Protein AF-G5IB12-F1 (afdb_monomer_lite)

InterPro domains:
  IPR050833 Polysaccharide Biosynthesis and Transport [PTHR30250] (7-486)

Sequence (894 aa):
METGRREKSAKNLLYAWLNQGVMLLMNIVVRMVFVRVLSKEYLGLSGLFGNIISLLSLAELGVGTAIIYSLYEPLAHDDQIKINSLMKFYQKVYRIVGLVILTAGMIITPYLSLFIKEMPAIPEIRQIYVLFVINSSVSYFFSYKGSLITADQKDYIVKKIKLAITLLMYILQVLTLMVSKNYLLFLGIQIAATLAQNIFYTCAANRLYPFLNVKTARKLDPDSYHLIFKNTKALVFHKVGEVVKFSTDNLIISKFVGLIDVGVYSNYTLIQQALTNILSQIFASITASVGNLGVTEKREKKYEVFRKVFFLDGWIYGFCSIAFLCLAQDFIRIFFGDSFVLNNSILFLIVFNFYLVGMRKATLTFRDAFGLFWQNRYMPIAEAVINLFISLTLVKHYGIAGVLWGTALSTLLLPWWMEPYILFKHGLKKDMKSYWVMYWKYVAVTAGAVFLTWQVCERISAENGLLLLGIKLGLCVAIPNLIFYFIFRKTNEFFYYQNFFKSAEVKRMVGDKIRKGIDWMVAIIIIISLGYSYISRERYDKIIVYAPMIGFLVLVVLFFDHVKWMEKLKQRDVDLFLVILGVGIAVVNLVLVKSGWGAIFTVTNFLLILYLAGEVKLDKKIYYAIGIACLVILSTWIGKGDKTYNTNLASMIIFAVASCGVTSMLYFFECRQKAVWGKGISLLVMLVLVLPMVMRLRARCVLVGIGVFVILNYVIPAAVWGWKKLYNTCVVLLIAGSIGFPLWYVWLWKKGVNVSVVTLGKSFFSGRNIVWEQFLTAFSKKPLTGIGSDFLTFIPDALFTEVHNGLLNIMVVHGVFVVAIVAFLLGKRLIQLGEKASKNSLSRQCASVIISLAVISVFENYFIITFYNILMFLVFCMGFGYQKDVSGDKTQYN

Foldseek 3Di:
DVVVLVVLVVLVLLLLVLLLVVLLVLVLVLLLLCLVQDPLLVLLLVLQLVLVLLLLCLLCLCLLVLLLVLLLVCLVVVVLQLVLQSLVVLLVSLLVSLVSLLVVLVVCLVVVCQQAQDDDPDPCSSVLSNLSSLLSSLLRNQCSLLSNCVSNSNNSQLSVLLSVLVVVLSVVLSVCCVPPVDVSVNSVSSSVSSNSSSVSSVVVSCVVSVSSPDPSHDHDDPVSVVVSVVVSVLSSLVSNLVSLLVSCLSSLLRNQPHSSLSSLVVLLVSLLVSLVSVVLSVLVVCLQVLLVCLPPHDLVVNVVVLLLLLLVLLLSLLLSLLLSLLQVQLVCCVRNRNSSHDDSLLSNLSSLLSSLVSSCSSLVSNCVSNVVSVQCRNLSVQLSVQLVVQLNVQCNPPNSSSSSVSSNVSSVVTVSQSSNVSCCVPRSVHDCVVVVVSSVVSVVLSVVLSVVLNVVLVVDDDPDSVVSSVVSSVSSVPRSVVSSCVVPVPPPSNVVVVVVCVDPVCVVVVLVSVLQSLLVVLLVLLLVLLLQLLLDPVSVVVCLLCQLVSLQVSLVSQCVSQPPVVVCVVVVPVLSVLLVVLLVLLVVLCVVLVFDPSVSSLLNSLSSLLVCLQRDAHDLVSLQVLLVSLVVSLVSVVPDPPVPDQLQVNLLSNLLSLLSNLLSQLLVCVVVVNNVVSVVVSLCCLPVPNQVSNVVSLHPLSNVLSVLLCCQQPVDDLVVLVVLVVQLVVLLCLLCCLQVVLVVLLVCVVVVPADQDDRSHAGPCRVLSVQSVQLVVLCVVPQASANAQPVCVSRVPHPDSFNQAALSVCRRHGHDSSSVSSSVSSSVLLSVLSNLSSVDSSSSSLSSNLSSLSSSRSRGNVCSRGSSVVSNSSSSNSSNNDDDPPDPPPDDDD

Secondary structure (DSSP, 8-state):
-HHHHHHHHHHHHHHHHHHHHHHHHHHHHHHHHHHHHS-HHHHHHHHHHHHHHHHHGGGGTTHHHHHHHHHHHHHHTT-HHHHHHHHHHHHHHHHHHHHHHHHHHHHHGGGGGGT-SS--S-TTHHHHHHHHHHHHHHHHHTTHHHHHHHHTT-HHHHHHHHHHHHHHHHHHHHHHHHHH--HHHHHHHHHHHHHHHHHHHHHHHHHH-GGGGSS-PPPPPHHHHHHHHHHHHHHHHHHHHHHHHHHHHHHHIIIII-HHHHHHHHHHHHHHHHHHHHHHHHHHHHHHHHHHHHHHS-HHHHHHHHHHHHHHHHHHHHHHHHHHHHHHHHHHHHHT-GGGPPPHHHHHHHHHHHHHHHTTHHHHHHHHHTTTTGGGSSHHHHHHHHHHHHHHHHHHHHTHHHHHHHHHHHHHHTHHHHHHHHIIIIIS---HHHHHHHHHHHHHHHHHHHHHHHHHHHT---SSHHHHHHHHHHHHHHHHHHHHHHHHTTSHHHHHHHHHHHSHHHHHHHHHHHHHHHHHHHHHHHHHHHHHHTT-HHHHHHHHTTHHHHHHHHHHHHHHHH--HHHHHHTT-HHHHHHHHHHHHHHHHHHHTT--TTHHHHHHHHHHHHHHTTT----HHHHHHHHHHHHHHHHHHSS---TTS-HHHHHHHHHHHHHHHHHHHHHHHHTTT-HHHHHHHHHHIIIIIIHHHHHHTT-HHHHHHHHHHHIIIIIS-TTGGG-HHHHHHHHHHHHHHHHHHHHHHHHHH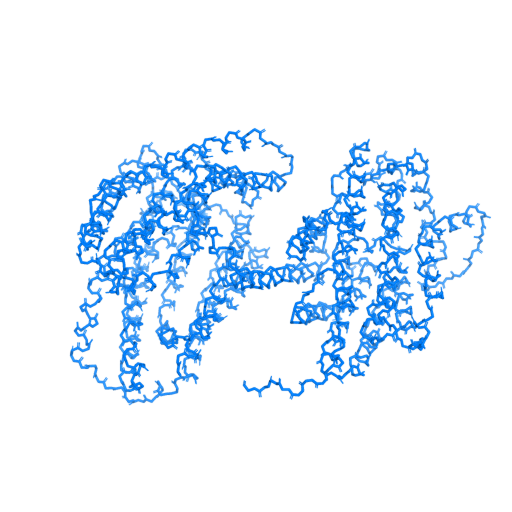HTT------SSS--SS-SHHHHHHHHHHHHHTSTTT---S-HHHH-TT-S-S--S-HHHHHHHHH-HHHHHHHHHHHHHHHHHHHHHHTT-HHHHHHHHHHHHHHHHHTT-GGGTSTTHHHHHHHHHHHHHH-----S-------

Structure (mmCIF, N/CA/C/O backbone):
data_AF-G5IB12-F1
#
_entry.id   AF-G5IB12-F1
#
loop_
_atom_site.group_PDB
_atom_site.id
_atom_site.type_symbol
_atom_site.label_atom_id
_atom_site.label_alt_id
_atom_site.label_comp_id
_atom_site.label_asym_id
_atom_site.label_entity_id
_atom_site.label_seq_id
_atom_site.pdbx_PDB_ins_code
_atom_site.Cartn_x
_atom_site.Cartn_y
_atom_site.Cartn_z
_atom_site.occupancy
_atom_site.B_iso_or_equiv
_atom_site.auth_seq_id
_atom_site.auth_comp_id
_atom_site.auth_asym_id
_atom_site.auth_atom_id
_atom_site.pdbx_PDB_model_num
ATOM 1 N N . MET A 1 1 ? -12.617 -1.549 33.613 1.00 42.03 1 MET A N 1
ATOM 2 C CA . MET A 1 1 ? -12.118 -2.694 32.806 1.00 42.03 1 MET A CA 1
ATOM 3 C C . MET A 1 1 ? -12.481 -2.576 31.316 1.00 42.03 1 MET A C 1
ATOM 5 O O . MET A 1 1 ? -11.608 -2.787 30.481 1.00 42.03 1 MET A O 1
ATOM 9 N N . GLU A 1 2 ? -13.715 -2.195 30.950 1.00 32.91 2 GLU A N 1
ATOM 10 C CA . GLU A 1 2 ? -14.146 -2.050 29.540 1.00 32.91 2 GLU A CA 1
ATOM 11 C C . GLU A 1 2 ? -13.430 -0.943 28.744 1.00 32.91 2 GLU A C 1
ATOM 13 O O . GLU A 1 2 ? -13.078 -1.150 27.580 1.00 32.91 2 GLU A O 1
ATOM 18 N N . THR A 1 3 ? -13.152 0.208 29.364 1.00 31.69 3 THR A N 1
ATOM 19 C CA . THR A 1 3 ? -12.434 1.340 28.744 1.00 31.69 3 THR A CA 1
ATOM 20 C C . THR A 1 3 ? -11.039 0.940 28.247 1.00 31.69 3 THR A C 1
ATOM 22 O O . THR A 1 3 ? -10.688 1.220 27.100 1.00 31.69 3 THR A O 1
ATOM 25 N N . GLY A 1 4 ? -10.291 0.158 29.036 1.00 49.12 4 GLY A N 1
ATOM 26 C CA . GLY A 1 4 ? -8.987 -0.386 28.635 1.00 49.12 4 GLY A CA 1
ATOM 27 C C . GLY A 1 4 ? -9.053 -1.430 27.507 1.00 49.12 4 GLY A C 1
ATOM 28 O O . GLY A 1 4 ? -8.124 -1.527 26.704 1.00 49.12 4 GLY A O 1
ATOM 29 N N . ARG A 1 5 ? -10.151 -2.198 27.387 1.00 47.97 5 ARG A N 1
ATOM 30 C CA . ARG A 1 5 ? -10.346 -3.175 26.290 1.00 47.97 5 ARG A CA 1
ATOM 31 C C . ARG A 1 5 ? -10.657 -2.483 24.963 1.00 47.97 5 ARG A C 1
ATOM 33 O O . ARG A 1 5 ? -10.134 -2.895 23.924 1.00 47.97 5 ARG A O 1
ATOM 40 N N . ARG A 1 6 ? -11.445 -1.401 24.990 1.00 42.72 6 ARG A N 1
ATOM 41 C CA . ARG A 1 6 ? -11.734 -0.576 23.801 1.00 42.72 6 ARG A CA 1
ATOM 42 C C . ARG A 1 6 ? -10.467 0.089 23.256 1.00 42.72 6 ARG A C 1
ATOM 44 O O . ARG A 1 6 ? -10.214 0.019 22.054 1.00 42.72 6 ARG A O 1
ATOM 51 N N . GLU A 1 7 ? -9.623 0.644 24.127 1.00 43.94 7 GLU A N 1
ATOM 52 C CA . GLU A 1 7 ? -8.354 1.265 23.723 1.00 43.94 7 GLU A CA 1
ATOM 53 C C . GLU A 1 7 ? -7.371 0.249 23.107 1.00 43.94 7 GLU A C 1
ATOM 55 O O . GLU A 1 7 ? -6.790 0.498 22.046 1.00 43.94 7 GLU A O 1
ATOM 60 N N . LYS A 1 8 ? -7.224 -0.935 23.722 1.00 50.75 8 LYS A N 1
ATOM 61 C CA . LYS A 1 8 ? -6.400 -2.034 23.183 1.00 50.75 8 LYS A CA 1
ATOM 62 C C . LYS A 1 8 ? -6.910 -2.521 21.825 1.00 50.75 8 LYS A C 1
ATOM 64 O O . LYS A 1 8 ? -6.116 -2.708 20.905 1.00 50.75 8 LYS A O 1
ATOM 69 N N . SER A 1 9 ? -8.226 -2.652 21.665 1.00 49.53 9 SER A N 1
ATOM 70 C CA . SER A 1 9 ? -8.851 -3.069 20.402 1.00 49.53 9 SER A CA 1
ATOM 71 C C . SER A 1 9 ? -8.632 -2.043 19.282 1.00 49.53 9 SER A C 1
ATOM 73 O O . SER A 1 9 ? -8.277 -2.416 18.165 1.00 49.53 9 SER A O 1
ATOM 75 N N . ALA A 1 10 ? -8.743 -0.744 19.582 1.00 48.91 10 ALA A N 1
ATOM 76 C CA . ALA A 1 10 ? -8.463 0.325 18.621 1.00 48.91 10 ALA A CA 1
ATOM 77 C C . ALA A 1 10 ? -6.987 0.355 18.186 1.00 48.91 10 ALA A C 1
ATOM 79 O O . ALA A 1 10 ? -6.699 0.519 16.997 1.00 48.91 10 ALA A O 1
ATOM 80 N N . LYS A 1 11 ? -6.049 0.142 19.122 1.00 49.12 11 LYS A N 1
ATOM 81 C CA . LYS A 1 11 ? -4.620 -0.025 18.804 1.00 49.12 11 LYS A CA 1
ATOM 82 C C . LYS A 1 11 ? -4.398 -1.261 17.927 1.00 49.12 11 LYS A C 1
ATOM 84 O O . LYS A 1 11 ? -3.719 -1.152 16.910 1.00 49.12 11 LYS A O 1
ATOM 89 N N . ASN A 1 12 ? -5.007 -2.403 18.256 1.00 58.19 12 ASN A N 1
ATOM 90 C CA . ASN A 1 12 ? -4.894 -3.641 17.473 1.00 58.19 12 ASN A CA 1
ATOM 91 C C . ASN A 1 12 ? -5.360 -3.464 16.022 1.00 58.19 12 ASN A C 1
ATOM 93 O O . ASN A 1 12 ? -4.703 -3.977 15.115 1.00 58.19 12 ASN A O 1
ATOM 97 N N . LEU A 1 13 ? -6.456 -2.730 15.806 1.00 57.22 13 LEU A N 1
ATOM 98 C CA . LEU A 1 13 ? -6.946 -2.396 14.470 1.00 57.22 13 LEU A CA 1
ATOM 99 C C . LEU A 1 13 ? -5.957 -1.484 13.736 1.00 57.22 13 LEU A C 1
ATOM 101 O O . LEU A 1 13 ? -5.509 -1.841 12.654 1.00 57.22 13 LEU A O 1
ATOM 105 N N . LEU A 1 14 ? -5.543 -0.360 14.330 1.00 51.53 14 LEU A N 1
ATOM 106 C CA . LEU A 1 14 ? -4.602 0.571 13.688 1.00 51.53 14 LEU A CA 1
ATOM 107 C C . LEU A 1 14 ? -3.294 -0.120 13.269 1.00 51.53 14 LEU A C 1
ATOM 109 O O . LEU A 1 14 ? -2.849 0.037 12.133 1.00 51.53 14 LEU A O 1
ATOM 113 N N . TYR A 1 15 ? -2.698 -0.913 14.164 1.00 55.28 15 TYR A N 1
ATOM 114 C CA . TYR A 1 15 ? -1.489 -1.671 13.846 1.00 55.28 15 TYR A CA 1
ATOM 115 C C . TYR A 1 15 ? -1.743 -2.763 12.805 1.00 55.28 15 TYR A C 1
ATOM 117 O O . TYR A 1 15 ? -0.843 -3.033 12.021 1.00 55.28 15 TYR A O 1
ATOM 125 N N . ALA A 1 16 ? -2.933 -3.371 12.750 1.00 59.72 16 ALA A N 1
ATOM 126 C CA . ALA A 1 16 ? -3.270 -4.330 11.697 1.00 59.72 16 ALA A CA 1
ATOM 127 C C . ALA A 1 16 ? -3.307 -3.667 10.313 1.00 59.72 16 ALA A C 1
ATOM 129 O O . ALA A 1 16 ? -2.708 -4.198 9.382 1.00 59.72 16 ALA A O 1
ATOM 130 N N . TRP A 1 17 ? -3.935 -2.493 10.199 1.00 61.12 17 TRP A N 1
ATOM 131 C CA . TRP A 1 17 ? -4.009 -1.731 8.949 1.00 61.12 17 TRP A CA 1
ATOM 132 C C . TRP A 1 17 ? -2.632 -1.236 8.493 1.00 61.12 17 TRP A C 1
ATOM 134 O O . TRP A 1 17 ? -2.248 -1.467 7.347 1.00 61.12 17 TRP A O 1
ATOM 144 N N . LEU A 1 18 ? -1.853 -0.626 9.396 1.00 53.56 18 LEU A N 1
ATOM 145 C CA . LEU A 1 18 ? -0.485 -0.182 9.096 1.00 53.56 18 LEU A CA 1
ATOM 146 C C . LEU A 1 18 ? 0.408 -1.355 8.688 1.00 53.56 18 LEU A C 1
ATOM 148 O O . LEU A 1 18 ? 1.118 -1.277 7.688 1.00 53.56 18 LEU A O 1
ATOM 152 N N . ASN A 1 19 ? 0.349 -2.455 9.440 1.00 62.00 19 ASN A N 1
ATOM 153 C CA . ASN A 1 19 ? 1.121 -3.651 9.141 1.00 62.00 19 ASN A CA 1
ATOM 154 C C . ASN A 1 19 ? 0.749 -4.224 7.770 1.00 62.00 19 ASN A C 1
ATOM 156 O O . ASN A 1 19 ? 1.638 -4.534 6.987 1.00 62.00 19 ASN A O 1
ATOM 160 N N . GLN A 1 20 ? -0.547 -4.316 7.458 1.00 69.12 20 GLN A N 1
ATOM 161 C CA . GLN A 1 20 ? -1.014 -4.821 6.171 1.00 69.12 20 GLN A CA 1
ATOM 162 C C . GLN A 1 20 ? -0.540 -3.931 5.015 1.00 69.12 20 GLN A C 1
ATOM 164 O O . GLN A 1 20 ? 0.038 -4.446 4.064 1.00 69.12 20 GLN A O 1
ATOM 169 N N . GLY A 1 21 ? -0.726 -2.610 5.105 1.00 63.78 21 GLY A N 1
ATOM 170 C CA . GLY A 1 21 ? -0.318 -1.680 4.047 1.00 63.78 21 GLY A CA 1
ATOM 171 C C . GLY A 1 21 ? 1.188 -1.720 3.777 1.00 63.78 21 GLY A C 1
ATOM 172 O O . GLY A 1 21 ? 1.612 -1.879 2.634 1.00 63.78 21 GLY A O 1
ATOM 173 N N . VAL A 1 22 ? 2.000 -1.659 4.837 1.00 62.97 22 VAL A N 1
ATOM 174 C CA . VAL A 1 22 ? 3.465 -1.712 4.723 1.00 62.97 22 VAL A CA 1
ATOM 175 C C . VAL A 1 22 ? 3.937 -3.064 4.181 1.00 62.97 22 VAL A C 1
ATOM 177 O O . VAL A 1 22 ? 4.796 -3.100 3.300 1.00 62.97 22 VAL A O 1
ATOM 180 N N . MET A 1 23 ? 3.369 -4.176 4.662 1.00 73.62 23 MET A N 1
ATOM 181 C CA . MET A 1 23 ? 3.729 -5.511 4.176 1.00 73.62 23 MET A CA 1
ATOM 182 C C . MET A 1 23 ? 3.365 -5.705 2.706 1.00 73.62 23 MET A C 1
ATOM 184 O O . MET A 1 23 ? 4.166 -6.276 1.977 1.00 73.62 23 MET A O 1
ATOM 188 N N . LEU A 1 24 ? 2.204 -5.218 2.256 1.00 74.19 24 LEU A N 1
ATOM 189 C CA . LEU A 1 24 ? 1.796 -5.323 0.853 1.00 74.19 24 LEU A CA 1
ATOM 190 C C . LEU A 1 24 ? 2.753 -4.572 -0.077 1.00 74.19 24 LEU A C 1
ATOM 192 O O . LEU A 1 24 ? 3.209 -5.144 -1.066 1.00 74.19 24 LEU A O 1
ATOM 196 N N . LEU A 1 25 ? 3.109 -3.330 0.267 1.00 71.44 25 LEU A N 1
ATOM 197 C CA . LEU A 1 25 ? 4.060 -2.540 -0.519 1.00 71.44 25 LEU A CA 1
ATOM 198 C C . LEU A 1 25 ? 5.431 -3.214 -0.583 1.00 71.44 25 LEU A C 1
ATOM 200 O O . LEU A 1 25 ? 5.993 -3.375 -1.664 1.00 71.44 25 LEU A O 1
ATOM 204 N N . MET A 1 26 ? 5.952 -3.659 0.562 1.00 72.31 26 MET A N 1
ATOM 205 C CA . MET A 1 26 ? 7.254 -4.322 0.596 1.00 72.31 26 MET A CA 1
ATOM 206 C C . MET A 1 26 ? 7.245 -5.667 -0.128 1.00 72.31 26 MET A C 1
ATOM 208 O O . MET A 1 26 ? 8.226 -6.000 -0.784 1.00 72.31 26 MET A O 1
ATOM 212 N N . ASN A 1 27 ? 6.141 -6.415 -0.077 1.00 78.94 27 ASN A N 1
ATOM 213 C CA . ASN A 1 27 ? 6.006 -7.663 -0.821 1.00 78.94 27 ASN A CA 1
ATOM 214 C C . ASN A 1 27 ? 6.101 -7.417 -2.336 1.00 78.94 27 ASN A C 1
ATOM 216 O O . ASN A 1 27 ? 6.851 -8.114 -3.013 1.00 78.94 27 ASN A O 1
ATOM 220 N N . ILE A 1 28 ? 5.443 -6.370 -2.850 1.00 75.19 28 ILE A N 1
ATOM 221 C CA . ILE A 1 28 ? 5.552 -5.965 -4.262 1.00 75.19 28 ILE A CA 1
ATOM 222 C C . ILE A 1 28 ? 6.990 -5.557 -4.610 1.00 75.19 28 ILE A C 1
ATOM 224 O O . ILE A 1 28 ? 7.496 -5.966 -5.652 1.00 75.19 28 ILE A O 1
ATOM 228 N N . VAL A 1 29 ? 7.673 -4.792 -3.751 1.00 73.31 29 VAL A N 1
ATOM 229 C CA . VAL A 1 29 ? 9.073 -4.380 -3.979 1.00 73.31 29 VAL A CA 1
ATOM 230 C C . VAL A 1 29 ? 10.007 -5.590 -4.027 1.00 73.31 29 VAL A C 1
ATOM 232 O O . VAL A 1 29 ? 10.792 -5.725 -4.963 1.00 73.31 29 VAL A O 1
ATOM 235 N N . VAL A 1 30 ? 9.901 -6.499 -3.056 1.00 77.75 30 VAL A N 1
ATOM 236 C CA . VAL A 1 30 ? 10.692 -7.737 -3.030 1.00 77.75 30 VAL A CA 1
ATOM 237 C C . VAL A 1 30 ? 10.396 -8.573 -4.269 1.00 77.75 30 VAL A C 1
ATOM 239 O O . VAL A 1 30 ? 11.329 -9.033 -4.920 1.00 77.75 30 VAL A O 1
ATOM 242 N N . ARG A 1 31 ? 9.118 -8.715 -4.646 1.00 84.12 31 ARG A N 1
ATOM 243 C CA . ARG A 1 31 ? 8.698 -9.423 -5.861 1.00 84.12 31 ARG A CA 1
ATOM 244 C C . ARG A 1 31 ? 9.302 -8.796 -7.116 1.00 84.12 31 ARG A C 1
ATOM 246 O O . ARG A 1 31 ? 9.807 -9.522 -7.960 1.00 84.12 31 ARG A O 1
ATOM 253 N N . MET A 1 32 ? 9.302 -7.469 -7.220 1.00 77.69 32 MET A N 1
ATOM 254 C CA . MET A 1 32 ? 9.875 -6.727 -8.346 1.00 77.69 32 MET A CA 1
ATOM 255 C C . MET A 1 32 ? 11.379 -6.971 -8.489 1.00 77.69 32 MET A C 1
ATOM 257 O O . MET A 1 32 ? 11.861 -7.224 -9.589 1.00 77.69 32 MET A O 1
ATOM 261 N N . VAL A 1 33 ? 12.125 -6.918 -7.384 1.00 74.00 33 VAL A N 1
ATOM 262 C CA . VAL A 1 33 ? 13.565 -7.215 -7.394 1.00 74.00 33 VAL A CA 1
ATOM 263 C C . VAL A 1 33 ? 13.798 -8.684 -7.737 1.00 74.00 33 VAL A C 1
ATOM 265 O O . VAL A 1 33 ? 14.645 -8.987 -8.571 1.00 74.00 33 VAL A O 1
ATOM 268 N N . PHE A 1 34 ? 13.008 -9.588 -7.156 1.00 83.50 34 PHE A N 1
ATOM 269 C CA . PHE A 1 34 ? 13.098 -11.022 -7.404 1.00 83.50 34 PHE A CA 1
ATOM 270 C C . PHE A 1 34 ? 12.976 -11.349 -8.895 1.00 83.50 34 PHE A C 1
ATOM 272 O O . PHE A 1 34 ? 13.857 -12.006 -9.435 1.00 83.50 34 PHE A O 1
ATOM 279 N N . VAL A 1 35 ? 11.933 -10.857 -9.575 1.00 84.25 35 VAL A N 1
ATOM 280 C CA . VAL A 1 35 ? 11.688 -11.186 -10.993 1.00 84.25 35 VAL A CA 1
ATOM 281 C C . VAL A 1 35 ? 12.672 -10.536 -11.967 1.00 84.25 35 VAL A C 1
ATOM 283 O O . VAL A 1 35 ? 12.779 -10.983 -13.103 1.00 84.25 35 VAL A O 1
ATOM 286 N N . ARG A 1 36 ? 13.377 -9.478 -11.548 1.00 79.31 36 ARG A N 1
ATOM 287 C CA . ARG A 1 36 ? 14.409 -8.808 -12.361 1.00 79.31 36 ARG A CA 1
ATOM 288 C C . ARG A 1 36 ? 15.795 -9.422 -12.189 1.00 79.31 36 ARG A C 1
ATOM 290 O O . ARG A 1 36 ? 16.649 -9.231 -13.047 1.00 79.31 36 ARG A O 1
ATOM 297 N N . VAL A 1 37 ? 16.036 -10.092 -11.063 1.00 78.56 37 VAL A N 1
ATOM 298 C CA . VAL A 1 37 ? 17.344 -10.663 -10.716 1.00 78.56 37 VAL A CA 1
ATOM 299 C C . VAL A 1 37 ? 17.394 -12.165 -10.978 1.00 78.56 37 VAL A C 1
ATOM 301 O O . VAL A 1 37 ? 18.416 -12.659 -11.449 1.00 78.56 37 VAL A O 1
ATOM 304 N N . LEU A 1 38 ? 16.319 -12.885 -10.655 1.00 85.38 38 LEU A N 1
ATOM 305 C CA . LEU A 1 38 ? 16.222 -14.335 -10.784 1.00 85.38 38 LEU A CA 1
ATOM 306 C C . LEU A 1 38 ? 15.341 -14.715 -11.975 1.00 85.38 38 LEU A C 1
ATOM 308 O O . LEU A 1 38 ? 14.433 -13.977 -12.359 1.00 85.38 38 LEU A O 1
ATOM 312 N N . SER A 1 39 ? 15.597 -15.893 -12.542 1.00 84.88 39 SER A N 1
ATOM 313 C CA . SER A 1 39 ? 14.805 -16.422 -13.650 1.00 84.88 39 SER A CA 1
ATOM 314 C C . SER A 1 39 ? 13.374 -16.781 -13.215 1.00 84.88 39 SER A C 1
ATOM 316 O O . SER A 1 39 ? 13.062 -16.914 -12.025 1.00 84.88 39 SER A O 1
ATOM 318 N N . LYS A 1 40 ? 12.468 -16.942 -14.185 1.00 84.81 40 LYS A N 1
ATOM 319 C CA . LYS A 1 40 ? 11.044 -17.212 -13.914 1.00 84.81 40 LYS A CA 1
ATOM 320 C C . LYS A 1 40 ? 10.811 -18.557 -13.238 1.00 84.81 40 LYS A C 1
ATOM 322 O O . LYS A 1 40 ? 9.847 -18.704 -12.491 1.00 84.81 40 LYS A O 1
ATOM 327 N N . GLU A 1 41 ? 11.695 -19.519 -13.465 1.00 88.94 41 GLU A N 1
ATOM 328 C CA . GLU A 1 41 ? 11.660 -20.842 -12.853 1.00 88.94 41 GLU A CA 1
ATOM 329 C C . GLU A 1 41 ? 11.754 -20.723 -11.330 1.00 88.94 41 GLU A C 1
ATOM 331 O O . GLU A 1 41 ? 10.941 -21.321 -10.633 1.00 88.94 41 GLU A O 1
ATOM 336 N N . TYR A 1 42 ? 12.642 -19.873 -10.795 1.00 90.75 42 TYR A N 1
ATOM 337 C CA . TYR A 1 42 ? 12.725 -19.614 -9.349 1.00 90.75 42 TYR A CA 1
ATOM 338 C C . TYR A 1 42 ? 11.425 -19.042 -8.776 1.00 90.75 42 TYR A C 1
ATOM 340 O O . TYR A 1 42 ? 11.040 -19.356 -7.647 1.00 90.75 42 TYR A O 1
ATOM 348 N N . LEU A 1 43 ? 10.722 -18.217 -9.556 1.00 88.12 43 LEU A N 1
ATOM 349 C CA . LEU A 1 43 ? 9.427 -17.667 -9.165 1.00 88.12 43 LEU A CA 1
ATOM 350 C C . LEU A 1 43 ? 8.366 -18.763 -9.072 1.00 88.12 43 LEU A C 1
ATOM 352 O O . LEU A 1 43 ? 7.605 -18.814 -8.103 1.00 88.12 43 LEU A O 1
ATOM 356 N N . GLY A 1 44 ? 8.349 -19.646 -10.070 1.00 89.88 44 GLY A N 1
ATOM 357 C CA . GLY A 1 44 ? 7.504 -20.829 -10.089 1.00 89.88 44 GLY A CA 1
ATOM 358 C C . GLY A 1 44 ? 7.819 -21.785 -8.942 1.00 89.88 44 GLY A C 1
ATOM 359 O O . GLY A 1 44 ? 6.886 -22.240 -8.287 1.00 89.88 44 GLY A O 1
ATOM 360 N N . LEU A 1 45 ? 9.102 -22.021 -8.624 1.00 92.38 45 LEU A N 1
ATOM 361 C CA . LEU A 1 45 ? 9.518 -22.839 -7.473 1.00 92.38 45 LEU A CA 1
ATOM 362 C C . LEU A 1 45 ? 8.976 -22.262 -6.168 1.00 92.38 45 LEU A C 1
ATOM 364 O O . LEU A 1 45 ? 8.416 -22.995 -5.362 1.00 92.38 45 LEU A O 1
ATOM 368 N N . SER A 1 46 ? 9.090 -20.946 -5.977 1.00 89.94 46 SER A N 1
ATOM 369 C CA . SER A 1 46 ? 8.562 -20.267 -4.790 1.00 89.94 46 SER A CA 1
ATOM 370 C C . SER A 1 46 ? 7.047 -20.469 -4.639 1.00 89.94 46 SER A C 1
ATOM 372 O O . SER A 1 46 ? 6.567 -20.795 -3.551 1.00 89.94 46 SER A O 1
ATOM 374 N N . GLY A 1 47 ? 6.290 -20.352 -5.739 1.00 87.06 47 GLY A N 1
ATOM 375 C CA . GLY A 1 47 ? 4.844 -20.603 -5.754 1.00 87.06 47 GLY A CA 1
ATOM 376 C C . GLY A 1 47 ? 4.472 -22.072 -5.522 1.00 87.06 47 GLY A C 1
ATOM 377 O O . GLY A 1 47 ? 3.577 -22.368 -4.730 1.00 87.06 47 GLY A O 1
ATOM 378 N N . LEU A 1 48 ? 5.180 -22.997 -6.174 1.00 91.50 48 LEU A N 1
ATOM 379 C CA . LEU A 1 48 ? 4.986 -24.440 -6.037 1.00 91.50 48 LEU A CA 1
ATOM 380 C C . LEU A 1 48 ? 5.291 -24.910 -4.612 1.00 91.50 48 LEU A C 1
ATOM 382 O O . LEU A 1 48 ? 4.454 -25.543 -3.969 1.00 91.50 48 LEU A O 1
ATOM 386 N N . PHE A 1 49 ? 6.480 -24.587 -4.103 1.00 94.06 49 PHE A N 1
ATOM 387 C CA . PHE A 1 49 ? 6.925 -25.009 -2.779 1.00 94.06 49 PHE A CA 1
ATOM 388 C C . PHE A 1 49 ? 6.077 -24.368 -1.689 1.00 94.06 49 PHE A C 1
ATOM 390 O O . PHE A 1 49 ? 5.681 -25.067 -0.761 1.00 94.06 49 PHE A O 1
ATOM 397 N N . GLY A 1 50 ? 5.694 -23.094 -1.833 1.00 90.19 50 GLY A N 1
ATOM 398 C CA . GLY A 1 50 ? 4.716 -22.460 -0.948 1.00 90.19 50 GLY A CA 1
ATOM 399 C C . GLY A 1 50 ? 3.405 -23.250 -0.847 1.00 90.19 50 GLY A C 1
ATOM 400 O O . GLY A 1 50 ? 2.899 -23.459 0.255 1.00 90.19 50 GLY A O 1
ATOM 401 N N . ASN A 1 51 ? 2.893 -23.767 -1.968 1.00 88.81 51 ASN A N 1
ATOM 402 C CA . ASN A 1 51 ? 1.679 -24.584 -1.983 1.00 88.81 51 ASN A CA 1
ATOM 403 C C . ASN A 1 51 ? 1.873 -25.984 -1.381 1.00 88.81 51 ASN A C 1
ATOM 405 O O . ASN A 1 51 ? 0.998 -26.441 -0.646 1.00 88.81 51 ASN A O 1
ATOM 409 N N . ILE A 1 52 ? 3.013 -26.645 -1.619 1.00 92.44 52 ILE A N 1
ATOM 410 C CA . ILE A 1 52 ? 3.341 -27.922 -0.953 1.00 92.44 52 ILE A CA 1
ATOM 411 C C . ILE A 1 52 ? 3.398 -27.723 0.566 1.00 92.44 52 ILE A C 1
ATOM 413 O O . ILE A 1 52 ? 2.802 -28.493 1.316 1.00 92.44 52 ILE A O 1
ATOM 417 N N . ILE A 1 53 ? 4.064 -26.663 1.029 1.00 91.62 53 ILE A N 1
ATOM 418 C CA . ILE A 1 53 ? 4.124 -26.317 2.453 1.00 91.62 53 ILE A CA 1
ATOM 419 C C . ILE A 1 53 ? 2.726 -26.021 3.010 1.00 91.62 53 ILE A C 1
ATOM 421 O O . ILE A 1 53 ? 2.395 -26.465 4.108 1.00 91.62 53 ILE A O 1
ATOM 425 N N . SER A 1 54 ? 1.881 -25.321 2.251 1.00 89.12 54 SER A N 1
ATOM 426 C CA . SER A 1 54 ? 0.493 -25.073 2.648 1.00 89.12 54 SER A CA 1
ATOM 427 C C . SER A 1 54 ? -0.302 -26.375 2.801 1.00 89.12 54 SER A C 1
ATOM 429 O O . SER A 1 54 ? -1.023 -26.515 3.786 1.00 89.12 54 SER A O 1
ATOM 431 N N . LEU A 1 55 ? -0.114 -27.377 1.932 1.00 88.62 55 LEU A N 1
ATOM 432 C CA . LEU A 1 55 ? -0.693 -28.711 2.142 1.00 88.62 55 LEU A CA 1
ATOM 433 C C . LEU A 1 55 ? -0.152 -29.388 3.408 1.00 88.62 55 LEU A C 1
ATOM 435 O O . LEU A 1 55 ? -0.932 -29.943 4.178 1.00 88.62 55 LEU A O 1
ATOM 439 N N . LEU A 1 56 ? 1.157 -29.309 3.672 1.00 89.62 56 LEU A N 1
ATOM 440 C CA . LEU A 1 56 ? 1.751 -29.864 4.896 1.00 89.62 56 LEU A CA 1
ATOM 441 C C . LEU A 1 56 ? 1.223 -29.184 6.171 1.00 89.62 56 LEU A C 1
ATOM 443 O O . LEU A 1 56 ? 1.175 -29.820 7.223 1.00 89.62 56 LEU A O 1
ATOM 447 N N . SER A 1 57 ? 0.750 -27.934 6.084 1.00 83.25 57 SER A N 1
ATOM 448 C CA . SER A 1 57 ? 0.107 -27.238 7.210 1.00 83.25 57 SER A CA 1
ATOM 449 C C . SER A 1 57 ? -1.193 -27.901 7.685 1.00 83.25 57 SER A C 1
ATOM 451 O O . SER A 1 57 ? -1.632 -27.647 8.808 1.00 83.25 57 SER A O 1
ATOM 453 N N . LEU A 1 58 ? -1.775 -28.824 6.902 1.00 82.56 58 LEU A N 1
ATOM 454 C CA . LEU A 1 58 ? -2.870 -29.689 7.358 1.00 82.56 58 LEU A CA 1
ATOM 455 C C . LEU A 1 58 ? -2.511 -30.475 8.619 1.00 82.56 58 LEU A C 1
ATOM 457 O O . LEU A 1 58 ? -3.404 -30.758 9.413 1.00 82.56 58 LEU A O 1
ATOM 461 N N . ALA A 1 59 ? -1.225 -30.767 8.843 1.00 81.75 59 ALA A N 1
ATOM 462 C CA . ALA A 1 59 ? -0.746 -31.401 10.068 1.00 81.75 59 ALA A CA 1
ATOM 463 C C . ALA A 1 59 ? -1.103 -30.603 11.337 1.00 81.75 59 ALA A C 1
ATOM 465 O O . ALA A 1 59 ? -1.224 -31.186 12.411 1.00 81.75 59 ALA A O 1
ATOM 466 N N . GLU A 1 60 ? -1.308 -29.285 11.231 1.00 80.12 60 GLU A N 1
ATOM 467 C CA . GLU A 1 60 ? -1.758 -28.452 12.349 1.00 80.12 60 GLU A CA 1
ATOM 468 C C . GLU A 1 60 ? -3.240 -28.681 12.695 1.00 80.12 60 GLU A C 1
ATOM 470 O O . GLU A 1 60 ? -3.645 -28.389 13.813 1.00 80.12 60 GLU A O 1
ATOM 475 N N . LEU A 1 61 ? -4.072 -29.184 11.771 1.00 73.56 61 LEU A N 1
ATOM 476 C CA . LEU A 1 61 ? -5.503 -29.479 11.983 1.00 73.56 61 LEU A CA 1
ATOM 477 C C . LEU A 1 61 ? -6.325 -28.322 12.605 1.00 73.56 61 LEU A C 1
ATOM 479 O O . LEU A 1 61 ? -7.361 -28.543 13.227 1.00 73.56 61 LEU A O 1
ATOM 483 N N . GLY A 1 62 ? -5.877 -27.069 12.451 1.00 71.56 62 GLY A N 1
ATOM 484 C CA . GLY A 1 62 ? -6.533 -25.889 13.033 1.00 71.56 62 GLY A CA 1
ATOM 485 C C . GLY A 1 62 ? -6.262 -25.658 14.527 1.00 71.56 62 GLY A C 1
ATOM 486 O O . GLY A 1 62 ? -6.889 -24.779 15.128 1.00 71.56 62 GLY A O 1
ATOM 487 N N . VAL A 1 63 ? -5.310 -26.387 15.120 1.00 73.94 63 VAL A N 1
ATOM 488 C CA . VAL A 1 63 ? -4.938 -26.317 16.544 1.00 73.94 63 VAL A CA 1
ATOM 489 C C . VAL A 1 63 ? -4.705 -24.881 17.026 1.00 73.94 63 VAL A C 1
ATOM 491 O O . VAL A 1 63 ? -5.178 -24.533 18.106 1.00 73.94 63 VAL A O 1
ATOM 494 N N . GLY A 1 64 ? -4.070 -24.007 16.237 1.00 76.12 64 GLY A N 1
ATOM 495 C CA . GLY A 1 64 ? -3.826 -22.616 16.639 1.00 76.12 64 GLY A CA 1
ATOM 496 C C . GLY A 1 64 ? -5.080 -21.826 17.034 1.00 76.12 64 GLY A C 1
ATOM 497 O O . GLY A 1 64 ? -5.050 -21.053 17.991 1.00 76.12 64 GLY A O 1
ATOM 498 N N . THR A 1 65 ? -6.210 -22.053 16.360 1.00 71.56 65 THR A N 1
ATOM 499 C CA . THR A 1 65 ? -7.482 -21.391 16.710 1.00 71.56 65 THR A CA 1
ATOM 500 C C . THR A 1 65 ? -8.107 -21.973 17.977 1.00 71.56 65 THR A C 1
ATOM 502 O O . THR A 1 65 ? -8.577 -21.220 18.833 1.00 71.56 65 THR A O 1
ATOM 505 N N . ALA A 1 66 ? -8.033 -23.296 18.149 1.00 72.06 66 ALA A N 1
ATOM 506 C CA . ALA A 1 66 ? -8.494 -23.978 19.355 1.00 72.06 66 ALA A CA 1
ATOM 507 C C . ALA A 1 66 ? -7.700 -23.541 20.599 1.00 72.06 66 ALA A C 1
ATOM 509 O O . ALA A 1 66 ? -8.277 -23.389 21.677 1.00 72.06 66 ALA A O 1
ATOM 510 N N . ILE A 1 67 ? -6.399 -23.265 20.439 1.00 78.38 67 ILE A N 1
ATOM 511 C CA . ILE A 1 67 ? -5.520 -22.738 21.493 1.00 78.38 67 ILE A CA 1
ATOM 512 C C . ILE A 1 67 ? -6.031 -21.410 22.025 1.00 78.38 67 ILE A C 1
ATOM 514 O O . ILE A 1 67 ? -6.250 -21.266 23.226 1.00 78.38 67 ILE A O 1
ATOM 518 N N . ILE A 1 68 ? -6.213 -20.442 21.125 1.00 80.31 68 ILE A N 1
ATOM 519 C CA . ILE A 1 68 ? -6.620 -19.084 21.489 1.00 80.31 68 ILE A CA 1
ATOM 520 C C . ILE A 1 68 ? -7.975 -19.123 22.199 1.00 80.31 68 ILE A C 1
ATOM 522 O O . ILE A 1 68 ? -8.132 -18.496 23.244 1.00 80.31 68 ILE A O 1
ATOM 526 N N . TYR A 1 69 ? -8.919 -19.910 21.675 1.00 76.31 69 TYR A N 1
ATOM 527 C CA . TYR A 1 69 ? -10.242 -20.064 22.273 1.00 76.31 69 TYR A CA 1
ATOM 528 C C . TYR A 1 69 ? -10.182 -20.653 23.687 1.00 76.31 69 TYR A C 1
ATOM 530 O O . TYR A 1 69 ? -10.754 -20.096 24.621 1.00 76.31 69 TYR A O 1
ATOM 538 N N . SER A 1 70 ? -9.432 -21.742 23.864 1.00 79.12 70 SER A N 1
ATOM 539 C CA . SER A 1 70 ? -9.324 -22.434 25.155 1.00 79.12 70 SER A CA 1
ATOM 540 C C . SER A 1 70 ? -8.552 -21.630 26.207 1.00 79.12 70 SER A C 1
ATOM 542 O O . SER A 1 70 ? -8.625 -21.944 27.390 1.00 79.12 70 SER A O 1
ATOM 544 N N . LEU A 1 71 ? -7.797 -20.604 25.797 1.00 85.00 71 LEU A N 1
ATOM 545 C CA . LEU A 1 71 ? -7.115 -19.681 26.706 1.00 85.00 71 LEU A CA 1
ATOM 546 C C . LEU A 1 71 ? -8.020 -18.540 27.193 1.00 85.00 71 LEU A C 1
ATOM 548 O O . LEU A 1 71 ? -7.696 -17.937 28.212 1.00 85.00 71 LEU A O 1
ATOM 552 N N . TYR A 1 72 ? -9.143 -18.243 26.527 1.00 82.50 72 TYR A N 1
ATOM 553 C CA . TYR A 1 72 ? -9.997 -17.112 26.907 1.00 82.50 72 TYR A CA 1
ATOM 554 C C . TYR A 1 72 ? -10.600 -17.246 28.306 1.00 82.50 72 TYR A C 1
ATOM 556 O O . TYR A 1 72 ? -10.567 -16.284 29.070 1.00 82.50 72 TYR A O 1
ATOM 564 N N . GLU A 1 73 ? -11.130 -18.419 28.651 1.00 83.19 73 GLU A N 1
ATOM 565 C CA . GLU A 1 73 ? -11.739 -18.658 29.964 1.00 83.19 73 GLU A CA 1
ATOM 566 C C . GLU A 1 73 ? -10.696 -18.625 31.103 1.00 83.19 73 GLU A C 1
ATOM 568 O O . GLU A 1 73 ? -10.907 -17.867 32.052 1.00 83.19 73 GLU A O 1
ATOM 573 N N . PRO A 1 74 ? -9.553 -19.340 31.028 1.00 84.81 74 PRO A N 1
ATOM 574 C CA . PRO A 1 74 ? -8.505 -19.251 32.048 1.00 84.81 74 PRO A CA 1
ATOM 575 C C . PRO A 1 74 ? -7.923 -17.843 32.219 1.00 84.81 74 PRO A C 1
ATOM 577 O O . PRO A 1 74 ? -7.645 -17.434 33.340 1.00 84.81 74 PRO A O 1
ATOM 580 N N . LEU A 1 75 ? -7.765 -17.078 31.129 1.00 86.81 75 LEU A N 1
ATOM 581 C CA . LEU A 1 75 ? -7.296 -15.687 31.189 1.00 86.81 75 LEU A CA 1
ATOM 582 C C . LEU A 1 75 ? -8.313 -14.751 31.849 1.00 86.81 75 LEU A C 1
ATOM 584 O O . LEU A 1 75 ? -7.918 -13.806 32.524 1.00 86.81 75 LEU A O 1
ATOM 588 N N . ALA A 1 76 ? -9.613 -14.992 31.658 1.00 84.06 76 ALA A N 1
ATOM 589 C CA . ALA A 1 76 ? -10.660 -14.181 32.272 1.00 84.06 76 ALA A CA 1
ATOM 590 C C . ALA A 1 76 ? -10.727 -14.359 33.798 1.00 84.06 76 ALA A C 1
ATOM 592 O O . ALA A 1 76 ? -11.069 -13.407 34.496 1.00 84.06 76 ALA A O 1
ATOM 593 N N . HIS A 1 77 ? -10.373 -15.548 34.295 1.00 86.88 77 HIS A N 1
ATOM 594 C CA . HIS A 1 77 ? -10.374 -15.891 35.722 1.00 86.88 77 HIS A CA 1
ATOM 595 C C . HIS A 1 77 ? -8.983 -15.816 36.378 1.00 86.88 77 HIS A C 1
ATOM 597 O O . HIS A 1 77 ? -8.847 -16.184 37.539 1.00 86.88 77 HIS A O 1
ATOM 603 N N . ASP A 1 78 ? -7.958 -15.366 35.643 1.00 83.94 78 ASP A N 1
ATOM 604 C CA . ASP A 1 78 ? -6.550 -15.330 36.079 1.00 83.94 78 ASP A CA 1
ATOM 605 C C . ASP A 1 78 ? -6.034 -16.679 36.636 1.00 83.94 78 ASP A C 1
ATOM 607 O O . ASP A 1 78 ? -5.202 -16.739 37.542 1.00 83.94 78 ASP A O 1
ATOM 611 N N . ASP A 1 79 ? -6.514 -17.798 36.075 1.00 87.00 79 ASP A N 1
ATOM 612 C CA . ASP A 1 79 ? -6.111 -19.150 36.481 1.00 87.00 79 ASP A CA 1
ATOM 613 C C . ASP A 1 79 ? -4.743 -19.504 35.878 1.00 87.00 79 ASP A C 1
ATOM 615 O O . ASP A 1 79 ? -4.611 -20.189 34.855 1.00 87.00 79 ASP A O 1
ATOM 619 N N . GLN A 1 80 ? -3.688 -19.012 36.525 1.00 87.69 80 GLN A N 1
ATOM 620 C CA . GLN A 1 80 ? -2.303 -19.184 36.085 1.00 87.69 80 GLN A CA 1
ATOM 621 C C . GLN A 1 80 ? -1.880 -20.658 35.991 1.00 87.69 80 GLN A C 1
ATOM 623 O O . GLN A 1 80 ? -1.059 -21.007 35.137 1.00 87.69 80 GLN A O 1
ATOM 628 N N . ILE A 1 81 ? -2.447 -21.542 36.820 1.00 84.88 81 ILE A N 1
ATOM 629 C CA . ILE A 1 81 ? -2.136 -22.979 36.813 1.00 84.88 81 ILE A CA 1
ATOM 630 C C . ILE A 1 81 ? -2.717 -23.628 35.555 1.00 84.88 81 ILE A C 1
ATOM 632 O O . ILE A 1 81 ? -2.004 -24.359 34.852 1.00 84.88 81 ILE A O 1
ATOM 636 N N . LYS A 1 82 ? -3.983 -23.340 35.230 1.00 83.75 82 LYS A N 1
ATOM 637 C CA . LYS A 1 82 ? -4.637 -23.842 34.014 1.00 83.75 82 LYS A CA 1
ATOM 638 C C . LYS A 1 82 ? -3.996 -23.251 32.761 1.00 83.75 82 LYS A C 1
ATOM 640 O O . LYS A 1 82 ? -3.713 -24.006 31.830 1.00 83.75 82 LYS A O 1
ATOM 645 N N . ILE A 1 83 ? -3.640 -21.961 32.763 1.00 88.12 83 ILE A N 1
ATOM 646 C CA . ILE A 1 83 ? -2.873 -21.333 31.673 1.00 88.12 83 ILE A CA 1
ATOM 647 C C . ILE A 1 83 ? -1.536 -22.059 31.472 1.00 88.12 83 ILE A C 1
ATOM 649 O O . ILE A 1 83 ? -1.232 -22.474 30.356 1.00 88.12 83 ILE A O 1
ATOM 653 N N . ASN A 1 84 ? -0.742 -22.274 32.526 1.00 87.69 84 ASN A N 1
ATOM 654 C CA . ASN A 1 84 ? 0.557 -22.952 32.416 1.00 87.69 84 ASN A CA 1
ATOM 655 C C . ASN A 1 84 ? 0.409 -24.397 31.893 1.00 87.69 84 ASN A C 1
ATOM 657 O O . ASN A 1 84 ? 1.176 -24.846 31.038 1.00 87.69 84 ASN A O 1
ATOM 661 N N . SER A 1 85 ? -0.623 -25.112 32.349 1.00 84.81 85 SER A N 1
ATOM 662 C CA . SER A 1 85 ? -0.919 -26.489 31.924 1.00 84.81 85 SER A CA 1
ATOM 663 C C . SER A 1 85 ? -1.312 -26.563 30.442 1.00 84.81 85 SER A C 1
ATOM 665 O O . SER A 1 85 ? -0.757 -27.375 29.695 1.00 84.81 85 SER A O 1
ATOM 667 N N . LEU A 1 86 ? -2.180 -25.654 29.981 1.00 85.12 86 LEU A N 1
ATOM 668 C CA . LEU A 1 86 ? -2.537 -25.506 28.567 1.00 85.12 86 LEU A CA 1
ATOM 669 C C . LEU A 1 86 ? -1.317 -25.142 27.714 1.00 85.12 86 LEU A C 1
ATOM 671 O O . LEU A 1 86 ? -1.072 -25.758 26.679 1.00 85.12 86 LEU A O 1
ATOM 675 N N . MET A 1 87 ? -0.490 -24.202 28.172 1.00 88.81 87 MET A N 1
ATOM 676 C CA . MET A 1 87 ? 0.704 -23.767 27.446 1.00 88.81 87 MET A CA 1
ATOM 677 C C . MET A 1 87 ? 1.740 -24.884 27.269 1.00 88.81 87 MET A C 1
ATOM 679 O O . MET A 1 87 ? 2.348 -24.978 26.200 1.00 88.81 87 MET A O 1
ATOM 683 N N . LYS A 1 88 ? 1.919 -25.772 28.258 1.00 87.25 88 LYS A N 1
ATOM 684 C CA . LYS A 1 88 ? 2.778 -26.963 28.112 1.00 87.25 88 LYS A CA 1
ATOM 685 C C . LYS A 1 88 ? 2.203 -27.987 27.142 1.00 87.25 88 LYS A C 1
ATOM 687 O O . LYS A 1 88 ? 2.947 -28.560 26.345 1.00 87.25 88 LYS A O 1
ATOM 692 N N . PHE A 1 89 ? 0.892 -28.210 27.184 1.00 85.38 89 PHE A N 1
ATOM 693 C CA . PHE A 1 89 ? 0.228 -29.077 26.217 1.00 85.38 89 PHE A CA 1
ATOM 694 C C . PHE A 1 89 ? 0.418 -28.550 24.789 1.00 85.38 89 PHE A C 1
ATOM 696 O O . PHE A 1 89 ? 0.879 -29.284 23.917 1.00 85.38 89 PHE A O 1
ATOM 703 N N . TYR A 1 90 ? 0.198 -27.256 24.567 1.00 85.56 90 TYR A N 1
ATOM 704 C CA . TYR A 1 90 ? 0.370 -26.631 23.256 1.00 85.56 90 TYR A CA 1
ATOM 705 C C . TYR A 1 90 ? 1.815 -26.589 22.776 1.00 85.56 90 TYR A C 1
ATOM 707 O O . TYR A 1 90 ? 2.061 -26.786 21.588 1.00 85.56 90 TYR A O 1
ATOM 715 N N . GLN A 1 91 ? 2.781 -26.423 23.681 1.00 89.88 91 GLN A N 1
ATOM 716 C CA . GLN A 1 91 ? 4.194 -26.601 23.353 1.00 89.88 91 GLN A CA 1
ATOM 717 C C . GLN A 1 91 ? 4.463 -28.003 22.786 1.00 89.88 91 GLN A C 1
ATOM 719 O O . GLN A 1 91 ? 5.185 -28.137 21.798 1.00 89.88 91 GLN A O 1
ATOM 724 N N . LYS A 1 92 ? 3.886 -29.052 23.393 1.00 88.56 92 LYS A N 1
ATOM 725 C CA . LYS A 1 92 ? 4.032 -30.432 22.911 1.00 88.56 92 LYS A CA 1
ATOM 726 C C . LYS A 1 92 ? 3.376 -30.614 21.542 1.00 88.56 92 LYS A C 1
ATOM 728 O O . LYS A 1 92 ? 4.017 -31.156 20.647 1.00 88.56 92 LYS A O 1
ATOM 733 N N . VAL A 1 93 ? 2.148 -30.125 21.361 1.00 87.38 93 VAL A N 1
ATOM 734 C CA . VAL A 1 93 ? 1.423 -30.243 20.085 1.00 87.38 93 VAL A CA 1
ATOM 735 C C . VAL A 1 93 ? 2.173 -29.536 18.956 1.00 87.38 93 VAL A C 1
ATOM 737 O O . VAL A 1 93 ? 2.455 -30.159 17.939 1.00 87.38 93 VAL A O 1
ATOM 740 N N . TYR A 1 94 ? 2.593 -28.282 19.141 1.00 88.19 94 TYR A N 1
ATOM 741 C CA . TYR A 1 94 ? 3.314 -27.548 18.097 1.00 88.19 94 TYR A CA 1
ATOM 742 C C . TYR A 1 94 ? 4.685 -28.141 17.754 1.00 88.19 94 TYR A C 1
ATOM 744 O O . TYR A 1 94 ? 5.105 -28.076 16.600 1.00 88.19 94 TYR A O 1
ATOM 752 N N . ARG A 1 95 ? 5.373 -28.763 18.722 1.00 91.06 95 ARG A N 1
ATOM 753 C CA . ARG A 1 95 ? 6.598 -29.529 18.444 1.00 91.06 95 ARG A CA 1
ATOM 754 C C . ARG A 1 95 ? 6.333 -30.752 17.579 1.00 91.06 95 ARG A C 1
ATOM 756 O O . ARG A 1 95 ? 7.096 -30.993 16.650 1.00 91.06 95 ARG A O 1
ATOM 763 N N . ILE A 1 96 ? 5.257 -31.486 17.860 1.00 91.06 96 ILE A N 1
ATOM 764 C CA . ILE A 1 96 ? 4.842 -32.627 17.037 1.00 91.06 96 ILE A CA 1
ATOM 765 C C . ILE A 1 96 ? 4.500 -32.145 15.624 1.00 91.06 96 ILE A C 1
ATOM 767 O O . ILE A 1 96 ? 5.039 -32.689 14.671 1.00 91.06 96 ILE A O 1
ATOM 771 N N . VAL A 1 97 ? 3.697 -31.086 15.480 1.00 90.56 97 VAL A N 1
ATOM 772 C CA . VAL A 1 97 ? 3.335 -30.516 14.168 1.00 90.56 97 VAL A CA 1
ATOM 773 C C . VAL A 1 97 ? 4.578 -30.099 13.377 1.00 90.56 97 VAL A C 1
ATOM 775 O O . VAL A 1 97 ? 4.730 -30.500 12.227 1.00 90.56 97 VAL A O 1
ATOM 778 N N . GLY A 1 98 ? 5.504 -29.355 13.992 1.00 92.81 98 GLY A N 1
ATOM 779 C CA . GLY A 1 98 ? 6.752 -28.952 13.337 1.00 92.81 98 GLY A CA 1
ATOM 780 C C . GLY A 1 98 ? 7.614 -30.144 12.905 1.00 92.81 98 GLY A C 1
ATOM 781 O O . GLY A 1 98 ? 8.182 -30.124 11.817 1.00 92.81 98 GLY A O 1
ATOM 782 N N . LEU A 1 99 ? 7.671 -31.208 13.714 1.00 94.88 99 LEU A N 1
ATOM 783 C CA . LEU A 1 99 ? 8.412 -32.428 13.384 1.00 94.88 99 LEU A CA 1
ATOM 784 C C . LEU A 1 99 ? 7.727 -33.248 12.280 1.00 94.88 99 LEU A C 1
ATOM 786 O O . LEU A 1 99 ? 8.411 -33.793 11.418 1.00 94.88 99 LEU A O 1
ATOM 790 N N . VAL A 1 100 ? 6.393 -33.297 12.256 1.00 93.69 100 VAL A N 1
ATOM 791 C CA . VAL A 1 100 ? 5.618 -33.922 11.172 1.00 93.69 100 VAL A CA 1
ATOM 792 C C . VAL A 1 100 ? 5.849 -33.186 9.852 1.00 93.69 100 VAL A C 1
ATOM 794 O O . VAL A 1 100 ? 6.114 -33.828 8.844 1.00 93.69 100 VAL A O 1
ATOM 797 N N . ILE A 1 101 ? 5.828 -31.850 9.850 1.00 94.12 101 ILE A N 1
ATOM 798 C CA . ILE A 1 101 ? 6.106 -31.056 8.641 1.00 94.12 101 ILE A CA 1
ATOM 799 C C . ILE A 1 101 ? 7.540 -31.286 8.158 1.00 94.12 101 ILE A C 1
ATOM 801 O O . ILE A 1 101 ? 7.751 -31.482 6.962 1.00 94.12 101 ILE A O 1
ATOM 805 N N . LEU A 1 102 ? 8.513 -31.307 9.075 1.00 95.62 102 LEU A N 1
ATOM 806 C CA . LEU A 1 102 ? 9.910 -31.559 8.735 1.00 95.62 102 LEU A CA 1
ATOM 807 C C . LEU A 1 102 ? 10.087 -32.953 8.126 1.00 95.62 102 LEU A C 1
ATOM 809 O O . LEU A 1 102 ? 10.653 -33.083 7.049 1.00 95.62 102 LEU A O 1
ATOM 813 N N . THR A 1 103 ? 9.575 -33.992 8.785 1.00 95.38 103 THR A N 1
ATOM 814 C CA . THR A 1 103 ? 9.708 -35.383 8.324 1.00 95.38 103 THR A CA 1
ATOM 815 C C . THR A 1 103 ? 8.970 -35.625 7.008 1.00 95.38 103 THR A C 1
ATOM 817 O O . THR A 1 103 ? 9.578 -36.121 6.062 1.00 95.38 103 THR A O 1
ATOM 820 N N . ALA A 1 104 ? 7.707 -35.206 6.893 1.00 95.00 104 ALA A N 1
ATOM 821 C CA . ALA A 1 104 ? 6.933 -35.338 5.660 1.00 95.00 104 ALA A CA 1
ATOM 822 C C . ALA A 1 104 ? 7.548 -34.536 4.501 1.00 95.00 104 ALA A C 1
ATOM 824 O O . ALA A 1 104 ? 7.651 -35.045 3.387 1.00 95.00 104 ALA A O 1
ATOM 825 N N . GLY A 1 105 ? 8.021 -33.312 4.757 1.00 95.12 105 GLY A N 1
ATOM 826 C CA . GLY A 1 105 ? 8.726 -32.514 3.755 1.00 95.12 105 GLY A CA 1
ATOM 827 C C . GLY A 1 105 ? 10.032 -33.172 3.301 1.00 95.12 105 GLY A C 1
ATOM 828 O O . GLY A 1 105 ? 10.295 -33.270 2.105 1.00 95.12 105 GLY A O 1
ATOM 829 N N . MET A 1 106 ? 10.828 -33.723 4.219 1.00 95.56 106 MET A N 1
ATOM 830 C CA . MET A 1 106 ? 12.044 -34.456 3.845 1.00 95.56 106 MET A CA 1
ATOM 831 C C . MET A 1 106 ? 11.725 -35.698 2.995 1.00 95.56 106 MET A C 1
ATOM 833 O O . MET A 1 106 ? 12.407 -35.929 1.999 1.00 95.56 106 MET A O 1
ATOM 837 N N . ILE A 1 107 ? 10.643 -36.428 3.302 1.00 95.88 107 ILE A N 1
ATOM 838 C CA . ILE A 1 107 ? 10.169 -37.573 2.502 1.00 95.88 107 ILE A CA 1
ATOM 839 C C . ILE A 1 107 ? 9.766 -37.154 1.081 1.00 95.88 107 ILE A C 1
ATOM 841 O O . ILE A 1 107 ? 10.032 -37.895 0.141 1.00 95.88 107 ILE A O 1
ATOM 845 N N . ILE A 1 108 ? 9.167 -35.972 0.892 1.00 94.69 108 ILE A N 1
ATOM 846 C CA . ILE A 1 108 ? 8.757 -35.471 -0.435 1.00 94.69 108 ILE A CA 1
ATOM 847 C C . ILE A 1 108 ? 9.960 -35.070 -1.306 1.00 94.69 108 ILE A C 1
ATOM 849 O O . ILE A 1 108 ? 9.877 -35.133 -2.531 1.00 94.69 108 ILE A O 1
ATOM 853 N N . THR A 1 109 ? 11.091 -34.695 -0.703 1.00 93.62 109 THR A N 1
ATOM 854 C CA . THR A 1 109 ? 12.281 -34.179 -1.410 1.00 93.62 109 THR A CA 1
ATOM 855 C C . THR A 1 109 ? 12.763 -35.055 -2.586 1.00 93.62 109 THR A C 1
ATOM 857 O O . THR A 1 109 ? 12.980 -34.504 -3.670 1.00 93.62 109 THR A O 1
ATOM 860 N N . PRO A 1 110 ? 12.924 -36.390 -2.457 1.00 91.56 110 PRO A N 1
ATOM 861 C CA . PRO A 1 110 ? 13.287 -37.245 -3.594 1.00 91.56 110 PRO A CA 1
ATOM 862 C C . PRO A 1 110 ? 12.202 -37.334 -4.680 1.00 91.56 110 PRO A C 1
ATOM 864 O O . PRO A 1 110 ? 12.530 -37.573 -5.839 1.00 91.56 110 PRO A O 1
ATOM 867 N N . TYR A 1 111 ? 10.934 -37.091 -4.340 1.00 93.06 111 TYR A N 1
ATOM 868 C CA . TYR A 1 111 ? 9.779 -37.220 -5.236 1.00 93.06 111 TYR A CA 1
ATOM 869 C C . TYR A 1 111 ? 9.320 -35.890 -5.854 1.00 93.06 111 TYR A C 1
ATOM 871 O O . TYR A 1 111 ? 8.226 -35.810 -6.413 1.00 93.06 111 TYR A O 1
ATOM 879 N N . LEU A 1 112 ? 10.139 -34.832 -5.797 1.00 90.94 112 LEU A N 1
ATOM 880 C CA . LEU A 1 112 ? 9.788 -33.520 -6.362 1.00 90.94 112 LEU A CA 1
ATOM 881 C C . LEU A 1 112 ? 9.455 -33.565 -7.864 1.00 90.94 112 LEU A C 1
ATOM 883 O O . LEU A 1 112 ? 8.621 -32.788 -8.327 1.00 90.94 112 LEU A O 1
ATOM 887 N N . SER A 1 113 ? 10.032 -34.509 -8.613 1.00 88.06 113 SER A N 1
ATOM 888 C CA . SER A 1 113 ? 9.726 -34.734 -10.034 1.00 88.06 113 SER A CA 1
ATOM 889 C C . SER A 1 113 ? 8.265 -35.140 -10.295 1.00 88.06 113 SER A C 1
ATOM 891 O O . SER A 1 113 ? 7.755 -34.964 -11.404 1.00 88.06 113 SER A O 1
ATOM 893 N N . LEU A 1 114 ? 7.536 -35.629 -9.284 1.00 89.31 114 LEU A N 1
ATOM 894 C CA . LEU A 1 114 ? 6.103 -35.911 -9.411 1.00 89.31 114 LEU A CA 1
ATOM 895 C C . LEU A 1 114 ? 5.265 -34.631 -9.526 1.00 89.31 114 LEU A C 1
ATOM 897 O O . LEU A 1 114 ? 4.207 -34.663 -10.149 1.00 89.31 114 LEU A O 1
ATOM 901 N N . PHE A 1 115 ? 5.746 -33.506 -8.989 1.00 90.31 115 PHE A N 1
ATOM 902 C CA . PHE A 1 115 ? 5.019 -32.230 -8.939 1.00 90.31 115 PHE A CA 1
ATOM 903 C C . PHE A 1 115 ? 5.441 -31.234 -10.023 1.00 90.31 115 PHE A C 1
ATOM 905 O O . PHE A 1 115 ? 4.798 -30.199 -10.203 1.00 90.31 115 PHE A O 1
ATOM 912 N N . ILE A 1 116 ? 6.522 -31.523 -10.743 1.00 91.81 116 ILE A N 1
ATOM 913 C CA . ILE A 1 116 ? 7.080 -30.659 -11.782 1.00 91.81 116 ILE A CA 1
ATOM 914 C C . ILE A 1 116 ? 6.944 -31.385 -13.121 1.00 91.81 116 ILE A C 1
ATOM 916 O O . ILE A 1 116 ? 7.242 -32.577 -13.214 1.00 91.81 116 ILE A O 1
ATOM 920 N N . LYS A 1 117 ? 6.438 -30.691 -14.149 1.00 87.88 117 LYS A N 1
ATOM 921 C CA . LYS A 1 117 ? 6.323 -31.251 -15.504 1.00 87.88 117 LYS A CA 1
ATOM 922 C C . LYS A 1 117 ? 7.694 -31.647 -16.054 1.00 87.88 117 LYS A C 1
ATOM 924 O O . LYS A 1 117 ? 7.920 -32.813 -16.353 1.00 87.88 117 LYS A O 1
ATOM 929 N N . GLU A 1 118 ? 8.598 -30.673 -16.099 1.00 87.75 118 GLU A N 1
ATOM 930 C CA . GLU A 1 118 ? 9.979 -30.801 -16.559 1.00 87.75 118 GLU A CA 1
ATOM 931 C C . GLU A 1 118 ? 10.900 -30.157 -15.524 1.00 87.75 118 GLU A C 1
ATOM 933 O O . GLU A 1 118 ? 10.704 -29.001 -15.139 1.00 87.75 118 GLU A O 1
ATOM 938 N N . MET A 1 119 ? 11.872 -30.923 -15.023 1.00 87.62 119 MET A N 1
ATOM 939 C CA . MET A 1 119 ? 12.795 -30.430 -14.002 1.00 87.62 119 MET A CA 1
ATOM 940 C C . MET A 1 119 ? 13.666 -29.319 -14.602 1.00 87.62 119 MET A C 1
ATOM 942 O O . MET A 1 119 ? 14.369 -29.578 -15.580 1.00 87.62 119 MET A O 1
ATOM 946 N N . PRO A 1 120 ? 13.652 -28.097 -14.037 1.00 86.50 120 PRO A N 1
ATOM 947 C CA . PRO A 1 120 ? 14.492 -27.022 -14.542 1.00 86.50 120 PRO A CA 1
ATOM 948 C C . PRO A 1 120 ? 15.968 -27.345 -14.290 1.00 86.50 120 PRO A C 1
ATOM 950 O O . PRO A 1 120 ? 16.303 -28.054 -13.336 1.00 86.50 120 PRO A O 1
ATOM 953 N N . ALA A 1 121 ? 16.856 -26.761 -15.096 1.00 85.44 121 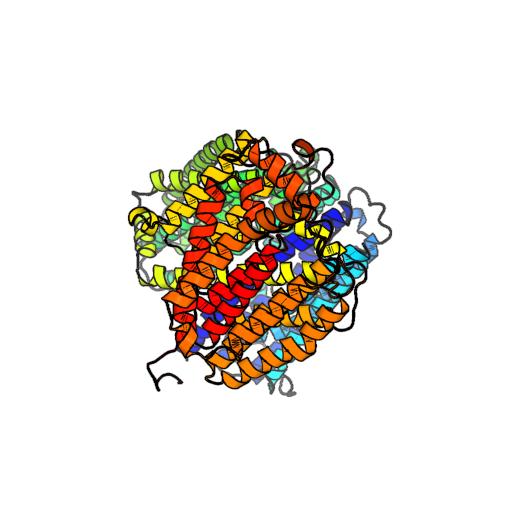ALA A N 1
ATOM 954 C CA . ALA A 1 121 ? 18.309 -26.852 -14.936 1.00 85.44 121 ALA A CA 1
ATOM 955 C C . ALA A 1 121 ? 18.813 -26.008 -13.741 1.00 85.44 121 ALA A C 1
ATOM 957 O O . ALA A 1 121 ? 19.653 -25.125 -13.890 1.00 85.44 121 ALA A O 1
ATOM 958 N N . ILE A 1 122 ? 18.256 -26.252 -12.551 1.00 87.50 122 ILE A N 1
ATOM 959 C CA . ILE A 1 122 ? 18.620 -25.619 -11.279 1.00 87.50 122 ILE A CA 1
ATOM 960 C C . ILE A 1 122 ? 19.188 -26.719 -10.370 1.00 87.50 122 ILE A C 1
ATOM 962 O O . ILE A 1 122 ? 18.407 -27.479 -9.782 1.00 87.50 122 ILE A O 1
ATOM 966 N N . PRO A 1 123 ? 20.524 -26.831 -10.245 1.00 84.75 123 PRO A N 1
ATOM 967 C CA . PRO A 1 123 ? 21.173 -27.869 -9.439 1.00 84.75 123 PRO A CA 1
ATOM 968 C C . PRO A 1 123 ? 20.688 -27.898 -7.981 1.00 84.75 123 PRO A C 1
ATOM 970 O O . PRO A 1 123 ? 20.537 -28.959 -7.374 1.00 84.75 123 PRO A O 1
ATOM 973 N N . GLU A 1 124 ? 20.380 -26.730 -7.422 1.00 91.31 124 GLU A N 1
ATOM 974 C CA . GLU A 1 124 ? 20.047 -26.530 -6.014 1.00 91.31 124 GLU A CA 1
ATOM 975 C C . GLU A 1 124 ? 18.553 -26.722 -5.703 1.00 91.31 124 GLU A C 1
ATOM 977 O O . GLU A 1 124 ? 18.128 -26.490 -4.572 1.00 91.31 124 GLU A O 1
ATOM 982 N N . ILE A 1 125 ? 17.725 -27.170 -6.656 1.00 92.88 125 ILE A N 1
ATOM 983 C CA . ILE A 1 125 ? 16.260 -27.266 -6.494 1.00 92.88 125 ILE A CA 1
ATOM 984 C C . ILE A 1 125 ? 15.827 -28.025 -5.228 1.00 92.88 125 ILE A C 1
ATOM 986 O O . ILE A 1 125 ? 14.916 -27.596 -4.516 1.00 92.88 125 ILE A O 1
ATOM 990 N N . ARG A 1 126 ? 16.516 -29.127 -4.905 1.00 93.50 126 ARG A N 1
ATOM 991 C CA . ARG A 1 126 ? 16.248 -29.922 -3.696 1.00 93.50 126 ARG A CA 1
ATOM 992 C C . ARG A 1 126 ? 16.628 -29.158 -2.428 1.00 93.50 126 ARG A C 1
ATOM 994 O O . ARG A 1 126 ? 15.883 -29.192 -1.455 1.00 93.50 126 ARG A O 1
ATOM 1001 N N . GLN A 1 127 ? 17.751 -28.441 -2.448 1.00 94.94 127 GLN A N 1
ATOM 1002 C CA . GLN A 1 127 ? 18.209 -27.620 -1.322 1.00 94.94 127 GLN A CA 1
ATOM 1003 C C . GLN A 1 127 ? 17.228 -26.474 -1.056 1.00 94.94 127 GLN A C 1
ATOM 1005 O O . GLN A 1 127 ? 16.842 -26.247 0.087 1.00 94.94 127 GLN A O 1
ATOM 1010 N N . ILE A 1 128 ? 16.758 -25.809 -2.115 1.00 95.31 128 ILE A N 1
ATOM 1011 C CA . ILE A 1 128 ? 15.726 -24.768 -2.049 1.00 95.31 128 ILE A CA 1
ATOM 1012 C C . ILE A 1 128 ? 14.470 -25.317 -1.368 1.00 95.31 128 ILE A C 1
ATOM 1014 O O . ILE A 1 128 ? 13.972 -24.708 -0.423 1.00 95.31 128 ILE A O 1
ATOM 1018 N N . TYR A 1 129 ? 13.979 -26.482 -1.798 1.00 95.56 129 TYR A N 1
ATOM 1019 C CA . TYR A 1 129 ? 12.804 -27.103 -1.188 1.00 95.56 129 TYR A CA 1
ATOM 1020 C C . TYR A 1 129 ? 13.013 -27.424 0.299 1.00 95.56 129 TYR A C 1
ATOM 1022 O O . TYR A 1 129 ? 12.172 -27.074 1.129 1.00 95.56 129 TYR A O 1
ATOM 1030 N N . VAL A 1 130 ? 14.158 -28.009 0.666 1.00 96.56 130 VAL A N 1
ATOM 1031 C CA . VAL A 1 130 ? 14.489 -28.294 2.071 1.00 96.56 130 VAL A CA 1
ATOM 1032 C C . VAL A 1 130 ? 14.514 -27.011 2.909 1.00 96.56 130 VAL A C 1
ATOM 1034 O O . VAL A 1 130 ? 13.991 -27.006 4.022 1.00 96.56 130 VAL A O 1
ATOM 1037 N N . LEU A 1 131 ? 15.027 -25.892 2.385 1.00 96.94 131 LEU A N 1
ATOM 1038 C CA . LEU A 1 131 ? 14.990 -24.603 3.089 1.00 96.94 131 LEU A CA 1
ATOM 1039 C C . LEU A 1 131 ? 13.553 -24.104 3.327 1.00 96.94 131 LEU A C 1
ATOM 1041 O O . LEU A 1 131 ? 13.264 -23.579 4.404 1.00 96.94 131 LEU A O 1
ATOM 1045 N N . PHE A 1 132 ? 12.627 -24.314 2.383 1.00 95.62 132 PHE A N 1
ATOM 1046 C CA . PHE A 1 132 ? 11.198 -24.036 2.596 1.00 95.62 132 PHE A CA 1
ATOM 1047 C C . PHE A 1 132 ? 10.606 -24.903 3.717 1.00 95.62 132 PHE A C 1
ATOM 1049 O O . PHE A 1 132 ? 9.903 -24.385 4.591 1.00 95.62 132 PHE A O 1
ATOM 1056 N N . VAL A 1 133 ? 10.920 -26.204 3.727 1.00 96.50 133 VAL A N 1
ATOM 1057 C CA . VAL A 1 133 ? 10.467 -27.153 4.759 1.00 96.50 133 VAL A CA 1
ATOM 1058 C C . VAL A 1 133 ? 11.012 -26.765 6.136 1.00 96.50 133 VAL A C 1
ATOM 1060 O O . VAL A 1 133 ? 10.249 -26.713 7.106 1.00 96.50 133 VAL A O 1
ATOM 1063 N N . ILE A 1 134 ? 12.302 -26.428 6.230 1.00 96.56 134 ILE A N 1
ATOM 1064 C CA . ILE A 1 134 ? 12.937 -25.958 7.468 1.00 96.56 134 ILE A CA 1
ATOM 1065 C C . ILE A 1 134 ? 12.254 -24.680 7.954 1.00 96.56 134 ILE A C 1
ATOM 1067 O O . ILE A 1 134 ? 11.848 -24.617 9.114 1.00 96.56 134 ILE A O 1
ATOM 1071 N N . ASN A 1 135 ? 12.070 -23.684 7.080 1.00 95.88 135 ASN A N 1
ATOM 1072 C CA . ASN A 1 135 ? 11.425 -22.425 7.451 1.00 95.88 135 ASN A CA 1
ATOM 1073 C C . ASN A 1 135 ? 10.014 -22.653 8.017 1.00 95.88 135 ASN A C 1
ATOM 1075 O O . ASN A 1 135 ? 9.663 -22.108 9.066 1.00 95.88 135 ASN A O 1
ATOM 1079 N N . SER A 1 136 ? 9.221 -23.502 7.355 1.00 93.56 136 SER A N 1
ATOM 1080 C CA . SER A 1 136 ? 7.879 -23.857 7.821 1.00 93.56 136 SER A CA 1
ATOM 1081 C C . SER A 1 136 ? 7.913 -24.560 9.176 1.00 93.56 136 SER A C 1
ATOM 1083 O O . SER A 1 136 ? 7.178 -24.185 10.086 1.00 93.56 136 SER A O 1
ATOM 1085 N N . SER A 1 137 ? 8.798 -25.539 9.350 1.00 94.00 137 SER A N 1
ATOM 1086 C CA . SER A 1 137 ? 8.917 -26.310 10.595 1.00 94.00 137 SER A CA 1
ATOM 1087 C C . SER A 1 137 ? 9.341 -25.424 11.774 1.00 94.00 137 SER A C 1
ATOM 1089 O O . SER A 1 137 ? 8.739 -25.474 12.849 1.00 94.00 137 SER A O 1
ATOM 1091 N N . VAL A 1 138 ? 10.320 -24.535 11.554 1.00 93.25 138 VAL A N 1
ATOM 1092 C CA . VAL A 1 138 ? 10.797 -23.557 12.548 1.00 93.25 138 VAL A CA 1
ATOM 1093 C C . VAL A 1 138 ? 9.687 -22.603 12.977 1.00 93.25 138 VAL A C 1
ATOM 1095 O O . VAL A 1 138 ? 9.636 -22.230 14.152 1.00 93.25 138 VAL A O 1
ATOM 1098 N N . SER A 1 139 ? 8.778 -22.235 12.067 1.00 90.81 139 SER A N 1
ATOM 1099 C CA . SER A 1 139 ? 7.659 -21.345 12.386 1.00 90.81 139 SER A CA 1
ATOM 1100 C C . SER A 1 139 ? 6.755 -21.905 13.493 1.00 90.81 139 SER A C 1
ATOM 1102 O O . SER A 1 139 ? 6.243 -21.128 14.295 1.00 90.81 139 SER A O 1
ATOM 1104 N N . TYR A 1 140 ? 6.657 -23.234 13.624 1.00 88.50 140 TYR A N 1
ATOM 1105 C CA . TYR A 1 140 ? 5.799 -23.902 14.601 1.00 88.50 140 TYR A CA 1
ATOM 1106 C C . TYR A 1 140 ? 6.430 -24.081 15.987 1.00 88.50 140 TYR A C 1
ATOM 1108 O O . TYR A 1 140 ? 5.744 -23.876 16.989 1.00 88.50 140 TYR A O 1
ATOM 1116 N N . PHE A 1 141 ? 7.727 -24.400 16.085 1.00 85.69 141 PHE A N 1
ATOM 1117 C CA . PHE A 1 141 ? 8.354 -24.846 17.345 1.00 85.69 141 PHE A CA 1
ATOM 1118 C C . PHE A 1 141 ? 8.204 -23.892 18.546 1.00 85.69 141 PHE A C 1
ATOM 1120 O O . PHE A 1 141 ? 8.200 -24.349 19.693 1.00 85.69 141 PHE A O 1
ATOM 1127 N N . PHE A 1 142 ? 8.046 -22.587 18.308 1.00 79.81 142 PHE A N 1
ATOM 1128 C CA . PHE A 1 142 ? 7.944 -21.559 19.356 1.00 79.81 142 PHE A CA 1
ATOM 1129 C C . PHE A 1 142 ? 6.696 -20.668 19.243 1.00 79.81 142 PHE A C 1
ATOM 1131 O O . PHE A 1 142 ? 6.526 -19.745 20.040 1.00 79.81 142 PHE A O 1
ATOM 1138 N N . SER A 1 143 ? 5.796 -20.960 18.298 1.00 81.94 143 SER A N 1
ATOM 1139 C CA . SER A 1 143 ? 4.629 -20.114 18.000 1.00 81.94 143 SER A CA 1
ATOM 1140 C C . SER A 1 143 ? 3.658 -19.986 19.185 1.00 81.94 143 SER A C 1
ATOM 1142 O O . SER A 1 143 ? 3.086 -18.922 19.425 1.00 81.94 143 SER A O 1
ATOM 1144 N N . TYR A 1 144 ? 3.538 -21.043 20.000 1.00 85.38 144 TYR A N 1
ATOM 1145 C CA . TYR A 1 144 ? 2.555 -21.154 21.086 1.00 85.38 144 TYR A CA 1
ATOM 1146 C C . TYR A 1 144 ? 2.548 -19.970 22.071 1.00 85.38 144 TYR A C 1
ATOM 1148 O O . TYR A 1 144 ? 1.482 -19.539 22.505 1.00 85.38 144 TYR A O 1
ATOM 1156 N N . LYS A 1 145 ? 3.717 -19.399 22.400 1.00 88.25 145 LYS A N 1
ATOM 1157 C CA . LYS A 1 145 ? 3.827 -18.239 23.307 1.00 88.25 145 LYS A CA 1
ATOM 1158 C C . LYS A 1 145 ? 3.275 -16.950 22.704 1.00 88.25 145 LYS A C 1
ATOM 1160 O O . LYS A 1 145 ? 2.738 -16.124 23.439 1.00 88.25 145 LYS A O 1
ATOM 1165 N N . GLY A 1 146 ? 3.372 -16.792 21.384 1.00 88.31 146 GLY A N 1
ATOM 1166 C CA . GLY A 1 146 ? 2.713 -15.702 20.668 1.00 88.31 146 GLY A CA 1
ATOM 1167 C C . GLY A 1 146 ? 1.193 -15.793 20.806 1.00 88.31 146 GLY A C 1
ATOM 1168 O O . GLY A 1 146 ? 0.552 -14.793 21.128 1.00 88.31 146 GLY A O 1
ATOM 1169 N N . SER A 1 147 ? 0.633 -17.002 20.682 1.00 88.12 147 SER A N 1
ATOM 1170 C CA . SER A 1 147 ? -0.811 -17.244 20.808 1.00 88.12 147 SER A CA 1
ATOM 1171 C C . SER A 1 147 ? -1.381 -16.821 22.165 1.00 88.12 147 SER A C 1
ATOM 1173 O O . SER A 1 147 ? -2.496 -16.309 22.211 1.00 88.12 147 SER A O 1
ATOM 1175 N N . LEU A 1 148 ? -0.617 -16.953 23.258 1.00 91.00 148 LEU A N 1
ATOM 1176 C CA . LEU A 1 148 ? -1.024 -16.459 24.582 1.00 91.00 148 LEU A CA 1
ATOM 1177 C C . LEU A 1 148 ? -1.146 -14.929 24.624 1.00 91.00 148 LEU A C 1
ATOM 1179 O O . LEU A 1 148 ? -2.140 -14.407 25.124 1.00 91.00 148 LEU A O 1
ATOM 1183 N N . ILE A 1 149 ? -0.168 -14.208 24.062 1.00 88.88 149 ILE A N 1
ATOM 1184 C CA . ILE A 1 149 ? -0.206 -12.738 23.977 1.00 88.88 149 ILE A CA 1
ATOM 1185 C C . ILE A 1 149 ? -1.422 -12.288 23.151 1.00 88.88 149 ILE A C 1
ATOM 1187 O O . ILE A 1 149 ? -2.100 -11.318 23.502 1.00 88.88 149 ILE A O 1
ATOM 1191 N N . THR A 1 150 ? -1.708 -12.994 22.054 1.00 85.94 150 THR A N 1
ATOM 1192 C CA . THR A 1 150 ? -2.880 -12.734 21.211 1.00 85.94 150 THR A CA 1
ATOM 1193 C C . THR A 1 150 ? -4.187 -13.015 21.962 1.00 85.94 150 THR A C 1
ATOM 1195 O O . THR A 1 150 ? -5.098 -12.185 21.905 1.00 85.94 150 THR A O 1
ATOM 1198 N N . ALA A 1 151 ? -4.275 -14.122 22.709 1.00 86.06 151 ALA A N 1
ATOM 1199 C CA . ALA A 1 151 ? -5.446 -14.467 23.519 1.00 86.06 151 ALA A CA 1
ATOM 1200 C C . ALA A 1 151 ? -5.732 -13.424 24.620 1.00 86.06 151 ALA A C 1
ATOM 1202 O O . ALA A 1 151 ? -6.887 -13.059 24.831 1.00 86.06 151 ALA A O 1
ATOM 1203 N N . ASP A 1 152 ? -4.692 -12.841 25.224 1.00 87.69 152 ASP A N 1
ATOM 1204 C CA . ASP A 1 152 ? -4.782 -11.751 26.216 1.00 87.69 152 ASP A CA 1
ATOM 1205 C C . ASP A 1 152 ? -5.010 -10.351 25.584 1.00 87.69 152 ASP A C 1
ATOM 1207 O O . ASP A 1 152 ? -4.726 -9.301 26.166 1.00 87.69 152 ASP A O 1
ATOM 1211 N N . GLN A 1 153 ? -5.496 -10.297 24.338 1.00 78.50 153 GLN A N 1
ATOM 1212 C CA . GLN A 1 153 ? -5.809 -9.062 23.599 1.00 78.50 153 GLN A CA 1
ATOM 1213 C C . GLN A 1 153 ? -4.621 -8.090 23.421 1.00 78.50 153 GLN A C 1
ATOM 1215 O O . GLN A 1 153 ? -4.813 -6.928 23.043 1.00 78.50 153 GLN A O 1
ATOM 1220 N N . LYS A 1 154 ? -3.382 -8.552 23.631 1.00 81.38 154 LYS A N 1
ATOM 1221 C CA . LYS A 1 154 ? -2.129 -7.787 23.469 1.00 81.38 154 LYS A CA 1
ATOM 1222 C C . LYS A 1 154 ? -1.463 -8.037 22.109 1.00 81.38 154 LYS A C 1
ATOM 1224 O O . LYS A 1 154 ? -0.266 -7.810 21.937 1.00 81.38 154 LYS A O 1
ATOM 1229 N N . ASP A 1 155 ? -2.249 -8.457 21.119 1.00 81.50 155 ASP A N 1
ATOM 1230 C CA . ASP A 1 155 ? -1.809 -8.810 19.764 1.00 81.50 155 ASP A CA 1
ATOM 1231 C C . ASP A 1 155 ? -1.020 -7.692 19.043 1.00 81.50 155 ASP A C 1
ATOM 1233 O O . ASP A 1 155 ? -0.155 -7.973 18.213 1.00 81.50 155 ASP A O 1
ATOM 1237 N N . TYR A 1 156 ? -1.215 -6.415 19.404 1.00 69.44 156 TYR A N 1
ATOM 1238 C CA . TYR A 1 156 ? -0.379 -5.308 18.917 1.00 69.44 156 TYR A CA 1
ATOM 1239 C C . TYR A 1 156 ? 1.125 -5.515 19.181 1.00 69.44 156 TYR A C 1
ATOM 1241 O O . TYR A 1 156 ? 1.943 -5.034 18.397 1.00 69.44 156 TYR A O 1
ATOM 1249 N N . ILE A 1 157 ? 1.511 -6.229 20.247 1.00 77.81 157 ILE A N 1
ATOM 1250 C CA . ILE A 1 157 ? 2.915 -6.550 20.558 1.00 77.81 157 ILE A CA 1
ATOM 1251 C C . ILE A 1 157 ? 3.462 -7.546 19.529 1.00 77.81 157 ILE A C 1
ATOM 1253 O O . ILE A 1 157 ? 4.519 -7.312 18.939 1.00 77.81 157 ILE A O 1
ATOM 1257 N N . VAL A 1 158 ? 2.706 -8.616 19.268 1.00 84.19 158 VAL A N 1
ATOM 1258 C CA . VAL A 1 158 ? 3.028 -9.656 18.277 1.00 84.19 158 VAL A CA 1
ATOM 1259 C C . VAL A 1 158 ? 3.134 -9.041 16.879 1.00 84.19 158 VAL A C 1
ATOM 1261 O O . VAL A 1 158 ? 4.114 -9.274 16.165 1.00 84.19 158 VAL A O 1
ATOM 1264 N N . LYS A 1 159 ? 2.177 -8.181 16.510 1.00 75.75 159 LYS A N 1
ATOM 1265 C CA . LYS A 1 159 ? 2.172 -7.442 15.239 1.00 75.75 159 LYS A CA 1
ATOM 1266 C C . LYS A 1 159 ? 3.351 -6.481 15.106 1.00 75.75 159 LYS A C 1
ATOM 1268 O O . LYS A 1 159 ? 3.969 -6.444 14.048 1.00 75.75 159 LYS A O 1
ATOM 1273 N N . LYS A 1 160 ? 3.707 -5.739 16.161 1.00 69.62 160 LYS A N 1
ATOM 1274 C CA . LYS A 1 160 ? 4.854 -4.814 16.145 1.00 69.62 160 LYS A CA 1
ATOM 1275 C C . LYS A 1 160 ? 6.176 -5.550 15.913 1.00 69.62 160 LYS A C 1
ATOM 1277 O O . LYS A 1 160 ? 6.974 -5.110 15.090 1.00 69.62 160 LYS A O 1
ATOM 1282 N N . ILE A 1 161 ? 6.394 -6.662 16.618 1.00 78.69 161 ILE A N 1
ATOM 1283 C CA . ILE A 1 161 ? 7.582 -7.511 16.439 1.00 78.69 161 ILE A CA 1
ATOM 1284 C C . ILE A 1 161 ? 7.605 -8.087 15.015 1.00 78.69 161 ILE A C 1
ATOM 1286 O O . ILE A 1 161 ? 8.626 -7.982 14.339 1.00 78.69 161 ILE A O 1
ATOM 1290 N N . LYS A 1 162 ? 6.468 -8.616 14.531 1.00 82.12 162 LYS A N 1
ATOM 1291 C CA . LYS A 1 162 ? 6.341 -9.142 13.162 1.00 82.12 162 LYS A CA 1
ATOM 1292 C C . LYS A 1 162 ? 6.711 -8.090 12.123 1.00 82.12 162 LYS A C 1
ATOM 1294 O O . LYS A 1 162 ? 7.515 -8.376 11.244 1.00 82.12 162 LYS A O 1
ATOM 1299 N N . LEU A 1 163 ? 6.152 -6.884 12.239 1.00 73.56 163 LEU A N 1
ATOM 1300 C CA . LEU A 1 163 ? 6.414 -5.779 11.322 1.00 73.56 163 LEU A CA 1
ATOM 1301 C C . LEU A 1 163 ? 7.906 -5.444 11.275 1.00 73.56 163 LEU A C 1
ATOM 1303 O O . LEU A 1 163 ? 8.482 -5.411 10.194 1.00 73.56 163 LEU A O 1
ATOM 1307 N N . ALA A 1 164 ? 8.535 -5.240 12.436 1.00 70.19 164 ALA A N 1
ATOM 1308 C CA . ALA A 1 164 ? 9.945 -4.863 12.517 1.00 70.19 164 ALA A CA 1
ATOM 1309 C C . ALA A 1 164 ? 10.868 -5.919 11.886 1.00 70.19 164 ALA A C 1
ATOM 1311 O O . ALA A 1 164 ? 11.739 -5.581 11.087 1.00 70.19 164 ALA A O 1
ATOM 1312 N N . ILE A 1 165 ? 10.646 -7.196 12.204 1.00 80.44 165 ILE A N 1
ATOM 1313 C CA . ILE A 1 165 ? 11.484 -8.297 11.714 1.00 80.44 165 ILE A CA 1
ATOM 1314 C C . ILE A 1 165 ? 11.234 -8.565 10.231 1.00 80.44 165 ILE A C 1
ATOM 1316 O O . ILE A 1 165 ? 12.187 -8.741 9.481 1.00 80.44 165 ILE A O 1
ATOM 1320 N N . THR A 1 166 ? 9.976 -8.534 9.785 1.00 77.62 166 THR A N 1
ATOM 1321 C CA . THR A 1 166 ? 9.630 -8.732 8.367 1.00 77.62 166 THR A CA 1
ATOM 1322 C C . THR A 1 166 ? 10.187 -7.598 7.505 1.00 77.62 166 THR A C 1
ATOM 1324 O O . THR A 1 166 ? 10.702 -7.851 6.422 1.00 77.62 166 THR A O 1
ATOM 1327 N N . LEU A 1 167 ? 10.140 -6.351 7.987 1.00 70.56 167 LEU A N 1
ATOM 1328 C CA . LEU A 1 167 ? 10.756 -5.213 7.301 1.00 70.56 167 LEU A CA 1
ATOM 1329 C C . LEU A 1 167 ? 12.266 -5.382 7.164 1.00 70.56 167 LEU A C 1
ATOM 1331 O O . LEU A 1 167 ? 12.801 -5.218 6.070 1.00 70.56 167 LEU A O 1
ATOM 1335 N N . LEU A 1 168 ? 12.942 -5.742 8.257 1.00 72.12 168 LEU A N 1
ATOM 1336 C CA . LEU A 1 168 ? 14.375 -6.014 8.233 1.00 72.12 168 LEU A CA 1
ATOM 1337 C C . LEU A 1 168 ? 14.702 -7.157 7.262 1.00 72.12 168 LEU A C 1
ATOM 1339 O O . LEU A 1 168 ? 15.601 -7.016 6.439 1.00 72.12 168 LEU A O 1
ATOM 1343 N N . MET A 1 169 ? 13.936 -8.249 7.308 1.00 86.56 169 MET A N 1
ATOM 1344 C CA . MET A 1 169 ? 14.067 -9.388 6.400 1.00 86.56 169 MET A CA 1
ATOM 1345 C C . MET A 1 169 ? 13.936 -8.962 4.937 1.00 86.56 169 MET A C 1
ATOM 1347 O O . MET A 1 169 ? 14.804 -9.300 4.144 1.00 86.56 169 MET A O 1
ATOM 1351 N N . TYR A 1 170 ? 12.902 -8.195 4.576 1.00 76.50 170 TYR A N 1
ATOM 1352 C CA . TYR A 1 170 ? 12.704 -7.719 3.205 1.00 76.50 170 TYR A CA 1
ATOM 1353 C C . TYR A 1 170 ? 13.840 -6.816 2.726 1.00 76.50 170 TYR A C 1
ATOM 1355 O O . TYR A 1 170 ? 14.307 -6.975 1.600 1.00 76.50 170 TYR A O 1
ATOM 1363 N N . ILE A 1 171 ? 14.330 -5.913 3.580 1.00 70.25 171 ILE A N 1
ATOM 1364 C CA . ILE A 1 171 ? 15.485 -5.065 3.261 1.00 70.25 171 ILE A CA 1
ATOM 1365 C C . ILE A 1 171 ? 16.719 -5.934 2.998 1.00 70.25 171 ILE A C 1
ATOM 1367 O O . ILE A 1 171 ? 17.369 -5.775 1.967 1.00 70.25 171 ILE A O 1
ATOM 1371 N N . LEU A 1 172 ? 17.021 -6.877 3.894 1.00 71.06 172 LEU A N 1
ATOM 1372 C CA . LEU A 1 172 ? 18.158 -7.784 3.745 1.00 71.06 172 LEU A CA 1
ATOM 1373 C C . LEU A 1 172 ? 18.025 -8.652 2.489 1.00 71.06 172 LEU A C 1
ATOM 1375 O O . LEU A 1 172 ? 18.977 -8.767 1.731 1.00 71.06 172 LEU A O 1
ATOM 1379 N N . GLN A 1 173 ? 16.839 -9.191 2.216 1.00 80.88 173 GLN A N 1
ATOM 1380 C CA . GLN A 1 173 ? 16.555 -9.983 1.021 1.00 80.88 173 GLN A CA 1
ATOM 1381 C C . GLN A 1 173 ? 16.779 -9.198 -0.275 1.00 80.88 173 GLN A C 1
ATOM 1383 O O . GLN A 1 173 ? 17.427 -9.706 -1.191 1.00 80.88 173 GLN A O 1
ATOM 1388 N N . VAL A 1 174 ? 16.288 -7.956 -0.351 1.00 73.69 174 VAL A N 1
ATOM 1389 C CA . VAL A 1 174 ? 16.515 -7.078 -1.508 1.00 73.69 174 VAL A CA 1
ATOM 1390 C C . VAL A 1 174 ? 18.006 -6.805 -1.686 1.00 73.69 174 VAL A C 1
ATOM 1392 O O . VAL A 1 174 ? 18.528 -6.981 -2.785 1.00 73.69 174 VAL A O 1
ATOM 1395 N N . LEU A 1 175 ? 18.709 -6.432 -0.612 1.00 64.25 175 LEU A N 1
ATOM 1396 C CA . LEU A 1 175 ? 20.148 -6.164 -0.658 1.00 64.25 175 LEU A CA 1
ATOM 1397 C C . LEU A 1 175 ? 20.941 -7.398 -1.110 1.00 64.25 175 LEU A C 1
ATOM 1399 O O . LEU A 1 175 ? 21.796 -7.293 -1.988 1.00 64.25 175 LEU A O 1
ATOM 1403 N N . THR A 1 176 ? 20.630 -8.571 -0.561 1.00 74.31 176 THR A N 1
ATOM 1404 C CA . THR A 1 176 ? 21.291 -9.830 -0.912 1.00 74.31 176 THR A CA 1
ATOM 1405 C C . THR A 1 176 ? 21.069 -10.196 -2.371 1.00 74.31 176 THR A C 1
ATOM 1407 O O . THR A 1 176 ? 22.039 -10.550 -3.042 1.00 74.31 176 THR A O 1
ATOM 1410 N N . LEU A 1 177 ? 19.847 -10.075 -2.898 1.00 75.44 177 LEU A N 1
ATOM 1411 C CA . LEU A 1 177 ? 19.590 -10.348 -4.315 1.00 75.44 177 LEU A CA 1
ATOM 1412 C C . LEU A 1 177 ? 20.321 -9.360 -5.226 1.00 75.44 177 LEU A C 1
ATOM 1414 O O . LEU A 1 177 ? 20.932 -9.783 -6.202 1.00 75.44 177 LEU A O 1
ATOM 1418 N N . MET A 1 178 ? 20.323 -8.067 -4.891 1.00 66.19 178 MET A N 1
ATOM 1419 C CA . MET A 1 178 ? 20.997 -7.050 -5.703 1.00 66.19 178 MET A CA 1
ATOM 1420 C C . MET A 1 178 ? 22.518 -7.245 -5.775 1.00 66.19 178 MET A C 1
ATOM 1422 O O . MET A 1 178 ? 23.107 -6.947 -6.809 1.00 66.19 178 MET A O 1
ATOM 1426 N N . VAL A 1 179 ? 23.147 -7.731 -4.699 1.00 65.81 179 VAL A N 1
ATOM 1427 C CA . VAL A 1 179 ? 24.609 -7.902 -4.628 1.00 65.81 179 VAL A CA 1
ATOM 1428 C C . VAL A 1 179 ? 25.051 -9.285 -5.104 1.00 65.81 179 VAL A C 1
ATOM 1430 O O . VAL A 1 179 ? 25.956 -9.395 -5.922 1.00 65.81 179 VAL A O 1
ATOM 1433 N N . SER A 1 180 ? 24.433 -10.345 -4.579 1.00 73.00 180 SER A N 1
ATOM 1434 C CA . SER A 1 180 ? 24.915 -11.724 -4.753 1.00 73.00 180 SER A CA 1
ATOM 1435 C C . SER A 1 180 ? 24.150 -12.524 -5.803 1.00 73.00 180 SER A C 1
ATOM 1437 O O . SER A 1 180 ? 24.637 -13.562 -6.238 1.00 73.00 180 SER A O 1
ATOM 1439 N N . LYS A 1 181 ? 22.929 -12.090 -6.159 1.00 83.00 181 LYS A N 1
ATOM 1440 C CA . LYS A 1 181 ? 21.967 -12.852 -6.977 1.00 83.00 181 LYS A CA 1
ATOM 1441 C C . LYS A 1 181 ? 21.699 -14.280 -6.463 1.00 83.00 181 LYS A C 1
ATOM 1443 O O . LYS A 1 181 ? 21.221 -15.128 -7.208 1.00 83.00 181 LYS A O 1
ATOM 1448 N N . ASN A 1 182 ? 21.989 -14.555 -5.188 1.00 85.25 182 ASN A N 1
ATOM 1449 C CA . ASN A 1 182 ? 21.942 -15.895 -4.613 1.00 85.25 182 ASN A CA 1
ATOM 1450 C C . ASN A 1 182 ? 20.606 -16.152 -3.896 1.00 85.25 182 ASN A C 1
ATOM 1452 O O . ASN A 1 182 ? 20.287 -15.516 -2.885 1.00 85.25 182 ASN A O 1
ATOM 1456 N N . TYR A 1 183 ? 19.837 -17.118 -4.401 1.00 91.56 183 TYR A N 1
ATOM 1457 C CA . TYR A 1 183 ? 18.527 -17.454 -3.844 1.00 91.56 183 TYR A CA 1
ATOM 1458 C C . TYR A 1 183 ? 18.592 -18.266 -2.535 1.00 91.56 183 TYR A C 1
ATOM 1460 O O . TYR A 1 183 ? 17.728 -18.110 -1.673 1.00 91.56 183 TYR A O 1
ATOM 1468 N N . LEU A 1 184 ? 19.635 -19.073 -2.315 1.00 93.50 184 LEU A N 1
ATOM 1469 C CA . LEU A 1 184 ? 19.803 -19.810 -1.055 1.00 93.50 184 LEU A CA 1
ATOM 1470 C C . LEU A 1 184 ? 20.023 -18.853 0.122 1.00 93.50 184 LEU A C 1
ATOM 1472 O O . LEU A 1 184 ? 19.409 -19.023 1.174 1.00 93.50 184 LEU A O 1
ATOM 1476 N N . LEU A 1 185 ? 20.828 -17.800 -0.065 1.00 89.19 185 LEU A N 1
ATOM 1477 C CA . LEU A 1 185 ? 21.013 -16.756 0.952 1.00 89.19 185 LEU A CA 1
ATOM 1478 C C . LEU A 1 185 ? 19.711 -15.995 1.233 1.00 89.19 185 LEU A C 1
ATOM 1480 O O . LEU A 1 185 ? 19.404 -15.710 2.391 1.00 89.19 185 LEU A O 1
ATOM 1484 N N . PHE A 1 186 ? 18.912 -15.713 0.198 1.00 90.31 186 PHE A N 1
ATOM 1485 C CA . PHE A 1 186 ? 17.588 -15.102 0.350 1.00 90.31 186 PHE A CA 1
ATOM 1486 C C . PHE A 1 186 ? 16.668 -15.936 1.262 1.00 90.31 186 PHE A C 1
ATOM 1488 O O . PHE A 1 186 ? 15.977 -15.377 2.122 1.00 90.31 186 PHE A O 1
ATOM 1495 N N . LEU A 1 187 ? 16.683 -17.265 1.112 1.00 94.88 187 LEU A N 1
ATOM 1496 C CA . LEU A 1 187 ? 15.926 -18.191 1.962 1.00 94.88 187 LEU A CA 1
ATOM 1497 C C . LEU A 1 187 ? 16.550 -18.356 3.354 1.00 94.88 187 LEU A C 1
ATOM 1499 O O . LEU A 1 187 ? 15.825 -18.438 4.343 1.00 94.88 187 LEU A O 1
ATOM 1503 N N . GLY A 1 188 ? 17.879 -18.329 3.464 1.00 96.44 188 GLY A N 1
ATOM 1504 C CA . GLY A 1 188 ? 18.578 -18.322 4.751 1.00 96.44 188 GLY A CA 1
ATOM 1505 C C . GLY A 1 188 ? 18.184 -17.122 5.619 1.00 96.44 188 GLY A C 1
ATOM 1506 O O . GLY A 1 188 ? 17.874 -17.285 6.799 1.00 96.44 188 GLY A O 1
ATOM 1507 N N . ILE A 1 189 ? 18.092 -15.929 5.019 1.00 91.81 189 ILE A N 1
ATOM 1508 C CA . ILE A 1 189 ? 17.592 -14.715 5.687 1.00 91.81 189 ILE A CA 1
ATOM 1509 C C . ILE A 1 189 ? 16.141 -14.898 6.146 1.00 91.81 189 ILE A C 1
ATOM 1511 O O . ILE A 1 189 ? 15.790 -14.475 7.248 1.00 91.81 189 ILE A O 1
ATOM 1515 N N . GLN A 1 190 ? 15.306 -15.555 5.337 1.00 94.25 190 GLN A N 1
ATOM 1516 C CA . GLN A 1 190 ? 13.918 -15.845 5.697 1.00 94.25 190 GLN A CA 1
ATOM 1517 C C . GLN A 1 190 ? 13.827 -16.759 6.927 1.00 94.25 190 GLN A C 1
ATOM 1519 O O . GLN A 1 190 ? 13.078 -16.459 7.855 1.00 94.25 190 GLN A O 1
ATOM 1524 N N . ILE A 1 191 ? 14.628 -17.827 6.977 1.00 96.38 191 ILE A N 1
ATOM 1525 C CA . ILE A 1 191 ? 14.689 -18.740 8.130 1.00 96.38 191 ILE A CA 1
ATOM 1526 C C . ILE A 1 191 ? 15.175 -18.001 9.380 1.00 96.38 191 ILE A C 1
ATOM 1528 O O . ILE A 1 191 ? 14.565 -18.119 10.445 1.00 96.38 191 ILE A O 1
ATOM 1532 N N . ALA A 1 192 ? 16.240 -17.204 9.253 1.00 95.31 192 ALA A N 1
ATOM 1533 C CA . ALA A 1 192 ? 16.777 -16.412 10.355 1.00 95.31 192 ALA A CA 1
ATOM 1534 C C . ALA A 1 192 ? 15.739 -15.420 10.904 1.00 95.31 192 ALA A C 1
ATOM 1536 O O . ALA A 1 192 ? 15.594 -15.285 12.119 1.00 95.31 192 ALA A O 1
ATOM 1537 N N . ALA A 1 193 ? 14.968 -14.773 10.026 1.00 91.31 193 ALA A N 1
ATOM 1538 C CA . ALA A 1 193 ? 13.886 -13.877 10.413 1.00 91.31 193 ALA A CA 1
ATOM 1539 C C . ALA A 1 193 ? 12.746 -14.616 11.131 1.00 91.31 193 ALA A C 1
ATOM 1541 O O . ALA A 1 193 ? 12.292 -14.153 12.178 1.00 91.31 193 ALA A O 1
ATOM 1542 N N . THR A 1 194 ? 12.322 -15.782 10.631 1.00 94.50 194 THR A N 1
ATOM 1543 C CA . THR A 1 194 ? 11.308 -16.625 11.288 1.00 94.50 194 THR A CA 1
ATOM 1544 C C . THR A 1 194 ? 11.760 -17.043 12.688 1.00 94.50 194 THR A C 1
ATOM 1546 O O . THR A 1 194 ? 10.999 -16.926 13.653 1.00 94.50 194 THR A O 1
ATOM 1549 N N . LEU A 1 195 ? 13.016 -17.478 12.829 1.00 94.19 195 LEU A N 1
ATOM 1550 C CA . LEU A 1 195 ? 13.595 -17.847 14.119 1.00 94.19 195 LEU A CA 1
ATOM 1551 C C . LEU A 1 195 ? 13.657 -16.643 15.067 1.00 94.19 195 LEU A C 1
ATOM 1553 O O . LEU A 1 195 ? 13.200 -16.738 16.207 1.00 94.19 195 LEU A O 1
ATOM 1557 N N . ALA A 1 196 ? 14.156 -15.499 14.590 1.00 89.94 196 ALA A N 1
ATOM 1558 C CA . ALA A 1 196 ? 14.205 -14.265 15.363 1.00 89.94 196 ALA A CA 1
ATOM 1559 C C . ALA A 1 196 ? 12.806 -13.874 15.856 1.00 89.94 196 ALA A C 1
ATOM 1561 O O . ALA A 1 196 ? 12.624 -13.619 17.045 1.00 89.94 196 ALA A O 1
ATOM 1562 N N . GLN A 1 197 ? 11.795 -13.896 14.983 1.00 88.75 197 GLN A N 1
ATOM 1563 C CA . GLN A 1 197 ? 10.411 -13.570 15.334 1.00 88.75 197 GLN A CA 1
ATOM 1564 C C . GLN A 1 197 ? 9.893 -14.442 16.478 1.00 88.75 197 GLN A C 1
ATOM 1566 O O . GLN A 1 197 ? 9.369 -13.926 17.466 1.00 88.75 197 GLN A O 1
ATOM 1571 N N . ASN A 1 198 ? 10.125 -15.745 16.384 1.00 91.00 198 ASN A N 1
ATOM 1572 C CA . ASN A 1 198 ? 9.754 -16.719 17.399 1.00 91.00 198 ASN A CA 1
ATOM 1573 C C . ASN A 1 198 ? 10.487 -16.522 18.741 1.00 91.00 198 ASN A C 1
ATOM 1575 O O . ASN A 1 198 ? 9.878 -16.635 19.813 1.00 91.00 198 ASN A O 1
ATOM 1579 N N . ILE A 1 199 ? 11.772 -16.161 18.700 1.00 91.19 199 ILE A N 1
ATOM 1580 C CA . ILE A 1 199 ? 12.554 -15.810 19.893 1.00 91.19 199 ILE A CA 1
ATOM 1581 C C . ILE A 1 199 ? 11.994 -14.539 20.539 1.00 91.19 199 ILE A C 1
ATOM 1583 O O . ILE A 1 199 ? 11.707 -14.537 21.735 1.00 91.19 199 ILE A O 1
ATOM 1587 N N . PHE A 1 200 ? 11.764 -13.473 19.769 1.00 88.19 200 PHE A N 1
ATOM 1588 C CA . PHE A 1 200 ? 11.236 -12.214 20.299 1.00 88.19 200 PHE A CA 1
ATOM 1589 C C . PHE A 1 200 ? 9.822 -12.367 20.876 1.00 88.19 200 PHE A C 1
ATOM 1591 O O . PHE A 1 200 ? 9.529 -11.770 21.914 1.00 88.19 200 PHE A O 1
ATOM 1598 N N . TYR A 1 201 ? 8.966 -13.203 20.279 1.00 89.50 201 TYR A N 1
ATOM 1599 C CA . TYR A 1 201 ? 7.677 -13.579 20.873 1.00 89.50 201 TYR A CA 1
ATOM 1600 C C . TYR A 1 201 ? 7.846 -14.282 22.212 1.00 89.50 201 TYR A C 1
ATOM 1602 O O . TYR A 1 201 ? 7.179 -13.930 23.184 1.00 89.50 201 TYR A O 1
ATOM 1610 N N . THR A 1 202 ? 8.772 -15.235 22.284 1.00 90.25 202 THR A N 1
ATOM 1611 C CA . THR A 1 202 ? 9.076 -15.959 23.518 1.00 90.25 202 THR A CA 1
ATOM 1612 C C . THR A 1 202 ? 9.593 -15.024 24.610 1.00 90.25 202 THR A C 1
ATOM 1614 O O . THR A 1 202 ? 9.110 -15.087 25.740 1.00 90.25 202 THR A O 1
ATOM 1617 N N . CYS A 1 203 ? 10.515 -14.117 24.283 1.00 89.19 203 CYS A N 1
ATOM 1618 C CA . CYS A 1 203 ? 11.036 -13.116 25.213 1.00 89.19 203 CYS A CA 1
ATOM 1619 C C . CYS A 1 203 ? 9.933 -12.172 25.711 1.00 89.19 203 CYS A C 1
ATOM 1621 O O . CYS A 1 203 ? 9.841 -11.905 26.910 1.00 89.19 203 CYS A O 1
ATOM 1623 N N . ALA A 1 204 ? 9.064 -11.699 24.812 1.00 87.25 204 ALA A N 1
ATOM 1624 C CA . ALA A 1 204 ? 7.936 -10.845 25.174 1.00 87.25 204 ALA A CA 1
ATOM 1625 C C . ALA A 1 204 ? 6.940 -11.571 26.093 1.00 87.25 204 ALA A C 1
ATOM 1627 O O . ALA A 1 204 ? 6.533 -11.011 27.109 1.00 87.25 204 ALA A O 1
ATOM 1628 N N . ALA A 1 205 ? 6.594 -12.823 25.780 1.00 90.62 205 ALA A N 1
ATOM 1629 C CA . ALA A 1 205 ? 5.691 -13.630 26.595 1.00 90.62 205 ALA A CA 1
ATOM 1630 C C . ALA A 1 205 ? 6.279 -13.919 27.982 1.00 90.62 205 ALA A C 1
ATOM 1632 O O . ALA A 1 205 ? 5.592 -13.733 28.977 1.00 90.62 205 ALA A O 1
ATOM 1633 N N . ASN A 1 206 ? 7.557 -14.300 28.068 1.00 89.31 206 ASN A N 1
ATOM 1634 C CA . ASN A 1 206 ? 8.225 -14.563 29.348 1.00 89.31 206 ASN A CA 1
ATOM 1635 C C . ASN A 1 206 ? 8.270 -13.325 30.251 1.00 89.31 206 ASN A C 1
ATOM 1637 O O . ASN A 1 206 ? 8.162 -13.447 31.467 1.00 89.31 206 ASN A O 1
ATOM 1641 N N . ARG A 1 207 ? 8.426 -12.135 29.660 1.00 88.50 207 ARG A N 1
ATOM 1642 C CA . ARG A 1 207 ? 8.412 -10.870 30.402 1.00 88.50 207 ARG A CA 1
ATOM 1643 C C . ARG A 1 207 ? 7.007 -10.486 30.870 1.00 88.50 207 ARG A C 1
ATOM 1645 O O . ARG A 1 207 ? 6.870 -9.923 31.949 1.00 88.50 207 ARG A O 1
ATOM 1652 N N . LEU A 1 208 ? 5.984 -10.744 30.055 1.00 87.88 208 LEU A N 1
ATOM 1653 C CA . LEU A 1 208 ? 4.587 -10.420 30.371 1.00 87.88 208 LEU A CA 1
ATOM 1654 C C . LEU A 1 208 ? 3.944 -11.415 31.340 1.00 87.88 208 LEU A C 1
ATOM 1656 O O . LEU A 1 208 ? 3.089 -11.017 32.124 1.00 87.88 208 LEU A O 1
ATOM 1660 N N . TYR A 1 209 ? 4.357 -12.681 31.284 1.00 89.88 209 TYR A N 1
ATOM 1661 C CA . TYR A 1 209 ? 3.797 -13.780 32.068 1.00 89.88 209 TYR A CA 1
ATOM 1662 C C . TYR A 1 209 ? 4.918 -14.562 32.778 1.00 89.88 209 TYR A C 1
ATOM 1664 O O . TYR A 1 209 ? 5.222 -15.696 32.391 1.00 89.88 209 TYR A O 1
ATOM 1672 N N . PRO A 1 210 ? 5.554 -13.989 33.823 1.00 85.12 210 PRO A N 1
ATOM 1673 C CA . PRO A 1 210 ? 6.648 -14.653 34.541 1.00 85.12 210 PRO A CA 1
ATOM 1674 C C . PRO A 1 210 ? 6.264 -16.022 35.125 1.00 85.12 210 PRO A C 1
ATOM 1676 O O . PRO A 1 210 ? 7.106 -16.917 35.210 1.00 85.12 210 PRO A O 1
ATOM 1679 N N . PHE A 1 211 ? 4.981 -16.220 35.456 1.00 82.75 211 PHE A N 1
ATOM 1680 C CA . PHE A 1 211 ? 4.439 -17.476 35.986 1.00 82.75 211 PHE A CA 1
ATOM 1681 C C . PHE A 1 211 ? 4.591 -18.675 35.031 1.00 82.75 211 PHE A C 1
ATOM 1683 O O . PHE A 1 211 ? 4.570 -19.819 35.481 1.00 82.75 211 PHE A O 1
ATOM 1690 N N . LEU A 1 212 ? 4.826 -18.451 33.730 1.00 79.25 212 LEU A N 1
ATOM 1691 C CA . LEU A 1 212 ? 5.121 -19.525 32.770 1.00 79.25 212 LEU A CA 1
ATOM 1692 C C . LEU A 1 212 ? 6.448 -20.249 33.053 1.00 79.25 212 LEU A C 1
ATOM 1694 O O . LEU A 1 212 ? 6.641 -21.371 32.587 1.00 79.25 212 LEU A O 1
ATOM 1698 N N . ASN A 1 213 ? 7.369 -19.621 33.792 1.00 67.81 213 ASN A N 1
ATOM 1699 C CA . ASN A 1 213 ? 8.664 -20.212 34.146 1.00 67.81 213 ASN A CA 1
ATOM 1700 C C . ASN A 1 213 ? 8.611 -21.041 35.439 1.00 67.81 213 ASN A C 1
ATOM 1702 O O . ASN A 1 213 ? 9.566 -21.750 35.756 1.00 67.81 213 ASN A O 1
ATOM 1706 N N . VAL A 1 214 ? 7.500 -20.989 36.178 1.00 65.75 214 VAL A N 1
ATOM 1707 C CA . VAL A 1 214 ? 7.321 -21.753 37.413 1.00 65.75 214 VAL A CA 1
ATOM 1708 C C . VAL A 1 214 ? 6.882 -23.180 37.059 1.00 65.75 214 VAL A C 1
ATOM 1710 O O . VAL A 1 214 ? 5.972 -23.396 36.251 1.00 65.75 214 VAL A O 1
ATOM 1713 N N . LYS A 1 215 ? 7.532 -24.198 37.642 1.00 59.44 215 LYS A N 1
ATOM 1714 C CA . LYS A 1 215 ? 7.206 -25.624 37.431 1.00 59.44 215 LYS A CA 1
ATOM 1715 C C . LYS A 1 215 ? 5.933 -26.045 38.199 1.00 59.44 215 LYS A C 1
ATOM 1717 O O . LYS A 1 215 ? 5.956 -27.005 38.950 1.00 59.44 215 LYS A O 1
ATOM 1722 N N . THR A 1 216 ? 4.811 -25.363 37.981 1.00 58.28 216 THR A N 1
ATOM 1723 C CA . THR A 1 216 ? 3.509 -25.611 38.647 1.00 58.28 216 THR A CA 1
ATOM 1724 C C . THR A 1 216 ? 2.428 -26.145 37.701 1.00 58.28 216 THR A C 1
ATOM 1726 O O . THR A 1 216 ? 1.240 -26.045 37.987 1.00 58.28 216 THR A O 1
ATOM 1729 N N . ALA A 1 217 ? 2.801 -26.718 36.552 1.00 60.09 217 ALA A N 1
ATOM 1730 C CA . ALA A 1 217 ? 1.802 -27.296 35.650 1.00 60.09 217 ALA A CA 1
ATOM 1731 C C . ALA A 1 217 ? 1.304 -28.646 36.176 1.00 60.09 217 ALA A C 1
ATOM 1733 O O . ALA A 1 217 ? 2.109 -29.558 36.388 1.00 60.09 217 ALA A O 1
ATOM 1734 N N . ARG A 1 218 ? -0.014 -28.775 36.330 1.00 62.94 218 ARG A N 1
ATOM 1735 C CA . ARG A 1 218 ? -0.692 -30.042 36.624 1.00 62.94 218 ARG A CA 1
ATOM 1736 C C . ARG A 1 218 ? -1.040 -30.752 35.307 1.00 62.94 218 ARG A C 1
ATOM 1738 O O . ARG A 1 218 ? -1.026 -30.135 34.240 1.00 62.94 218 ARG A O 1
ATOM 1745 N N . LYS A 1 219 ? -1.313 -32.062 35.352 1.00 60.81 219 LYS A N 1
ATOM 1746 C CA . LYS A 1 219 ? -1.902 -32.758 34.193 1.00 60.81 219 LYS A CA 1
ATOM 1747 C C . LYS A 1 219 ? -3.255 -32.106 33.891 1.00 60.81 219 LYS A C 1
ATOM 1749 O O . LYS A 1 219 ? -3.995 -31.795 34.820 1.00 60.81 219 LYS A O 1
ATOM 1754 N N . LEU A 1 220 ? -3.535 -31.860 32.611 1.00 61.62 220 LEU A N 1
ATOM 1755 C CA . LEU A 1 220 ? -4.838 -31.356 32.183 1.00 61.62 220 LEU A CA 1
ATOM 1756 C C . LEU A 1 220 ? -5.920 -32.348 32.603 1.00 61.62 220 LEU A C 1
ATOM 1758 O O . LEU A 1 220 ? -5.765 -33.552 32.400 1.00 61.62 220 LEU A O 1
ATOM 1762 N N . ASP A 1 221 ? -6.988 -31.813 33.174 1.00 68.44 221 ASP A N 1
ATOM 1763 C CA . ASP A 1 221 ? -8.194 -32.554 33.500 1.00 68.44 221 ASP A CA 1
ATOM 1764 C C . ASP A 1 221 ? -8.808 -33.179 32.220 1.00 68.44 221 ASP A C 1
ATOM 1766 O O . ASP A 1 221 ? -8.823 -32.506 31.174 1.00 68.44 221 ASP A O 1
ATOM 1770 N N . PRO A 1 222 ? -9.264 -34.451 32.254 1.00 58.75 222 PRO A N 1
ATOM 1771 C CA . PRO A 1 222 ? -9.856 -35.144 31.109 1.00 58.75 222 PRO A CA 1
ATOM 1772 C C . PRO A 1 222 ? -10.929 -34.341 30.367 1.00 58.75 222 PRO A C 1
ATOM 1774 O O . PRO A 1 222 ? -10.947 -34.366 29.134 1.00 58.75 222 PRO A O 1
ATOM 1777 N N . ASP A 1 223 ? -11.756 -33.564 31.073 1.00 60.59 223 ASP A N 1
ATOM 1778 C CA . ASP A 1 223 ? -12.846 -32.796 30.462 1.00 60.59 223 ASP A CA 1
ATOM 1779 C C . ASP A 1 223 ? -12.324 -31.635 29.605 1.00 60.59 223 ASP A C 1
ATOM 1781 O O . ASP A 1 223 ? -12.806 -31.393 28.493 1.00 60.59 223 ASP A O 1
ATOM 1785 N N . SER A 1 224 ? -11.255 -30.967 30.053 1.00 60.66 224 SER A N 1
ATOM 1786 C CA . SER A 1 224 ? -10.578 -29.923 29.269 1.00 60.66 224 SER A CA 1
ATOM 1787 C C . SER A 1 224 ? -9.926 -30.498 28.005 1.00 60.66 224 SER A C 1
ATOM 1789 O O . SER A 1 224 ? -9.986 -29.886 26.936 1.00 60.66 224 SER A O 1
ATOM 1791 N N . TYR A 1 225 ? -9.337 -31.696 28.095 1.00 65.12 225 TYR A N 1
ATOM 1792 C CA . TYR A 1 225 ? -8.775 -32.400 26.938 1.00 65.12 225 TYR A CA 1
ATOM 1793 C C . TYR A 1 225 ? -9.867 -32.796 25.934 1.00 65.12 225 TYR A C 1
ATOM 1795 O O . TYR A 1 225 ? -9.727 -32.567 24.729 1.00 65.12 225 TYR A O 1
ATOM 1803 N N . HIS A 1 226 ? -10.985 -33.332 26.429 1.00 63.66 226 HIS A N 1
ATOM 1804 C CA . HIS A 1 226 ? -12.093 -33.786 25.596 1.00 63.66 226 HIS A CA 1
ATOM 1805 C C . HIS A 1 226 ? -12.810 -32.622 24.891 1.00 63.66 226 HIS A C 1
ATOM 1807 O O . HIS A 1 226 ? -13.221 -32.762 23.732 1.00 63.66 226 HIS A O 1
ATOM 1813 N N . LEU A 1 227 ? -12.901 -31.456 25.543 1.00 63.97 227 LEU A N 1
ATOM 1814 C CA . LEU A 1 227 ? -13.429 -30.216 24.967 1.00 63.97 227 LEU A CA 1
ATOM 1815 C C . LEU A 1 227 ? -12.529 -29.670 23.846 1.00 63.97 227 LEU A C 1
ATOM 1817 O O . LEU A 1 227 ? -13.026 -29.341 22.765 1.00 63.97 227 LEU A O 1
ATOM 1821 N N . ILE A 1 228 ? -11.207 -29.630 24.061 1.00 64.19 228 ILE A N 1
ATOM 1822 C CA . ILE A 1 228 ? -10.235 -29.233 23.028 1.00 64.19 228 ILE A CA 1
ATOM 1823 C C . ILE A 1 228 ? -10.325 -30.179 21.824 1.00 64.19 228 ILE A C 1
ATOM 1825 O O . ILE A 1 228 ? -10.386 -29.723 20.679 1.00 64.19 228 ILE A O 1
ATOM 1829 N N . PHE A 1 229 ? -10.391 -31.491 22.062 1.00 65.69 229 PHE A N 1
ATOM 1830 C CA . PHE A 1 229 ? -10.477 -32.495 21.000 1.00 65.69 229 PHE A CA 1
ATOM 1831 C C . PHE A 1 229 ? -11.780 -32.381 20.193 1.00 65.69 229 PHE A C 1
ATOM 1833 O O . PHE A 1 229 ? -11.756 -32.399 18.960 1.00 65.69 229 PHE A O 1
ATOM 1840 N N . LYS A 1 230 ? -12.919 -32.182 20.870 1.00 64.88 230 LYS A N 1
ATOM 1841 C CA . LYS A 1 230 ? -14.229 -31.979 20.233 1.00 64.88 230 LYS A CA 1
ATOM 1842 C C . LYS A 1 230 ? -14.245 -30.732 19.343 1.00 64.88 230 LYS A C 1
ATOM 1844 O O . LYS A 1 230 ? -14.687 -30.815 18.196 1.00 64.88 230 LYS A O 1
ATOM 1849 N N . ASN A 1 231 ? -13.722 -29.608 19.836 1.00 61.09 231 ASN A N 1
ATOM 1850 C CA . ASN A 1 231 ? -13.664 -28.353 19.079 1.00 61.09 231 ASN A CA 1
ATOM 1851 C C . ASN A 1 231 ? -12.682 -28.435 17.900 1.00 61.09 231 ASN A C 1
ATOM 1853 O O . ASN A 1 231 ? -12.971 -27.926 16.818 1.00 61.09 231 ASN A O 1
ATOM 1857 N N . THR A 1 232 ? -11.566 -29.150 18.068 1.00 64.94 232 THR A N 1
ATOM 1858 C CA . THR A 1 232 ? -10.595 -29.387 16.989 1.00 64.94 232 THR A CA 1
ATOM 1859 C C . THR A 1 232 ? -11.207 -30.242 15.871 1.00 64.94 232 THR A C 1
ATOM 1861 O O . THR A 1 232 ? -11.087 -29.885 14.703 1.00 64.94 232 THR A O 1
ATOM 1864 N N . LYS A 1 233 ? -11.960 -31.308 16.199 1.00 63.53 233 LYS A N 1
ATOM 1865 C CA . LYS A 1 233 ? -12.568 -32.229 15.213 1.00 63.53 233 LYS A CA 1
ATOM 1866 C C . LYS A 1 233 ? -13.507 -31.533 14.216 1.00 63.53 233 LYS A C 1
ATOM 1868 O O . LYS A 1 233 ? -13.524 -31.893 13.043 1.00 63.53 233 LYS A O 1
ATOM 1873 N N . ALA A 1 234 ? -14.273 -30.533 14.658 1.00 57.88 234 ALA A N 1
ATOM 1874 C CA . ALA A 1 234 ? -15.176 -29.778 13.784 1.00 57.88 234 ALA A CA 1
ATOM 1875 C C . ALA A 1 234 ? -14.431 -28.790 12.863 1.00 57.88 234 ALA A C 1
ATOM 1877 O O . ALA A 1 234 ? -14.820 -28.605 11.710 1.00 57.88 234 ALA A O 1
ATOM 1878 N N . LEU A 1 235 ? -13.341 -28.189 13.350 1.00 64.19 235 LEU A N 1
ATOM 1879 C CA . LEU A 1 235 ? -12.520 -27.244 12.586 1.00 64.19 235 LEU A CA 1
ATOM 1880 C C . LEU A 1 235 ? -11.664 -27.941 11.518 1.00 64.19 235 LEU A C 1
ATOM 1882 O O . LEU A 1 235 ? -11.400 -27.344 10.474 1.00 64.19 235 LEU A O 1
ATOM 1886 N N . VAL A 1 236 ? -11.303 -29.214 11.731 1.00 68.44 236 VAL A N 1
ATOM 1887 C CA . VAL A 1 236 ? -10.530 -30.014 10.766 1.00 68.44 236 VAL A CA 1
ATOM 1888 C C . VAL A 1 236 ? -11.214 -30.074 9.403 1.00 68.44 236 VAL A C 1
ATOM 1890 O O . VAL A 1 236 ? -10.568 -29.806 8.399 1.00 68.44 236 VAL A O 1
ATOM 1893 N N . PHE A 1 237 ? -12.514 -30.377 9.336 1.00 68.19 237 PHE A N 1
ATOM 1894 C CA . PHE A 1 237 ? -13.202 -30.556 8.051 1.00 68.19 237 PHE A CA 1
ATOM 1895 C C . PHE A 1 237 ? -13.230 -29.278 7.205 1.00 68.19 237 PHE A C 1
ATOM 1897 O O . PHE A 1 237 ? -12.968 -29.319 6.001 1.00 68.19 237 PHE A O 1
ATOM 1904 N N . HIS A 1 238 ? -13.474 -28.132 7.844 1.00 70.56 238 HIS A N 1
ATOM 1905 C CA . HIS A 1 238 ? -13.400 -26.834 7.177 1.00 70.56 238 HIS A CA 1
ATOM 1906 C C . HIS A 1 238 ? -11.972 -26.508 6.742 1.00 70.56 238 HIS A C 1
ATOM 1908 O O . HIS A 1 238 ? -11.775 -26.028 5.626 1.00 70.56 238 HIS A O 1
ATOM 1914 N N . LYS A 1 239 ? -10.978 -26.805 7.590 1.00 75.44 239 LYS A N 1
ATOM 1915 C CA . LYS A 1 239 ? -9.581 -26.514 7.276 1.00 75.44 239 LYS A CA 1
ATOM 1916 C C . LYS A 1 239 ? -9.043 -27.385 6.145 1.00 75.44 239 LYS A C 1
ATOM 1918 O O . LYS A 1 239 ? -8.343 -26.872 5.279 1.00 75.44 239 LYS A O 1
ATOM 1923 N N . VAL A 1 240 ? -9.408 -28.666 6.123 1.00 80.31 240 VAL A N 1
ATOM 1924 C CA . VAL A 1 240 ? -9.049 -29.604 5.055 1.00 80.31 240 VAL A CA 1
ATOM 1925 C C . VAL A 1 240 ? -9.613 -29.130 3.722 1.00 80.31 240 VAL A C 1
ATOM 1927 O O . VAL A 1 240 ? -8.849 -28.975 2.774 1.00 80.31 240 VAL A O 1
ATOM 1930 N N . GLY A 1 241 ? -10.913 -28.824 3.657 1.00 78.62 241 GLY A N 1
ATOM 1931 C CA . GLY A 1 241 ? -11.527 -28.320 2.425 1.00 78.62 241 GLY A CA 1
ATOM 1932 C C . GLY A 1 241 ? -10.887 -27.019 1.927 1.00 78.62 241 GLY A C 1
ATOM 1933 O O . GLY A 1 241 ? -10.578 -26.900 0.744 1.00 78.62 241 GLY A O 1
ATOM 1934 N N . GLU A 1 242 ? -10.625 -26.068 2.831 1.00 77.62 242 GLU A N 1
ATOM 1935 C CA . GLU A 1 242 ? -9.978 -24.790 2.502 1.00 77.62 242 GLU A CA 1
ATOM 1936 C C . GLU A 1 242 ? -8.560 -24.985 1.944 1.00 77.62 242 GLU A C 1
ATOM 1938 O O . GLU A 1 242 ? -8.232 -24.462 0.879 1.00 77.62 242 GLU A O 1
ATOM 1943 N N . VAL A 1 243 ? -7.716 -25.739 2.653 1.00 81.31 243 VAL A N 1
ATOM 1944 C CA . VAL A 1 243 ? -6.312 -25.923 2.269 1.00 81.31 243 VAL A CA 1
ATOM 1945 C C . VAL A 1 243 ? -6.201 -26.714 0.974 1.00 81.31 243 VAL A C 1
ATOM 1947 O O . VAL A 1 243 ? -5.434 -26.310 0.106 1.00 81.31 243 VAL A O 1
ATOM 1950 N N . VAL A 1 244 ? -6.986 -27.783 0.794 1.00 83.06 244 VAL A N 1
ATOM 1951 C CA . VAL A 1 244 ? -6.976 -28.535 -0.468 1.00 83.06 244 VAL A CA 1
ATOM 1952 C C . VAL A 1 244 ? -7.351 -27.603 -1.616 1.00 83.06 244 VAL A C 1
ATOM 1954 O O . VAL A 1 244 ? -6.538 -27.431 -2.515 1.00 83.06 244 VAL A O 1
ATOM 1957 N N . LYS A 1 245 ? -8.489 -26.900 -1.531 1.00 78.44 245 LYS A N 1
ATOM 1958 C CA . LYS A 1 245 ? -8.957 -25.997 -2.594 1.00 78.44 245 LYS A CA 1
ATOM 1959 C C . LYS A 1 245 ? -7.920 -24.938 -2.989 1.00 78.44 245 LYS A C 1
ATOM 1961 O O . LYS A 1 245 ? -7.693 -24.715 -4.170 1.00 78.44 245 LYS A O 1
ATOM 1966 N N . PHE A 1 246 ? -7.308 -24.249 -2.025 1.00 74.19 246 PHE A N 1
ATOM 1967 C CA . PHE A 1 246 ? -6.410 -23.129 -2.340 1.00 74.19 246 PHE A CA 1
ATOM 1968 C C . PHE A 1 246 ? -4.961 -23.548 -2.617 1.00 74.19 246 PHE A C 1
ATOM 1970 O O . PHE A 1 246 ? -4.201 -22.769 -3.195 1.00 74.19 246 PHE A O 1
ATOM 1977 N N . SER A 1 247 ? -4.544 -24.747 -2.202 1.00 80.94 247 SER A N 1
ATOM 1978 C CA . SER A 1 247 ? -3.166 -25.219 -2.386 1.00 80.94 247 SER A CA 1
ATOM 1979 C C . SER A 1 247 ? -2.980 -26.132 -3.601 1.00 80.94 247 SER A C 1
ATOM 1981 O O . SER A 1 247 ? -1.851 -26.249 -4.079 1.00 80.94 247 SER A O 1
ATOM 1983 N N . THR A 1 248 ? -4.038 -26.731 -4.159 1.00 85.25 248 THR A N 1
ATOM 1984 C CA . THR A 1 248 ? -3.912 -27.635 -5.318 1.00 85.25 248 THR A CA 1
ATOM 1985 C C . THR A 1 248 ? -3.670 -26.930 -6.647 1.00 85.25 248 THR A C 1
ATOM 1987 O O . THR A 1 248 ? -2.968 -27.491 -7.485 1.00 85.25 248 THR A O 1
ATOM 1990 N N . ASP A 1 249 ? -4.156 -25.701 -6.840 1.00 84.25 249 ASP A N 1
ATOM 1991 C CA . ASP A 1 249 ? -4.099 -25.025 -8.147 1.00 84.25 249 ASP A CA 1
ATOM 1992 C C . ASP A 1 249 ? -2.669 -24.929 -8.711 1.00 84.25 249 ASP A C 1
ATOM 1994 O O . ASP A 1 249 ? -2.416 -25.392 -9.823 1.00 84.25 249 ASP A O 1
ATOM 1998 N N . ASN A 1 250 ? -1.690 -24.431 -7.938 1.00 85.88 250 ASN A N 1
ATOM 1999 C CA . ASN A 1 250 ? -0.302 -24.343 -8.426 1.00 85.88 250 ASN A CA 1
ATOM 2000 C C . ASN A 1 250 ? 0.351 -25.716 -8.629 1.00 85.88 250 ASN A C 1
AT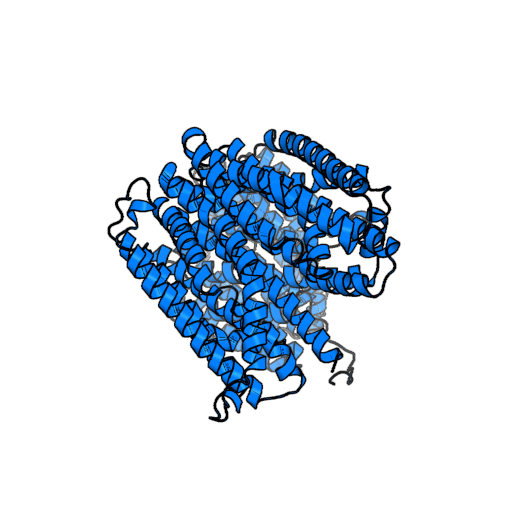OM 2002 O O . ASN A 1 250 ? 1.252 -25.827 -9.454 1.00 85.88 250 ASN A O 1
ATOM 2006 N N . LEU A 1 251 ? -0.076 -26.756 -7.901 1.00 90.12 251 LEU A N 1
ATOM 2007 C CA . LEU A 1 251 ? 0.458 -28.112 -8.082 1.00 90.12 251 LEU A CA 1
ATOM 2008 C C . LEU A 1 251 ? 0.002 -28.688 -9.421 1.00 90.12 251 LEU A C 1
ATOM 2010 O O . LEU A 1 251 ? 0.809 -29.232 -10.173 1.00 90.12 251 LEU A O 1
ATOM 2014 N N . ILE A 1 252 ? -1.282 -28.510 -9.736 1.00 93.19 252 ILE A N 1
ATOM 2015 C CA . ILE A 1 252 ? -1.873 -28.943 -11.001 1.00 93.19 252 ILE A CA 1
ATOM 2016 C C . ILE A 1 252 ? -1.249 -28.147 -12.158 1.00 93.19 252 ILE A C 1
ATOM 2018 O O . ILE A 1 252 ? -0.789 -28.742 -13.132 1.00 93.19 252 ILE A O 1
ATOM 2022 N N . ILE A 1 253 ? -1.140 -26.819 -12.036 1.00 92.62 253 ILE A N 1
ATOM 2023 C CA . ILE A 1 253 ? -0.507 -25.981 -13.068 1.00 92.62 253 ILE A CA 1
ATOM 2024 C C . ILE A 1 253 ? 0.964 -26.381 -13.267 1.00 92.62 253 ILE A C 1
ATOM 2026 O O . ILE A 1 253 ? 1.383 -26.585 -14.403 1.00 92.62 253 ILE A O 1
ATOM 2030 N N . SER A 1 254 ? 1.732 -26.575 -12.190 1.00 92.62 254 SER A N 1
ATOM 2031 C CA . SER A 1 254 ? 3.146 -26.979 -12.257 1.00 92.62 254 SER A CA 1
ATOM 2032 C C . SER A 1 254 ? 3.356 -28.305 -12.989 1.00 92.62 254 SER A C 1
ATOM 2034 O O . SER A 1 254 ? 4.283 -28.431 -13.794 1.00 92.62 254 SER A O 1
ATOM 2036 N N . LYS A 1 255 ? 2.510 -29.307 -12.712 1.00 93.00 255 LYS A N 1
ATOM 2037 C CA . LYS A 1 255 ? 2.669 -30.652 -13.274 1.00 93.00 255 LYS A CA 1
ATOM 2038 C C . LYS A 1 255 ? 2.164 -30.772 -14.710 1.00 93.00 255 LYS A C 1
ATOM 2040 O O . LYS A 1 255 ? 2.775 -31.484 -15.501 1.00 93.00 255 LYS A O 1
ATOM 2045 N N . PHE A 1 256 ? 1.057 -30.115 -15.052 1.00 92.31 256 PHE A N 1
ATOM 2046 C CA . PHE A 1 256 ? 0.419 -30.287 -16.363 1.00 92.31 256 PHE A CA 1
ATOM 2047 C C . PHE A 1 256 ? 0.770 -29.174 -17.360 1.00 92.31 256 PHE A C 1
ATOM 2049 O O . PHE A 1 256 ? 0.911 -29.446 -18.554 1.00 92.31 256 PHE A O 1
ATOM 2056 N N . VAL A 1 257 ? 0.963 -27.941 -16.886 1.00 92.25 257 VAL A N 1
ATOM 2057 C CA . VAL A 1 257 ? 1.270 -26.781 -17.738 1.00 92.25 257 VAL A CA 1
ATOM 2058 C C . VAL A 1 257 ? 2.774 -26.514 -17.726 1.00 92.25 257 VAL A C 1
ATOM 2060 O O . VAL A 1 257 ? 3.429 -26.719 -18.747 1.00 92.25 257 VAL A O 1
ATOM 2063 N N . GLY A 1 258 ? 3.328 -26.189 -16.556 1.00 92.12 258 GLY A N 1
ATOM 2064 C CA . GLY A 1 258 ? 4.750 -25.918 -16.370 1.00 92.12 258 GLY A CA 1
ATOM 2065 C C . GLY A 1 258 ? 5.037 -24.971 -15.203 1.00 92.12 258 GLY A C 1
ATOM 2066 O O . GLY A 1 258 ? 4.148 -24.331 -14.641 1.00 92.12 258 GLY A O 1
ATOM 2067 N N . LEU A 1 259 ? 6.313 -24.875 -14.826 1.00 89.19 259 LEU A N 1
ATOM 2068 C CA . LEU A 1 259 ? 6.760 -24.083 -13.677 1.00 89.19 259 LEU A CA 1
ATOM 2069 C C . LEU A 1 259 ? 6.730 -22.569 -13.943 1.00 89.19 259 LEU A C 1
ATOM 2071 O O . LEU A 1 259 ? 6.398 -21.784 -13.054 1.00 89.19 259 LEU A O 1
ATOM 2075 N N . ILE A 1 260 ? 7.049 -22.152 -15.172 1.00 90.75 260 ILE A N 1
ATOM 2076 C CA . ILE A 1 260 ? 7.016 -20.741 -15.581 1.00 90.75 260 ILE A CA 1
ATOM 2077 C C . ILE A 1 260 ? 5.594 -20.190 -15.433 1.00 90.75 260 ILE A C 1
ATOM 2079 O O . ILE A 1 260 ? 5.414 -19.121 -14.852 1.00 90.75 260 ILE A O 1
ATOM 2083 N N . ASP A 1 261 ? 4.587 -20.952 -15.862 1.00 91.25 261 ASP A N 1
ATOM 2084 C CA . ASP A 1 261 ? 3.171 -20.593 -15.754 1.00 91.25 261 ASP A CA 1
ATOM 2085 C C . ASP A 1 261 ? 2.718 -20.388 -14.306 1.00 91.25 261 ASP A C 1
ATOM 2087 O O . ASP A 1 261 ? 1.969 -19.454 -14.023 1.00 91.25 261 ASP A O 1
ATOM 2091 N N . VAL A 1 262 ? 3.233 -21.181 -13.359 1.00 89.94 262 VAL A N 1
ATOM 2092 C CA . VAL A 1 262 ? 3.019 -20.953 -11.917 1.00 89.94 262 VAL A CA 1
ATOM 2093 C C . VAL A 1 262 ? 3.626 -19.621 -11.473 1.00 89.94 262 VAL A C 1
ATOM 2095 O O . VAL A 1 262 ? 3.012 -18.866 -10.713 1.00 89.94 262 VAL A O 1
ATOM 2098 N N . GLY A 1 263 ? 4.829 -19.300 -11.950 1.00 89.50 263 GLY A N 1
ATOM 2099 C CA . GLY A 1 263 ? 5.484 -18.020 -11.681 1.00 89.50 263 GLY A CA 1
ATOM 2100 C C . GLY A 1 263 ? 4.661 -16.835 -12.194 1.00 89.50 263 GLY A C 1
ATOM 2101 O O . GLY A 1 263 ? 4.419 -15.876 -11.460 1.00 89.50 263 GLY A O 1
ATOM 2102 N N . VAL A 1 264 ? 4.171 -16.933 -13.430 1.00 92.56 264 VAL A N 1
ATOM 2103 C CA . VAL A 1 264 ? 3.322 -15.917 -14.061 1.00 92.56 264 VAL A CA 1
ATOM 2104 C C . VAL A 1 264 ? 1.988 -15.776 -13.318 1.00 92.56 264 VAL A C 1
ATOM 2106 O O . VAL A 1 264 ? 1.633 -14.675 -12.892 1.00 92.56 264 VAL A O 1
ATOM 2109 N N . TYR A 1 265 ? 1.281 -16.883 -13.075 1.00 92.62 265 TYR A N 1
ATOM 2110 C CA . TYR A 1 265 ? 0.008 -16.906 -12.352 1.00 92.62 265 TYR A CA 1
ATOM 2111 C C . TYR A 1 265 ? 0.125 -16.336 -10.933 1.00 92.62 265 TYR A C 1
ATOM 2113 O O . TYR A 1 265 ? -0.720 -15.546 -10.506 1.00 92.62 265 TYR A O 1
ATOM 2121 N N . SER A 1 266 ? 1.217 -16.638 -10.225 1.00 90.56 266 SER A N 1
ATOM 2122 C CA . SER A 1 266 ? 1.408 -16.163 -8.851 1.00 90.56 266 SER A CA 1
ATOM 2123 C C . SER A 1 266 ? 1.575 -14.640 -8.721 1.00 90.56 266 SER A C 1
ATOM 2125 O O . SER A 1 266 ? 1.357 -14.094 -7.639 1.00 90.56 266 SER A O 1
ATOM 2127 N N . ASN A 1 267 ? 1.889 -13.914 -9.804 1.00 91.38 267 ASN A N 1
ATOM 2128 C CA . ASN A 1 267 ? 1.832 -12.444 -9.800 1.00 91.38 267 ASN A CA 1
ATOM 2129 C C . ASN A 1 267 ? 0.389 -11.924 -9.723 1.00 91.38 267 ASN A C 1
ATOM 2131 O O . ASN A 1 267 ? 0.124 -10.938 -9.036 1.00 91.38 267 ASN A O 1
ATOM 2135 N N . TYR A 1 268 ? -0.554 -12.597 -10.385 1.00 93.69 268 TYR A N 1
ATOM 2136 C CA . TYR A 1 268 ? -1.969 -12.234 -10.331 1.00 93.69 268 TYR A CA 1
ATOM 2137 C C . TYR A 1 268 ? -2.588 -12.625 -8.988 1.00 93.69 268 TYR A C 1
ATOM 2139 O O . TYR A 1 268 ? -3.324 -11.830 -8.398 1.00 93.69 268 TYR A O 1
ATOM 2147 N N . THR A 1 269 ? -2.242 -13.799 -8.447 1.00 90.19 269 THR A N 1
ATOM 2148 C CA . THR A 1 269 ? -2.725 -14.198 -7.117 1.00 90.19 269 THR A CA 1
ATOM 2149 C C . THR A 1 269 ? -2.175 -13.299 -6.011 1.00 90.19 269 THR A C 1
ATOM 2151 O O . THR A 1 269 ? -2.882 -13.067 -5.035 1.00 90.19 269 THR A O 1
ATOM 2154 N N . LEU A 1 270 ? -0.973 -12.725 -6.161 1.00 89.62 270 LEU A N 1
ATOM 2155 C CA . LEU A 1 270 ? -0.442 -11.709 -5.242 1.00 89.62 270 LEU A CA 1
ATOM 2156 C C . LEU A 1 270 ? -1.374 -10.491 -5.166 1.00 89.62 270 LEU A C 1
ATOM 2158 O O . LEU A 1 270 ? -1.733 -10.059 -4.068 1.00 89.62 270 LEU A O 1
ATOM 2162 N N . ILE A 1 271 ? -1.812 -9.965 -6.316 1.00 92.81 271 ILE A N 1
ATOM 2163 C CA . ILE A 1 271 ? -2.748 -8.829 -6.379 1.00 92.81 271 ILE A CA 1
ATOM 2164 C C . ILE A 1 271 ? -4.103 -9.227 -5.778 1.00 92.81 271 ILE A C 1
ATOM 2166 O O . ILE A 1 271 ? -4.649 -8.516 -4.931 1.00 92.81 271 ILE A O 1
ATOM 2170 N N . GLN A 1 272 ? -4.623 -10.398 -6.151 1.00 92.62 272 GLN A N 1
ATOM 2171 C CA . GLN A 1 272 ? -5.887 -10.920 -5.629 1.00 92.62 272 GLN A CA 1
ATOM 2172 C C . GLN A 1 272 ? -5.862 -11.091 -4.101 1.00 92.62 272 GLN A C 1
ATOM 2174 O O . GLN A 1 272 ? -6.823 -10.732 -3.414 1.00 92.62 272 GLN A O 1
ATOM 2179 N N . GLN A 1 273 ? -4.770 -11.620 -3.544 1.00 88.75 273 GLN A N 1
ATOM 2180 C CA . GLN A 1 273 ? -4.586 -11.788 -2.102 1.00 88.75 273 GLN A CA 1
ATOM 2181 C C . GLN A 1 273 ? -4.468 -10.439 -1.395 1.00 88.75 273 GLN A C 1
ATOM 2183 O O . GLN A 1 273 ? -5.045 -10.266 -0.322 1.00 88.75 273 GLN A O 1
ATOM 2188 N N . ALA A 1 274 ? -3.778 -9.464 -1.994 1.00 86.62 274 ALA A N 1
ATOM 2189 C CA . ALA A 1 274 ? -3.704 -8.109 -1.459 1.00 86.62 274 ALA A CA 1
ATOM 2190 C C . ALA A 1 274 ? -5.100 -7.493 -1.294 1.00 86.62 274 ALA A C 1
ATOM 2192 O O . ALA A 1 274 ? -5.442 -7.031 -0.202 1.00 86.62 274 ALA A O 1
ATOM 2193 N N . LEU A 1 275 ? -5.929 -7.578 -2.340 1.00 91.00 275 LEU A N 1
ATOM 2194 C CA . LEU A 1 275 ? -7.323 -7.134 -2.305 1.00 91.00 275 LEU A CA 1
ATOM 2195 C C . LEU A 1 275 ? -8.122 -7.909 -1.251 1.00 91.00 275 LEU A C 1
ATOM 2197 O O . LEU A 1 275 ? -8.729 -7.310 -0.368 1.00 91.00 275 LEU A O 1
ATOM 2201 N N . THR A 1 276 ? -8.066 -9.241 -1.276 1.00 89.12 276 THR A N 1
ATOM 2202 C CA . THR A 1 276 ? -8.817 -10.100 -0.344 1.00 89.12 276 THR A CA 1
ATOM 2203 C C . THR A 1 276 ? -8.480 -9.803 1.121 1.00 89.12 276 THR A C 1
ATOM 2205 O O . THR A 1 276 ? -9.374 -9.739 1.967 1.00 89.12 276 THR A O 1
ATOM 2208 N N . ASN A 1 277 ? -7.207 -9.559 1.437 1.00 83.44 277 ASN A N 1
ATOM 2209 C CA . ASN A 1 277 ? -6.763 -9.240 2.793 1.00 83.44 277 ASN A CA 1
ATOM 2210 C C . ASN A 1 277 ? -7.297 -7.888 3.282 1.00 83.44 277 ASN A C 1
ATOM 2212 O O . ASN A 1 277 ? -7.702 -7.774 4.437 1.00 83.44 277 ASN A O 1
ATOM 2216 N N . ILE A 1 278 ? -7.334 -6.875 2.411 1.00 81.12 278 ILE A N 1
ATOM 2217 C CA . ILE A 1 278 ? -7.896 -5.560 2.748 1.00 81.12 278 ILE A CA 1
ATOM 2218 C C . ILE A 1 278 ? -9.411 -5.675 2.943 1.00 81.12 278 ILE A C 1
ATOM 2220 O O . ILE A 1 278 ? -9.949 -5.230 3.957 1.00 81.12 278 ILE A O 1
ATOM 2224 N N . LEU A 1 279 ? -10.103 -6.318 2.000 1.00 87.25 279 LEU A N 1
ATOM 2225 C CA . LEU A 1 279 ? -11.560 -6.422 2.022 1.00 87.25 279 LEU A CA 1
ATOM 2226 C C . LEU A 1 279 ? -12.064 -7.270 3.193 1.00 87.25 279 LEU A C 1
ATOM 2228 O O . LEU A 1 279 ? -13.020 -6.894 3.869 1.00 87.25 279 LEU A O 1
ATOM 2232 N N . SER A 1 280 ? -11.389 -8.376 3.504 1.00 83.69 280 SER A N 1
ATOM 2233 C CA . SER A 1 280 ? -11.781 -9.248 4.616 1.00 83.69 280 SER A CA 1
ATOM 2234 C C . SER A 1 280 ? -11.731 -8.554 5.982 1.00 83.69 280 SER A C 1
ATOM 2236 O O . SER A 1 280 ? -12.559 -8.876 6.834 1.00 83.69 280 SER A O 1
ATOM 2238 N N . GLN A 1 281 ? -10.846 -7.568 6.189 1.00 76.56 281 GLN A N 1
ATOM 2239 C CA . GLN A 1 281 ? -10.801 -6.786 7.434 1.00 76.56 281 GLN A CA 1
ATOM 2240 C C . GLN A 1 281 ? -12.066 -5.952 7.651 1.00 76.56 281 GLN A C 1
ATOM 2242 O O . GLN A 1 281 ? -12.517 -5.822 8.792 1.00 76.56 281 GLN A O 1
ATOM 2247 N N . ILE A 1 282 ? -12.667 -5.431 6.576 1.00 80.81 282 ILE A N 1
ATOM 2248 C CA . ILE A 1 282 ? -13.925 -4.676 6.647 1.00 80.81 282 ILE A CA 1
ATOM 2249 C C . ILE A 1 282 ? -15.019 -5.585 7.209 1.00 80.81 282 ILE A C 1
ATOM 2251 O O . ILE A 1 282 ? -15.630 -5.265 8.226 1.00 80.81 282 ILE A O 1
ATOM 2255 N N . PHE A 1 283 ? -15.208 -6.766 6.620 1.00 83.75 283 PHE A N 1
ATOM 2256 C CA . PHE A 1 283 ? -16.247 -7.704 7.051 1.00 83.75 283 PHE A CA 1
ATOM 2257 C C . PHE A 1 283 ? -15.980 -8.305 8.431 1.00 83.75 283 PHE A C 1
ATOM 2259 O O . PHE A 1 283 ? -16.911 -8.436 9.223 1.00 83.75 283 PHE A O 1
ATOM 2266 N N . ALA A 1 284 ? -14.718 -8.596 8.759 1.00 79.12 284 ALA A N 1
ATOM 2267 C CA . ALA A 1 284 ? -14.336 -9.081 10.083 1.00 79.12 284 ALA A CA 1
ATOM 2268 C C . ALA A 1 284 ? -14.697 -8.083 11.198 1.00 79.12 284 ALA A C 1
ATOM 2270 O O . ALA A 1 284 ? -15.078 -8.498 12.291 1.00 79.12 284 ALA A O 1
ATOM 2271 N N . SER A 1 285 ? -14.626 -6.774 10.921 1.00 74.19 285 SER A N 1
ATOM 2272 C CA . SER A 1 285 ? -14.987 -5.735 11.896 1.00 74.19 285 SER A CA 1
ATOM 2273 C C . SER A 1 285 ? -16.487 -5.680 12.217 1.00 74.19 285 SER A C 1
ATOM 2275 O O . SER A 1 285 ? -16.861 -5.205 13.287 1.00 74.19 285 SER A O 1
ATOM 2277 N N . ILE A 1 286 ? -17.339 -6.201 11.327 1.00 82.06 286 ILE A N 1
ATOM 2278 C CA . ILE A 1 286 ? -18.803 -6.155 11.455 1.00 82.06 286 ILE A CA 1
ATOM 2279 C C . ILE A 1 286 ? -19.358 -7.476 12.028 1.00 82.06 286 ILE A C 1
ATOM 2281 O O . ILE A 1 286 ? -20.442 -7.477 12.610 1.00 82.06 286 ILE A O 1
ATOM 2285 N N . THR A 1 287 ? -18.615 -8.593 11.946 1.00 80.12 287 THR A N 1
ATOM 2286 C CA . THR A 1 287 ? -19.054 -9.926 12.416 1.00 80.12 287 THR A CA 1
ATOM 2287 C C . THR A 1 287 ? -19.574 -9.918 13.856 1.00 80.12 287 THR A C 1
ATOM 2289 O O . THR A 1 287 ? -20.633 -10.478 14.122 1.00 80.12 287 THR A O 1
ATOM 2292 N N . ALA A 1 288 ? -18.883 -9.249 14.787 1.00 74.25 288 ALA A N 1
ATOM 2293 C CA . ALA A 1 288 ? -19.309 -9.185 16.190 1.00 74.25 288 ALA A CA 1
ATOM 2294 C C . ALA A 1 288 ? -20.642 -8.432 16.364 1.00 74.25 288 ALA A C 1
ATOM 2296 O O . ALA A 1 288 ? -21.525 -8.881 17.094 1.00 74.25 288 ALA A O 1
ATOM 2297 N N . SER A 1 289 ? -20.817 -7.315 15.650 1.00 75.06 289 SER A N 1
ATOM 2298 C CA . SER A 1 289 ? -22.067 -6.547 15.654 1.00 75.06 289 SER A CA 1
ATOM 2299 C C . SER A 1 289 ? -23.228 -7.344 15.058 1.00 75.06 289 SER A C 1
ATOM 2301 O O . SER A 1 289 ? -24.340 -7.278 15.575 1.00 75.06 289 SER A O 1
ATOM 2303 N N . VAL A 1 290 ? -22.969 -8.139 14.015 1.00 86.56 290 VAL A N 1
ATOM 2304 C CA . VAL A 1 290 ? -23.960 -9.056 13.426 1.00 86.56 290 VAL A CA 1
ATOM 2305 C C . VAL A 1 290 ? -24.292 -10.205 14.379 1.00 86.56 290 VAL A C 1
ATOM 2307 O O . VAL A 1 290 ? -25.449 -10.607 14.453 1.00 86.56 290 VAL A O 1
ATOM 2310 N N . GLY A 1 291 ? -23.321 -10.701 15.149 1.00 81.81 291 GLY A N 1
ATOM 2311 C CA . GLY A 1 291 ? -23.556 -11.718 16.177 1.00 81.81 291 GLY A CA 1
ATOM 2312 C C . GLY A 1 291 ? -24.523 -11.222 17.250 1.00 81.81 291 GLY A C 1
ATOM 2313 O O . GLY A 1 291 ? -25.530 -11.873 17.516 1.00 81.81 291 GLY A O 1
ATOM 2314 N N . ASN A 1 292 ? -24.285 -10.017 17.783 1.00 79.81 292 ASN A N 1
ATOM 2315 C CA . ASN A 1 292 ? -25.193 -9.384 18.743 1.00 79.81 292 ASN A CA 1
ATOM 2316 C C . ASN A 1 292 ? -26.596 -9.176 18.149 1.00 79.81 292 ASN A C 1
ATOM 2318 O O . ASN A 1 292 ? -27.586 -9.583 18.748 1.00 79.81 292 ASN A O 1
ATOM 2322 N N . LEU A 1 293 ? -26.674 -8.642 16.923 1.00 85.62 293 LEU A N 1
ATOM 2323 C CA . LEU A 1 293 ? -27.924 -8.497 16.167 1.00 85.62 293 LEU A CA 1
ATOM 2324 C C . LEU A 1 293 ? -28.680 -9.832 16.033 1.00 85.62 293 LEU A C 1
ATOM 2326 O O . LEU A 1 293 ? -29.907 -9.876 16.094 1.00 85.62 293 LEU A O 1
ATOM 2330 N N . GLY A 1 294 ? -27.946 -10.931 15.847 1.00 82.75 294 GLY A N 1
ATOM 2331 C CA . GLY A 1 294 ? -28.482 -12.284 15.755 1.00 82.75 294 GLY A CA 1
ATOM 2332 C C . GLY A 1 294 ? -29.208 -12.751 17.014 1.00 82.75 294 GLY A C 1
ATOM 2333 O O . GLY A 1 294 ? -30.144 -13.541 16.891 1.00 82.75 294 GLY A O 1
ATOM 2334 N N . VAL A 1 295 ? -28.835 -12.238 18.186 1.00 82.62 295 VAL A N 1
ATOM 2335 C CA . VAL A 1 295 ? -29.433 -12.598 19.480 1.00 82.62 295 VAL A CA 1
ATOM 2336 C C . VAL A 1 295 ? -30.500 -11.589 19.908 1.00 82.62 295 VAL A C 1
ATOM 2338 O O . VAL A 1 295 ? -31.565 -11.999 20.358 1.00 82.62 295 VAL A O 1
ATOM 2341 N N . THR A 1 296 ? -30.246 -10.287 19.745 1.00 81.38 296 THR A N 1
ATOM 2342 C CA . THR A 1 296 ? -31.073 -9.230 20.353 1.00 81.38 296 THR A CA 1
ATOM 2343 C C . THR A 1 296 ? -32.241 -8.764 19.491 1.00 81.38 296 THR A C 1
ATOM 2345 O O . THR A 1 296 ? -33.244 -8.301 20.022 1.00 81.38 296 THR A O 1
ATOM 2348 N N . GLU A 1 297 ? -32.129 -8.852 18.164 1.00 88.88 297 GLU A N 1
ATOM 2349 C CA . GLU A 1 297 ? -33.088 -8.207 17.263 1.00 88.88 297 GLU A CA 1
ATOM 2350 C C . GLU A 1 297 ? -34.145 -9.152 16.688 1.00 88.88 297 GLU A C 1
ATOM 2352 O O . GLU A 1 297 ? -33.963 -10.369 16.573 1.00 88.88 297 GLU A O 1
ATOM 2357 N N . LYS A 1 298 ? -35.254 -8.559 16.230 1.00 89.12 298 LYS A N 1
ATOM 2358 C CA . LYS A 1 298 ? -36.295 -9.262 15.468 1.00 89.12 298 LYS A CA 1
ATOM 2359 C C . LYS A 1 298 ? -35.817 -9.626 14.060 1.00 89.12 298 LYS A C 1
ATOM 2361 O O . LYS A 1 298 ? -34.888 -9.039 13.498 1.00 89.12 298 LYS A O 1
ATOM 2366 N N . ARG A 1 299 ? -36.482 -10.613 13.464 1.00 85.94 299 ARG A N 1
ATOM 2367 C CA . ARG A 1 299 ? -36.134 -11.201 12.163 1.00 85.94 299 ARG A CA 1
ATOM 2368 C C . ARG A 1 299 ? -36.092 -10.171 11.029 1.00 85.94 299 ARG A C 1
ATOM 2370 O O . ARG A 1 299 ? -35.189 -10.208 10.194 1.00 85.94 299 ARG A O 1
ATOM 2377 N N . GLU A 1 300 ? -37.032 -9.235 11.020 1.00 89.19 300 GLU A N 1
ATOM 2378 C CA . GLU A 1 300 ? -37.157 -8.177 10.014 1.00 89.19 300 GLU A CA 1
ATOM 2379 C C . GLU A 1 300 ? -35.928 -7.269 10.046 1.00 89.19 300 GLU A C 1
ATOM 2381 O O . GLU A 1 300 ? -35.350 -6.960 9.000 1.00 89.19 300 GLU A O 1
ATOM 2386 N N . LYS A 1 301 ? -35.467 -6.924 11.255 1.00 89.44 301 LYS A N 1
ATOM 2387 C CA . LYS A 1 301 ? -34.278 -6.099 11.448 1.00 89.44 301 LYS A CA 1
ATOM 2388 C C . LYS A 1 301 ? -33.010 -6.829 11.017 1.00 89.44 301 LYS A C 1
ATOM 2390 O O . LYS A 1 301 ? -32.185 -6.236 10.326 1.00 89.44 301 LYS A O 1
ATOM 2395 N N . LYS A 1 302 ? -32.879 -8.128 11.325 1.00 91.62 302 LYS A N 1
ATOM 2396 C CA . LYS A 1 302 ? -31.757 -8.959 10.837 1.00 91.62 302 LYS A CA 1
ATOM 2397 C C . LYS A 1 302 ? -31.657 -8.931 9.314 1.00 91.62 302 LYS A C 1
ATOM 2399 O O . LYS A 1 302 ? -30.570 -8.737 8.776 1.00 91.62 302 LYS A O 1
ATOM 2404 N N . TYR A 1 303 ? -32.790 -9.069 8.625 1.00 93.56 303 TYR A N 1
ATOM 2405 C CA . TYR A 1 303 ? -32.839 -9.005 7.165 1.00 93.56 303 TYR A CA 1
ATOM 2406 C C . TYR A 1 303 ? -32.525 -7.604 6.616 1.00 93.56 303 TYR A C 1
ATOM 2408 O O . TYR A 1 303 ? -31.814 -7.479 5.620 1.00 93.56 303 TYR A O 1
ATOM 2416 N N . GLU A 1 304 ? -33.011 -6.542 7.264 1.00 93.25 304 GLU A N 1
ATOM 2417 C CA . GLU A 1 304 ? -32.682 -5.158 6.898 1.00 93.25 304 GLU A CA 1
ATOM 2418 C C . GLU A 1 304 ? -31.168 -4.898 6.980 1.00 93.25 304 GLU A C 1
ATOM 2420 O O . GLU A 1 304 ? -30.585 -4.334 6.053 1.00 93.25 304 GLU A O 1
ATOM 2425 N N . VAL A 1 305 ? -30.510 -5.339 8.058 1.00 92.31 305 VAL A N 1
ATOM 2426 C CA . VAL A 1 305 ? -29.051 -5.204 8.193 1.00 92.31 305 VAL A CA 1
ATOM 2427 C C . VAL A 1 305 ? -28.319 -6.095 7.192 1.00 92.31 305 VAL A C 1
ATOM 2429 O O . VAL A 1 305 ? -27.357 -5.632 6.585 1.00 92.31 305 VAL A O 1
ATOM 2432 N N . PHE A 1 306 ? -28.790 -7.324 6.952 1.00 95.12 306 PHE A N 1
ATOM 2433 C CA . PHE A 1 306 ? -28.218 -8.194 5.921 1.00 95.12 306 PHE A CA 1
ATOM 2434 C C . PHE A 1 306 ? -28.207 -7.512 4.552 1.00 95.12 306 PHE A C 1
ATOM 2436 O O . PHE A 1 306 ? -27.167 -7.484 3.904 1.00 95.12 306 PHE A O 1
ATOM 2443 N N . ARG A 1 307 ? -29.315 -6.880 4.142 1.00 95.75 307 ARG A N 1
ATOM 2444 C CA . ARG A 1 307 ? -29.386 -6.120 2.883 1.00 95.75 307 ARG A CA 1
ATOM 2445 C C . ARG A 1 307 ? -28.375 -4.977 2.824 1.00 95.75 307 ARG A C 1
ATOM 2447 O O . ARG A 1 307 ? -27.741 -4.791 1.792 1.00 95.75 307 ARG A O 1
ATOM 2454 N N . LYS A 1 308 ? -28.186 -4.236 3.921 1.00 93.94 308 LYS A N 1
ATOM 2455 C CA . LYS A 1 308 ? -27.181 -3.158 3.997 1.00 93.94 308 LYS A CA 1
ATOM 2456 C C . LYS A 1 308 ? -25.759 -3.703 3.851 1.00 93.94 308 LYS A C 1
ATOM 2458 O O . LYS A 1 308 ? -24.977 -3.163 3.077 1.00 93.94 308 LYS A O 1
ATOM 2463 N N . VAL A 1 309 ? -25.437 -4.799 4.537 1.00 93.44 309 VAL A N 1
ATOM 2464 C CA . VAL A 1 309 ? -24.112 -5.433 4.440 1.00 93.44 309 VAL A CA 1
ATOM 2465 C C . VAL A 1 309 ? -23.892 -6.050 3.056 1.00 93.44 309 VAL A C 1
ATOM 2467 O O . VAL A 1 309 ? -22.818 -5.883 2.493 1.00 93.44 309 VAL A O 1
ATOM 2470 N N . PHE A 1 310 ? -24.905 -6.689 2.469 1.00 95.75 310 PHE A N 1
ATOM 2471 C CA . PHE A 1 310 ? -24.847 -7.228 1.107 1.00 95.75 310 PHE A CA 1
ATOM 2472 C C . PHE A 1 310 ? -24.703 -6.121 0.053 1.00 95.75 310 PHE A C 1
ATOM 2474 O O . PHE A 1 310 ? -23.990 -6.285 -0.930 1.00 95.75 310 PHE A O 1
ATOM 2481 N N . PHE A 1 311 ? -25.328 -4.962 0.275 1.00 95.88 311 PHE A N 1
ATOM 2482 C CA . PHE A 1 311 ? -25.129 -3.778 -0.556 1.00 95.88 311 PHE A CA 1
ATOM 2483 C C . PHE A 1 311 ? -23.674 -3.297 -0.526 1.00 95.88 311 PHE A C 1
ATOM 2485 O O . PHE A 1 311 ? -23.100 -3.029 -1.580 1.00 95.88 311 PHE A O 1
ATOM 2492 N N . LEU A 1 312 ? -23.072 -3.219 0.666 1.00 93.38 312 LEU A N 1
ATOM 2493 C CA . LEU A 1 312 ? -21.662 -2.862 0.825 1.00 93.38 312 LEU A CA 1
ATOM 2494 C C . LEU A 1 312 ? -20.744 -3.881 0.134 1.00 93.38 312 LEU A C 1
ATOM 2496 O O . LEU A 1 312 ? -19.792 -3.492 -0.539 1.00 93.38 312 LEU A O 1
ATOM 2500 N N . ASP A 1 313 ? -21.066 -5.167 0.270 1.00 94.12 313 ASP A N 1
ATOM 2501 C CA . ASP A 1 313 ? -20.372 -6.290 -0.364 1.00 94.12 313 ASP A CA 1
ATOM 2502 C C . ASP A 1 313 ? -20.377 -6.184 -1.888 1.00 94.12 313 ASP A C 1
ATOM 2504 O O . ASP A 1 313 ? -19.315 -6.103 -2.509 1.00 94.12 313 ASP A O 1
ATOM 2508 N N . GLY A 1 314 ? -21.565 -6.051 -2.484 1.00 95.19 314 GLY A N 1
ATOM 2509 C CA . GLY A 1 314 ? -21.721 -5.895 -3.927 1.00 95.19 314 GLY A CA 1
ATOM 2510 C C . GLY A 1 314 ? -21.035 -4.649 -4.480 1.00 95.19 314 GLY A C 1
ATOM 2511 O O . GLY A 1 314 ? -20.418 -4.714 -5.542 1.00 95.19 314 GLY A O 1
ATOM 2512 N N . TRP A 1 315 ? -21.080 -3.526 -3.756 1.00 95.50 315 TRP A N 1
ATOM 2513 C CA . TRP A 1 315 ? -20.407 -2.299 -4.186 1.00 95.50 315 TRP A CA 1
ATOM 2514 C C . TRP A 1 315 ? -18.885 -2.455 -4.175 1.00 95.50 315 TRP A C 1
ATOM 2516 O O . TRP A 1 315 ? -18.223 -2.148 -5.165 1.00 95.50 315 TRP A O 1
ATOM 2526 N N . ILE A 1 316 ? -18.314 -2.933 -3.066 1.00 94.19 316 ILE A N 1
ATOM 2527 C CA . ILE A 1 316 ? -16.860 -2.987 -2.895 1.00 94.19 316 ILE A CA 1
ATOM 2528 C C . ILE A 1 316 ? -16.241 -4.091 -3.758 1.00 94.19 316 ILE A C 1
ATOM 2530 O O . ILE A 1 316 ? -15.291 -3.814 -4.490 1.00 94.19 316 ILE A O 1
ATOM 2534 N N . TYR A 1 317 ? -16.771 -5.318 -3.732 1.00 95.69 317 TYR A N 1
ATOM 2535 C CA . TYR A 1 317 ? -16.232 -6.395 -4.568 1.00 95.69 317 TYR A CA 1
ATOM 2536 C C . TYR A 1 317 ? -16.519 -6.178 -6.052 1.00 95.69 317 TYR A C 1
ATOM 2538 O O . TYR A 1 317 ? -15.666 -6.519 -6.872 1.00 95.69 317 TYR A O 1
ATOM 2546 N N . GLY A 1 318 ? -17.650 -5.562 -6.414 1.00 96.44 318 GLY A N 1
ATOM 2547 C CA . GLY A 1 318 ? -17.919 -5.145 -7.791 1.00 96.44 318 GLY A CA 1
ATOM 2548 C C . GLY A 1 318 ? -16.881 -4.139 -8.289 1.00 96.44 318 GLY A C 1
ATOM 2549 O O . GLY A 1 318 ? -16.219 -4.384 -9.297 1.00 96.44 318 GLY A O 1
ATOM 2550 N N . PHE A 1 319 ? -16.657 -3.056 -7.535 1.00 96.12 319 PHE A N 1
ATOM 2551 C CA . PHE A 1 319 ? -15.636 -2.050 -7.847 1.00 96.12 319 PHE A CA 1
ATOM 2552 C C . PHE A 1 319 ? -14.228 -2.656 -7.939 1.00 96.12 319 PHE A C 1
ATOM 2554 O O . PHE A 1 319 ? -13.535 -2.458 -8.937 1.00 96.12 319 PHE A O 1
ATOM 2561 N N . CYS A 1 320 ? -13.808 -3.431 -6.932 1.00 96.50 320 CYS A N 1
ATOM 2562 C CA . CYS A 1 320 ? -12.482 -4.046 -6.917 1.00 96.50 320 CYS A CA 1
ATOM 2563 C C . CYS A 1 320 ? -12.289 -5.038 -8.067 1.00 96.50 320 CYS A C 1
ATOM 2565 O O . CYS A 1 320 ? -11.193 -5.099 -8.610 1.00 96.50 320 CYS A O 1
ATOM 2567 N N . SER A 1 321 ? -13.326 -5.779 -8.467 1.00 97.44 321 SER A N 1
ATOM 2568 C CA . SER A 1 321 ? -13.244 -6.704 -9.606 1.00 97.44 321 SER A CA 1
ATOM 2569 C C . SER A 1 321 ? -13.066 -5.955 -10.927 1.00 97.44 321 SER A C 1
ATOM 2571 O O . SER A 1 321 ? -12.216 -6.333 -11.728 1.00 97.44 321 SER A O 1
ATOM 2573 N N . ILE A 1 322 ? -13.800 -4.853 -11.131 1.00 97.00 322 ILE A N 1
ATOM 2574 C CA . ILE A 1 322 ? -13.663 -4.009 -12.330 1.00 97.00 322 ILE A CA 1
ATOM 2575 C C . ILE A 1 322 ? -12.262 -3.395 -12.404 1.00 97.00 322 ILE A C 1
ATOM 2577 O O . ILE A 1 322 ? -11.603 -3.480 -13.441 1.00 97.00 322 ILE A O 1
ATOM 2581 N N . ALA A 1 323 ? -11.790 -2.816 -11.297 1.00 96.06 323 ALA A N 1
ATOM 2582 C CA . ALA A 1 323 ? -10.454 -2.240 -11.219 1.00 96.06 323 ALA A CA 1
ATOM 2583 C C . ALA A 1 323 ? -9.369 -3.307 -11.424 1.00 96.06 323 ALA A C 1
ATOM 2585 O O . ALA A 1 323 ? -8.405 -3.070 -12.146 1.00 96.06 323 ALA A O 1
ATOM 2586 N N . PHE A 1 324 ? -9.536 -4.497 -10.837 1.00 96.38 324 PHE A N 1
ATOM 2587 C CA . PHE A 1 324 ? -8.582 -5.589 -10.998 1.00 96.38 324 PHE A CA 1
ATOM 2588 C C . PHE A 1 324 ? -8.504 -6.040 -12.461 1.00 96.38 324 PHE A C 1
ATOM 2590 O O . PHE A 1 324 ? -7.406 -6.137 -13.002 1.00 96.38 324 PHE A O 1
ATOM 2597 N N . LEU A 1 325 ? -9.645 -6.209 -13.133 1.00 96.38 325 LEU A N 1
ATOM 2598 C CA . LEU A 1 325 ? -9.692 -6.558 -14.550 1.00 96.38 325 LEU A CA 1
ATOM 2599 C C . LEU A 1 325 ? -8.978 -5.508 -15.415 1.00 96.38 325 LEU A C 1
ATOM 2601 O O . LEU A 1 325 ? -8.075 -5.855 -16.169 1.00 96.38 325 LEU A O 1
ATOM 2605 N N . CYS A 1 326 ? -9.322 -4.226 -15.263 1.00 94.75 326 CYS A N 1
ATOM 2606 C CA . CYS A 1 326 ? -8.825 -3.161 -16.141 1.00 94.75 326 CYS A CA 1
ATOM 2607 C C . CYS A 1 326 ? -7.363 -2.753 -15.886 1.00 94.75 326 CYS A C 1
ATOM 2609 O O . CYS A 1 326 ? -6.742 -2.178 -16.775 1.00 94.75 326 CYS A O 1
ATOM 2611 N N . LEU A 1 327 ? -6.824 -2.993 -14.683 1.00 94.88 327 LEU A N 1
ATOM 2612 C CA . LEU A 1 327 ? -5.504 -2.490 -14.274 1.00 94.88 327 LEU A CA 1
ATOM 2613 C C . LEU A 1 327 ? -4.439 -3.582 -14.117 1.00 94.88 327 LEU A C 1
ATOM 2615 O O . LEU A 1 327 ? -3.254 -3.263 -14.183 1.00 94.88 327 LEU A O 1
ATOM 2619 N N . ALA A 1 328 ? -4.814 -4.850 -13.894 1.00 94.81 328 ALA A N 1
ATOM 2620 C CA . ALA A 1 328 ? -3.850 -5.910 -13.566 1.00 94.81 328 ALA A CA 1
ATOM 2621 C C . ALA A 1 328 ? -2.775 -6.103 -14.635 1.00 94.81 328 ALA A C 1
ATOM 2623 O O . ALA A 1 328 ? -1.602 -6.244 -14.300 1.00 94.81 328 ALA A O 1
ATOM 2624 N N . GLN A 1 329 ? -3.174 -6.119 -15.909 1.00 93.44 329 GLN A N 1
ATOM 2625 C CA . GLN A 1 329 ? -2.253 -6.316 -17.030 1.00 93.44 329 GLN A CA 1
ATOM 2626 C C . GLN A 1 329 ? -1.199 -5.214 -17.079 1.00 93.44 329 GLN A C 1
ATOM 2628 O O . GLN A 1 329 ? -0.009 -5.513 -17.051 1.00 93.44 329 GLN A O 1
ATOM 2633 N N . ASP A 1 330 ? -1.629 -3.951 -17.087 1.00 91.25 330 ASP A N 1
ATOM 2634 C CA . ASP A 1 330 ? -0.718 -2.806 -17.147 1.00 91.25 330 ASP A CA 1
ATOM 2635 C C . ASP A 1 330 ? 0.176 -2.746 -15.909 1.00 91.25 330 ASP A C 1
ATOM 2637 O O . ASP A 1 330 ? 1.382 -2.543 -16.023 1.00 91.25 330 ASP A O 1
ATOM 2641 N N . PHE A 1 331 ? -0.385 -3.008 -14.725 1.00 90.25 331 PHE A N 1
ATOM 2642 C CA . PHE A 1 331 ? 0.390 -3.105 -13.492 1.00 90.25 331 PHE A CA 1
ATOM 2643 C C . PHE A 1 331 ? 1.502 -4.160 -13.612 1.00 90.25 331 PHE A C 1
ATOM 2645 O O . PHE A 1 331 ? 2.662 -3.883 -13.312 1.00 90.25 331 PHE A O 1
ATOM 2652 N N . ILE A 1 332 ? 1.173 -5.362 -14.086 1.00 92.75 332 ILE A N 1
ATOM 2653 C CA . ILE A 1 332 ? 2.143 -6.452 -14.231 1.00 92.75 332 ILE A CA 1
ATOM 2654 C C . ILE A 1 332 ? 3.193 -6.124 -15.295 1.00 92.75 332 ILE A C 1
ATOM 2656 O O . ILE A 1 332 ? 4.377 -6.333 -15.033 1.00 92.75 332 ILE A O 1
ATOM 2660 N N . ARG A 1 333 ? 2.806 -5.542 -16.437 1.00 90.00 333 ARG A N 1
ATOM 2661 C CA . ARG A 1 333 ? 3.751 -5.086 -17.473 1.00 90.00 333 ARG A CA 1
ATOM 2662 C C . ARG A 1 333 ? 4.755 -4.083 -16.921 1.00 90.00 333 ARG A C 1
ATOM 2664 O O . ARG A 1 333 ? 5.955 -4.269 -17.082 1.00 90.00 333 ARG A O 1
ATOM 2671 N N . ILE A 1 334 ? 4.277 -3.062 -16.211 1.00 84.69 334 ILE A N 1
ATOM 2672 C CA . ILE A 1 334 ? 5.116 -1.978 -15.683 1.00 84.69 334 ILE A CA 1
ATOM 2673 C C . ILE A 1 334 ? 6.071 -2.485 -14.599 1.00 84.69 334 ILE A C 1
ATOM 2675 O O . ILE A 1 334 ? 7.252 -2.134 -14.580 1.00 84.69 334 ILE A O 1
ATOM 2679 N N . PHE A 1 335 ? 5.565 -3.281 -13.655 1.00 79.50 335 PHE A N 1
ATOM 2680 C CA . PHE A 1 335 ? 6.347 -3.652 -12.478 1.00 79.50 335 PHE A CA 1
ATOM 2681 C C . PHE A 1 335 ? 7.164 -4.929 -12.678 1.00 79.50 335 PHE A C 1
ATOM 2683 O O . PHE A 1 335 ? 8.318 -4.973 -12.243 1.00 79.50 335 PHE A O 1
ATOM 2690 N N . PHE A 1 336 ? 6.610 -5.939 -13.351 1.00 85.38 336 PHE A N 1
ATOM 2691 C CA . PHE A 1 336 ? 7.238 -7.254 -13.518 1.00 85.38 336 PHE A CA 1
ATOM 2692 C C . PHE A 1 336 ? 7.751 -7.510 -14.943 1.00 85.38 336 PHE A C 1
ATOM 2694 O O . PHE A 1 336 ? 8.741 -8.222 -15.092 1.00 85.38 336 PHE A O 1
ATOM 2701 N N . GLY A 1 337 ? 7.144 -6.900 -15.964 1.00 85.00 337 GLY A N 1
ATOM 2702 C CA . GLY A 1 337 ? 7.539 -7.004 -17.375 1.00 85.00 337 GLY A CA 1
ATOM 2703 C C . GLY A 1 337 ? 6.536 -7.781 -18.235 1.00 85.00 337 GLY A C 1
ATOM 2704 O O . GLY A 1 337 ? 5.765 -8.599 -17.730 1.00 85.00 337 GLY A O 1
ATOM 2705 N N . ASP A 1 338 ? 6.572 -7.563 -19.553 1.00 88.69 338 ASP A N 1
ATOM 2706 C CA . ASP A 1 338 ? 5.608 -8.130 -20.520 1.00 88.69 338 ASP A CA 1
ATOM 2707 C C . ASP A 1 338 ? 5.552 -9.653 -20.518 1.00 88.69 338 ASP A C 1
ATOM 2709 O O . ASP A 1 338 ? 4.513 -10.274 -20.719 1.00 88.69 338 ASP A O 1
ATOM 2713 N N . SER A 1 339 ? 6.681 -10.273 -20.213 1.00 89.38 339 SER A N 1
ATOM 2714 C CA . SER A 1 339 ? 6.815 -11.719 -20.221 1.00 89.38 339 SER A CA 1
ATOM 2715 C C . SER A 1 339 ? 6.104 -12.417 -19.038 1.00 89.38 339 SER A C 1
ATOM 2717 O O . SER A 1 339 ? 6.121 -13.647 -18.954 1.00 89.38 339 SER A O 1
ATOM 2719 N N . PHE A 1 340 ? 5.486 -11.647 -18.130 1.00 90.69 340 PHE A N 1
ATOM 2720 C CA . PHE A 1 340 ? 4.633 -12.114 -17.028 1.00 90.69 340 PHE A CA 1
ATOM 2721 C C . PHE A 1 340 ? 3.139 -11.844 -17.255 1.00 90.69 340 PHE A C 1
ATOM 2723 O O . PHE A 1 340 ? 2.342 -11.937 -16.320 1.00 90.69 340 PHE A O 1
ATOM 2730 N N . VAL A 1 341 ? 2.744 -11.483 -18.470 1.00 94.50 341 VAL A N 1
ATOM 2731 C CA . VAL A 1 341 ? 1.355 -11.170 -18.792 1.00 94.50 341 VAL A CA 1
ATOM 2732 C C . VAL A 1 341 ? 0.612 -12.426 -19.239 1.00 94.50 341 VAL A C 1
ATOM 2734 O O . VAL A 1 341 ? 1.054 -13.132 -20.141 1.00 94.50 341 VAL A O 1
ATOM 2737 N N . LEU A 1 342 ? -0.537 -12.696 -18.617 1.00 94.38 342 LEU A N 1
ATOM 2738 C CA . LEU A 1 342 ? -1.440 -13.778 -19.013 1.00 94.38 342 LEU A CA 1
ATOM 2739 C C . LEU A 1 342 ? -2.387 -13.352 -20.138 1.00 94.38 342 LEU A C 1
ATOM 2741 O O . LEU A 1 342 ? -2.680 -12.172 -20.336 1.00 94.38 342 LEU A O 1
ATOM 2745 N N . ASN A 1 343 ? -2.953 -14.347 -20.821 1.00 93.38 343 ASN A N 1
ATOM 2746 C CA . ASN A 1 343 ? -4.065 -14.137 -21.743 1.00 93.38 343 ASN A CA 1
ATOM 2747 C C . ASN A 1 343 ? -5.265 -13.500 -21.006 1.00 93.38 343 ASN A C 1
ATOM 2749 O O . ASN A 1 343 ? -5.593 -13.891 -19.881 1.00 93.38 343 ASN A O 1
ATOM 2753 N N . ASN A 1 344 ? -5.948 -12.554 -21.660 1.00 91.00 344 ASN A N 1
ATOM 2754 C CA . ASN A 1 344 ? -7.157 -11.893 -21.155 1.00 91.00 344 ASN A CA 1
ATOM 2755 C C . ASN A 1 344 ? -8.223 -12.880 -20.658 1.00 91.00 344 ASN A C 1
ATOM 2757 O O . ASN A 1 344 ? -8.857 -12.624 -19.636 1.00 91.00 344 ASN A O 1
ATOM 2761 N N . SER A 1 345 ? -8.375 -14.031 -21.316 1.00 93.31 345 SER A N 1
ATOM 2762 C CA . SER A 1 345 ? -9.335 -15.068 -20.908 1.00 93.31 345 SER A CA 1
ATOM 2763 C C . SER A 1 345 ? -9.010 -15.647 -19.526 1.00 93.31 345 SER A C 1
ATOM 2765 O O . SER A 1 345 ? -9.903 -15.881 -18.713 1.00 93.31 345 SER A O 1
ATOM 2767 N N . ILE A 1 346 ? -7.721 -15.833 -19.224 1.00 95.44 346 ILE A N 1
ATOM 2768 C CA . ILE A 1 346 ? -7.262 -16.326 -17.920 1.00 95.44 346 ILE A CA 1
ATOM 2769 C C . ILE A 1 346 ? -7.456 -15.236 -16.864 1.00 95.44 346 ILE A C 1
ATOM 2771 O O . ILE A 1 346 ? -8.000 -15.517 -15.800 1.00 95.44 346 ILE A O 1
ATOM 2775 N N . LEU A 1 347 ? -7.088 -13.984 -17.165 1.00 96.00 347 LEU A N 1
ATOM 2776 C CA . LEU A 1 347 ? -7.336 -12.853 -16.264 1.00 96.00 347 LEU A CA 1
ATOM 2777 C C . LEU A 1 347 ? -8.826 -12.721 -15.919 1.00 96.00 347 LEU A C 1
ATOM 2779 O O . LEU A 1 347 ? -9.169 -12.550 -14.750 1.00 96.00 347 LEU A O 1
ATOM 2783 N N . PHE A 1 348 ? -9.712 -12.842 -16.909 1.00 95.81 348 PHE A N 1
ATOM 2784 C CA . PHE A 1 348 ? -11.151 -12.822 -16.676 1.00 95.81 348 PHE A CA 1
ATOM 2785 C C . PHE A 1 348 ? -11.574 -13.910 -15.682 1.00 95.81 348 PHE A C 1
ATOM 2787 O O . PHE A 1 348 ? -12.292 -13.608 -14.734 1.00 95.81 348 PHE A O 1
ATOM 2794 N N . LEU A 1 349 ? -11.080 -15.146 -15.823 1.00 96.25 349 LEU A N 1
ATOM 2795 C CA . LEU A 1 349 ? -11.385 -16.235 -14.887 1.00 96.25 349 LEU A CA 1
ATOM 2796 C C . LEU A 1 349 ? -10.834 -15.998 -13.474 1.00 96.25 349 LEU A C 1
ATOM 2798 O O . LEU A 1 349 ? -11.487 -16.369 -12.497 1.00 96.25 349 LEU A O 1
ATOM 2802 N N . ILE A 1 350 ? -9.664 -15.366 -13.345 1.00 96.44 350 ILE A N 1
ATOM 2803 C CA . ILE A 1 350 ? -9.104 -14.960 -12.045 1.00 96.44 350 ILE A CA 1
ATOM 2804 C C . ILE A 1 350 ? -10.042 -13.956 -11.368 1.00 96.44 350 ILE A C 1
ATOM 2806 O O . ILE A 1 350 ? -10.448 -14.146 -10.219 1.00 96.44 350 ILE A O 1
ATOM 2810 N N . VAL A 1 351 ? -10.432 -12.905 -12.095 1.00 97.19 351 VAL A N 1
ATOM 2811 C CA . VAL A 1 351 ? -11.341 -11.868 -11.589 1.00 97.19 351 VAL A CA 1
ATOM 2812 C C . VAL A 1 351 ? -12.729 -12.442 -11.305 1.00 97.19 351 VAL A C 1
ATOM 2814 O O . VAL A 1 351 ? -13.342 -12.091 -10.299 1.00 97.19 351 VAL A O 1
ATOM 2817 N N . PHE A 1 352 ? -13.213 -13.364 -12.135 1.00 96.94 352 PHE A N 1
ATOM 2818 C CA . PHE A 1 352 ? -14.493 -14.037 -11.946 1.00 96.94 352 PHE A CA 1
ATOM 2819 C C . PHE A 1 352 ? -14.509 -14.867 -10.658 1.00 96.94 352 PHE A C 1
ATOM 2821 O O . PHE A 1 352 ? -15.423 -14.721 -9.849 1.00 96.94 352 PHE A O 1
ATOM 2828 N N . ASN A 1 353 ? -13.466 -15.664 -10.405 1.00 95.38 353 ASN A N 1
ATOM 2829 C CA . ASN A 1 353 ? -13.315 -16.391 -9.142 1.00 95.38 353 ASN A CA 1
ATOM 2830 C C . ASN A 1 353 ? -13.241 -15.436 -7.937 1.00 95.38 353 ASN A C 1
ATOM 2832 O O . ASN A 1 353 ? -13.896 -15.673 -6.919 1.00 95.38 353 ASN A O 1
ATOM 2836 N N . PHE A 1 354 ? -12.492 -14.333 -8.054 1.00 95.75 354 PHE A N 1
ATOM 2837 C CA . PHE A 1 354 ? -12.428 -13.295 -7.020 1.00 95.75 354 PHE A CA 1
ATOM 2838 C C . PHE A 1 354 ? -13.810 -12.688 -6.725 1.00 95.75 354 PHE A C 1
ATOM 2840 O O . PHE A 1 354 ? -14.194 -12.577 -5.559 1.00 95.75 354 PHE A O 1
ATOM 2847 N N . TYR A 1 355 ? -14.584 -12.363 -7.761 1.00 96.69 355 TYR A N 1
ATOM 2848 C CA . TYR A 1 355 ? -15.935 -11.822 -7.631 1.00 96.69 355 TYR A CA 1
ATOM 2849 C C . TYR A 1 355 ? -16.919 -12.833 -7.020 1.00 96.69 355 TYR A C 1
ATOM 2851 O O . TYR A 1 355 ? -17.674 -12.475 -6.116 1.00 96.69 355 TYR A O 1
ATOM 2859 N N . LEU A 1 356 ? -16.883 -14.104 -7.446 1.00 94.62 356 LEU A N 1
ATOM 2860 C CA . LEU A 1 356 ? -17.738 -15.170 -6.904 1.00 94.62 356 LEU A CA 1
ATOM 2861 C C . LEU A 1 356 ? -17.531 -15.371 -5.400 1.00 94.62 356 LEU A C 1
ATOM 2863 O O . LEU A 1 356 ? -18.500 -15.501 -4.649 1.00 94.62 356 LEU A O 1
ATOM 2867 N N . VAL A 1 357 ? -16.272 -15.396 -4.954 1.00 91.00 357 VAL A N 1
ATOM 2868 C CA . VAL A 1 357 ? -15.933 -15.483 -3.526 1.00 91.00 357 VAL A CA 1
ATOM 2869 C C . VAL A 1 357 ? -16.352 -14.205 -2.798 1.00 91.00 357 VAL A C 1
ATOM 2871 O O . VAL A 1 357 ? -16.903 -14.280 -1.700 1.00 91.00 357 VAL A O 1
ATOM 2874 N N . GLY A 1 358 ? -16.127 -13.048 -3.421 1.00 92.56 358 GLY A N 1
ATOM 2875 C CA . GLY A 1 358 ? -16.482 -11.738 -2.890 1.00 92.56 358 GLY A CA 1
ATOM 2876 C C . GLY A 1 358 ? -17.964 -11.586 -2.584 1.00 92.56 358 GLY A C 1
ATOM 2877 O O . GLY A 1 358 ? -18.323 -11.355 -1.441 1.00 92.56 358 GLY A O 1
ATOM 2878 N N . MET A 1 359 ? -18.834 -11.842 -3.562 1.00 94.38 359 MET A N 1
ATOM 2879 C CA . MET A 1 359 ? -20.296 -11.710 -3.435 1.00 94.38 359 MET A CA 1
ATOM 2880 C C . MET A 1 359 ? -20.945 -12.640 -2.396 1.00 94.38 359 MET A C 1
ATOM 2882 O O . MET A 1 359 ? -22.134 -12.522 -2.087 1.00 94.38 359 MET A O 1
ATOM 2886 N N . ARG A 1 360 ? -20.191 -13.610 -1.872 1.00 93.25 360 ARG A N 1
ATOM 2887 C CA . ARG A 1 360 ? -20.629 -14.486 -0.782 1.00 93.25 360 ARG A CA 1
ATOM 2888 C C . ARG A 1 360 ? -20.239 -13.943 0.589 1.00 93.25 360 ARG A C 1
ATOM 2890 O O . ARG A 1 360 ? -20.714 -14.477 1.592 1.00 93.25 360 ARG A O 1
ATOM 2897 N N . LYS A 1 361 ? -19.404 -12.905 0.685 1.00 93.00 361 LYS A N 1
ATOM 2898 C CA . LYS A 1 361 ? -18.773 -12.514 1.946 1.00 93.00 361 LYS A CA 1
ATOM 2899 C C . LYS A 1 361 ? -19.782 -12.033 2.980 1.00 93.00 361 LYS A C 1
ATOM 2901 O O . LYS A 1 361 ? -19.694 -12.468 4.125 1.00 93.00 361 LYS A O 1
ATOM 2906 N N . ALA A 1 362 ? -20.795 -11.261 2.587 1.00 93.12 362 ALA A N 1
ATOM 2907 C CA . ALA A 1 362 ? -21.899 -10.890 3.475 1.00 93.12 362 ALA A CA 1
ATOM 2908 C C . ALA A 1 362 ? -22.651 -12.119 4.017 1.00 93.12 362 ALA A C 1
ATOM 2910 O O . ALA A 1 362 ? -22.962 -12.193 5.206 1.00 93.12 362 ALA A O 1
ATOM 2911 N N . THR A 1 363 ? -22.898 -13.113 3.161 1.00 94.31 363 THR A N 1
ATOM 2912 C CA . THR A 1 363 ? -23.566 -14.371 3.539 1.00 94.31 363 THR A CA 1
ATOM 2913 C C . THR A 1 363 ? -22.729 -15.149 4.551 1.00 94.31 363 THR A C 1
ATOM 2915 O O . THR A 1 363 ? -23.243 -15.572 5.586 1.00 94.31 363 THR A O 1
ATOM 2918 N N . LEU A 1 364 ? -21.428 -15.275 4.290 1.00 91.12 364 LEU A N 1
ATOM 2919 C CA . LEU A 1 364 ? -20.470 -15.923 5.182 1.00 91.12 364 LEU A CA 1
ATOM 2920 C C . LEU A 1 364 ? -20.395 -15.216 6.538 1.00 91.12 364 LEU A C 1
ATOM 2922 O O . LEU A 1 364 ? -20.513 -15.871 7.566 1.00 91.12 364 LEU A O 1
ATOM 2926 N N . THR A 1 365 ? -20.295 -13.884 6.556 1.00 90.06 365 THR A N 1
ATOM 2927 C CA . THR A 1 365 ? -20.252 -13.099 7.797 1.00 90.06 365 THR A CA 1
ATOM 2928 C C . THR A 1 365 ? -21.479 -13.343 8.673 1.00 90.06 365 THR A C 1
ATOM 2930 O O . THR A 1 365 ? -21.333 -13.533 9.878 1.00 90.06 365 THR A O 1
ATOM 2933 N N . PHE A 1 366 ? -22.681 -13.379 8.092 1.00 92.81 366 PHE A N 1
ATOM 2934 C CA . PHE A 1 366 ? -23.905 -13.662 8.845 1.00 92.81 366 PHE A CA 1
ATOM 2935 C C . PHE A 1 366 ? -24.001 -15.124 9.285 1.00 92.81 366 PHE A C 1
ATOM 2937 O O . PHE A 1 366 ? -24.391 -15.390 10.420 1.00 92.81 366 PHE A O 1
ATOM 2944 N N . ARG A 1 367 ? -23.624 -16.074 8.421 1.00 88.94 367 ARG A N 1
ATOM 2945 C CA . ARG A 1 367 ? -23.583 -17.502 8.767 1.00 88.94 367 ARG A CA 1
ATOM 2946 C C . ARG A 1 367 ? -22.669 -17.746 9.965 1.00 88.94 367 ARG A C 1
ATOM 2948 O O . ARG A 1 367 ? -23.073 -18.426 10.908 1.00 88.94 367 ARG A O 1
ATOM 2955 N N . ASP A 1 368 ? -21.468 -17.180 9.915 1.00 84.69 368 ASP A N 1
ATOM 2956 C CA . ASP A 1 368 ? -20.446 -17.350 10.943 1.00 84.69 368 ASP A CA 1
ATOM 2957 C C . ASP A 1 368 ? -20.878 -16.669 12.250 1.00 84.69 368 ASP A C 1
ATOM 2959 O O . ASP A 1 368 ? -20.769 -17.260 13.321 1.00 84.69 368 ASP A O 1
ATOM 2963 N N . ALA A 1 369 ? -21.456 -15.466 12.165 1.00 84.44 369 ALA A N 1
ATOM 2964 C CA . ALA A 1 369 ? -21.993 -14.742 13.316 1.00 84.44 369 ALA A CA 1
ATOM 2965 C C . ALA A 1 369 ? -23.186 -15.449 13.987 1.00 84.44 369 ALA A C 1
ATOM 2967 O O . ALA A 1 369 ? -23.355 -15.338 15.199 1.00 84.44 369 ALA A O 1
ATOM 2968 N N . PHE A 1 370 ? -24.009 -16.173 13.222 1.00 86.00 370 PHE A N 1
ATOM 2969 C CA . PHE A 1 370 ? -25.144 -16.947 13.742 1.00 86.00 370 PHE A CA 1
ATOM 2970 C C . PHE A 1 370 ? -24.767 -18.372 14.170 1.00 86.00 370 PHE A C 1
ATOM 2972 O O . PHE A 1 370 ? -25.635 -19.122 14.615 1.00 86.00 370 PHE A O 1
ATOM 2979 N N . GLY A 1 371 ? -23.500 -18.773 14.033 1.00 80.31 371 GLY A N 1
ATOM 2980 C CA . GLY A 1 371 ? -23.036 -20.092 14.465 1.00 80.31 371 GLY A CA 1
ATOM 2981 C C . GLY A 1 371 ? -23.536 -21.260 13.608 1.00 80.31 371 GLY A C 1
ATOM 2982 O O . GLY A 1 371 ? -23.563 -22.396 14.078 1.00 80.31 371 GLY A O 1
ATOM 2983 N N . LEU A 1 372 ? -23.919 -21.023 12.348 1.00 82.44 372 LEU A N 1
ATOM 2984 C CA . LEU A 1 372 ? -24.527 -22.029 11.456 1.00 82.44 372 LEU A CA 1
ATOM 2985 C C . LEU A 1 372 ? -23.495 -22.964 10.787 1.00 82.44 372 LEU A C 1
ATOM 2987 O O . LEU A 1 372 ? -23.619 -23.328 9.615 1.00 82.44 372 LEU A O 1
ATOM 2991 N N . PHE A 1 373 ? -22.440 -23.335 11.514 1.00 71.00 373 PHE A N 1
ATOM 2992 C CA . PHE A 1 373 ? -21.329 -24.140 10.994 1.00 71.00 373 PHE A CA 1
ATOM 2993 C C . PHE A 1 373 ? -21.717 -25.610 10.792 1.00 71.00 373 PHE A C 1
ATOM 2995 O O . PHE A 1 373 ? -21.302 -26.246 9.824 1.00 71.00 373 PHE A O 1
ATOM 3002 N N . TRP A 1 374 ? -22.557 -26.153 11.680 1.00 70.56 374 TRP A N 1
ATOM 3003 C CA . TRP A 1 374 ? -22.917 -27.573 11.673 1.00 70.56 374 TRP A CA 1
ATOM 3004 C C . TRP A 1 374 ? -23.649 -27.993 10.398 1.00 70.56 374 TRP A C 1
ATOM 3006 O O . TRP A 1 374 ? -23.404 -29.080 9.870 1.00 70.56 374 TRP A O 1
ATOM 3016 N N . GLN A 1 375 ? -24.523 -27.125 9.888 1.00 75.94 375 GLN A N 1
ATOM 3017 C CA . GLN A 1 375 ? -25.320 -27.360 8.687 1.00 75.94 375 GLN A CA 1
ATOM 3018 C C . GLN A 1 375 ? -24.456 -27.418 7.416 1.00 75.94 375 GLN A C 1
ATOM 3020 O O . GLN A 1 375 ? -24.903 -27.979 6.422 1.00 75.94 375 GLN A O 1
ATOM 3025 N N . ASN A 1 376 ? -23.226 -26.885 7.450 1.00 76.56 376 ASN A N 1
ATOM 3026 C CA . ASN A 1 376 ? -22.348 -26.761 6.284 1.00 76.56 376 ASN A CA 1
ATOM 3027 C C . ASN A 1 376 ? -21.074 -27.626 6.348 1.00 76.56 376 ASN A C 1
ATOM 3029 O O . ASN A 1 376 ? -20.148 -27.434 5.565 1.00 76.56 376 ASN A O 1
ATOM 3033 N N . ARG A 1 377 ? -20.983 -28.561 7.299 1.00 75.44 377 ARG A N 1
ATOM 3034 C CA . ARG A 1 377 ? -19.711 -29.215 7.662 1.00 75.44 377 ARG A CA 1
ATOM 3035 C C . ARG A 1 377 ? -19.071 -30.091 6.574 1.00 75.44 377 ARG A C 1
ATOM 3037 O O . ARG A 1 377 ? -17.851 -30.187 6.525 1.00 75.44 377 ARG A O 1
ATOM 3044 N N . TYR A 1 378 ? -19.866 -30.720 5.704 1.00 82.25 378 TYR A N 1
ATOM 3045 C CA . TYR A 1 378 ? -19.355 -31.612 4.646 1.00 82.25 378 TYR A CA 1
ATOM 3046 C C . TYR A 1 378 ? -19.108 -30.900 3.311 1.00 82.25 378 TYR A C 1
ATOM 3048 O O . TYR A 1 378 ? -18.346 -31.393 2.481 1.00 82.25 378 TYR A O 1
ATOM 3056 N N . MET A 1 379 ? -19.725 -29.731 3.108 1.00 87.69 379 MET A N 1
ATOM 3057 C CA . MET A 1 379 ? -19.659 -28.995 1.845 1.00 87.69 379 MET A CA 1
ATOM 3058 C C . MET A 1 379 ? -18.220 -28.630 1.431 1.00 87.69 379 MET A C 1
ATOM 3060 O O . MET A 1 379 ? -17.904 -28.854 0.267 1.00 87.69 379 MET A O 1
ATOM 3064 N N . PRO A 1 380 ? -17.317 -28.145 2.314 1.00 85.94 380 PRO A N 1
ATOM 3065 C CA . PRO A 1 380 ? -15.951 -27.796 1.910 1.00 85.94 380 PRO A CA 1
ATOM 3066 C C . PRO A 1 380 ? -15.147 -28.979 1.363 1.00 85.94 380 PRO A C 1
ATOM 3068 O O . PRO A 1 380 ? -14.325 -28.807 0.471 1.00 85.94 380 PRO A O 1
ATOM 3071 N N . ILE A 1 381 ? -15.377 -30.185 1.890 1.00 86.50 381 ILE A N 1
ATOM 3072 C CA . ILE A 1 381 ? -14.690 -31.398 1.427 1.00 86.50 381 ILE A CA 1
ATOM 3073 C C . ILE A 1 381 ? -15.238 -31.803 0.064 1.00 86.50 381 ILE A C 1
ATOM 3075 O O . ILE A 1 381 ? -14.466 -32.062 -0.854 1.00 86.50 381 ILE A O 1
ATOM 3079 N N . ALA A 1 382 ? -16.566 -31.814 -0.083 1.00 90.81 382 ALA A N 1
ATOM 3080 C CA . ALA A 1 382 ? -17.206 -32.102 -1.361 1.00 90.81 382 ALA A CA 1
ATOM 3081 C C . ALA A 1 382 ? -16.771 -31.095 -2.442 1.00 90.81 382 ALA A C 1
ATOM 3083 O O . ALA A 1 382 ? -16.452 -31.490 -3.559 1.00 90.81 382 ALA A O 1
ATOM 3084 N N . GLU A 1 383 ? -16.668 -29.810 -2.094 1.00 91.38 383 GLU A N 1
ATOM 3085 C CA . GLU A 1 383 ? -16.158 -28.766 -2.982 1.00 91.38 383 GLU A CA 1
ATOM 3086 C C . GLU A 1 383 ? -14.712 -29.028 -3.395 1.00 91.38 383 GLU A C 1
ATOM 3088 O O . GLU A 1 383 ? -14.411 -28.942 -4.582 1.00 91.38 383 GLU A O 1
ATOM 3093 N N . ALA A 1 384 ? -13.834 -29.375 -2.453 1.00 89.50 384 ALA A N 1
ATOM 3094 C CA . ALA A 1 384 ? -12.438 -29.678 -2.748 1.00 89.50 384 ALA A CA 1
ATOM 3095 C C . ALA A 1 384 ? -12.284 -30.897 -3.676 1.00 89.50 384 ALA A C 1
ATOM 3097 O O . ALA A 1 384 ? -11.476 -30.867 -4.602 1.00 89.50 384 ALA A O 1
ATOM 3098 N N . VAL A 1 385 ? -13.085 -31.950 -3.476 1.00 92.38 385 VAL A N 1
ATOM 3099 C CA . VAL A 1 385 ? -13.074 -33.145 -4.338 1.00 92.38 385 VAL A CA 1
ATOM 3100 C C . VAL A 1 385 ? -13.564 -32.813 -5.749 1.00 92.38 385 VAL A C 1
ATOM 3102 O O . VAL A 1 385 ? -12.900 -33.162 -6.723 1.00 92.38 385 VAL A O 1
ATOM 3105 N N . ILE A 1 386 ? -14.690 -32.099 -5.870 1.00 93.75 386 ILE A N 1
ATOM 3106 C CA . ILE A 1 386 ? -15.231 -31.670 -7.169 1.00 93.75 386 ILE A CA 1
ATOM 3107 C C . ILE A 1 386 ? -14.246 -30.736 -7.879 1.00 93.75 386 ILE A C 1
ATOM 3109 O O . ILE A 1 386 ? -14.005 -30.895 -9.074 1.00 93.75 386 ILE A O 1
ATOM 3113 N N . ASN A 1 387 ? -13.646 -29.794 -7.148 1.00 94.50 387 ASN A N 1
ATOM 3114 C CA . ASN A 1 387 ? -12.622 -28.896 -7.669 1.00 94.50 387 ASN A CA 1
ATOM 3115 C C . ASN A 1 387 ? -11.454 -29.679 -8.269 1.00 94.50 387 ASN A C 1
ATOM 3117 O O . ASN A 1 387 ? -11.134 -29.480 -9.436 1.00 94.50 387 ASN A O 1
ATOM 3121 N N . LEU A 1 388 ? -10.869 -30.604 -7.506 1.00 93.06 388 LEU A N 1
ATOM 3122 C CA . LEU A 1 388 ? -9.732 -31.397 -7.958 1.00 93.06 388 LEU A CA 1
ATOM 3123 C C . LEU A 1 388 ? -10.087 -32.238 -9.192 1.00 93.06 388 LEU A C 1
ATOM 3125 O O . LEU A 1 388 ? -9.324 -32.259 -10.155 1.00 93.06 388 LEU A O 1
ATOM 3129 N N . PHE A 1 389 ? -11.257 -32.884 -9.193 1.00 94.88 389 PHE A N 1
ATOM 3130 C CA . PHE A 1 389 ? -11.725 -33.692 -10.320 1.00 94.88 389 PHE A CA 1
ATOM 3131 C C . PHE A 1 389 ? -11.885 -32.864 -11.606 1.00 94.88 389 PHE A C 1
ATOM 3133 O O . PHE A 1 389 ? -11.347 -33.229 -12.656 1.00 94.88 389 PHE A O 1
ATOM 3140 N N . ILE A 1 390 ? -12.578 -31.724 -11.525 1.00 95.25 390 ILE A N 1
ATOM 3141 C CA . ILE A 1 390 ? -12.794 -30.846 -12.682 1.00 95.25 390 ILE A CA 1
ATOM 3142 C C . ILE A 1 390 ? -11.461 -30.239 -13.142 1.00 95.25 390 ILE A C 1
ATOM 3144 O O . ILE A 1 390 ? -11.160 -30.278 -14.334 1.00 95.25 390 ILE A O 1
ATOM 3148 N N . SER A 1 391 ? -10.631 -29.745 -12.217 1.00 95.00 391 SER A N 1
ATOM 3149 C CA . SER A 1 391 ? -9.320 -29.162 -12.530 1.00 95.00 391 SER A CA 1
ATOM 3150 C C . SER A 1 391 ? -8.399 -30.161 -13.234 1.00 95.00 391 SER A C 1
ATOM 3152 O O . SER A 1 391 ? -7.801 -29.813 -14.249 1.00 95.00 391 SER A O 1
ATOM 3154 N N . LEU A 1 392 ? -8.312 -31.412 -12.762 1.00 94.81 392 LEU A N 1
ATOM 3155 C CA . LEU A 1 392 ? -7.490 -32.461 -13.389 1.00 94.81 392 LEU A CA 1
ATOM 3156 C C . LEU A 1 392 ? -7.991 -32.869 -14.781 1.00 94.81 392 LEU A C 1
ATOM 3158 O O . LEU A 1 392 ? -7.189 -33.246 -15.639 1.00 94.81 392 LEU A O 1
ATOM 3162 N N . THR A 1 393 ? -9.301 -32.793 -15.008 1.00 95.31 393 THR A N 1
ATOM 3163 C CA . THR A 1 393 ? -9.909 -33.110 -16.305 1.00 95.31 393 THR A CA 1
ATOM 3164 C C . THR A 1 393 ? -9.679 -31.974 -17.304 1.00 95.31 393 THR A C 1
ATOM 3166 O O . THR A 1 393 ? -9.220 -32.207 -18.420 1.00 95.31 393 THR A O 1
ATOM 3169 N N . LEU A 1 394 ? -9.935 -30.726 -16.898 1.00 95.44 394 LEU A N 1
ATOM 3170 C CA . LEU A 1 394 ? -9.871 -29.567 -17.789 1.00 95.44 394 LEU A CA 1
ATOM 3171 C C . LEU A 1 394 ? -8.451 -29.042 -18.022 1.00 95.44 394 LEU A C 1
ATOM 3173 O O . LEU A 1 394 ? -8.201 -28.474 -19.085 1.00 95.44 394 LEU A O 1
ATOM 3177 N N . VAL A 1 395 ? -7.506 -29.224 -17.089 1.00 95.56 395 VAL A N 1
ATOM 3178 C CA . VAL A 1 395 ? -6.128 -28.715 -17.253 1.00 95.56 395 VAL A CA 1
ATOM 3179 C C . VAL A 1 395 ? -5.437 -29.296 -18.486 1.00 95.56 395 VAL A C 1
ATOM 3181 O O . VAL A 1 395 ? -4.681 -28.593 -19.151 1.00 95.56 395 VAL A O 1
ATOM 3184 N N . LYS A 1 396 ? -5.736 -30.553 -18.839 1.00 91.50 396 LYS A N 1
ATOM 3185 C CA . LYS A 1 396 ? -5.138 -31.234 -19.997 1.00 91.50 396 LYS A CA 1
ATOM 3186 C C . LYS A 1 396 ? -5.507 -30.574 -21.329 1.00 91.50 396 LYS A C 1
ATOM 3188 O O . LYS A 1 396 ? -4.730 -30.661 -22.271 1.00 91.50 396 LYS A O 1
ATOM 3193 N N . HIS A 1 397 ? -6.663 -29.910 -21.393 1.00 92.56 397 HIS A N 1
ATOM 3194 C CA . HIS A 1 397 ? -7.179 -29.277 -22.611 1.00 92.56 397 HIS A CA 1
ATOM 3195 C C . HIS A 1 397 ? -7.058 -27.748 -22.591 1.00 92.56 397 HIS A C 1
ATOM 3197 O O . HIS A 1 397 ? -6.812 -27.139 -23.625 1.00 92.56 397 HIS A O 1
ATOM 3203 N N . TYR A 1 398 ? -7.210 -27.125 -21.419 1.00 93.56 398 TYR A N 1
ATOM 3204 C CA . TYR A 1 398 ? -7.316 -25.668 -21.270 1.00 93.56 398 TYR A CA 1
ATOM 3205 C C . TYR A 1 398 ? -6.196 -25.045 -20.418 1.00 93.56 398 TYR A C 1
ATOM 3207 O O . TYR A 1 398 ? -6.249 -23.854 -20.101 1.00 93.56 398 TYR A O 1
ATOM 3215 N N . GLY A 1 399 ? -5.193 -25.825 -20.001 1.00 93.88 399 GLY A N 1
ATOM 3216 C CA . GLY A 1 399 ? -4.076 -25.348 -19.184 1.00 93.88 399 GLY A CA 1
ATOM 3217 C C . GLY A 1 399 ? -4.542 -24.646 -17.902 1.00 93.88 399 GLY A C 1
ATOM 3218 O O . GLY A 1 399 ? -5.417 -25.143 -17.191 1.00 93.88 399 GLY A O 1
ATOM 3219 N N . ILE A 1 400 ? -3.995 -23.456 -17.622 1.00 94.50 400 ILE A N 1
ATOM 3220 C CA . ILE A 1 400 ? -4.350 -22.641 -16.442 1.00 94.50 400 ILE A CA 1
ATOM 3221 C C . ILE A 1 400 ? -5.857 -22.351 -16.387 1.00 94.50 400 ILE A C 1
ATOM 3223 O O . ILE A 1 400 ? -6.461 -22.418 -15.316 1.00 94.50 400 ILE A O 1
ATOM 3227 N N . ALA A 1 401 ? -6.485 -22.059 -17.533 1.00 95.19 401 ALA A N 1
ATOM 3228 C CA . ALA A 1 401 ? -7.916 -21.767 -17.585 1.00 95.19 401 ALA A CA 1
ATOM 3229 C C . ALA A 1 401 ? -8.754 -22.964 -17.111 1.00 95.19 401 ALA A C 1
ATOM 3231 O O . ALA A 1 401 ? -9.758 -22.766 -16.432 1.00 95.19 401 ALA A O 1
ATOM 3232 N N . GLY A 1 402 ? -8.318 -24.195 -17.397 1.00 94.88 402 GLY A N 1
ATOM 3233 C CA . GLY A 1 402 ? -8.986 -25.411 -16.931 1.00 94.88 402 GLY A CA 1
ATOM 3234 C C . GLY A 1 402 ? -9.002 -25.540 -15.406 1.00 94.88 402 GLY A C 1
ATOM 3235 O O . GLY A 1 402 ? -10.033 -25.878 -14.829 1.00 94.88 402 GLY A O 1
ATOM 3236 N N . VAL A 1 403 ? -7.895 -25.189 -14.746 1.00 94.88 403 VAL A N 1
ATOM 3237 C CA . VAL A 1 403 ? -7.797 -25.177 -13.275 1.00 94.88 403 VAL A CA 1
ATOM 3238 C C . VAL A 1 403 ? -8.707 -24.101 -12.675 1.00 94.88 403 VAL A C 1
ATOM 3240 O O . VAL A 1 403 ? -9.485 -24.373 -11.764 1.00 94.88 403 VAL A O 1
ATOM 3243 N N . LEU A 1 404 ? -8.696 -22.890 -13.239 1.00 94.88 404 LEU A N 1
ATOM 3244 C CA . LEU A 1 404 ? -9.563 -21.798 -12.779 1.00 94.88 404 LEU A CA 1
ATOM 3245 C C . LEU A 1 404 ? -11.056 -22.089 -12.987 1.00 94.88 404 LEU A C 1
ATOM 3247 O O . LEU A 1 404 ? -11.880 -21.670 -12.168 1.00 94.88 404 LEU A O 1
ATOM 3251 N N . TRP A 1 405 ? -11.412 -22.811 -14.054 1.00 95.44 405 TRP A N 1
ATOM 3252 C CA . TRP A 1 405 ? -12.765 -23.324 -14.258 1.00 95.44 405 TRP A CA 1
ATOM 3253 C C . TRP A 1 405 ? -13.138 -24.381 -13.227 1.00 95.44 405 TRP A C 1
ATOM 3255 O O . TRP A 1 405 ? -14.259 -24.341 -12.726 1.00 95.44 405 TRP A O 1
ATOM 3265 N N . GLY A 1 406 ? -12.216 -25.268 -12.848 1.00 94.19 406 GLY A N 1
ATOM 3266 C CA . GLY A 1 406 ? -12.428 -26.186 -11.730 1.00 94.19 406 GLY A CA 1
ATOM 3267 C C . GLY A 1 406 ? -12.788 -25.452 -10.440 1.00 94.19 406 GLY A C 1
ATOM 3268 O O . GLY A 1 406 ? -13.726 -25.847 -9.748 1.00 94.19 406 GLY A O 1
ATOM 3269 N N . THR A 1 407 ? -12.124 -24.330 -10.154 1.00 92.44 407 THR A N 1
ATOM 3270 C CA . THR A 1 407 ? -12.410 -23.479 -8.981 1.00 92.44 407 THR A CA 1
ATOM 3271 C C . THR A 1 407 ? -13.739 -22.738 -9.091 1.00 92.44 407 THR A C 1
ATOM 3273 O O . THR A 1 407 ? -14.504 -22.690 -8.118 1.00 92.44 407 THR A O 1
ATOM 3276 N N . ALA A 1 408 ? -14.068 -22.220 -10.273 1.00 94.94 408 ALA A N 1
ATOM 3277 C CA . ALA A 1 408 ? -15.332 -21.532 -10.503 1.00 94.94 408 ALA A CA 1
ATOM 3278 C C . ALA A 1 408 ? -16.523 -22.499 -10.424 1.00 94.94 408 ALA A C 1
ATOM 3280 O O . ALA A 1 408 ? -17.484 -22.245 -9.696 1.00 94.94 408 ALA A O 1
ATOM 3281 N N . LEU A 1 409 ? -16.447 -23.634 -11.122 1.00 95.88 409 LEU A N 1
ATOM 3282 C CA . LEU A 1 409 ? -17.521 -24.623 -11.195 1.00 95.88 409 LEU A CA 1
ATOM 3283 C C . LEU A 1 409 ? -17.750 -25.313 -9.853 1.00 95.88 409 LEU A C 1
ATOM 3285 O O . LEU A 1 409 ? -18.899 -25.416 -9.434 1.00 95.88 409 LEU A O 1
ATOM 3289 N N . SER A 1 410 ? -16.699 -25.708 -9.125 1.00 94.50 410 SER A N 1
ATOM 3290 C CA . SER A 1 410 ? -16.876 -26.278 -7.780 1.00 94.50 410 SER A CA 1
ATOM 3291 C C . SER A 1 410 ? -17.577 -25.293 -6.840 1.00 94.50 410 SER A C 1
ATOM 3293 O O . SER A 1 410 ? -18.451 -25.682 -6.065 1.00 94.50 410 SER A O 1
ATOM 3295 N N . THR A 1 411 ? -17.241 -24.002 -6.954 1.00 93.25 411 THR A N 1
ATOM 3296 C CA . THR A 1 411 ? -17.862 -22.931 -6.171 1.00 93.25 411 THR A CA 1
ATOM 3297 C C . THR A 1 411 ? -19.338 -22.742 -6.539 1.00 93.25 411 THR A C 1
ATOM 3299 O O . THR A 1 411 ? -20.172 -22.587 -5.647 1.00 93.25 411 THR A O 1
ATOM 3302 N N . LEU A 1 412 ? -19.672 -22.759 -7.833 1.00 95.12 412 LEU A N 1
ATOM 3303 C CA . LEU A 1 412 ? -21.042 -22.610 -8.337 1.00 95.12 412 LEU A CA 1
ATOM 3304 C C . LEU A 1 412 ? -21.934 -23.807 -7.979 1.00 95.12 412 LEU A C 1
ATOM 3306 O O . LEU A 1 412 ? -23.092 -23.622 -7.607 1.00 95.12 412 LEU A O 1
ATOM 3310 N N . LEU A 1 413 ? -21.390 -25.023 -8.054 1.00 95.06 413 LEU A N 1
ATOM 3311 C CA . LEU A 1 413 ? -22.131 -26.264 -7.818 1.00 95.06 413 LEU A CA 1
ATOM 3312 C C . LEU A 1 413 ? -22.490 -26.487 -6.349 1.00 95.06 413 LEU A C 1
ATOM 3314 O O . LEU A 1 413 ? -23.504 -27.124 -6.065 1.00 95.06 413 LEU A O 1
ATOM 3318 N N . LEU A 1 414 ? -21.677 -25.985 -5.418 1.00 92.88 414 LEU A N 1
ATOM 3319 C CA . LEU A 1 414 ? -21.864 -26.234 -3.991 1.00 92.88 414 LEU A CA 1
ATOM 3320 C C . LEU A 1 414 ? -22.052 -24.925 -3.201 1.00 92.88 414 LEU A C 1
ATOM 3322 O O . LEU A 1 414 ? -23.202 -24.569 -2.923 1.00 92.88 414 LEU A O 1
ATOM 3326 N N . PRO A 1 415 ? -21.003 -24.158 -2.843 1.00 91.69 415 PRO A N 1
ATOM 3327 C CA . PRO A 1 415 ? -21.191 -23.023 -1.948 1.00 91.69 415 PRO A CA 1
ATOM 3328 C C . PRO A 1 415 ? -22.117 -21.910 -2.432 1.00 91.69 415 PRO A C 1
ATOM 3330 O O . PRO A 1 415 ? -22.765 -21.269 -1.606 1.00 91.69 415 PRO A O 1
ATOM 3333 N N . TRP A 1 416 ? -22.154 -21.645 -3.739 1.00 93.31 416 TRP A N 1
ATOM 3334 C CA . TRP A 1 416 ? -22.851 -20.490 -4.307 1.00 93.31 416 TRP A CA 1
ATOM 3335 C C . TRP A 1 416 ? -24.339 -20.444 -3.954 1.00 93.31 416 TRP A C 1
ATOM 3337 O O . TRP A 1 416 ? -24.866 -19.368 -3.684 1.00 93.31 416 TRP A O 1
ATOM 3347 N N . TRP A 1 417 ? -24.999 -21.600 -3.877 1.00 93.19 417 TRP A N 1
ATOM 3348 C CA . TRP A 1 417 ? -26.407 -21.693 -3.494 1.00 93.19 417 TRP A CA 1
ATOM 3349 C C . TRP A 1 417 ? -26.609 -22.284 -2.093 1.00 93.19 417 TRP A C 1
ATOM 3351 O O . TRP A 1 417 ? -27.524 -21.850 -1.388 1.00 93.19 417 TRP A O 1
ATOM 3361 N N . MET A 1 418 ? -25.765 -23.232 -1.655 1.00 92.69 418 MET A N 1
ATOM 3362 C CA . MET A 1 418 ? -25.940 -23.907 -0.361 1.00 92.69 418 MET A CA 1
ATOM 3363 C C . MET A 1 418 ? -25.756 -22.957 0.823 1.00 92.69 418 MET A C 1
ATOM 3365 O O . MET A 1 418 ? -26.540 -22.990 1.770 1.00 92.69 418 MET A O 1
ATOM 3369 N N . GLU A 1 419 ? -24.750 -22.083 0.792 1.00 92.12 419 GLU A N 1
ATOM 3370 C CA . GLU A 1 419 ? -24.490 -21.160 1.900 1.00 92.12 419 GLU A CA 1
ATOM 3371 C C . GLU A 1 419 ? -25.601 -20.129 2.110 1.00 92.12 419 GLU A C 1
ATOM 3373 O O . GLU A 1 419 ? -26.075 -20.005 3.249 1.00 92.12 419 GLU A O 1
ATOM 3378 N N . PRO A 1 420 ? -26.065 -19.409 1.067 1.00 94.00 420 PRO A N 1
ATOM 3379 C CA . PRO A 1 420 ? -27.209 -18.531 1.236 1.00 94.00 420 PRO A CA 1
ATOM 3380 C C . PRO A 1 420 ? -28.465 -19.316 1.615 1.00 94.00 420 PRO A C 1
ATOM 3382 O O . PRO A 1 420 ? -29.226 -18.829 2.443 1.00 94.00 420 PRO A O 1
ATOM 3385 N N . TYR A 1 421 ? -28.645 -20.554 1.138 1.00 93.81 421 TYR A N 1
ATOM 3386 C CA . TYR A 1 421 ? -29.782 -21.388 1.531 1.00 93.81 421 TYR A CA 1
ATOM 3387 C C . TYR A 1 421 ? -29.763 -21.707 3.029 1.00 93.81 421 TYR A C 1
ATOM 3389 O O . TYR A 1 421 ? -30.776 -21.541 3.710 1.00 93.81 421 TYR A O 1
ATOM 3397 N N . ILE A 1 422 ? -28.608 -22.099 3.575 1.00 91.81 422 ILE A N 1
ATOM 3398 C CA . ILE A 1 422 ? -28.449 -22.369 5.009 1.00 91.81 422 ILE A CA 1
ATOM 3399 C C . ILE A 1 422 ? -28.765 -21.113 5.824 1.00 91.81 422 ILE A C 1
ATOM 3401 O O . ILE A 1 422 ? -29.540 -21.197 6.782 1.00 91.81 422 ILE A O 1
ATOM 3405 N N . LEU A 1 423 ? -28.218 -19.956 5.433 1.00 93.81 423 LEU A N 1
ATOM 3406 C CA . LEU A 1 423 ? -28.456 -18.692 6.127 1.00 93.81 423 LEU A CA 1
ATOM 3407 C C . LEU A 1 423 ? -29.927 -18.266 6.052 1.00 93.81 423 LEU A C 1
ATOM 3409 O O . LEU A 1 423 ? -30.511 -17.905 7.073 1.00 93.81 423 LEU A O 1
ATOM 3413 N N . PHE A 1 424 ? -30.535 -18.299 4.868 1.00 93.25 424 PHE A N 1
ATOM 3414 C CA . PHE A 1 424 ? -31.911 -17.853 4.670 1.00 93.25 424 PHE A CA 1
ATOM 3415 C C . PHE A 1 424 ? -32.908 -18.782 5.351 1.00 93.25 424 PHE A C 1
ATOM 3417 O O . PHE A 1 424 ? -33.825 -18.288 5.999 1.00 93.25 424 PHE A O 1
ATOM 3424 N N . LYS A 1 425 ? -32.689 -20.100 5.320 1.00 91.50 425 LYS A N 1
ATOM 3425 C CA . LYS A 1 425 ? -33.567 -21.073 5.980 1.00 91.50 425 LYS A CA 1
ATOM 3426 C C . LYS A 1 425 ? -33.428 -21.067 7.504 1.00 91.50 425 LYS A C 1
ATOM 3428 O O . LYS A 1 425 ? -34.438 -21.010 8.199 1.00 91.50 425 LYS A O 1
ATOM 3433 N N . HIS A 1 426 ? -32.204 -21.117 8.034 1.00 88.19 426 HIS A N 1
ATOM 3434 C CA . HIS A 1 426 ? -31.978 -21.325 9.473 1.00 88.19 426 HIS A CA 1
ATOM 3435 C C . HIS A 1 426 ? -31.718 -20.027 10.245 1.00 88.19 426 HIS A C 1
ATOM 3437 O O . HIS A 1 426 ? -32.159 -19.899 11.384 1.00 88.19 426 HIS A O 1
ATOM 3443 N N . GLY A 1 427 ? -31.033 -19.055 9.637 1.00 87.06 427 GLY A N 1
ATOM 3444 C CA . GLY A 1 427 ? -30.649 -17.801 10.291 1.00 87.06 427 GLY A CA 1
ATOM 3445 C C . GLY A 1 427 ? -31.688 -16.690 10.149 1.00 87.06 427 GLY A C 1
ATOM 3446 O O . GLY A 1 427 ? -32.179 -16.146 11.135 1.00 87.06 427 GLY A O 1
ATOM 3447 N N . LEU A 1 428 ? -32.042 -16.355 8.907 1.00 89.75 428 LEU A N 1
ATOM 3448 C CA . LEU A 1 428 ? -32.988 -15.279 8.583 1.00 89.75 428 LEU A CA 1
ATOM 3449 C C . LEU A 1 428 ? -34.437 -15.775 8.457 1.00 89.75 428 LEU A C 1
ATOM 3451 O O . LEU A 1 428 ? -35.349 -14.954 8.355 1.00 89.75 428 LEU A O 1
ATOM 3455 N N . LYS A 1 429 ? -34.640 -17.100 8.445 1.00 87.06 429 LYS A N 1
ATOM 3456 C CA . LYS A 1 429 ? -35.911 -17.829 8.265 1.00 87.06 429 LYS A CA 1
ATOM 3457 C C . LYS A 1 429 ? -36.754 -17.406 7.047 1.00 87.06 429 LYS A C 1
ATOM 3459 O O . LYS A 1 429 ? -37.960 -17.622 7.055 1.00 87.06 429 LYS A O 1
ATOM 3464 N N . LYS A 1 430 ? -36.162 -16.769 6.030 1.00 89.25 430 LYS A N 1
ATOM 3465 C CA . LYS A 1 430 ? -36.812 -16.088 4.890 1.00 89.25 430 LYS A CA 1
ATOM 3466 C C . LYS A 1 430 ? -36.692 -16.870 3.580 1.00 89.25 430 LYS A C 1
ATOM 3468 O O . LYS A 1 430 ? -35.861 -17.764 3.463 1.00 89.25 430 LYS A O 1
ATOM 3473 N N . ASP A 1 431 ? -37.542 -16.532 2.610 1.00 89.12 431 ASP A N 1
ATOM 3474 C CA . ASP A 1 431 ? -37.520 -17.117 1.274 1.00 89.12 431 ASP A CA 1
ATOM 3475 C C . ASP A 1 431 ? -36.208 -16.818 0.536 1.00 89.12 431 ASP A C 1
ATOM 3477 O O . ASP A 1 431 ? -35.637 -15.733 0.628 1.00 89.12 431 ASP A O 1
ATOM 3481 N N . MET A 1 432 ? -35.741 -17.798 -0.234 1.00 91.00 432 MET A N 1
ATOM 3482 C CA . MET A 1 432 ? -34.508 -17.691 -1.014 1.00 91.00 432 MET A CA 1
ATOM 3483 C C . MET A 1 432 ? -34.670 -16.793 -2.254 1.00 91.00 432 MET A C 1
ATOM 3485 O O . MET A 1 432 ? -33.687 -16.296 -2.805 1.00 91.00 432 MET A O 1
ATOM 3489 N N . LYS A 1 433 ? -35.909 -16.555 -2.710 1.00 91.75 433 LYS A N 1
ATOM 3490 C CA . LYS A 1 433 ? -36.189 -15.746 -3.905 1.00 91.75 433 LYS A CA 1
ATOM 3491 C C . LYS A 1 433 ? -35.698 -14.314 -3.711 1.00 91.75 433 LYS A C 1
ATOM 3493 O O . LYS A 1 433 ? -35.077 -13.757 -4.614 1.00 91.75 433 LYS A O 1
ATOM 3498 N N . SER A 1 434 ? -35.893 -13.744 -2.521 1.00 90.12 434 SER A N 1
ATOM 3499 C CA . SER A 1 434 ? -35.412 -12.396 -2.215 1.00 90.12 434 SER A CA 1
ATOM 3500 C C . SER A 1 434 ? -33.881 -12.274 -2.281 1.00 90.12 434 SER A C 1
ATOM 3502 O O . SER A 1 434 ? -33.377 -11.227 -2.687 1.00 90.12 434 SER A O 1
ATOM 3504 N N . TYR A 1 435 ? -33.141 -13.334 -1.929 1.00 94.19 435 TYR A N 1
ATOM 3505 C CA . TYR A 1 435 ? -31.684 -13.383 -2.085 1.00 94.19 435 TYR A CA 1
ATOM 3506 C C . TYR A 1 435 ? -31.277 -13.353 -3.558 1.00 94.19 435 TYR A C 1
ATOM 3508 O O . TYR A 1 435 ? -30.463 -12.521 -3.944 1.00 94.19 435 TYR A O 1
ATOM 3516 N N . TRP A 1 436 ? -31.862 -14.216 -4.392 1.00 94.94 436 TRP A N 1
ATOM 3517 C CA . TRP A 1 436 ? -31.470 -14.331 -5.799 1.00 94.94 436 TRP A CA 1
ATOM 3518 C C . TRP A 1 436 ? -31.798 -13.089 -6.621 1.00 94.94 436 TRP A C 1
ATOM 3520 O O . TRP A 1 436 ? -30.976 -12.668 -7.431 1.00 94.94 436 TRP A O 1
ATOM 3530 N N . VAL A 1 437 ? -32.952 -12.459 -6.379 1.00 94.00 437 VAL A N 1
ATOM 3531 C CA . VAL A 1 437 ? -33.299 -11.175 -7.013 1.00 94.00 437 VAL A CA 1
ATOM 3532 C C . VAL A 1 437 ? -32.254 -10.115 -6.672 1.00 94.00 437 VAL A C 1
ATOM 3534 O O . VAL A 1 437 ? -31.817 -9.361 -7.540 1.00 94.00 437 VAL A O 1
ATOM 3537 N N . MET A 1 438 ? -31.826 -10.076 -5.409 1.00 93.31 438 MET A N 1
ATOM 3538 C CA . MET A 1 438 ? -30.772 -9.177 -4.971 1.00 93.31 438 MET A CA 1
ATOM 3539 C C . MET A 1 438 ? -29.445 -9.529 -5.658 1.00 93.31 438 MET A C 1
ATOM 3541 O O . MET A 1 438 ? -28.888 -8.678 -6.340 1.00 93.31 438 MET A O 1
ATOM 3545 N N . TYR A 1 439 ? -28.981 -10.776 -5.558 1.00 95.62 439 TYR A N 1
ATOM 3546 C CA . TYR A 1 439 ? -27.724 -11.255 -6.139 1.00 95.62 439 TYR A CA 1
ATOM 3547 C C . TYR A 1 439 ? -27.608 -10.919 -7.631 1.00 95.62 439 TYR A C 1
ATOM 3549 O O . TYR A 1 439 ? -26.679 -10.219 -8.035 1.00 95.62 439 TYR A O 1
ATOM 3557 N N . TRP A 1 440 ? -28.592 -11.323 -8.440 1.00 96.25 440 TRP A N 1
ATOM 3558 C CA . TRP A 1 440 ? -28.581 -11.088 -9.885 1.00 96.25 440 TRP A CA 1
ATOM 3559 C C . TRP A 1 440 ? -28.660 -9.611 -10.257 1.00 96.25 440 TRP A C 1
ATOM 3561 O O . TRP A 1 440 ? -28.041 -9.206 -11.240 1.00 96.25 440 TRP A O 1
ATOM 3571 N N . LYS A 1 441 ? -29.331 -8.778 -9.449 1.00 95.25 441 LYS A N 1
ATOM 3572 C CA . LYS A 1 441 ? -29.291 -7.323 -9.630 1.00 95.25 441 LYS A CA 1
ATOM 3573 C C . LYS A 1 441 ? -27.856 -6.795 -9.530 1.00 95.25 441 LYS A C 1
ATOM 3575 O O . LYS A 1 441 ? -27.440 -6.037 -10.399 1.00 95.25 441 LYS A O 1
ATOM 3580 N N . TYR A 1 442 ? -27.085 -7.187 -8.513 1.00 95.50 442 TYR A N 1
ATOM 3581 C CA . TYR A 1 442 ? -25.690 -6.736 -8.383 1.00 95.50 442 TYR A CA 1
ATOM 3582 C C . TYR A 1 442 ? -24.778 -7.317 -9.465 1.00 95.50 442 TYR A C 1
ATOM 3584 O O . TYR A 1 442 ? -23.910 -6.596 -9.955 1.00 95.50 442 TYR A O 1
ATOM 3592 N N . VAL A 1 443 ? -24.993 -8.570 -9.880 1.00 96.31 443 VAL A N 1
ATOM 3593 C CA . VAL A 1 443 ? -24.262 -9.180 -11.004 1.00 96.31 443 VAL A CA 1
ATOM 3594 C C . VAL A 1 443 ? -24.499 -8.399 -12.293 1.00 96.31 443 VAL A C 1
ATOM 3596 O O . VAL A 1 443 ? -23.534 -7.992 -12.932 1.00 96.31 443 VAL A O 1
ATOM 3599 N N . ALA A 1 444 ? -25.757 -8.123 -12.647 1.00 96.50 444 ALA A N 1
ATOM 3600 C CA . ALA A 1 444 ? -26.098 -7.391 -13.867 1.00 96.50 444 ALA A CA 1
ATOM 3601 C C . ALA A 1 444 ? -25.500 -5.976 -13.870 1.00 96.50 444 ALA A C 1
ATOM 3603 O O . ALA A 1 444 ? -24.903 -5.546 -14.856 1.00 96.50 444 ALA A O 1
ATOM 3604 N N . VAL A 1 445 ? -25.597 -5.270 -12.739 1.00 96.00 445 VAL A N 1
ATOM 3605 C CA . VAL A 1 445 ? -25.029 -3.923 -12.583 1.00 96.00 445 VAL A CA 1
ATOM 3606 C C . VAL A 1 445 ? -23.502 -3.942 -12.689 1.00 96.00 445 VAL A C 1
ATOM 3608 O O . VAL A 1 445 ? -22.919 -3.087 -13.354 1.00 96.00 445 VAL A O 1
ATOM 3611 N N . THR A 1 446 ? -22.849 -4.932 -12.076 1.00 96.50 446 THR A N 1
ATOM 3612 C CA . THR A 1 446 ? -21.390 -5.087 -12.144 1.00 96.50 446 THR A CA 1
ATOM 3613 C C . THR A 1 446 ? -20.949 -5.443 -13.560 1.00 96.50 446 THR A C 1
ATOM 3615 O O . THR A 1 446 ? -20.011 -4.835 -14.058 1.00 96.50 446 THR A O 1
ATOM 3618 N N . ALA A 1 447 ? -21.640 -6.359 -14.241 1.00 95.69 447 ALA A N 1
ATOM 3619 C CA . ALA A 1 447 ? -21.336 -6.749 -15.617 1.00 95.69 447 ALA A CA 1
ATOM 3620 C C . ALA A 1 447 ? -21.471 -5.569 -16.595 1.00 95.69 447 ALA A C 1
ATOM 3622 O O . ALA A 1 447 ? -20.577 -5.341 -17.409 1.00 95.69 447 ALA A O 1
ATOM 3623 N N . GLY A 1 448 ? -22.531 -4.761 -16.466 1.00 94.81 448 GLY A N 1
ATOM 3624 C CA . GLY A 1 448 ? -22.683 -3.532 -17.252 1.00 94.81 448 GLY A CA 1
ATOM 3625 C C . GLY A 1 448 ? -21.566 -2.518 -16.980 1.00 94.81 448 GLY A C 1
ATOM 3626 O O . GLY A 1 448 ? -21.024 -1.921 -17.911 1.00 94.81 448 GLY A O 1
ATOM 3627 N N . ALA A 1 449 ? -21.161 -2.366 -15.715 1.00 96.12 449 ALA A N 1
ATOM 3628 C CA . ALA A 1 449 ? -20.052 -1.493 -15.340 1.00 96.12 449 ALA A CA 1
ATOM 3629 C C . ALA A 1 449 ? -18.686 -2.009 -15.821 1.00 96.12 449 ALA A C 1
ATOM 3631 O O . ALA A 1 449 ? -17.864 -1.200 -16.247 1.00 96.12 449 ALA A O 1
ATOM 3632 N N . VAL A 1 450 ? -18.453 -3.327 -15.809 1.00 95.50 450 VAL A N 1
ATOM 3633 C CA . VAL A 1 450 ? -17.275 -3.966 -16.417 1.00 95.50 450 VAL A CA 1
ATOM 3634 C C . VAL A 1 450 ? -17.218 -3.626 -17.899 1.00 95.50 450 VAL A C 1
ATOM 3636 O O . VAL A 1 450 ? -16.210 -3.088 -18.342 1.00 95.50 450 VAL A O 1
ATOM 3639 N N . PHE A 1 451 ? -18.295 -3.889 -18.646 1.00 93.94 451 PHE A N 1
ATOM 3640 C CA . PHE A 1 451 ? -18.333 -3.673 -20.091 1.00 93.94 451 PHE A CA 1
ATOM 3641 C C . PHE A 1 451 ? -17.990 -2.224 -20.457 1.00 93.94 451 PHE A C 1
ATOM 3643 O O . PHE A 1 451 ? -17.087 -1.986 -21.255 1.00 93.94 451 PHE A O 1
ATOM 3650 N N . LEU A 1 452 ? -18.647 -1.250 -19.818 1.00 94.38 452 LEU A N 1
ATOM 3651 C CA . LEU A 1 452 ? -18.401 0.170 -20.085 1.00 94.38 452 LEU A CA 1
ATOM 3652 C C . LEU A 1 452 ? -16.988 0.604 -19.686 1.00 94.38 452 LEU A C 1
ATOM 3654 O O . LEU A 1 452 ? -16.316 1.295 -20.447 1.00 94.38 452 LEU A O 1
ATOM 3658 N N . THR A 1 453 ? -16.521 0.194 -18.506 1.00 95.31 453 THR A N 1
ATOM 3659 C CA . THR A 1 453 ? -15.199 0.603 -18.010 1.00 95.31 453 THR A CA 1
ATOM 3660 C C . THR A 1 453 ? -14.081 -0.004 -18.853 1.00 95.31 453 THR A C 1
ATOM 3662 O O . THR A 1 453 ? -13.138 0.697 -19.208 1.00 95.31 453 THR A O 1
ATOM 3665 N N . TRP A 1 454 ? -14.206 -1.282 -19.222 1.00 92.75 454 TRP A N 1
ATOM 3666 C CA . TRP A 1 454 ? -13.244 -1.989 -20.066 1.00 92.75 454 TRP A CA 1
ATOM 3667 C C . TRP A 1 454 ? -13.116 -1.333 -21.444 1.00 92.75 454 TRP A C 1
ATOM 3669 O O . TRP A 1 454 ? -12.009 -1.003 -21.861 1.00 92.75 454 TRP A O 1
ATOM 3679 N N . GLN A 1 455 ? -14.246 -1.044 -22.102 1.00 92.12 455 GLN A N 1
ATOM 3680 C CA . GLN A 1 455 ? -14.272 -0.387 -23.415 1.00 92.12 455 GLN A CA 1
ATOM 3681 C C . GLN A 1 455 ? -13.595 0.989 -23.407 1.00 92.12 455 GLN A C 1
ATOM 3683 O O . GLN A 1 455 ? -12.897 1.344 -24.354 1.00 92.12 455 GLN A O 1
ATOM 3688 N N . VAL A 1 456 ? -13.779 1.774 -22.341 1.00 92.56 456 VAL A N 1
ATOM 3689 C CA . VAL A 1 456 ? -13.114 3.080 -22.211 1.00 92.56 456 VAL A CA 1
ATOM 3690 C C . VAL A 1 456 ? -11.618 2.905 -21.941 1.00 92.56 456 VAL A C 1
ATOM 3692 O O . VAL A 1 456 ? -10.805 3.593 -22.551 1.00 92.56 456 VAL A O 1
ATOM 3695 N N . CYS A 1 457 ? -11.241 1.974 -21.062 1.00 91.06 457 CYS A N 1
ATOM 3696 C CA . CYS A 1 457 ? -9.843 1.722 -20.717 1.00 91.06 457 CYS A CA 1
ATOM 3697 C C . CYS A 1 457 ? -9.017 1.182 -21.896 1.00 91.06 457 CYS A C 1
ATOM 3699 O O . CYS A 1 457 ? -7.854 1.559 -22.018 1.00 91.06 457 CYS A O 1
ATOM 3701 N N . GLU A 1 458 ? -9.573 0.329 -22.761 1.00 87.81 458 GLU A N 1
ATOM 3702 C CA . GLU A 1 458 ? -8.844 -0.208 -23.925 1.00 87.81 458 GLU A CA 1
ATOM 3703 C C . GLU A 1 458 ? -8.566 0.839 -25.008 1.00 87.81 458 GLU A C 1
ATOM 3705 O O . GLU A 1 458 ? -7.576 0.728 -25.724 1.00 87.81 458 GLU A O 1
ATOM 3710 N N . ARG A 1 459 ? -9.390 1.888 -25.107 1.00 88.25 459 ARG A N 1
ATOM 3711 C CA . ARG A 1 459 ? -9.207 2.965 -26.096 1.00 88.25 459 ARG A CA 1
ATOM 3712 C C . ARG A 1 459 ? -8.144 3.990 -25.707 1.00 88.25 459 ARG A C 1
ATOM 3714 O O . ARG A 1 459 ? -7.870 4.902 -26.481 1.00 88.25 459 ARG A O 1
ATOM 3721 N N . ILE A 1 460 ? -7.577 3.882 -24.508 1.00 86.94 460 ILE A N 1
ATOM 3722 C CA . ILE A 1 460 ? -6.609 4.841 -23.986 1.00 86.94 460 ILE A CA 1
ATOM 3723 C C . ILE A 1 460 ? -5.216 4.237 -24.058 1.00 86.94 460 ILE A C 1
ATOM 3725 O O . ILE A 1 460 ? -4.938 3.196 -23.463 1.00 86.94 460 ILE A O 1
ATOM 3729 N N . SER A 1 461 ? -4.324 4.955 -24.730 1.00 81.06 461 SER A N 1
ATOM 3730 C CA . SER A 1 461 ? -2.894 4.675 -24.795 1.00 81.06 461 SER A CA 1
ATOM 3731 C C . SER A 1 461 ? -2.108 5.906 -24.355 1.00 81.06 461 SER A C 1
ATOM 3733 O O . SER A 1 461 ? -2.466 7.031 -24.699 1.00 81.06 461 SER A O 1
ATOM 3735 N N . ALA A 1 462 ? -1.021 5.701 -23.618 1.00 73.94 462 ALA A N 1
ATOM 3736 C CA . ALA A 1 462 ? -0.058 6.746 -23.294 1.00 73.94 462 ALA A CA 1
ATOM 3737 C C . ALA A 1 462 ? 1.355 6.169 -23.403 1.00 73.94 462 ALA A C 1
ATOM 3739 O O . ALA A 1 462 ? 1.568 5.013 -23.042 1.00 73.94 462 ALA A O 1
ATOM 3740 N N . GLU A 1 463 ? 2.314 6.974 -23.867 1.00 71.00 463 GLU A N 1
ATOM 3741 C CA . GLU A 1 463 ? 3.716 6.549 -24.027 1.00 71.00 463 GLU A CA 1
ATOM 3742 C C . GLU A 1 463 ? 4.365 6.173 -22.686 1.00 71.00 463 GLU A C 1
ATOM 3744 O O . GLU A 1 463 ? 5.176 5.255 -22.605 1.00 71.00 463 GLU A O 1
ATOM 3749 N N . ASN A 1 464 ? 3.979 6.855 -21.602 1.00 75.56 464 ASN A N 1
ATOM 3750 C CA . ASN A 1 464 ? 4.439 6.537 -20.255 1.00 75.56 464 ASN A CA 1
ATOM 3751 C C . ASN A 1 464 ? 3.468 5.566 -19.568 1.00 75.56 464 ASN A C 1
ATOM 3753 O O . ASN A 1 464 ? 2.340 5.935 -19.230 1.00 75.56 464 ASN A O 1
ATOM 3757 N N . GLY A 1 465 ? 3.935 4.348 -19.280 1.00 74.56 465 GLY A N 1
ATOM 3758 C CA . GLY A 1 465 ? 3.139 3.316 -18.611 1.00 74.56 465 GLY A CA 1
ATOM 3759 C C . GLY A 1 465 ? 2.586 3.734 -17.241 1.00 74.56 465 GLY A C 1
ATOM 3760 O O . GLY A 1 465 ? 1.446 3.411 -16.917 1.00 74.56 465 GLY A O 1
ATOM 3761 N N . LEU A 1 466 ? 3.326 4.513 -16.442 1.00 73.06 466 LEU A N 1
ATOM 3762 C CA . LEU A 1 466 ? 2.827 4.993 -15.143 1.00 73.06 466 LEU A CA 1
ATOM 3763 C C . LEU A 1 466 ? 1.710 6.030 -15.303 1.00 73.06 466 LEU A C 1
ATOM 3765 O O . LEU A 1 466 ? 0.752 6.026 -14.528 1.00 73.06 466 LEU A O 1
ATOM 3769 N N . LEU A 1 467 ? 1.810 6.889 -16.321 1.00 72.19 467 LEU A N 1
ATOM 3770 C CA . LEU A 1 467 ? 0.747 7.833 -16.662 1.00 72.19 467 LEU A CA 1
ATOM 3771 C C . LEU A 1 467 ? -0.503 7.086 -17.143 1.00 72.19 467 LEU A C 1
ATOM 3773 O O . LEU A 1 467 ? -1.601 7.388 -16.681 1.00 72.19 467 LEU A O 1
ATOM 3777 N N . LEU A 1 468 ? -0.331 6.072 -18.001 1.00 80.62 468 LEU A N 1
ATOM 3778 C CA . LEU A 1 468 ? -1.416 5.203 -18.463 1.00 80.62 468 LEU A CA 1
ATOM 3779 C C . LEU A 1 468 ? -2.150 4.552 -17.287 1.00 80.62 468 LEU A C 1
ATOM 3781 O O . LEU A 1 468 ? -3.375 4.633 -17.194 1.00 80.62 468 LEU A O 1
ATOM 3785 N N . LEU A 1 469 ? -1.395 3.954 -16.361 1.00 80.94 469 LEU A N 1
ATOM 3786 C CA . LEU A 1 469 ? -1.945 3.324 -15.166 1.00 80.94 469 LEU A CA 1
ATOM 3787 C C . LEU A 1 469 ? -2.704 4.338 -14.297 1.00 80.94 469 LEU A C 1
ATOM 3789 O O . LEU A 1 469 ? -3.789 4.031 -13.811 1.00 80.94 469 LEU A O 1
ATOM 3793 N N . GLY A 1 470 ? -2.171 5.555 -14.136 1.00 74.56 470 GLY A N 1
ATOM 3794 C CA . GLY A 1 470 ? -2.825 6.638 -13.396 1.00 74.56 470 GLY A CA 1
ATOM 3795 C C . GLY A 1 470 ? -4.153 7.083 -14.019 1.00 74.56 470 GLY A C 1
ATOM 3796 O O . GLY A 1 470 ? -5.146 7.231 -13.305 1.00 74.56 470 GLY A O 1
ATOM 3797 N N . ILE A 1 471 ? -4.201 7.235 -15.347 1.00 79.31 471 ILE A N 1
ATOM 3798 C CA . ILE A 1 471 ? -5.427 7.585 -16.080 1.00 79.31 471 ILE A CA 1
ATOM 3799 C C . ILE A 1 471 ? -6.465 6.466 -15.945 1.00 79.31 471 ILE A C 1
ATOM 3801 O O . ILE A 1 471 ? -7.600 6.725 -15.537 1.00 79.31 471 ILE A O 1
ATOM 3805 N N . LYS A 1 472 ? -6.077 5.213 -16.220 1.00 87.62 472 LYS A N 1
ATOM 3806 C CA . LYS A 1 472 ? -6.977 4.057 -16.090 1.00 87.62 472 LYS A CA 1
ATOM 3807 C C . LYS A 1 472 ? -7.473 3.882 -14.656 1.00 87.62 472 LYS A C 1
ATOM 3809 O O . LYS A 1 472 ? -8.641 3.554 -14.461 1.00 87.62 472 LYS A O 1
ATOM 3814 N N . LEU A 1 473 ? -6.636 4.146 -13.650 1.00 88.31 473 LEU A N 1
ATOM 3815 C CA . LEU A 1 473 ? -7.047 4.130 -12.245 1.00 88.31 473 LEU A CA 1
ATOM 3816 C C . LEU A 1 473 ? -8.127 5.185 -11.976 1.00 88.31 473 LEU A C 1
ATOM 3818 O O . LEU A 1 473 ? -9.154 4.858 -11.384 1.00 88.31 473 LEU A O 1
ATOM 3822 N N . GLY A 1 474 ? -7.934 6.421 -12.447 1.00 79.56 474 GLY A N 1
ATOM 3823 C CA . GLY A 1 474 ? -8.938 7.482 -12.337 1.00 79.56 474 GLY A CA 1
ATOM 3824 C C . GLY A 1 474 ? -10.278 7.091 -12.968 1.00 79.56 474 GLY A C 1
ATOM 3825 O O . GLY A 1 474 ? -11.332 7.297 -12.367 1.00 79.56 474 GLY A O 1
ATOM 3826 N N . LEU A 1 475 ? -10.244 6.441 -14.133 1.00 88.19 475 LEU A N 1
ATOM 3827 C CA . LEU A 1 475 ? -11.439 5.942 -14.821 1.00 88.19 475 LEU A CA 1
ATOM 3828 C C . LEU A 1 475 ? -12.113 4.783 -14.089 1.00 88.19 475 LEU A C 1
ATOM 3830 O O . LEU A 1 475 ? -13.334 4.790 -13.939 1.00 88.19 475 LEU A O 1
ATOM 3834 N N . CYS A 1 476 ? -11.335 3.832 -13.574 1.00 91.56 476 CYS A N 1
ATOM 3835 C CA . CYS A 1 476 ? -11.847 2.734 -12.756 1.00 91.56 476 CYS A CA 1
ATOM 3836 C C . CYS A 1 476 ? -12.473 3.235 -11.452 1.00 91.56 476 CYS A C 1
ATOM 3838 O O . CYS A 1 476 ? -13.385 2.598 -10.937 1.00 91.56 476 CYS A O 1
ATOM 3840 N N . VAL A 1 477 ? -12.020 4.371 -10.916 1.00 88.56 477 VAL A N 1
ATOM 3841 C CA . VAL A 1 477 ? -12.665 5.038 -9.777 1.00 88.56 477 VAL A CA 1
ATOM 3842 C C . VAL A 1 477 ? -13.935 5.762 -10.214 1.00 88.56 477 VAL A C 1
ATOM 3844 O O . VAL A 1 477 ? -14.955 5.636 -9.543 1.00 88.56 477 VAL A O 1
ATOM 3847 N N . ALA A 1 478 ? -13.918 6.488 -11.328 1.00 87.75 478 ALA A N 1
ATOM 3848 C CA . ALA A 1 478 ? -15.057 7.293 -11.755 1.00 87.75 478 ALA A CA 1
ATOM 3849 C C . ALA A 1 478 ? -16.220 6.451 -12.308 1.00 87.75 478 ALA A C 1
ATOM 3851 O O . ALA A 1 478 ? -17.330 6.523 -11.782 1.00 87.75 478 ALA A O 1
ATOM 3852 N N . ILE A 1 479 ? -15.987 5.647 -13.351 1.00 92.12 479 ILE A N 1
ATOM 3853 C CA . ILE A 1 479 ? -17.053 5.022 -14.153 1.00 92.12 479 ILE A CA 1
ATOM 3854 C C . ILE A 1 479 ? -17.901 4.041 -13.322 1.00 92.12 479 ILE A C 1
ATOM 3856 O O . ILE A 1 479 ? -19.114 4.251 -13.232 1.00 92.12 479 ILE A O 1
ATOM 3860 N N . PRO A 1 480 ? -17.329 3.024 -12.643 1.00 93.81 480 PRO A N 1
ATOM 3861 C CA . PRO A 1 480 ? -18.111 2.074 -11.853 1.00 93.81 480 PRO A CA 1
ATOM 3862 C C . PRO A 1 480 ? -18.896 2.740 -10.726 1.00 93.81 480 PRO A C 1
ATOM 3864 O O . PRO A 1 480 ? -20.068 2.430 -10.523 1.00 93.81 480 PRO A O 1
ATOM 3867 N N . ASN A 1 481 ? -18.281 3.688 -10.011 1.00 92.69 481 ASN A N 1
ATOM 3868 C CA . ASN A 1 481 ? -18.939 4.358 -8.891 1.00 92.69 481 ASN A CA 1
ATOM 3869 C C . ASN A 1 481 ? -20.060 5.291 -9.358 1.00 92.69 481 ASN A C 1
ATOM 3871 O O . ASN A 1 481 ? -21.077 5.382 -8.674 1.00 92.69 481 ASN A O 1
ATOM 3875 N N . LEU A 1 482 ? -19.923 5.939 -10.520 1.00 93.00 482 LEU A N 1
ATOM 3876 C CA . LEU A 1 482 ? -21.011 6.707 -11.127 1.00 93.00 482 LEU A CA 1
ATOM 3877 C C . LEU A 1 482 ? -22.174 5.796 -11.528 1.00 93.00 482 LEU A C 1
ATOM 3879 O O . LEU A 1 482 ? -23.319 6.095 -11.190 1.00 93.00 482 LEU A O 1
ATOM 3883 N N . ILE A 1 483 ? -21.897 4.661 -12.176 1.00 94.25 483 ILE A N 1
ATOM 3884 C CA . ILE A 1 483 ? -22.926 3.679 -12.551 1.00 94.25 483 ILE A CA 1
ATOM 3885 C C . ILE A 1 483 ? -23.658 3.174 -11.303 1.00 94.25 483 ILE A C 1
ATOM 3887 O O . ILE A 1 483 ? -24.889 3.221 -11.236 1.00 94.25 483 ILE A O 1
ATOM 3891 N N . PHE A 1 484 ? -22.912 2.752 -10.281 1.00 93.75 484 PHE A N 1
ATOM 3892 C CA . PHE A 1 484 ? -23.490 2.277 -9.027 1.00 93.75 484 PHE A CA 1
ATOM 3893 C C . PHE A 1 484 ? -24.296 3.383 -8.337 1.00 93.75 484 PHE A C 1
ATOM 3895 O O . PHE A 1 484 ? -25.416 3.138 -7.888 1.00 93.75 484 PHE A O 1
ATOM 3902 N N . TYR A 1 485 ? -23.795 4.620 -8.318 1.00 92.88 485 TYR A N 1
ATOM 3903 C CA . TYR A 1 485 ? -24.523 5.768 -7.786 1.00 92.88 485 TYR A CA 1
ATOM 3904 C C . TYR A 1 485 ? -25.859 5.982 -8.502 1.00 92.88 485 TYR A C 1
ATOM 3906 O O . TYR A 1 485 ? -26.897 6.025 -7.843 1.00 92.88 485 TYR A O 1
ATOM 3914 N N . PHE A 1 486 ? -25.881 6.070 -9.832 1.00 94.56 486 PHE A N 1
ATOM 3915 C CA . PHE A 1 486 ? -27.120 6.343 -10.565 1.00 94.56 486 PHE A CA 1
ATOM 3916 C C . PHE A 1 486 ? -28.175 5.249 -10.386 1.00 94.56 486 PHE A C 1
ATOM 3918 O O . PHE A 1 486 ? -29.361 5.568 -10.260 1.00 94.56 486 PHE A O 1
ATOM 3925 N N . ILE A 1 487 ? -27.747 3.987 -10.309 1.00 94.25 487 ILE A N 1
ATOM 3926 C CA . ILE A 1 487 ? -28.639 2.834 -10.152 1.00 94.25 487 ILE A CA 1
ATOM 3927 C C . ILE A 1 487 ? -29.144 2.705 -8.710 1.00 94.25 487 ILE A C 1
ATOM 3929 O O . ILE A 1 487 ? -30.319 2.408 -8.484 1.00 94.25 487 ILE A O 1
ATOM 3933 N N . PHE A 1 488 ? -28.285 2.943 -7.717 1.00 93.94 488 PHE A N 1
ATOM 3934 C CA . PHE A 1 488 ? -28.614 2.687 -6.317 1.00 93.94 488 PHE A CA 1
ATOM 3935 C C . PHE A 1 488 ? -29.005 3.925 -5.501 1.00 93.94 488 PHE A C 1
ATOM 3937 O O . PHE A 1 488 ? -29.507 3.752 -4.392 1.00 93.94 488 PHE A O 1
ATOM 3944 N N . ARG A 1 489 ? -28.870 5.157 -6.013 1.00 91.81 489 ARG A N 1
ATOM 3945 C CA . ARG A 1 489 ? -29.150 6.404 -5.259 1.00 91.81 489 ARG A CA 1
ATOM 3946 C C . ARG A 1 489 ? -30.528 6.482 -4.594 1.00 91.81 489 ARG A C 1
ATOM 3948 O O . ARG A 1 489 ? -30.680 7.203 -3.618 1.00 91.81 489 ARG A O 1
ATOM 3955 N N . LYS A 1 490 ? -31.532 5.774 -5.129 1.00 90.62 490 LYS A N 1
ATOM 3956 C CA . LYS A 1 490 ? -32.908 5.742 -4.595 1.00 90.62 490 LYS A CA 1
ATOM 3957 C C . LYS A 1 490 ? -33.162 4.590 -3.612 1.00 90.62 490 LYS A C 1
ATOM 3959 O O . LYS A 1 490 ? -34.284 4.426 -3.149 1.00 90.62 490 LYS A O 1
ATOM 3964 N N . THR A 1 491 ? -32.164 3.755 -3.330 1.00 92.50 491 THR A N 1
ATOM 3965 C CA . THR A 1 491 ? -32.315 2.597 -2.437 1.00 92.50 491 THR A CA 1
ATOM 3966 C C . THR A 1 491 ? -32.114 2.983 -0.973 1.00 92.50 491 THR A C 1
ATOM 3968 O O . THR A 1 491 ? -31.301 3.853 -0.654 1.00 92.50 491 THR A O 1
ATOM 3971 N N . ASN A 1 492 ? -32.834 2.315 -0.067 1.00 90.81 492 ASN A N 1
ATOM 3972 C CA . ASN A 1 492 ? -32.739 2.555 1.379 1.00 90.81 492 ASN A CA 1
ATOM 3973 C C . ASN A 1 492 ? -31.322 2.296 1.911 1.00 90.81 492 ASN A C 1
ATOM 3975 O O . ASN A 1 492 ? -30.854 2.972 2.825 1.00 90.81 492 ASN A O 1
ATOM 3979 N N . GLU A 1 493 ? -30.628 1.327 1.321 1.00 92.12 493 GLU A N 1
ATOM 3980 C CA . GLU A 1 493 ? -29.247 0.981 1.631 1.00 92.12 493 GLU A CA 1
ATOM 3981 C C . GLU A 1 493 ? -28.298 2.138 1.300 1.00 92.12 493 GLU A C 1
ATOM 3983 O O . GLU A 1 493 ? -27.468 2.506 2.134 1.00 92.12 493 GLU A O 1
ATOM 3988 N N . PHE A 1 494 ? -28.464 2.774 0.135 1.00 90.81 494 PHE A N 1
ATOM 3989 C CA . PHE A 1 494 ? -27.669 3.942 -0.234 1.00 90.81 494 PHE A CA 1
ATOM 3990 C C . PHE A 1 494 ? -27.923 5.124 0.709 1.00 90.81 494 PHE A C 1
ATOM 3992 O O . PHE A 1 494 ? -26.967 5.729 1.192 1.00 90.81 494 PHE A O 1
ATOM 3999 N N . PHE A 1 495 ? -29.186 5.421 1.037 1.00 89.75 495 PHE A N 1
ATOM 4000 C CA . PHE A 1 495 ? -29.520 6.479 2.001 1.00 89.75 495 PHE A CA 1
ATOM 4001 C C . PHE A 1 495 ? -28.916 6.223 3.384 1.00 89.75 495 PHE A C 1
ATOM 4003 O O . PHE A 1 495 ? -28.392 7.146 4.009 1.00 89.75 495 PHE A O 1
ATOM 4010 N N . TYR A 1 496 ? -28.930 4.970 3.848 1.00 87.62 496 TYR A N 1
ATOM 4011 C CA . TYR A 1 496 ? -28.295 4.588 5.106 1.00 87.62 496 TYR A CA 1
ATOM 4012 C C . TYR A 1 496 ? -26.798 4.924 5.108 1.00 87.62 496 TYR A C 1
ATOM 4014 O O . TYR A 1 496 ? -26.333 5.616 6.014 1.00 87.62 496 TYR A O 1
ATOM 4022 N N . TYR A 1 497 ? -26.051 4.503 4.081 1.00 85.44 497 TYR A N 1
ATOM 4023 C CA . TYR A 1 497 ? -24.618 4.801 3.997 1.00 85.44 497 TYR A CA 1
ATOM 4024 C C . TYR A 1 497 ? -24.343 6.288 3.766 1.00 85.44 497 TYR A C 1
ATOM 4026 O O . TYR A 1 497 ? -23.424 6.839 4.367 1.00 85.44 497 TYR A O 1
ATOM 4034 N N . GLN A 1 498 ? -25.165 6.979 2.977 1.00 84.31 498 GLN A N 1
ATOM 4035 C CA . GLN A 1 498 ? -25.047 8.422 2.790 1.00 84.31 498 GLN A CA 1
ATOM 4036 C C . GLN A 1 498 ? -25.189 9.173 4.122 1.00 84.31 498 GLN A C 1
ATOM 4038 O O . GLN A 1 498 ? -24.402 10.076 4.400 1.00 84.31 498 GLN A O 1
ATOM 4043 N N . ASN A 1 499 ? -26.155 8.790 4.960 1.00 82.69 499 ASN A N 1
ATOM 4044 C CA . ASN A 1 499 ? -26.351 9.385 6.282 1.00 82.69 499 ASN A CA 1
ATOM 4045 C C . ASN A 1 499 ? -25.223 9.005 7.247 1.00 82.69 499 ASN A C 1
ATOM 4047 O O . ASN A 1 499 ? -24.707 9.872 7.953 1.00 82.69 499 ASN A O 1
ATOM 4051 N N . PHE A 1 500 ? -24.771 7.748 7.211 1.00 75.69 500 PHE A N 1
ATOM 4052 C CA . PHE A 1 500 ? -23.619 7.283 7.981 1.00 75.69 500 PHE A CA 1
ATOM 4053 C C . PHE A 1 500 ? -22.364 8.122 7.686 1.00 75.69 500 PHE A C 1
ATOM 4055 O O . PHE A 1 500 ? -21.748 8.655 8.608 1.00 75.69 500 PHE A O 1
ATOM 4062 N N . PHE A 1 501 ? -22.035 8.339 6.408 1.00 67.19 501 PHE A N 1
ATOM 4063 C CA . PHE A 1 501 ? -20.890 9.160 5.999 1.00 67.19 501 PHE A CA 1
ATOM 4064 C C . PHE A 1 501 ? -21.109 10.667 6.172 1.00 67.19 501 PHE A C 1
ATOM 4066 O O . PHE A 1 501 ? -20.139 11.421 6.230 1.00 67.19 501 PHE A O 1
ATOM 4073 N N . LYS A 1 502 ? -22.357 11.144 6.251 1.00 71.25 502 LYS A N 1
ATOM 4074 C CA . LYS A 1 502 ? -22.656 12.551 6.558 1.00 71.25 502 LYS A CA 1
ATOM 4075 C C . LYS A 1 502 ? -22.491 12.886 8.039 1.00 71.25 502 LYS A C 1
ATOM 4077 O O . LYS A 1 502 ? -22.282 14.065 8.328 1.00 71.25 502 LYS A O 1
ATOM 4082 N N . SER A 1 503 ? -22.545 11.898 8.935 1.00 71.69 503 SER A N 1
ATOM 4083 C CA . SER A 1 503 ? -22.406 12.116 10.378 1.00 71.69 503 SER A CA 1
ATOM 4084 C C . SER A 1 503 ? -21.071 12.798 10.730 1.00 71.69 503 SER A C 1
ATOM 4086 O O . SER A 1 503 ? -20.000 12.435 10.231 1.00 71.69 503 SER A O 1
ATOM 4088 N N . ALA A 1 504 ? -21.141 13.840 11.564 1.00 53.91 504 ALA A N 1
ATOM 4089 C CA . ALA A 1 504 ? -19.999 14.702 11.883 1.00 53.91 504 ALA A CA 1
ATOM 4090 C C . ALA A 1 504 ? -18.868 13.939 12.597 1.00 53.91 504 ALA A C 1
ATOM 4092 O O . ALA A 1 504 ? -17.688 14.190 12.346 1.00 53.91 504 ALA A O 1
ATOM 4093 N N . GLU A 1 505 ? -19.224 12.964 13.434 1.00 55.91 505 GLU A N 1
ATOM 4094 C CA . GLU A 1 505 ? -18.275 12.128 14.173 1.00 55.91 505 GLU A CA 1
ATOM 4095 C C . GLU A 1 505 ? -17.486 11.191 13.258 1.00 55.91 505 GLU A C 1
ATOM 4097 O O . GLU A 1 505 ? -16.266 11.088 13.393 1.00 55.91 505 GLU A O 1
ATOM 4102 N N . VAL A 1 506 ? -18.143 10.556 12.279 1.00 53.50 506 VAL A N 1
ATOM 4103 C CA . VAL A 1 506 ? -17.469 9.668 11.321 1.00 53.50 506 VAL A CA 1
ATOM 4104 C C . VAL A 1 506 ? -16.568 10.476 10.394 1.00 53.50 506 VAL A C 1
ATOM 4106 O O . VAL A 1 506 ? -15.415 10.097 10.199 1.00 53.50 506 VAL A O 1
ATOM 4109 N N . LYS A 1 507 ? -17.033 11.630 9.892 1.00 55.50 507 LYS A N 1
ATOM 4110 C CA . LYS A 1 507 ? -16.199 12.530 9.075 1.00 55.50 507 LYS A CA 1
ATOM 4111 C C . LYS A 1 507 ? -14.928 12.957 9.801 1.00 55.50 507 LYS A C 1
ATOM 4113 O O . LYS A 1 507 ? -13.855 12.938 9.203 1.00 55.50 507 LYS A O 1
ATOM 4118 N N . ARG A 1 508 ? -15.038 13.306 11.085 1.00 54.88 508 ARG A N 1
ATOM 4119 C CA . ARG A 1 508 ? -13.896 13.741 11.896 1.00 54.88 508 ARG A CA 1
ATOM 4120 C C . ARG A 1 508 ? -12.959 12.578 12.226 1.00 54.88 508 ARG A C 1
ATOM 4122 O O . ARG A 1 508 ? -11.758 12.676 12.010 1.00 54.88 508 ARG A O 1
ATOM 4129 N N . MET A 1 509 ? -13.498 11.445 12.678 1.00 52.44 509 MET A N 1
ATOM 4130 C CA . MET A 1 509 ? -12.696 10.295 13.109 1.00 52.44 509 MET A CA 1
ATOM 4131 C C . MET A 1 509 ? -11.985 9.582 11.951 1.00 52.44 509 MET A C 1
ATOM 4133 O O . MET A 1 509 ? -10.819 9.203 12.085 1.00 52.44 509 MET A O 1
ATOM 4137 N N . VAL A 1 510 ? -12.682 9.368 10.833 1.00 54.50 510 VAL A N 1
ATOM 4138 C CA . VAL A 1 510 ? -12.121 8.712 9.644 1.00 54.50 510 VAL A CA 1
ATOM 4139 C C . VAL A 1 510 ? -11.152 9.657 8.942 1.00 54.50 510 VAL A C 1
ATOM 4141 O O . VAL A 1 510 ? -10.043 9.235 8.622 1.00 54.50 510 VAL A O 1
ATOM 4144 N N . GLY A 1 511 ? -11.519 10.936 8.800 1.00 58.69 511 GLY A N 1
ATOM 4145 C CA . GLY A 1 511 ? -10.648 11.964 8.233 1.00 58.69 511 GLY A CA 1
ATOM 4146 C C . GLY A 1 511 ? -9.318 12.067 8.979 1.00 58.69 511 GLY A C 1
ATOM 4147 O O . GLY A 1 511 ? -8.268 11.909 8.368 1.00 58.69 511 GLY A O 1
ATOM 4148 N N . ASP A 1 512 ? -9.342 12.213 10.307 1.00 62.88 512 ASP A N 1
ATOM 4149 C CA . ASP A 1 512 ? -8.115 12.400 11.093 1.00 62.88 512 ASP A CA 1
ATOM 4150 C C . ASP A 1 512 ? -7.205 11.160 11.110 1.00 62.88 512 ASP A C 1
ATOM 4152 O O . ASP A 1 512 ? -5.978 11.286 11.137 1.00 62.88 512 ASP A O 1
ATOM 4156 N N . LYS A 1 513 ? -7.774 9.944 11.108 1.00 61.66 513 LYS A N 1
ATOM 4157 C CA . LYS A 1 513 ? -6.978 8.703 11.078 1.00 61.66 513 LYS A CA 1
ATOM 4158 C C . LYS A 1 513 ? -6.379 8.430 9.703 1.00 61.66 513 LYS A C 1
ATOM 4160 O O . LYS A 1 513 ? -5.211 8.048 9.642 1.00 61.66 513 LYS A O 1
ATOM 4165 N N . ILE A 1 514 ? -7.157 8.608 8.633 1.00 59.91 514 ILE A N 1
ATOM 4166 C CA . ILE A 1 514 ? -6.676 8.429 7.256 1.00 59.91 514 ILE A CA 1
ATOM 4167 C C . ILE A 1 514 ? -5.580 9.450 6.964 1.00 59.91 514 ILE A C 1
ATOM 4169 O O . ILE A 1 514 ? -4.497 9.047 6.548 1.00 59.91 514 ILE A O 1
ATOM 4173 N N . ARG A 1 515 ? -5.811 10.722 7.308 1.00 66.69 515 ARG A N 1
ATOM 4174 C CA . ARG A 1 515 ? -4.837 11.809 7.162 1.00 66.69 515 ARG A CA 1
ATOM 4175 C C . ARG A 1 515 ? -3.503 11.479 7.825 1.00 66.69 515 ARG A C 1
ATOM 4177 O O . ARG A 1 515 ? -2.464 11.455 7.180 1.00 66.69 515 ARG A O 1
ATOM 4184 N N . LYS A 1 516 ? -3.526 11.071 9.101 1.00 73.25 516 LYS A N 1
ATOM 4185 C CA . LYS A 1 516 ? -2.303 10.645 9.808 1.00 73.25 516 LYS A CA 1
ATOM 4186 C C . LYS A 1 516 ? -1.613 9.452 9.143 1.00 73.25 516 LYS A C 1
ATOM 4188 O O . LYS A 1 516 ? -0.387 9.374 9.161 1.00 73.25 516 LYS A O 1
ATOM 4193 N N . GLY A 1 517 ? -2.376 8.503 8.601 1.00 66.31 517 GLY A N 1
ATOM 4194 C CA . GLY A 1 517 ? -1.825 7.369 7.858 1.00 66.31 517 GLY A CA 1
ATOM 4195 C C . GLY A 1 517 ? -1.109 7.806 6.579 1.00 66.31 517 GLY A C 1
ATOM 4196 O O . GLY A 1 517 ? 0.008 7.355 6.324 1.00 66.31 517 GLY A O 1
ATOM 4197 N N . ILE A 1 518 ? -1.725 8.716 5.820 1.00 65.50 518 ILE A N 1
ATOM 4198 C CA . ILE A 1 518 ? -1.164 9.307 4.601 1.00 65.50 518 ILE A CA 1
ATOM 4199 C C . ILE A 1 518 ? 0.109 10.097 4.925 1.00 65.50 518 ILE A C 1
ATOM 4201 O O . ILE A 1 518 ? 1.138 9.865 4.292 1.00 65.50 518 ILE A O 1
ATOM 4205 N N . ASP A 1 519 ? 0.088 10.929 5.967 1.00 80.94 519 ASP A N 1
ATOM 4206 C CA . ASP A 1 519 ? 1.249 11.704 6.422 1.00 80.94 519 ASP A CA 1
ATOM 4207 C C . ASP A 1 519 ? 2.460 10.815 6.738 1.00 80.94 519 ASP A C 1
ATOM 4209 O O . ASP A 1 519 ? 3.583 11.091 6.308 1.00 80.94 519 ASP A O 1
ATOM 4213 N N . TRP A 1 520 ? 2.246 9.714 7.468 1.00 80.19 520 TRP A N 1
ATOM 4214 C CA . TRP A 1 520 ? 3.311 8.758 7.783 1.00 80.19 520 TRP A CA 1
ATOM 4215 C C . TRP A 1 520 ? 3.805 8.002 6.552 1.00 80.19 520 TRP A C 1
ATOM 4217 O O . TRP A 1 520 ? 5.009 7.786 6.422 1.00 80.19 520 TRP A O 1
ATOM 4227 N N . MET A 1 521 ? 2.907 7.613 5.645 1.00 75.12 521 MET A N 1
ATOM 4228 C CA . MET A 1 521 ? 3.283 6.975 4.383 1.00 75.12 521 MET A CA 1
ATOM 4229 C C . MET A 1 521 ? 4.188 7.897 3.558 1.00 75.12 521 MET A C 1
ATOM 4231 O O . MET A 1 521 ? 5.256 7.475 3.115 1.00 75.12 521 MET A O 1
ATOM 4235 N N . VAL A 1 522 ? 3.807 9.168 3.419 1.00 73.94 522 VAL A N 1
ATOM 4236 C CA . VAL A 1 522 ? 4.602 10.188 2.728 1.00 73.94 522 VAL A CA 1
ATOM 4237 C C . VAL A 1 522 ? 5.960 10.381 3.407 1.00 73.94 522 VAL A C 1
ATOM 4239 O O . VAL A 1 522 ? 6.992 10.363 2.736 1.00 73.94 522 VAL A O 1
ATOM 4242 N N . ALA A 1 523 ? 5.989 10.493 4.737 1.00 80.50 523 ALA A N 1
ATOM 4243 C CA . ALA A 1 523 ? 7.233 10.633 5.489 1.00 80.50 523 ALA A CA 1
ATOM 4244 C C . ALA A 1 523 ? 8.190 9.451 5.275 1.00 80.50 523 ALA A C 1
ATOM 4246 O O . ALA A 1 523 ? 9.390 9.652 5.096 1.00 80.50 523 ALA A O 1
ATOM 4247 N N . ILE A 1 524 ? 7.666 8.222 5.251 1.00 74.06 524 ILE A N 1
ATOM 4248 C CA . ILE A 1 524 ? 8.453 7.009 4.994 1.00 74.06 524 ILE A CA 1
ATOM 4249 C C . ILE A 1 524 ? 9.043 7.039 3.582 1.00 74.06 524 ILE A C 1
ATOM 4251 O O . ILE A 1 524 ? 10.230 6.758 3.424 1.00 74.06 524 ILE A O 1
ATOM 4255 N N . ILE A 1 525 ? 8.258 7.423 2.570 1.00 71.88 525 ILE A N 1
ATOM 4256 C CA . ILE A 1 525 ? 8.743 7.552 1.187 1.00 71.88 525 ILE A CA 1
ATOM 4257 C C . ILE A 1 525 ? 9.884 8.572 1.113 1.00 71.88 525 ILE A C 1
ATOM 4259 O O . ILE A 1 525 ? 10.917 8.282 0.507 1.00 71.88 525 ILE A O 1
ATOM 4263 N N . ILE A 1 526 ? 9.744 9.730 1.769 1.00 82.31 526 ILE A N 1
ATOM 4264 C CA . ILE A 1 526 ? 10.798 10.754 1.825 1.00 82.31 526 ILE A CA 1
ATOM 4265 C C . ILE A 1 526 ? 12.063 10.190 2.487 1.00 82.31 526 ILE A C 1
ATOM 4267 O O . ILE A 1 526 ? 13.144 10.290 1.911 1.00 82.31 526 ILE A O 1
ATOM 4271 N N . ILE A 1 527 ? 11.940 9.557 3.659 1.00 83.62 527 ILE A N 1
ATOM 4272 C CA . ILE A 1 527 ? 13.080 8.999 4.408 1.00 83.62 527 ILE A CA 1
ATOM 4273 C C . ILE A 1 527 ? 13.811 7.926 3.594 1.00 83.62 527 ILE A C 1
ATOM 4275 O O . ILE A 1 527 ? 15.036 7.969 3.494 1.00 83.62 527 ILE A O 1
ATOM 4279 N N . ILE A 1 528 ? 13.077 6.985 2.991 1.00 76.94 528 ILE A N 1
ATOM 4280 C CA . ILE A 1 528 ? 13.662 5.918 2.168 1.00 76.94 528 ILE A CA 1
ATOM 4281 C C . ILE A 1 528 ? 14.362 6.514 0.950 1.00 76.94 528 ILE A C 1
ATOM 4283 O O . ILE A 1 528 ? 15.486 6.122 0.645 1.00 76.94 528 ILE A O 1
ATOM 4287 N N . SER A 1 529 ? 13.730 7.479 0.278 1.00 75.25 529 SER A N 1
ATOM 4288 C CA . SER A 1 529 ? 14.299 8.086 -0.925 1.00 75.25 529 SER A CA 1
ATOM 4289 C C . SER A 1 529 ? 15.576 8.862 -0.606 1.00 75.25 529 SER A C 1
ATOM 4291 O O . SER A 1 529 ? 16.580 8.679 -1.288 1.00 75.25 529 SER A O 1
ATOM 4293 N N . LEU A 1 530 ? 15.583 9.667 0.463 1.00 83.50 530 LEU A N 1
ATOM 4294 C CA . LEU A 1 530 ? 16.776 10.392 0.918 1.00 83.50 530 LEU A CA 1
ATOM 4295 C C . LEU A 1 530 ? 17.889 9.431 1.346 1.00 83.50 530 LEU A C 1
ATOM 4297 O O . LEU A 1 530 ? 19.035 9.594 0.932 1.00 83.50 530 LEU A O 1
ATOM 4301 N N . GLY A 1 531 ? 17.545 8.409 2.135 1.00 81.31 531 GLY A N 1
ATOM 4302 C CA . GLY A 1 531 ? 18.491 7.399 2.595 1.00 81.31 531 GLY A CA 1
ATOM 4303 C C . GLY A 1 531 ? 19.116 6.633 1.433 1.00 81.31 531 GLY A C 1
ATOM 4304 O O . GLY A 1 531 ? 20.328 6.492 1.373 1.00 81.31 531 GLY A O 1
ATOM 4305 N N . TYR A 1 532 ? 18.319 6.189 0.462 1.00 78.38 532 TYR A N 1
ATOM 4306 C CA . TYR A 1 532 ? 18.838 5.497 -0.716 1.00 78.38 532 TYR A CA 1
ATOM 4307 C C . TYR A 1 532 ? 19.737 6.404 -1.568 1.00 78.38 532 TYR A C 1
ATOM 4309 O O . TYR A 1 532 ? 20.822 5.981 -1.970 1.00 78.38 532 TYR A O 1
ATOM 4317 N N . SER A 1 533 ? 19.303 7.648 -1.800 1.00 80.88 533 SER A N 1
ATOM 4318 C CA . SER A 1 533 ? 19.990 8.601 -2.680 1.00 80.88 533 SER A CA 1
ATOM 4319 C C . SER A 1 533 ? 21.339 9.039 -2.122 1.00 80.88 533 SER A C 1
ATOM 4321 O O . SER A 1 533 ? 22.317 9.091 -2.854 1.00 80.88 533 SER A O 1
ATOM 4323 N N . TYR A 1 534 ? 21.417 9.350 -0.829 1.00 82.69 534 TYR A N 1
ATOM 4324 C CA . TYR A 1 534 ? 22.587 10.016 -0.250 1.00 82.69 534 TYR A CA 1
ATOM 4325 C C . TYR A 1 534 ? 23.612 9.065 0.379 1.00 82.69 534 TYR A C 1
ATOM 4327 O O . TYR A 1 534 ? 24.528 9.532 1.045 1.00 82.69 534 TYR A O 1
ATOM 4335 N N . ILE A 1 535 ? 23.500 7.748 0.164 1.00 74.19 535 ILE A N 1
ATOM 4336 C CA . ILE A 1 535 ? 24.495 6.769 0.643 1.00 74.19 535 ILE A CA 1
ATOM 4337 C C . ILE A 1 535 ? 25.654 6.567 -0.347 1.00 74.19 535 ILE A C 1
ATOM 4339 O O . ILE A 1 535 ? 26.781 6.351 0.092 1.00 74.19 535 ILE A O 1
ATOM 4343 N N . SER A 1 536 ? 25.411 6.599 -1.662 1.00 75.50 536 SER A N 1
ATOM 4344 C CA . SER A 1 536 ? 26.466 6.429 -2.678 1.00 75.50 536 SER A CA 1
ATOM 4345 C C . SER A 1 536 ? 26.130 7.143 -3.984 1.00 75.50 536 SER A C 1
ATOM 4347 O O . SER A 1 536 ? 24.954 7.345 -4.296 1.00 75.50 536 SER A O 1
ATOM 4349 N N . ARG A 1 537 ? 27.155 7.525 -4.758 1.00 80.00 537 ARG A N 1
ATOM 4350 C CA . ARG A 1 537 ? 26.982 8.260 -6.024 1.00 80.00 537 ARG A CA 1
ATOM 4351 C C . ARG A 1 537 ? 26.186 7.466 -7.053 1.00 80.00 537 ARG A C 1
ATOM 4353 O O . ARG A 1 537 ? 25.244 7.984 -7.635 1.00 80.00 537 ARG A O 1
ATOM 4360 N N . GLU A 1 538 ? 26.502 6.184 -7.199 1.00 78.19 538 GLU A N 1
ATOM 4361 C CA . GLU A 1 538 ? 25.807 5.287 -8.128 1.00 78.19 538 GLU A CA 1
ATOM 4362 C C . GLU A 1 538 ? 24.295 5.209 -7.845 1.00 78.19 538 GLU A C 1
ATOM 4364 O O . GLU A 1 538 ? 23.475 5.166 -8.762 1.00 78.19 538 GLU A O 1
ATOM 4369 N N . ARG A 1 539 ? 23.900 5.204 -6.564 1.00 77.75 539 ARG A N 1
ATOM 4370 C CA . ARG A 1 539 ? 22.483 5.180 -6.177 1.00 77.75 539 ARG A CA 1
ATOM 4371 C C . ARG A 1 539 ? 21.806 6.512 -6.450 1.00 77.75 539 ARG A C 1
ATOM 4373 O O . ARG A 1 539 ? 20.682 6.500 -6.949 1.00 77.75 539 ARG A O 1
ATOM 4380 N N . TYR A 1 540 ? 22.489 7.618 -6.152 1.00 82.00 540 TYR A N 1
ATOM 4381 C CA . TYR A 1 540 ? 22.029 8.961 -6.490 1.00 82.00 540 TYR A CA 1
ATOM 4382 C C . TYR A 1 540 ? 21.747 9.080 -7.991 1.00 82.00 540 TYR A C 1
ATOM 4384 O O . TYR A 1 540 ? 20.639 9.447 -8.367 1.00 82.00 540 TYR A O 1
ATOM 4392 N N . ASP A 1 541 ? 22.686 8.671 -8.846 1.00 79.44 541 ASP A N 1
ATOM 4393 C CA . ASP A 1 541 ? 22.545 8.786 -10.303 1.00 79.44 541 ASP A CA 1
ATOM 4394 C C . ASP A 1 541 ? 21.393 7.929 -10.853 1.00 79.44 541 ASP A C 1
ATOM 4396 O O . ASP A 1 541 ? 20.665 8.359 -11.747 1.00 79.44 541 ASP A O 1
ATOM 4400 N N . LYS A 1 542 ? 21.141 6.748 -10.270 1.00 76.06 542 LYS A N 1
ATOM 4401 C CA . LYS A 1 542 ? 20.000 5.900 -10.659 1.00 76.06 542 LYS A CA 1
ATOM 4402 C C . LYS A 1 542 ? 18.647 6.490 -10.267 1.00 76.06 542 LYS A C 1
ATOM 4404 O O . LYS A 1 542 ? 17.674 6.320 -10.998 1.00 76.06 542 LYS A O 1
ATOM 4409 N N . ILE A 1 543 ? 18.549 7.120 -9.095 1.00 76.31 543 ILE A N 1
ATOM 4410 C CA . ILE A 1 543 ? 17.262 7.583 -8.555 1.00 76.31 543 ILE A CA 1
ATOM 4411 C C . ILE A 1 543 ? 16.936 9.028 -8.938 1.00 76.31 543 ILE A C 1
ATOM 4413 O O . ILE A 1 543 ? 15.757 9.365 -9.038 1.00 76.31 543 ILE A O 1
ATOM 4417 N N . ILE A 1 544 ? 17.941 9.874 -9.192 1.00 78.25 544 ILE A N 1
ATOM 4418 C CA . ILE A 1 544 ? 17.741 11.303 -9.468 1.00 78.25 544 ILE A CA 1
ATOM 4419 C C . ILE A 1 544 ? 16.885 11.543 -10.719 1.00 78.25 544 ILE A C 1
ATOM 4421 O O . ILE A 1 544 ? 16.072 12.463 -10.725 1.00 78.25 544 ILE A O 1
ATOM 4425 N N . VAL A 1 545 ? 16.968 10.656 -11.719 1.00 72.25 545 VAL A N 1
ATOM 4426 C CA . VAL A 1 545 ? 16.133 10.683 -12.936 1.00 72.25 545 VAL A CA 1
ATOM 4427 C C . VAL A 1 545 ? 14.639 10.549 -12.606 1.00 72.25 545 VAL A C 1
ATOM 4429 O O . VAL A 1 545 ? 13.798 11.200 -13.220 1.00 72.25 545 VAL A O 1
ATOM 4432 N N . TYR A 1 546 ? 14.298 9.749 -11.593 1.00 73.44 546 TYR A N 1
ATOM 4433 C CA . TYR A 1 546 ? 12.917 9.534 -11.147 1.00 73.44 546 TYR A CA 1
ATOM 4434 C C . TYR A 1 546 ? 12.499 10.479 -10.017 1.00 73.44 546 TYR A C 1
ATOM 4436 O O . TYR A 1 546 ? 11.314 10.558 -9.685 1.00 73.44 546 TYR A O 1
ATOM 4444 N N . ALA A 1 547 ? 13.446 11.204 -9.415 1.00 76.62 547 ALA A N 1
ATOM 4445 C CA . ALA A 1 547 ? 13.199 12.020 -8.236 1.00 76.62 547 ALA A CA 1
ATOM 4446 C C . ALA A 1 547 ? 12.087 13.061 -8.447 1.00 76.62 547 ALA A C 1
ATOM 4448 O O . ALA A 1 547 ? 11.199 13.102 -7.596 1.00 76.62 547 ALA A O 1
ATOM 4449 N N . PRO A 1 548 ? 12.026 13.834 -9.556 1.00 77.06 548 PRO A N 1
ATOM 4450 C CA . PRO A 1 548 ? 10.932 14.780 -9.793 1.00 77.06 548 PRO A CA 1
ATOM 4451 C C . PRO A 1 548 ? 9.547 14.137 -9.773 1.00 77.06 548 PRO A C 1
ATOM 4453 O O . PRO A 1 548 ? 8.624 14.693 -9.180 1.00 77.06 548 PRO A O 1
ATOM 4456 N N . MET A 1 549 ? 9.408 12.938 -10.338 1.00 71.06 549 MET A N 1
ATOM 4457 C CA . MET A 1 549 ? 8.150 12.193 -10.323 1.00 71.06 549 MET A CA 1
ATOM 4458 C C . MET A 1 549 ? 7.799 11.707 -8.909 1.00 71.06 549 MET A C 1
ATOM 4460 O O . MET A 1 549 ? 6.654 11.840 -8.482 1.00 71.06 549 MET A O 1
ATOM 4464 N N . ILE A 1 550 ? 8.780 11.200 -8.152 1.00 70.44 550 ILE A N 1
ATOM 4465 C CA . ILE A 1 550 ? 8.587 10.796 -6.747 1.00 70.44 550 ILE A CA 1
ATOM 4466 C C . ILE A 1 550 ? 8.140 11.999 -5.903 1.00 70.44 550 ILE A C 1
ATOM 4468 O O . ILE A 1 550 ? 7.176 11.899 -5.143 1.00 70.44 550 ILE A O 1
ATOM 4472 N N . GLY A 1 551 ? 8.805 13.148 -6.064 1.00 71.12 551 GLY A N 1
ATOM 4473 C CA . GLY A 1 551 ? 8.447 14.391 -5.382 1.00 71.12 551 GLY A CA 1
ATOM 4474 C C . GLY A 1 551 ? 7.047 14.879 -5.745 1.00 71.12 551 GLY A C 1
ATOM 4475 O O . GLY A 1 551 ? 6.294 15.268 -4.856 1.00 71.12 551 GLY A O 1
ATOM 4476 N N . PHE A 1 552 ? 6.665 14.776 -7.018 1.00 74.62 552 PHE A N 1
ATOM 4477 C CA . PHE A 1 552 ? 5.330 15.139 -7.485 1.00 74.62 552 PHE A CA 1
ATOM 4478 C C . PHE A 1 552 ? 4.252 14.283 -6.832 1.00 74.62 552 PHE A C 1
ATOM 4480 O O . PHE A 1 552 ? 3.302 14.823 -6.271 1.00 74.62 552 PHE A O 1
ATOM 4487 N N . LEU A 1 553 ? 4.428 12.960 -6.822 1.00 64.56 553 LEU A N 1
ATOM 4488 C CA . LEU A 1 553 ? 3.486 12.045 -6.175 1.00 64.56 553 LEU A CA 1
ATOM 4489 C C . LEU A 1 553 ? 3.325 12.367 -4.685 1.00 64.56 553 LEU A C 1
ATOM 4491 O O . LEU A 1 553 ? 2.203 12.453 -4.193 1.00 64.56 553 LEU A O 1
ATOM 4495 N N . VAL A 1 554 ? 4.435 12.608 -3.983 1.00 74.12 554 VAL A N 1
ATOM 4496 C CA . VAL A 1 554 ? 4.429 13.009 -2.570 1.00 74.12 554 VAL A CA 1
ATOM 4497 C C . VAL A 1 554 ? 3.637 14.304 -2.352 1.00 74.12 554 VAL A C 1
ATOM 4499 O O . VAL A 1 554 ? 2.762 14.352 -1.488 1.00 74.12 554 VAL A O 1
ATOM 4502 N N . LEU A 1 555 ? 3.915 15.346 -3.136 1.00 77.12 555 LEU A N 1
ATOM 4503 C CA . LEU A 1 555 ? 3.287 16.659 -2.973 1.00 77.12 555 LEU A CA 1
ATOM 4504 C C . LEU A 1 555 ? 1.807 16.648 -3.366 1.00 77.12 555 LEU A C 1
ATOM 4506 O O . LEU A 1 555 ? 0.998 17.281 -2.697 1.00 77.12 555 LEU A O 1
ATOM 4510 N N . VAL A 1 556 ? 1.432 15.902 -4.404 1.00 66.38 556 VAL A N 1
ATOM 4511 C CA . VAL A 1 556 ? 0.034 15.759 -4.835 1.00 66.38 556 VAL A CA 1
ATOM 4512 C C . VAL A 1 556 ? -0.790 15.004 -3.797 1.00 66.38 556 VAL A C 1
ATOM 4514 O O . VAL A 1 556 ? -1.907 15.415 -3.485 1.00 66.38 556 VAL A O 1
ATOM 4517 N N . VAL A 1 557 ? -0.238 13.936 -3.214 1.00 62.44 557 VAL A N 1
ATOM 4518 C CA . VAL A 1 557 ? -0.894 13.216 -2.115 1.00 62.44 557 VAL A CA 1
ATOM 4519 C C . VAL A 1 557 ? -1.127 14.155 -0.929 1.00 62.44 557 VAL A C 1
ATOM 4521 O O . VAL A 1 557 ? -2.245 14.224 -0.423 1.00 62.44 557 VAL A O 1
ATOM 4524 N N . LEU A 1 558 ? -0.117 14.942 -0.539 1.00 70.56 558 LEU A N 1
ATOM 4525 C CA . LEU A 1 558 ? -0.266 15.943 0.524 1.00 70.56 558 LEU A CA 1
ATOM 4526 C C . LEU A 1 558 ? -1.264 17.052 0.164 1.00 70.56 558 LEU A C 1
ATOM 4528 O O . LEU A 1 558 ? -1.995 17.512 1.038 1.00 70.56 558 LEU A O 1
ATOM 4532 N N . PHE A 1 559 ? -1.328 17.471 -1.102 1.00 73.94 559 PHE A N 1
ATOM 4533 C CA . PHE A 1 559 ? -2.303 18.453 -1.570 1.00 73.94 559 PHE A CA 1
ATOM 4534 C C . PHE A 1 559 ? -3.730 17.954 -1.366 1.00 73.94 559 PHE A C 1
ATOM 4536 O O . PHE A 1 559 ? -4.522 18.633 -0.720 1.00 73.94 559 PHE A O 1
ATOM 4543 N N . PHE A 1 560 ? -4.060 16.760 -1.852 1.00 64.88 560 PHE A N 1
ATOM 4544 C CA . PHE A 1 560 ? -5.422 16.242 -1.721 1.00 64.88 560 PHE A CA 1
ATOM 4545 C C . PHE A 1 560 ? -5.810 15.904 -0.277 1.00 64.88 560 PHE A C 1
ATOM 4547 O O . PHE A 1 560 ? -6.994 15.952 0.053 1.00 64.88 560 PHE A O 1
ATOM 4554 N N . ASP A 1 561 ? -4.833 15.594 0.576 1.00 73.06 561 ASP A N 1
ATOM 4555 C CA . ASP A 1 561 ? -5.064 15.257 1.981 1.00 73.06 561 ASP A CA 1
ATOM 4556 C C . ASP A 1 561 ? -5.197 16.497 2.892 1.00 73.06 561 ASP A C 1
ATOM 4558 O O . ASP A 1 561 ? -6.060 16.543 3.771 1.00 73.06 561 ASP A O 1
ATOM 4562 N N . HIS A 1 562 ? -4.391 17.547 2.675 1.00 74.12 562 HIS A N 1
ATOM 4563 C CA . HIS A 1 562 ? -4.381 18.745 3.535 1.00 74.12 562 HIS A CA 1
ATOM 4564 C C . HIS A 1 562 ? -5.184 19.919 2.976 1.00 74.12 562 HIS A C 1
ATOM 4566 O O . HIS A 1 562 ? -5.595 20.788 3.747 1.00 74.12 562 HIS A O 1
ATOM 4572 N N . VAL A 1 563 ? -5.434 19.963 1.665 1.00 70.56 563 VAL A N 1
ATOM 4573 C CA . VAL A 1 563 ? -6.071 21.106 1.004 1.00 70.56 563 VAL A CA 1
ATOM 4574 C C . VAL A 1 563 ? -7.500 20.759 0.610 1.00 70.56 563 VAL A C 1
ATOM 4576 O O . VAL A 1 563 ? -7.763 19.907 -0.240 1.00 70.56 563 VAL A O 1
ATOM 4579 N N . LYS A 1 564 ? -8.456 21.518 1.150 1.00 72.62 564 LYS A N 1
ATOM 4580 C CA . LYS A 1 564 ? -9.852 21.498 0.695 1.00 72.62 564 LYS A CA 1
ATOM 4581 C C . LYS A 1 564 ? -10.008 22.248 -0.632 1.00 72.62 564 LYS A C 1
ATOM 4583 O O . LYS A 1 564 ? -10.645 23.297 -0.712 1.00 72.62 564 LYS A O 1
ATOM 4588 N N . TRP A 1 565 ? -9.393 21.716 -1.680 1.00 61.97 565 TRP A N 1
ATOM 4589 C CA . TRP A 1 565 ? -9.199 22.393 -2.962 1.00 61.97 565 TRP A CA 1
ATOM 4590 C C . TRP A 1 565 ? -10.510 22.859 -3.618 1.00 61.97 565 TRP A C 1
ATOM 4592 O O . TRP A 1 565 ? -10.557 23.965 -4.145 1.00 61.97 565 TRP A O 1
ATOM 4602 N N . MET A 1 566 ? -11.604 22.091 -3.517 1.00 51.00 566 MET A N 1
ATOM 4603 C CA . MET A 1 566 ? -12.913 22.511 -4.045 1.00 51.00 566 MET A CA 1
ATOM 4604 C C . MET A 1 566 ? -13.500 23.723 -3.309 1.00 51.00 566 MET A C 1
ATOM 4606 O O . MET A 1 566 ? -14.116 24.579 -3.939 1.00 51.00 566 MET A O 1
ATOM 4610 N N . GLU A 1 567 ? -13.328 23.808 -1.986 1.00 70.19 567 GLU A N 1
ATOM 4611 C CA . GLU A 1 567 ? -13.766 24.977 -1.209 1.00 70.19 567 GLU A CA 1
ATOM 4612 C C . GLU A 1 567 ? -12.914 26.195 -1.576 1.00 70.19 567 GLU A C 1
ATOM 4614 O O . GLU A 1 567 ? -13.457 27.262 -1.854 1.00 70.19 567 GLU A O 1
ATOM 4619 N N . LYS A 1 568 ? -11.595 26.013 -1.683 1.00 74.50 568 LYS A N 1
ATOM 4620 C CA . LYS A 1 568 ? -10.664 27.078 -2.069 1.00 74.50 568 LYS A CA 1
ATOM 4621 C C . LYS A 1 568 ? -10.878 27.601 -3.491 1.00 74.50 568 LYS A C 1
ATOM 4623 O O . LYS A 1 568 ? -10.798 28.806 -3.707 1.00 74.50 568 LYS A O 1
ATOM 4628 N N . LEU A 1 569 ? -11.215 26.733 -4.449 1.00 66.94 569 LEU A N 1
ATOM 4629 C CA . LEU A 1 569 ? -11.596 27.152 -5.803 1.00 66.94 569 LEU A CA 1
ATOM 4630 C C . LEU A 1 569 ? -12.890 27.973 -5.796 1.00 66.94 569 LEU A C 1
ATOM 4632 O O . LEU A 1 569 ? -12.950 29.020 -6.436 1.00 66.94 569 LEU A O 1
ATOM 4636 N N . LYS A 1 570 ? -13.907 27.550 -5.030 1.00 75.50 570 LYS A N 1
ATOM 4637 C CA . LYS A 1 570 ? -15.149 28.328 -4.863 1.00 75.50 570 LYS A CA 1
ATOM 4638 C C . LYS A 1 570 ? -14.894 29.690 -4.216 1.00 75.50 570 LYS A C 1
ATOM 4640 O O . LYS A 1 570 ? -15.522 30.670 -4.599 1.00 75.50 570 LYS A O 1
ATOM 4645 N N . GLN A 1 571 ? -13.955 29.749 -3.275 1.00 86.31 571 GLN A N 1
ATOM 4646 C CA . GLN A 1 571 ? -13.524 30.975 -2.598 1.00 86.31 571 GLN A CA 1
ATOM 4647 C C . GLN A 1 571 ? -12.548 31.828 -3.424 1.00 86.31 571 GLN A C 1
ATOM 4649 O O . GLN A 1 571 ? -12.122 32.874 -2.944 1.00 86.31 571 GLN A O 1
ATOM 4654 N N . ARG A 1 572 ? -12.202 31.413 -4.653 1.00 86.25 572 ARG A N 1
ATOM 4655 C CA . ARG A 1 572 ? -11.256 32.114 -5.536 1.00 86.25 572 ARG A CA 1
ATOM 4656 C C . ARG A 1 572 ? -9.894 32.372 -4.870 1.00 86.25 572 ARG A C 1
ATOM 4658 O O . ARG A 1 572 ? -9.350 33.469 -4.967 1.00 86.25 572 ARG A O 1
ATOM 4665 N N . ASP A 1 573 ? -9.341 31.358 -4.195 1.00 88.25 573 ASP A N 1
ATOM 4666 C CA . ASP A 1 573 ? -7.992 31.414 -3.610 1.00 88.25 573 ASP A CA 1
ATOM 4667 C C . ASP A 1 573 ? -6.954 31.770 -4.695 1.00 88.25 573 ASP A C 1
ATOM 4669 O O . ASP A 1 573 ? -6.725 31.014 -5.643 1.00 88.25 573 ASP A O 1
ATOM 4673 N N . VAL A 1 574 ? -6.354 32.957 -4.559 1.00 91.12 574 VAL A N 1
ATOM 4674 C CA . VAL A 1 574 ? -5.446 33.540 -5.560 1.00 91.12 574 VAL A CA 1
ATOM 4675 C C . VAL A 1 574 ? -4.163 32.722 -5.701 1.00 91.12 574 VAL A C 1
ATOM 4677 O O . VAL A 1 574 ? -3.668 32.557 -6.812 1.00 91.12 574 VAL A O 1
ATOM 4680 N N . ASP A 1 575 ? -3.637 32.169 -4.605 1.00 90.94 575 ASP A N 1
ATOM 4681 C CA . ASP A 1 575 ? -2.398 31.386 -4.647 1.00 90.94 575 ASP A CA 1
ATOM 4682 C C . ASP A 1 575 ? -2.630 30.066 -5.389 1.00 90.94 575 ASP A C 1
ATOM 4684 O O . ASP A 1 575 ? -1.800 29.659 -6.200 1.00 90.94 575 ASP A O 1
ATOM 4688 N N . LEU A 1 576 ? -3.783 29.427 -5.165 1.00 84.62 576 LEU A N 1
ATOM 4689 C CA . LEU A 1 576 ? -4.180 28.219 -5.882 1.00 84.62 576 LEU A CA 1
ATOM 4690 C C . LEU A 1 576 ? -4.384 28.496 -7.375 1.00 84.62 576 LEU A C 1
ATOM 4692 O O . LEU A 1 576 ? -3.927 27.717 -8.211 1.00 84.62 576 LEU A O 1
ATOM 4696 N N . PHE A 1 577 ? -5.033 29.613 -7.715 1.00 86.62 577 PHE A N 1
ATOM 4697 C CA . PHE A 1 577 ? -5.206 30.030 -9.104 1.00 86.62 577 PHE A CA 1
ATOM 4698 C C . PHE A 1 577 ? -3.859 30.265 -9.800 1.00 86.62 577 PHE A C 1
ATOM 4700 O O . PHE A 1 577 ? -3.647 29.755 -10.896 1.00 86.62 577 PHE A O 1
ATOM 4707 N N . LEU A 1 578 ? -2.924 30.967 -9.150 1.00 91.06 578 LEU A N 1
ATOM 4708 C CA . LEU A 1 578 ? -1.584 31.219 -9.689 1.00 91.06 578 LEU A CA 1
ATOM 4709 C C . LEU A 1 578 ? -0.780 29.931 -9.894 1.00 91.06 578 LEU A C 1
ATOM 4711 O O . LEU A 1 578 ? -0.073 29.812 -10.890 1.00 91.06 578 LEU A O 1
ATOM 4715 N N . VAL A 1 579 ? -0.906 28.950 -8.996 1.00 84.81 579 VAL A N 1
ATOM 4716 C CA . VAL A 1 579 ? -0.280 27.627 -9.167 1.00 84.81 579 VAL A CA 1
ATOM 4717 C C . VAL A 1 579 ? -0.850 26.911 -10.390 1.00 84.81 579 VAL A C 1
ATOM 4719 O O . VAL A 1 579 ? -0.079 26.447 -11.227 1.00 84.81 579 VAL A O 1
ATOM 4722 N N . ILE A 1 580 ? -2.180 26.853 -10.529 1.00 75.75 580 ILE A N 1
ATOM 4723 C CA . ILE A 1 580 ? -2.846 26.214 -11.678 1.00 75.75 580 ILE A CA 1
ATOM 4724 C C . ILE A 1 580 ? -2.454 26.915 -12.981 1.00 75.75 580 ILE A C 1
ATOM 4726 O O . ILE A 1 580 ? -2.101 26.251 -13.954 1.00 75.75 580 ILE A O 1
ATOM 4730 N N . LEU A 1 581 ? -2.463 28.248 -12.987 1.00 86.50 581 LEU A N 1
ATOM 4731 C CA . LEU A 1 581 ? -2.073 29.059 -14.133 1.00 86.50 581 LEU A CA 1
ATOM 4732 C C . LEU A 1 581 ? -0.603 28.834 -14.506 1.00 86.50 581 LEU A C 1
ATOM 4734 O O . LEU A 1 581 ? -0.299 28.607 -15.672 1.00 86.50 581 LEU A O 1
ATOM 4738 N N . GLY A 1 582 ? 0.306 28.842 -13.528 1.00 83.94 582 GLY A N 1
ATOM 4739 C CA . GLY A 1 582 ? 1.735 28.617 -13.752 1.00 83.94 582 GLY A CA 1
ATOM 4740 C C . GLY A 1 582 ? 2.035 27.230 -14.318 1.00 83.94 582 GLY A C 1
ATOM 4741 O O . GLY A 1 582 ? 2.815 27.114 -15.261 1.00 83.94 582 GLY A O 1
ATOM 4742 N N . VAL A 1 583 ? 1.373 26.188 -13.801 1.00 79.12 583 VAL A N 1
ATOM 4743 C CA . VAL A 1 583 ? 1.475 24.823 -14.343 1.00 79.12 583 VAL A CA 1
ATOM 4744 C C . VAL A 1 583 ? 0.887 24.754 -15.754 1.00 79.12 583 VAL A C 1
ATOM 4746 O O . VAL A 1 583 ? 1.518 24.190 -16.643 1.00 79.12 583 VAL A O 1
ATOM 4749 N N . GLY A 1 584 ? -0.280 25.364 -15.988 1.00 70.56 584 GLY A N 1
ATOM 4750 C CA . GLY A 1 584 ? -0.922 25.403 -17.304 1.00 70.56 584 GLY A CA 1
ATOM 4751 C C . GLY A 1 584 ? -0.052 26.077 -18.368 1.00 70.56 584 GLY A C 1
ATOM 4752 O O . GLY A 1 584 ? 0.166 25.504 -19.433 1.00 70.56 584 GLY A O 1
ATOM 4753 N N . ILE A 1 585 ? 0.518 27.246 -18.059 1.00 84.69 585 ILE A N 1
ATOM 4754 C CA . ILE A 1 585 ? 1.448 27.949 -18.955 1.00 84.69 585 ILE A CA 1
ATOM 4755 C C . ILE A 1 585 ? 2.702 27.099 -19.194 1.00 84.69 585 ILE A C 1
ATOM 4757 O O . ILE A 1 585 ? 3.128 26.958 -20.337 1.00 84.69 585 ILE A O 1
ATOM 4761 N N . ALA A 1 586 ? 3.270 26.482 -18.152 1.00 79.94 586 ALA A N 1
ATOM 4762 C CA . ALA A 1 586 ? 4.443 25.623 -18.301 1.00 79.94 586 ALA A CA 1
ATOM 4763 C C . ALA A 1 586 ? 4.177 24.416 -19.219 1.00 79.94 586 ALA A C 1
ATOM 4765 O O . ALA A 1 586 ? 5.032 24.088 -20.038 1.00 79.94 586 ALA A O 1
ATOM 4766 N N . VAL A 1 587 ? 2.999 23.783 -19.127 1.00 72.19 587 VAL A N 1
ATOM 4767 C CA . VAL A 1 587 ? 2.580 22.692 -20.028 1.00 72.19 587 VAL A CA 1
ATOM 4768 C C . VAL A 1 587 ? 2.527 23.179 -21.470 1.00 72.19 587 VAL A C 1
ATOM 4770 O O . VAL A 1 587 ? 3.157 22.580 -22.338 1.00 72.19 587 VAL A O 1
ATOM 4773 N N . VAL A 1 588 ? 1.802 24.274 -21.723 1.00 77.00 588 VAL A N 1
ATOM 4774 C CA . VAL A 1 588 ? 1.648 24.842 -23.070 1.00 77.00 588 VAL A CA 1
ATOM 4775 C C . VAL A 1 588 ? 3.016 25.178 -23.661 1.00 77.00 588 VAL A C 1
ATOM 4777 O O . VAL A 1 588 ? 3.320 24.782 -24.783 1.00 77.00 588 VAL A O 1
ATOM 4780 N N . ASN A 1 589 ? 3.878 25.822 -22.877 1.00 87.38 589 ASN A N 1
ATOM 4781 C CA . ASN A 1 589 ? 5.224 26.193 -23.293 1.00 87.38 589 ASN A CA 1
ATOM 4782 C C . ASN A 1 589 ? 6.090 24.973 -23.645 1.00 87.38 589 ASN A C 1
ATOM 4784 O O . ASN A 1 589 ? 6.745 24.971 -24.686 1.00 87.38 589 ASN A O 1
ATOM 4788 N N . LEU A 1 590 ? 6.062 23.909 -22.833 1.00 79.31 590 LEU A N 1
ATOM 4789 C CA . LEU A 1 590 ? 6.816 22.682 -23.116 1.00 79.31 590 LEU A CA 1
ATOM 4790 C C . LEU A 1 590 ? 6.322 21.974 -24.385 1.00 79.31 590 LEU A C 1
ATOM 4792 O O . LEU A 1 590 ? 7.147 21.482 -25.156 1.00 79.31 590 LEU A O 1
ATOM 4796 N N . VAL A 1 591 ? 5.006 21.965 -24.626 1.00 74.56 591 VAL A N 1
ATOM 4797 C CA . VAL A 1 591 ? 4.402 21.397 -25.843 1.00 74.56 591 VAL A CA 1
ATOM 4798 C C . VAL A 1 591 ? 4.821 22.189 -27.082 1.00 74.56 591 VAL A C 1
ATOM 4800 O O . VAL A 1 591 ? 5.276 21.596 -28.058 1.00 74.56 591 VAL A O 1
ATOM 4803 N N . LEU A 1 592 ? 4.739 23.523 -27.035 1.00 80.31 592 LEU A N 1
ATOM 4804 C CA . LEU A 1 592 ? 5.127 24.397 -28.151 1.00 80.31 592 LEU A CA 1
ATOM 4805 C C . LEU A 1 592 ? 6.605 24.247 -28.532 1.00 80.31 592 LEU A C 1
ATOM 4807 O O . LEU A 1 592 ? 6.969 24.390 -29.698 1.00 80.31 592 LEU A O 1
ATOM 4811 N N . VAL A 1 593 ? 7.461 23.951 -27.554 1.00 86.00 593 VAL A N 1
ATOM 4812 C CA . VAL A 1 593 ? 8.908 23.800 -27.753 1.00 86.00 593 VAL A CA 1
ATOM 4813 C C . VAL A 1 593 ? 9.314 22.335 -27.989 1.00 86.00 593 VAL A C 1
ATOM 4815 O O . VAL A 1 593 ? 10.484 22.068 -28.238 1.00 86.00 593 VAL A O 1
ATOM 4818 N N . LYS A 1 594 ? 8.360 21.389 -27.979 1.00 82.06 594 LYS A N 1
ATOM 4819 C CA . LYS A 1 594 ? 8.599 19.936 -28.114 1.00 82.06 594 LYS A CA 1
ATOM 4820 C C . LYS A 1 594 ? 9.626 19.402 -27.102 1.00 82.06 594 LYS A C 1
ATOM 4822 O O . LYS A 1 594 ? 10.444 18.545 -27.415 1.00 82.06 594 LYS A O 1
ATOM 4827 N N . SER A 1 595 ? 9.591 19.926 -25.879 1.00 77.50 595 SER A N 1
ATOM 4828 C CA . SER A 1 595 ? 10.511 19.534 -24.809 1.00 77.50 595 SER A CA 1
ATOM 4829 C C . SER A 1 595 ? 10.098 18.211 -24.160 1.00 77.50 595 SER A C 1
ATOM 4831 O O . SER A 1 595 ? 8.913 17.898 -24.062 1.00 77.50 595 SER A O 1
ATOM 4833 N N . GLY A 1 596 ? 11.068 17.482 -23.599 1.00 70.62 596 GLY A N 1
ATOM 4834 C CA . GLY A 1 596 ? 10.799 16.313 -22.764 1.00 70.62 596 GLY A CA 1
ATOM 4835 C C . GLY A 1 596 ? 9.866 16.628 -21.586 1.00 70.62 596 GLY A C 1
ATOM 4836 O O . GLY A 1 596 ? 10.017 17.644 -20.898 1.00 70.62 596 GLY A O 1
ATOM 4837 N N . TRP A 1 597 ? 8.914 15.728 -21.328 1.00 70.94 597 TRP A N 1
ATOM 4838 C CA . TRP A 1 597 ? 7.875 15.911 -20.308 1.00 70.94 597 TRP A CA 1
ATOM 4839 C C . TRP A 1 597 ? 8.415 15.960 -18.876 1.00 70.94 597 TRP A C 1
ATOM 4841 O O . TRP A 1 597 ? 7.766 16.534 -18.012 1.00 70.94 597 TRP A O 1
ATOM 4851 N N . GLY A 1 598 ? 9.609 15.423 -18.603 1.00 63.53 598 GLY A N 1
ATOM 4852 C CA . GLY A 1 598 ? 10.198 15.406 -17.257 1.00 63.53 598 GLY A CA 1
ATOM 4853 C C . GLY A 1 598 ? 10.347 16.795 -16.616 1.00 63.53 598 GLY A C 1
ATOM 4854 O O . GLY A 1 598 ? 10.204 16.929 -15.399 1.00 63.53 598 GLY A O 1
ATOM 4855 N N . ALA A 1 599 ? 10.545 17.840 -17.427 1.00 78.56 599 ALA A N 1
ATOM 4856 C CA . ALA A 1 599 ? 10.684 19.222 -16.965 1.00 78.56 599 ALA A CA 1
ATOM 4857 C C . ALA A 1 599 ? 9.440 19.752 -16.234 1.00 78.56 599 ALA A C 1
ATOM 4859 O O . ALA A 1 599 ? 9.564 20.602 -15.349 1.00 78.56 599 ALA A O 1
ATOM 4860 N N . ILE A 1 600 ? 8.248 19.228 -16.553 1.00 77.31 600 ILE A N 1
ATOM 4861 C CA . ILE A 1 600 ? 6.998 19.661 -15.919 1.00 77.31 600 ILE A CA 1
ATOM 4862 C C . ILE A 1 600 ? 7.011 19.405 -14.412 1.00 77.31 600 ILE A C 1
ATOM 4864 O O . ILE A 1 600 ? 6.532 20.231 -13.633 1.00 77.31 600 ILE A O 1
ATOM 4868 N N . PHE A 1 601 ? 7.590 18.280 -13.985 1.00 76.00 601 PHE A N 1
ATOM 4869 C CA . PHE A 1 601 ? 7.578 17.872 -12.587 1.00 76.00 601 PHE A CA 1
ATOM 4870 C C . PHE A 1 601 ? 8.427 18.811 -11.738 1.00 76.00 601 PHE A C 1
ATOM 4872 O O . PHE A 1 601 ? 8.034 19.138 -10.626 1.00 76.00 601 PHE A O 1
ATOM 4879 N N . THR A 1 602 ? 9.544 19.313 -12.262 1.00 84.38 602 THR A N 1
ATOM 4880 C CA . THR A 1 602 ? 10.433 20.222 -11.528 1.00 84.38 602 THR A CA 1
ATOM 4881 C C . THR A 1 602 ? 9.723 21.526 -11.156 1.00 84.38 602 THR A C 1
ATOM 4883 O O . THR A 1 602 ? 9.684 21.890 -9.978 1.00 84.38 602 THR A O 1
ATOM 4886 N N . VAL A 1 603 ? 9.104 22.206 -12.128 1.00 88.62 603 VAL A N 1
ATOM 4887 C CA . VAL A 1 603 ? 8.390 23.468 -11.866 1.00 88.62 603 VAL A CA 1
ATOM 4888 C C . VAL A 1 603 ? 7.097 23.250 -11.083 1.00 88.62 603 VAL A C 1
ATOM 4890 O O . VAL A 1 603 ? 6.795 24.018 -10.169 1.00 88.62 603 VAL A O 1
ATOM 4893 N N . THR A 1 604 ? 6.373 22.164 -11.366 1.00 83.06 604 THR A N 1
ATOM 4894 C CA . THR A 1 604 ? 5.134 21.828 -10.654 1.00 83.06 604 THR A CA 1
ATOM 4895 C C . THR A 1 604 ? 5.410 21.506 -9.191 1.00 83.06 604 THR A C 1
ATOM 4897 O O . THR A 1 604 ? 4.716 22.019 -8.317 1.00 83.06 604 THR A O 1
ATOM 4900 N N . ASN A 1 605 ? 6.461 20.734 -8.897 1.00 86.44 605 ASN A N 1
ATOM 4901 C CA . ASN A 1 605 ? 6.890 20.464 -7.526 1.00 86.44 605 ASN A CA 1
ATOM 4902 C C . ASN A 1 605 ? 7.209 21.759 -6.796 1.00 86.44 605 ASN A C 1
ATOM 4904 O O . ASN A 1 605 ? 6.763 21.950 -5.671 1.00 86.44 605 ASN A O 1
ATOM 4908 N N . PHE A 1 606 ? 7.948 22.665 -7.435 1.00 93.75 606 PHE A N 1
ATOM 4909 C CA . PHE A 1 606 ? 8.322 23.921 -6.805 1.00 93.75 606 PHE A CA 1
ATOM 4910 C C . PHE A 1 606 ? 7.100 24.804 -6.496 1.00 93.75 606 PHE A C 1
ATOM 4912 O O . PHE A 1 606 ? 6.957 25.276 -5.369 1.00 93.75 606 PHE A O 1
ATOM 4919 N N . LEU A 1 607 ? 6.165 24.952 -7.442 1.00 93.06 607 LEU A N 1
ATOM 4920 C CA . LEU A 1 607 ? 4.902 25.670 -7.227 1.00 93.06 607 LEU A CA 1
ATOM 4921 C C . LEU A 1 607 ? 4.042 25.021 -6.130 1.00 93.06 607 LEU A C 1
ATOM 4923 O O . LEU A 1 607 ? 3.527 25.723 -5.258 1.00 93.06 607 LEU A O 1
ATOM 4927 N N . LEU A 1 608 ? 3.929 23.687 -6.123 1.00 85.94 608 LEU A N 1
ATOM 4928 C CA . LEU A 1 608 ? 3.212 22.945 -5.084 1.00 85.94 608 LEU A CA 1
ATOM 4929 C C . LEU A 1 608 ? 3.861 23.120 -3.712 1.00 85.94 608 LEU A C 1
ATOM 4931 O O . LEU A 1 608 ? 3.148 23.336 -2.741 1.00 85.94 608 LEU A O 1
ATOM 4935 N N . ILE A 1 609 ? 5.190 23.084 -3.613 1.00 94.38 609 ILE A N 1
ATOM 4936 C CA . ILE A 1 609 ? 5.918 23.323 -2.360 1.00 94.38 609 ILE A CA 1
ATOM 4937 C C . ILE A 1 609 ? 5.595 24.711 -1.813 1.00 94.38 609 ILE A C 1
ATOM 4939 O O . ILE A 1 609 ? 5.255 24.842 -0.636 1.00 94.38 609 ILE A O 1
ATOM 4943 N N . LEU A 1 610 ? 5.664 25.738 -2.665 1.00 94.56 610 LEU A N 1
ATOM 4944 C CA . LEU A 1 610 ? 5.343 27.108 -2.273 1.00 94.56 610 LEU A CA 1
ATOM 4945 C C . LEU A 1 610 ? 3.888 27.232 -1.826 1.00 94.56 610 LEU A C 1
ATOM 4947 O O . LEU A 1 610 ? 3.608 27.934 -0.861 1.00 94.56 610 LEU A O 1
ATOM 4951 N N . TYR A 1 611 ? 2.958 26.539 -2.473 1.00 92.94 611 TYR A N 1
ATOM 4952 C CA . TYR A 1 611 ? 1.561 26.539 -2.058 1.00 92.94 611 TYR A CA 1
ATOM 4953 C C . TYR A 1 611 ? 1.345 25.812 -0.723 1.00 92.94 611 TYR A C 1
ATOM 4955 O O . TYR A 1 611 ? 0.809 26.394 0.221 1.00 92.94 611 TYR A O 1
ATOM 4963 N N . LEU A 1 612 ? 1.816 24.568 -0.633 1.00 88.44 612 LEU A N 1
ATOM 4964 C CA . LEU A 1 612 ? 1.582 23.642 0.475 1.00 88.44 612 LEU A CA 1
ATOM 4965 C C . LEU A 1 612 ? 2.316 24.020 1.758 1.00 88.44 612 LEU A C 1
ATOM 4967 O O . LEU A 1 612 ? 1.863 23.633 2.833 1.00 88.44 612 LEU A O 1
ATOM 4971 N N . ALA A 1 613 ? 3.401 24.792 1.670 1.00 88.94 613 ALA A N 1
ATOM 4972 C CA . ALA A 1 613 ? 4.187 25.258 2.812 1.00 88.94 613 ALA A CA 1
ATOM 4973 C C . ALA A 1 613 ? 3.335 25.831 3.963 1.00 88.94 613 ALA A C 1
ATOM 4975 O O . ALA A 1 613 ? 3.666 25.631 5.130 1.00 88.94 613 ALA A O 1
ATOM 4976 N N . GLY A 1 614 ? 2.247 26.544 3.643 1.00 83.56 614 GLY A N 1
ATOM 4977 C CA . GLY A 1 614 ? 1.335 27.128 4.634 1.00 83.56 614 GLY A CA 1
ATOM 4978 C C . GLY A 1 614 ? 0.124 26.262 5.003 1.00 83.56 614 GLY A C 1
ATOM 4979 O O . GLY A 1 614 ? -0.548 26.559 5.989 1.00 83.56 614 GLY A O 1
ATOM 4980 N N . GLU A 1 615 ? -0.157 25.212 4.232 1.00 86.12 615 GLU A N 1
ATOM 4981 C CA . GLU A 1 615 ? -1.379 24.400 4.334 1.00 86.12 615 GLU A CA 1
ATOM 4982 C C . GLU A 1 615 ? -1.134 23.068 5.051 1.00 86.12 615 GLU A C 1
ATOM 4984 O O . GLU A 1 615 ? -1.983 22.588 5.804 1.00 86.12 615 GLU A O 1
ATOM 4989 N N . VAL A 1 616 ? 0.044 22.474 4.843 1.00 86.94 616 VAL A N 1
ATOM 4990 C CA . VAL A 1 616 ? 0.395 21.166 5.396 1.00 86.94 616 VAL A CA 1
ATOM 4991 C C . VAL A 1 616 ? 0.864 21.313 6.841 1.00 86.94 616 VAL A C 1
ATOM 4993 O O . VAL A 1 616 ? 1.800 22.050 7.152 1.00 86.94 616 VAL A O 1
ATOM 4996 N N . LYS A 1 617 ? 0.226 20.562 7.742 1.00 86.88 617 LYS A N 1
ATOM 4997 C CA . LYS A 1 617 ? 0.616 20.465 9.154 1.00 86.88 617 LYS A CA 1
ATOM 4998 C C . LYS A 1 617 ? 0.833 19.004 9.521 1.00 86.88 617 LYS A C 1
ATOM 5000 O O . LYS A 1 617 ? -0.126 18.288 9.792 1.00 86.88 617 LYS A O 1
ATOM 5005 N N . LEU A 1 618 ? 2.095 18.580 9.537 1.00 86.44 618 LEU A N 1
ATOM 5006 C CA . LEU A 1 618 ? 2.474 17.216 9.909 1.00 86.44 618 LEU A CA 1
ATOM 5007 C C . LEU A 1 618 ? 2.526 17.038 11.435 1.00 86.44 618 LEU A C 1
ATOM 5009 O O . LEU A 1 618 ? 2.780 17.984 12.186 1.00 86.44 618 LEU A O 1
ATOM 5013 N N . ASP A 1 619 ? 2.333 15.798 11.894 1.00 84.50 619 ASP A N 1
ATOM 5014 C CA . ASP A 1 619 ? 2.544 15.419 13.296 1.00 84.50 619 ASP A CA 1
ATOM 5015 C C . ASP A 1 619 ? 4.006 15.680 13.706 1.00 84.50 619 ASP A C 1
ATOM 5017 O O . ASP A 1 619 ? 4.944 15.331 12.988 1.00 84.50 619 ASP A O 1
ATOM 5021 N N . LYS A 1 620 ? 4.224 16.232 14.906 1.00 88.06 620 LYS A N 1
ATOM 5022 C CA . LYS A 1 620 ? 5.565 16.486 15.463 1.00 88.06 620 LYS A CA 1
ATOM 5023 C C . LYS A 1 620 ? 6.494 15.268 15.415 1.00 88.06 620 LYS A C 1
ATOM 5025 O O . LYS A 1 620 ? 7.695 15.421 15.211 1.00 88.06 620 LYS A O 1
ATOM 5030 N N . LYS A 1 621 ? 5.950 14.054 15.558 1.00 87.75 621 LYS A N 1
ATOM 5031 C CA . LYS A 1 621 ? 6.722 12.804 15.474 1.00 87.75 621 LYS A CA 1
ATOM 5032 C C . LYS A 1 621 ? 7.311 12.562 14.084 1.00 87.75 621 LYS A C 1
ATOM 5034 O O . LYS A 1 621 ? 8.381 11.966 13.994 1.00 87.75 621 LYS A O 1
ATOM 5039 N N . ILE A 1 622 ? 6.638 13.022 13.030 1.00 88.12 622 ILE A N 1
ATOM 5040 C CA . ILE A 1 622 ? 7.117 12.910 11.650 1.00 88.12 622 ILE A CA 1
ATOM 5041 C C . ILE A 1 622 ? 8.338 13.803 11.452 1.00 88.12 622 ILE A C 1
ATOM 5043 O O . ILE A 1 622 ? 9.348 13.326 10.938 1.00 88.12 622 ILE A O 1
ATOM 5047 N N . TYR A 1 623 ? 8.295 15.051 11.937 1.00 91.38 623 TYR A N 1
ATOM 5048 C CA . TYR A 1 623 ? 9.467 15.929 11.895 1.00 91.38 623 TYR A CA 1
ATOM 5049 C C . TYR A 1 623 ? 10.656 15.279 12.604 1.00 91.38 623 TYR A C 1
ATOM 5051 O O . TYR A 1 623 ? 11.718 15.173 12.003 1.00 91.38 623 TYR A O 1
ATOM 5059 N N . TYR A 1 624 ? 10.458 14.728 13.810 1.00 90.50 624 TYR A N 1
ATOM 5060 C CA . TYR A 1 624 ? 11.527 14.035 14.543 1.00 90.50 624 TYR A CA 1
ATOM 5061 C C . TYR A 1 624 ? 12.110 12.852 13.768 1.00 90.50 624 TYR A C 1
ATOM 5063 O O . TYR A 1 624 ? 13.328 12.703 13.715 1.00 90.50 624 TYR A O 1
ATOM 5071 N N . ALA A 1 625 ? 11.262 12.021 13.155 1.00 87.88 625 ALA A N 1
ATOM 5072 C CA . ALA A 1 625 ? 11.712 10.876 12.369 1.00 87.88 625 ALA A CA 1
ATOM 5073 C C . ALA A 1 625 ? 12.563 11.310 11.165 1.00 87.88 625 ALA A C 1
ATOM 5075 O O . ALA A 1 625 ? 13.629 10.740 10.932 1.00 87.88 625 ALA A O 1
ATOM 5076 N N . ILE A 1 626 ? 12.131 12.348 10.442 1.00 88.62 626 ILE A N 1
ATOM 5077 C CA . ILE A 1 626 ? 12.882 12.883 9.301 1.00 88.62 626 ILE A CA 1
ATOM 5078 C C . ILE A 1 626 ? 14.182 13.549 9.767 1.00 88.62 626 ILE A C 1
ATOM 5080 O O . ILE A 1 626 ? 15.228 13.330 9.165 1.00 88.62 626 ILE A O 1
ATOM 5084 N N . GLY A 1 627 ? 14.152 14.304 10.867 1.00 90.69 627 GLY A N 1
ATOM 5085 C CA . GLY A 1 627 ? 15.341 14.912 11.460 1.00 90.69 627 GLY A CA 1
ATOM 5086 C C . GLY A 1 627 ? 16.400 13.881 11.845 1.00 90.69 627 GLY A C 1
ATOM 5087 O O . GLY A 1 627 ? 17.568 14.045 11.500 1.00 90.69 627 GLY A O 1
ATOM 5088 N N . ILE A 1 628 ? 15.987 12.785 12.492 1.00 89.56 628 ILE A N 1
ATOM 5089 C CA . ILE A 1 628 ? 16.871 11.659 12.822 1.00 89.56 628 ILE A CA 1
ATOM 5090 C C . ILE A 1 628 ? 17.432 11.031 11.545 1.00 89.56 628 ILE A C 1
ATOM 5092 O O . ILE A 1 628 ? 18.640 10.830 11.460 1.00 89.56 628 ILE A O 1
ATOM 5096 N N . ALA A 1 629 ? 16.595 10.765 10.538 1.00 88.25 629 ALA A N 1
ATOM 5097 C CA . ALA A 1 629 ? 17.054 10.210 9.266 1.00 88.25 629 ALA A CA 1
ATOM 5098 C C . ALA A 1 629 ? 18.098 11.112 8.589 1.00 88.25 629 ALA A C 1
ATOM 5100 O O . ALA A 1 629 ? 19.133 10.620 8.147 1.00 88.25 629 ALA A O 1
ATOM 5101 N N . CYS A 1 630 ? 17.879 12.429 8.575 1.00 90.94 630 CYS A N 1
ATOM 5102 C CA . CYS A 1 630 ? 18.844 13.395 8.061 1.00 90.94 630 CYS A CA 1
ATOM 5103 C C . CYS A 1 630 ? 20.170 13.350 8.835 1.00 90.94 630 CYS A C 1
ATOM 5105 O O . CYS A 1 630 ? 21.231 13.308 8.225 1.00 90.94 630 CYS A O 1
ATOM 5107 N N . LEU A 1 631 ? 20.142 13.300 10.168 1.00 87.19 631 LEU A N 1
ATOM 5108 C CA . LEU A 1 631 ? 21.370 13.198 10.967 1.00 87.19 631 LEU A CA 1
ATOM 5109 C C . LEU A 1 631 ? 22.105 11.865 10.750 1.00 87.19 631 LEU A C 1
ATOM 5111 O O . LEU A 1 631 ? 23.333 11.850 10.702 1.00 87.19 631 LEU A O 1
ATOM 5115 N N . VAL A 1 632 ? 21.376 10.760 10.560 1.00 86.62 632 VAL A N 1
ATOM 5116 C CA . VAL A 1 632 ? 21.963 9.458 10.205 1.00 86.62 632 VAL A CA 1
ATOM 5117 C C . VAL A 1 632 ? 22.633 9.529 8.837 1.00 86.62 632 VAL A C 1
ATOM 5119 O O . VAL A 1 632 ? 23.785 9.123 8.716 1.00 86.62 632 VAL A O 1
ATOM 5122 N N . ILE A 1 633 ? 21.969 10.098 7.828 1.00 85.81 633 ILE A N 1
ATOM 5123 C CA . ILE A 1 633 ? 22.579 10.326 6.513 1.00 85.81 633 ILE A CA 1
ATOM 5124 C C . ILE A 1 633 ? 23.829 11.189 6.668 1.00 85.81 633 ILE A C 1
ATOM 5126 O O . ILE A 1 633 ? 24.887 10.815 6.189 1.00 85.81 633 ILE A O 1
ATOM 5130 N N . LEU A 1 634 ? 23.759 12.306 7.393 1.00 86.81 634 LEU A N 1
ATOM 5131 C CA . LEU A 1 634 ? 24.922 13.163 7.623 1.00 86.81 634 LEU A CA 1
ATOM 5132 C C . LEU A 1 634 ? 26.085 12.381 8.254 1.00 86.81 634 LEU A C 1
ATOM 5134 O O . LEU A 1 634 ? 27.226 12.549 7.832 1.00 86.81 634 LEU A O 1
ATOM 5138 N N . SER A 1 635 ? 25.799 11.479 9.199 1.00 82.12 635 SER A N 1
ATOM 5139 C CA . SER A 1 635 ? 26.820 10.652 9.847 1.00 82.12 635 SER A CA 1
ATOM 5140 C C . SER A 1 635 ? 27.551 9.708 8.890 1.00 82.12 635 SER A C 1
ATOM 5142 O O . SER A 1 635 ? 28.745 9.491 9.068 1.00 82.12 635 SER A O 1
ATOM 5144 N N . THR A 1 636 ? 26.901 9.209 7.830 1.00 78.62 636 THR A N 1
ATOM 5145 C CA . THR A 1 636 ? 27.569 8.330 6.852 1.00 78.62 636 THR A CA 1
ATOM 5146 C C . THR A 1 636 ? 28.580 9.069 5.979 1.00 78.62 636 THR A C 1
ATOM 5148 O O . THR A 1 636 ? 29.462 8.435 5.402 1.00 78.62 636 THR A O 1
ATOM 5151 N N . TRP A 1 637 ? 28.469 10.397 5.887 1.00 77.06 637 TRP A N 1
ATOM 5152 C CA . TRP A 1 637 ? 29.431 11.255 5.193 1.00 77.06 637 TRP A CA 1
ATOM 5153 C C . TRP A 1 637 ? 30.616 11.648 6.085 1.00 77.06 637 TRP A C 1
ATOM 5155 O O . TRP A 1 637 ? 31.654 12.079 5.581 1.00 77.06 637 TRP A O 1
ATOM 5165 N N . ILE A 1 638 ? 30.504 11.481 7.408 1.00 66.81 638 ILE A N 1
ATOM 5166 C CA . ILE A 1 638 ? 31.606 11.720 8.344 1.00 66.81 638 ILE A CA 1
ATOM 5167 C C . ILE A 1 638 ? 32.621 10.582 8.181 1.00 66.81 638 ILE A C 1
ATOM 5169 O O . ILE A 1 638 ? 32.336 9.425 8.471 1.00 66.81 638 ILE A O 1
ATOM 5173 N N . GLY A 1 639 ? 33.819 10.900 7.689 1.00 56.97 639 GLY A N 1
ATOM 5174 C CA . GLY A 1 639 ? 34.927 9.943 7.547 1.00 56.97 639 GLY A CA 1
ATOM 5175 C C . GLY A 1 639 ? 35.017 9.230 6.192 1.00 56.97 639 GLY A C 1
ATOM 5176 O O . GLY A 1 639 ? 36.107 8.808 5.816 1.00 56.97 639 GLY A O 1
ATOM 5177 N N . LYS A 1 640 ? 33.937 9.176 5.400 1.00 55.94 640 LYS A N 1
ATOM 5178 C CA . LYS A 1 640 ? 33.979 8.750 3.991 1.00 55.94 640 LYS A CA 1
ATOM 5179 C C . LYS A 1 640 ? 34.021 9.971 3.077 1.00 55.94 640 LYS A C 1
ATOM 5181 O O . LYS A 1 640 ? 32.995 10.515 2.688 1.00 55.94 640 LYS A O 1
ATOM 5186 N N . GLY A 1 641 ? 35.226 10.396 2.712 1.00 52.78 641 GLY A N 1
ATOM 5187 C CA . GLY A 1 641 ? 35.414 11.263 1.551 1.00 52.78 641 GLY A CA 1
ATOM 5188 C C . GLY A 1 641 ? 35.214 10.443 0.280 1.00 52.78 641 GLY A C 1
ATOM 5189 O O . GLY A 1 641 ? 36.192 9.959 -0.283 1.00 52.78 641 GLY A O 1
ATOM 5190 N N . ASP A 1 642 ? 33.965 10.218 -0.130 1.00 54.16 642 ASP A N 1
ATOM 5191 C CA . ASP A 1 642 ? 33.687 9.519 -1.384 1.00 54.16 642 ASP A CA 1
ATOM 5192 C C . ASP A 1 642 ? 34.151 10.405 -2.553 1.00 54.16 642 ASP A C 1
ATOM 5194 O O . ASP A 1 642 ? 33.512 11.402 -2.895 1.00 54.16 642 ASP A O 1
ATOM 5198 N N . LYS A 1 643 ? 35.308 10.063 -3.136 1.00 58.50 643 LYS A N 1
ATOM 5199 C CA . LYS A 1 643 ? 35.942 10.796 -4.247 1.00 58.50 643 LYS A CA 1
ATOM 5200 C C . LYS A 1 643 ? 35.100 10.779 -5.531 1.00 58.50 643 LYS A C 1
ATOM 5202 O O . LYS A 1 643 ? 35.455 11.464 -6.483 1.00 58.50 643 LYS A O 1
ATOM 5207 N N . THR A 1 644 ? 34.020 9.997 -5.571 1.00 60.31 644 THR A N 1
ATOM 5208 C CA . THR A 1 644 ? 33.147 9.861 -6.746 1.00 60.31 644 THR A CA 1
ATOM 5209 C C . THR A 1 644 ? 32.122 10.990 -6.884 1.00 60.31 644 THR A C 1
ATOM 5211 O O . THR A 1 644 ? 31.602 11.207 -7.977 1.00 60.31 644 THR A O 1
ATOM 5214 N N . TYR A 1 645 ? 31.828 11.742 -5.818 1.00 64.31 645 TYR A N 1
ATOM 5215 C CA . TYR A 1 645 ? 30.917 12.884 -5.898 1.00 64.31 645 TYR A CA 1
ATOM 5216 C C . TYR A 1 645 ? 31.624 14.158 -6.372 1.00 64.31 645 TYR A C 1
ATOM 5218 O O . TYR A 1 645 ? 32.698 14.513 -5.887 1.00 64.31 645 TYR A O 1
ATOM 5226 N N . ASN A 1 646 ? 30.950 14.924 -7.239 1.00 74.12 646 ASN A N 1
ATOM 5227 C CA . ASN A 1 646 ? 31.329 16.311 -7.509 1.00 74.12 646 ASN A CA 1
ATOM 5228 C C . ASN A 1 646 ? 31.331 17.106 -6.189 1.00 74.12 646 ASN A C 1
ATOM 5230 O O . ASN A 1 646 ? 30.376 17.034 -5.409 1.00 74.12 646 ASN A O 1
ATOM 5234 N N . THR A 1 647 ? 32.394 17.874 -5.940 1.00 75.94 647 THR A N 1
ATOM 5235 C CA . THR A 1 647 ? 32.595 18.602 -4.683 1.00 75.94 647 THR A CA 1
ATOM 5236 C C . THR A 1 647 ? 31.475 19.593 -4.369 1.00 75.94 647 THR A C 1
ATOM 5238 O O . THR A 1 647 ? 31.068 19.706 -3.209 1.00 75.94 647 THR A O 1
ATOM 5241 N N . ASN A 1 648 ? 30.917 20.257 -5.389 1.00 78.25 648 ASN A N 1
ATOM 5242 C CA . ASN A 1 648 ? 29.770 21.147 -5.217 1.00 78.25 648 ASN A CA 1
ATOM 5243 C C . ASN A 1 648 ? 28.535 20.349 -4.789 1.00 78.25 648 ASN A C 1
ATOM 5245 O O . ASN A 1 648 ? 27.914 20.676 -3.779 1.00 78.25 648 ASN A O 1
ATOM 5249 N N . LEU A 1 649 ? 28.223 19.254 -5.481 1.00 80.44 649 LEU A N 1
ATOM 5250 C CA . LEU A 1 649 ? 27.063 18.428 -5.157 1.00 80.44 649 LEU A CA 1
ATOM 5251 C C . LEU A 1 649 ? 27.150 17.826 -3.746 1.00 80.44 649 LEU A C 1
ATOM 5253 O O . LEU A 1 649 ? 26.186 17.910 -2.985 1.00 80.44 649 LEU A O 1
ATOM 5257 N N . ALA A 1 650 ? 28.305 17.271 -3.368 1.00 82.56 650 ALA A N 1
ATOM 5258 C CA . ALA A 1 650 ? 28.529 16.727 -2.029 1.00 82.56 650 ALA A CA 1
ATOM 5259 C C . ALA A 1 650 ? 28.291 17.787 -0.943 1.00 82.56 650 ALA A C 1
ATOM 5261 O O . ALA A 1 650 ? 27.562 17.551 0.019 1.00 82.56 650 ALA A O 1
ATOM 5262 N N . SER A 1 651 ? 28.848 18.989 -1.123 1.00 85.56 651 SER A N 1
ATOM 5263 C CA . SER A 1 651 ? 28.677 20.081 -0.159 1.00 85.56 651 SER A CA 1
ATOM 5264 C C . SER A 1 651 ? 27.215 20.526 -0.009 1.00 85.56 651 SER A C 1
ATOM 5266 O O . SER A 1 651 ? 26.779 20.836 1.101 1.00 85.56 651 SER A O 1
ATOM 5268 N N . MET A 1 652 ? 26.436 20.486 -1.096 1.00 86.38 652 MET A N 1
ATOM 5269 C CA . MET A 1 652 ? 25.006 20.801 -1.090 1.00 86.38 652 MET A CA 1
ATOM 5270 C C . MET A 1 652 ? 24.188 19.761 -0.332 1.00 86.38 652 MET A C 1
ATOM 5272 O O . MET A 1 652 ? 23.312 20.128 0.451 1.00 86.38 652 MET A O 1
ATOM 5276 N N . ILE A 1 653 ? 24.478 18.470 -0.543 1.00 87.38 653 ILE A N 1
ATOM 5277 C CA . ILE A 1 653 ? 23.836 17.370 0.194 1.00 87.38 653 ILE A CA 1
ATOM 5278 C C . ILE A 1 653 ? 24.080 17.556 1.689 1.00 87.38 653 ILE A C 1
ATOM 5280 O O . ILE A 1 653 ? 23.124 17.592 2.465 1.00 87.38 653 ILE A O 1
ATOM 5284 N N . ILE A 1 654 ? 25.344 17.750 2.078 1.00 89.31 654 ILE A N 1
ATOM 5285 C CA . ILE A 1 654 ? 25.745 17.947 3.475 1.00 89.31 654 ILE A CA 1
ATOM 5286 C C . ILE A 1 654 ? 24.982 19.129 4.082 1.00 89.31 654 ILE A C 1
ATOM 5288 O O . ILE A 1 654 ? 24.372 18.982 5.140 1.00 89.31 654 ILE A O 1
ATOM 5292 N N . PHE A 1 655 ? 24.957 20.281 3.406 1.00 91.12 655 PHE A N 1
ATOM 5293 C CA . PHE A 1 655 ? 24.287 21.473 3.921 1.00 91.12 655 PHE A CA 1
ATOM 5294 C C . PHE A 1 655 ? 22.770 21.302 4.045 1.00 91.12 655 PHE A C 1
ATOM 5296 O O . PHE A 1 655 ? 22.204 21.658 5.080 1.00 91.12 655 PHE A O 1
ATOM 5303 N N . ALA A 1 656 ? 22.097 20.748 3.033 1.00 90.12 656 ALA A N 1
ATOM 5304 C CA . ALA A 1 656 ? 20.643 20.591 3.040 1.00 90.12 656 ALA A CA 1
ATOM 5305 C C . ALA A 1 656 ? 20.178 19.582 4.102 1.00 90.12 656 ALA A C 1
ATOM 5307 O O . ALA A 1 656 ? 19.248 19.856 4.867 1.00 90.12 656 ALA A O 1
ATOM 5308 N N . VAL A 1 657 ? 20.857 18.434 4.183 1.00 91.88 657 VAL A N 1
ATOM 5309 C CA . VAL A 1 657 ? 20.565 17.377 5.157 1.00 91.88 657 VAL A CA 1
ATOM 5310 C C . VAL A 1 657 ? 20.842 17.868 6.577 1.00 91.88 657 VAL A C 1
ATOM 5312 O O . VAL A 1 657 ? 19.978 17.732 7.448 1.00 91.88 657 VAL A O 1
ATOM 5315 N N . ALA A 1 658 ? 21.996 18.504 6.811 1.00 92.69 658 ALA A N 1
ATOM 5316 C CA . ALA A 1 658 ? 22.324 19.068 8.115 1.00 92.69 658 ALA A CA 1
ATOM 5317 C C . ALA A 1 658 ? 21.312 20.136 8.532 1.00 92.69 658 ALA A C 1
ATOM 5319 O O . ALA A 1 658 ? 20.759 20.042 9.625 1.00 92.69 658 ALA A O 1
ATOM 5320 N N . SER A 1 659 ? 21.001 21.090 7.647 1.00 93.31 659 SER A N 1
ATOM 5321 C CA . SER A 1 659 ? 20.058 22.181 7.922 1.00 93.31 659 SER A CA 1
ATOM 5322 C C . SER A 1 659 ? 18.665 21.668 8.297 1.00 93.31 659 SER A C 1
ATOM 5324 O O . SER A 1 659 ? 18.063 22.156 9.257 1.00 93.31 659 SER A O 1
ATOM 5326 N N . CYS A 1 660 ? 18.155 20.650 7.595 1.00 94.06 660 CYS A N 1
ATOM 5327 C CA . CYS A 1 660 ? 16.880 20.022 7.944 1.00 94.06 660 CYS A CA 1
ATOM 5328 C C . CYS A 1 660 ? 16.959 19.267 9.284 1.00 94.06 660 CYS A C 1
ATOM 5330 O O . CYS A 1 660 ? 16.050 19.380 10.109 1.00 94.06 660 CYS A O 1
ATOM 5332 N N . GLY A 1 661 ? 18.049 18.528 9.522 1.00 93.19 661 GLY A N 1
ATOM 5333 C CA . GLY A 1 661 ? 18.284 17.780 10.759 1.00 93.19 661 GLY A CA 1
ATOM 5334 C C . GLY A 1 661 ? 18.330 18.679 11.997 1.00 93.19 661 GLY A C 1
ATOM 5335 O O . GLY A 1 661 ? 17.571 18.470 12.945 1.00 93.19 661 GLY A O 1
ATOM 5336 N N . VAL A 1 662 ? 19.155 19.731 11.972 1.00 93.69 662 VAL A N 1
ATOM 5337 C CA . VAL A 1 662 ? 19.288 20.666 13.103 1.00 93.69 662 VAL A CA 1
ATOM 5338 C C . VAL A 1 662 ? 18.018 21.481 13.337 1.00 93.69 662 VAL A C 1
ATOM 5340 O O . VAL A 1 662 ? 17.674 21.765 14.483 1.00 93.69 662 VAL A O 1
ATOM 5343 N N . THR A 1 663 ? 17.267 21.803 12.280 1.00 94.88 663 THR A N 1
ATOM 5344 C CA . THR A 1 663 ? 15.982 22.511 12.407 1.00 94.88 663 THR A CA 1
ATOM 5345 C C . THR A 1 663 ? 14.915 21.622 13.041 1.00 94.88 663 THR A C 1
ATOM 5347 O O . THR A 1 663 ? 14.207 22.063 13.947 1.00 94.88 663 THR A O 1
ATOM 5350 N N . SER A 1 664 ? 14.853 20.342 12.662 1.00 92.69 664 SER A N 1
ATOM 5351 C CA . SER A 1 664 ? 13.989 19.374 13.343 1.00 92.69 664 SER A CA 1
ATOM 5352 C C . SER A 1 664 ? 14.389 19.164 14.805 1.00 92.69 664 SER A C 1
ATOM 5354 O O . SER A 1 664 ? 13.524 18.923 15.650 1.00 92.69 664 SER A O 1
ATOM 5356 N N . MET A 1 665 ? 15.682 19.226 15.120 1.00 89.50 665 MET A N 1
ATOM 5357 C CA . MET A 1 665 ? 16.160 19.127 16.495 1.00 89.50 665 MET A CA 1
ATOM 5358 C C . MET A 1 665 ? 15.745 20.355 17.309 1.00 89.50 665 MET A C 1
ATOM 5360 O O . MET A 1 665 ? 15.225 20.205 18.414 1.00 89.50 665 MET A O 1
ATOM 5364 N N . LEU A 1 666 ? 15.877 21.566 16.755 1.00 91.56 666 LEU A N 1
ATOM 5365 C CA . LEU A 1 666 ? 15.356 22.772 17.398 1.00 91.56 666 LEU A CA 1
ATOM 5366 C C . LEU A 1 666 ? 13.843 22.670 17.627 1.00 91.56 666 LEU A C 1
ATOM 5368 O O . LEU A 1 666 ? 13.390 22.992 18.721 1.00 91.56 666 LEU A O 1
ATOM 5372 N N . TYR A 1 667 ? 13.079 22.151 16.659 1.00 90.25 667 TYR A N 1
ATOM 5373 C CA . TYR A 1 667 ? 11.640 21.903 16.820 1.00 90.25 667 TYR A CA 1
ATOM 5374 C C . TYR A 1 667 ? 11.354 21.012 18.040 1.00 90.25 667 TYR A C 1
ATOM 5376 O O . TYR A 1 667 ? 10.465 21.301 18.840 1.00 90.25 667 TYR A O 1
ATOM 5384 N N . PHE A 1 668 ? 12.129 19.939 18.225 1.00 88.94 668 PHE A N 1
ATOM 5385 C CA . PHE A 1 668 ? 12.012 19.054 19.388 1.00 88.94 668 PHE A CA 1
ATOM 5386 C C . PHE A 1 668 ? 12.261 19.781 20.717 1.00 88.94 668 PHE A C 1
ATOM 5388 O O . PHE A 1 668 ? 11.501 19.597 21.670 1.00 88.94 668 PHE A O 1
ATOM 5395 N N . PHE A 1 669 ? 13.301 20.615 20.783 1.00 88.50 669 PHE A N 1
ATOM 5396 C CA . PHE A 1 669 ? 13.637 21.372 21.991 1.00 88.50 669 PHE A CA 1
ATOM 5397 C C . PHE A 1 669 ? 12.650 22.504 22.285 1.00 88.50 669 PHE A C 1
ATOM 5399 O O . PHE A 1 669 ? 12.319 22.728 23.449 1.00 88.50 669 PHE A O 1
ATOM 5406 N N . GLU A 1 670 ? 12.145 23.182 21.257 1.00 86.00 670 GLU A N 1
ATOM 5407 C CA . GLU A 1 670 ? 11.095 24.201 21.369 1.00 86.00 670 GLU A CA 1
ATOM 5408 C C . GLU A 1 670 ? 9.802 23.606 21.945 1.00 86.00 670 GLU A C 1
ATOM 5410 O O . GLU A 1 670 ? 9.284 24.125 22.931 1.00 86.00 670 GLU A O 1
ATOM 5415 N N . CYS A 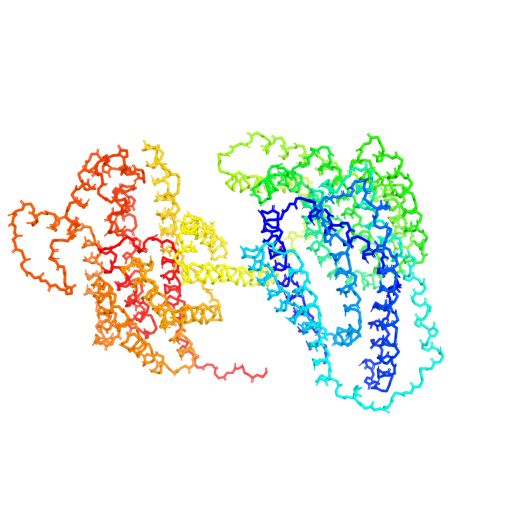1 671 ? 9.370 22.424 21.482 1.00 83.50 671 CYS A N 1
ATOM 5416 C CA . CYS A 1 671 ? 8.235 21.704 22.079 1.00 83.50 671 CYS A CA 1
ATOM 5417 C C . CYS A 1 671 ? 8.423 21.327 23.564 1.00 83.50 671 CYS A C 1
ATOM 5419 O O . CYS A 1 671 ? 7.459 20.934 24.216 1.00 83.50 671 CYS A O 1
ATOM 5421 N N . ARG A 1 672 ? 9.651 21.392 24.096 1.00 83.50 672 ARG A N 1
ATOM 5422 C CA . ARG A 1 672 ? 9.985 21.132 25.507 1.00 83.50 672 ARG A CA 1
ATOM 5423 C C . ARG A 1 672 ? 10.414 22.394 26.260 1.00 83.50 672 ARG A C 1
ATOM 5425 O O . ARG A 1 672 ? 10.990 22.271 27.337 1.00 83.50 672 ARG A O 1
ATOM 5432 N N . GLN A 1 673 ? 10.190 23.580 25.688 1.00 83.69 673 GLN A N 1
ATOM 5433 C CA . GLN A 1 673 ? 10.594 24.874 26.254 1.00 83.69 673 GLN A CA 1
ATOM 5434 C C . GLN A 1 673 ? 12.108 24.989 26.541 1.00 83.69 673 GLN A C 1
ATOM 5436 O O . GLN A 1 673 ? 12.539 25.740 27.410 1.00 83.69 673 GLN A O 1
ATOM 5441 N N . LYS A 1 674 ? 12.947 24.261 25.791 1.00 86.31 674 LYS A N 1
ATOM 5442 C CA . LYS A 1 674 ? 14.417 24.222 25.934 1.00 86.31 674 LYS A CA 1
ATOM 5443 C C . LYS A 1 674 ? 15.139 24.741 24.683 1.00 86.31 674 LYS A C 1
ATOM 5445 O O . LYS A 1 674 ? 16.176 24.211 24.290 1.00 86.31 674 LYS A O 1
ATOM 5450 N N . ALA A 1 675 ? 14.599 25.784 24.052 1.00 83.50 675 ALA A N 1
ATOM 5451 C CA . ALA A 1 675 ? 15.064 26.314 22.764 1.00 83.50 675 ALA A CA 1
ATOM 5452 C C . ALA A 1 675 ? 16.562 26.683 22.722 1.00 83.50 675 ALA A C 1
ATOM 5454 O O . ALA A 1 675 ? 17.211 26.498 21.693 1.00 83.50 675 ALA A O 1
ATOM 5455 N N . VAL A 1 676 ? 17.128 27.149 23.844 1.00 87.06 676 VAL A N 1
ATOM 5456 C CA . VAL A 1 676 ? 18.552 27.520 23.964 1.00 87.06 676 VAL A CA 1
ATOM 5457 C C . VAL A 1 676 ? 19.469 26.341 23.623 1.00 87.06 676 VAL A C 1
ATOM 5459 O O . VAL A 1 676 ? 20.400 26.495 22.834 1.00 87.06 676 VAL A O 1
ATOM 5462 N N . TRP A 1 677 ? 19.155 25.144 24.129 1.00 85.94 677 TRP A N 1
ATOM 5463 C CA . TRP A 1 677 ? 19.908 23.921 23.833 1.00 85.94 677 TRP A CA 1
ATOM 5464 C C . TRP A 1 677 ? 19.819 23.548 22.354 1.00 85.94 677 TRP A C 1
ATOM 5466 O O . TRP A 1 677 ? 20.834 23.245 21.731 1.00 85.94 677 TRP A O 1
ATOM 5476 N N . GLY A 1 678 ? 18.622 23.640 21.765 1.00 87.44 678 GLY A N 1
ATOM 5477 C CA . GLY A 1 678 ? 18.428 23.392 20.335 1.00 87.44 678 GLY A CA 1
ATOM 5478 C C . GLY A 1 678 ? 19.248 24.344 19.460 1.00 87.44 678 GLY A C 1
ATOM 5479 O O . GLY A 1 678 ? 19.908 23.903 18.519 1.00 87.44 678 GLY A O 1
ATOM 5480 N N . LYS A 1 679 ? 19.275 25.639 19.802 1.00 89.69 679 LYS A N 1
ATOM 5481 C CA . LYS A 1 679 ? 20.075 26.643 19.088 1.00 89.69 679 LYS A CA 1
ATOM 5482 C C . LYS A 1 679 ? 21.576 26.417 19.232 1.00 89.69 679 LYS A C 1
ATOM 5484 O O . LYS A 1 679 ? 22.282 26.543 18.231 1.00 89.69 679 LYS A O 1
ATOM 5489 N N . GLY A 1 680 ? 22.043 26.075 20.433 1.00 90.25 680 GLY A N 1
ATOM 5490 C CA . GLY A 1 680 ? 23.450 25.764 20.693 1.00 90.25 680 GLY A CA 1
ATOM 5491 C C . GLY A 1 680 ? 23.925 24.552 19.894 1.00 90.25 680 GLY A C 1
ATOM 5492 O O . GLY A 1 680 ? 24.932 24.632 19.196 1.00 90.25 680 GLY A O 1
ATOM 5493 N N . ILE A 1 681 ? 23.153 23.461 19.902 1.00 88.56 681 ILE A N 1
ATOM 5494 C CA . ILE A 1 681 ? 23.487 22.247 19.142 1.00 88.56 681 ILE A CA 1
ATOM 5495 C C . ILE A 1 681 ? 23.452 22.515 17.635 1.00 88.56 681 ILE A C 1
ATOM 5497 O O . ILE A 1 681 ? 24.349 22.083 16.916 1.00 88.56 681 ILE A O 1
ATOM 5501 N N . SER A 1 682 ? 22.462 23.272 17.154 1.00 92.88 682 SER A N 1
ATOM 5502 C CA . SER A 1 682 ? 22.392 23.676 15.748 1.00 92.88 682 SER A CA 1
ATOM 5503 C C . SER A 1 682 ? 23.640 24.455 15.314 1.00 92.88 682 SER A C 1
ATOM 5505 O O . SER A 1 682 ? 24.194 24.175 14.253 1.00 92.88 682 SER A O 1
ATOM 5507 N N . LEU A 1 683 ? 24.128 25.386 16.141 1.00 93.69 683 LEU A N 1
ATOM 5508 C CA . LEU A 1 683 ? 25.346 26.145 15.843 1.00 93.69 683 LEU A CA 1
ATOM 5509 C C . LEU A 1 683 ? 26.581 25.238 15.845 1.00 93.69 683 LEU A C 1
ATOM 5511 O O . LEU A 1 683 ? 27.395 25.308 14.926 1.00 93.69 683 LEU A O 1
ATOM 5515 N N . LEU A 1 684 ? 26.687 24.355 16.841 1.00 92.06 684 LEU A N 1
ATOM 5516 C CA . LEU A 1 684 ? 27.798 23.417 16.983 1.00 92.06 684 LEU A CA 1
ATOM 5517 C C . LEU A 1 684 ? 27.888 22.480 15.776 1.00 92.06 684 LEU A C 1
ATOM 5519 O O . LEU A 1 684 ? 28.955 22.359 15.184 1.00 92.06 684 LEU A O 1
ATOM 5523 N N . VAL A 1 685 ? 26.778 21.870 15.352 1.00 90.56 685 VAL A N 1
ATOM 5524 C CA . VAL A 1 685 ? 26.759 20.998 14.165 1.00 90.56 685 VAL A CA 1
ATOM 5525 C C . VAL A 1 685 ? 27.174 21.774 12.912 1.00 90.56 685 VAL A C 1
ATOM 5527 O O . VAL A 1 685 ? 27.973 21.280 12.117 1.00 90.56 685 VAL A O 1
ATOM 5530 N N . MET A 1 686 ? 26.695 23.008 12.739 1.00 92.00 686 MET A N 1
ATOM 5531 C CA . MET A 1 686 ? 27.035 23.804 11.557 1.00 92.00 686 MET A CA 1
ATOM 5532 C C . MET A 1 686 ? 28.510 24.232 11.526 1.00 92.00 686 MET A C 1
ATOM 5534 O O . MET A 1 686 ? 29.127 24.176 10.464 1.00 92.00 686 MET A O 1
ATOM 5538 N N . LEU A 1 687 ? 29.099 24.615 12.664 1.00 91.75 687 LEU A N 1
ATOM 5539 C CA . LEU A 1 687 ? 30.480 25.113 12.726 1.00 91.75 687 LEU A CA 1
ATOM 5540 C C . LEU A 1 687 ? 31.538 24.018 12.900 1.00 91.75 687 LEU A C 1
ATOM 5542 O O . LEU A 1 687 ? 32.619 24.134 12.333 1.00 91.75 687 LEU A O 1
ATOM 5546 N N . VAL A 1 688 ? 31.254 22.969 13.672 1.00 89.44 688 VAL A N 1
ATOM 5547 C CA . VAL A 1 688 ? 32.238 21.926 14.019 1.00 89.44 688 VAL A CA 1
ATOM 5548 C C . VAL A 1 688 ? 32.203 20.764 13.030 1.00 89.44 688 VAL A C 1
ATOM 5550 O O . VAL A 1 688 ? 33.224 20.126 12.792 1.00 89.44 688 VAL A O 1
ATOM 5553 N N . LEU A 1 689 ? 31.045 20.488 12.426 1.00 88.19 689 LEU A N 1
ATOM 5554 C CA . LEU A 1 689 ? 30.867 19.333 11.547 1.00 88.19 689 LEU A CA 1
ATOM 5555 C C . LEU A 1 689 ? 30.692 19.757 10.087 1.00 88.19 689 LEU A C 1
ATOM 5557 O O . LEU A 1 689 ? 31.477 19.349 9.234 1.00 88.19 689 LEU A O 1
ATOM 5561 N N . VAL A 1 690 ? 29.714 20.613 9.786 1.00 90.38 690 VAL A N 1
ATOM 5562 C CA . VAL A 1 690 ? 29.391 20.978 8.394 1.00 90.38 690 VAL A CA 1
ATOM 5563 C C . VAL A 1 690 ? 30.463 21.877 7.775 1.00 90.38 690 VAL A C 1
ATOM 5565 O O . VAL A 1 690 ? 30.955 21.580 6.686 1.00 90.38 690 VAL A O 1
ATOM 5568 N N . LEU A 1 691 ? 30.857 22.956 8.457 1.00 90.31 691 LEU A N 1
ATOM 5569 C CA . LEU A 1 691 ? 31.814 23.930 7.927 1.00 90.31 691 LEU A CA 1
ATOM 5570 C C . LEU A 1 691 ? 33.175 23.298 7.560 1.00 90.31 691 LEU A C 1
ATOM 5572 O O . LEU A 1 691 ? 33.619 23.515 6.430 1.00 90.31 691 LEU A O 1
ATOM 5576 N N . PRO A 1 692 ? 33.822 22.458 8.397 1.00 88.69 692 PRO A N 1
ATOM 5577 C CA . PRO A 1 692 ? 35.087 21.823 8.030 1.00 88.69 692 PRO A CA 1
ATOM 5578 C C . PRO A 1 692 ? 34.960 20.871 6.837 1.00 88.69 692 PRO A C 1
ATOM 5580 O O . PRO A 1 692 ? 35.855 20.829 5.992 1.00 88.69 692 PRO A O 1
ATOM 5583 N N . MET A 1 693 ? 33.845 20.139 6.719 1.00 86.38 693 MET A N 1
ATOM 5584 C CA . MET A 1 693 ? 33.588 19.269 5.564 1.00 86.38 693 MET A CA 1
ATOM 5585 C C . MET A 1 693 ? 33.445 20.084 4.273 1.00 86.38 693 MET A C 1
ATOM 5587 O O . MET A 1 693 ? 34.057 19.751 3.259 1.00 86.38 693 MET A O 1
ATOM 5591 N N . VAL A 1 694 ? 32.701 21.191 4.316 1.00 86.44 694 VAL A N 1
ATOM 5592 C CA . VAL A 1 694 ? 32.512 22.089 3.166 1.00 86.44 694 VAL A CA 1
ATOM 5593 C C . VAL A 1 694 ? 33.819 22.782 2.765 1.00 86.44 694 VAL A C 1
ATOM 5595 O O . VAL A 1 694 ? 34.110 22.885 1.571 1.00 86.44 694 VAL A O 1
ATOM 5598 N N . MET A 1 695 ? 34.648 23.191 3.734 1.00 84.25 695 MET A N 1
ATOM 5599 C CA . MET A 1 695 ? 35.978 23.752 3.465 1.00 84.25 695 MET A CA 1
ATOM 5600 C C . MET A 1 695 ? 36.901 22.735 2.783 1.00 84.25 695 MET A C 1
ATOM 5602 O O . MET A 1 695 ? 37.557 23.078 1.799 1.00 84.25 695 MET A O 1
ATOM 5606 N N . ARG A 1 696 ? 36.904 21.468 3.232 1.00 83.38 696 ARG A N 1
ATOM 5607 C CA . ARG A 1 696 ? 37.668 20.384 2.580 1.00 83.38 696 ARG A CA 1
ATOM 5608 C C . ARG A 1 696 ? 37.233 20.156 1.131 1.00 83.38 696 ARG A C 1
ATOM 5610 O O . ARG A 1 696 ? 38.081 19.925 0.275 1.00 83.38 696 ARG A O 1
ATOM 5617 N N . LEU A 1 697 ? 35.936 20.277 0.846 1.00 80.81 697 LEU A N 1
ATOM 5618 C CA . LEU A 1 697 ? 35.377 20.158 -0.506 1.00 80.81 697 LEU A CA 1
ATOM 5619 C C . LEU A 1 697 ? 35.603 21.412 -1.377 1.00 80.81 697 LEU A C 1
ATOM 5621 O O . LEU A 1 697 ? 35.275 21.396 -2.561 1.00 80.81 697 LEU A O 1
ATOM 5625 N N . ARG A 1 698 ? 36.173 22.499 -0.834 1.00 81.50 698 ARG A N 1
ATOM 5626 C CA . ARG A 1 698 ? 36.414 23.777 -1.541 1.00 81.50 698 ARG A CA 1
ATOM 5627 C C . ARG A 1 698 ? 35.146 24.372 -2.186 1.00 81.50 698 ARG A C 1
ATOM 5629 O O . ARG A 1 698 ? 35.216 25.048 -3.216 1.00 81.50 698 ARG A O 1
ATOM 5636 N N . ALA A 1 699 ? 33.980 24.141 -1.582 1.00 80.75 699 ALA A N 1
ATOM 5637 C CA . ALA A 1 699 ? 32.691 24.571 -2.120 1.00 80.75 699 ALA A CA 1
ATOM 5638 C C . ALA A 1 699 ? 32.291 25.977 -1.634 1.00 80.75 699 ALA A C 1
ATOM 5640 O O . ALA A 1 699 ? 31.659 26.154 -0.591 1.00 80.75 699 ALA A O 1
ATOM 5641 N N . ARG A 1 700 ? 32.646 26.999 -2.424 1.00 82.44 700 ARG A N 1
ATOM 5642 C CA . ARG A 1 700 ? 32.428 28.428 -2.104 1.00 82.44 700 ARG A CA 1
ATOM 5643 C C . ARG A 1 700 ? 30.969 28.788 -1.844 1.00 82.44 700 ARG A C 1
ATOM 5645 O O . ARG A 1 700 ? 30.678 29.495 -0.888 1.00 82.44 700 ARG A O 1
ATOM 5652 N N . CYS A 1 701 ? 30.061 28.324 -2.701 1.00 83.50 701 CYS A N 1
ATOM 5653 C CA . CYS A 1 701 ? 28.654 28.724 -2.653 1.00 83.50 701 CYS A CA 1
ATOM 5654 C C . CYS A 1 701 ? 28.003 28.277 -1.339 1.00 83.50 701 CYS A C 1
ATOM 5656 O O . CYS A 1 701 ? 27.315 29.059 -0.689 1.00 83.50 701 CYS A O 1
ATOM 5658 N N . VAL A 1 702 ? 28.301 27.053 -0.894 1.00 87.94 702 VAL A N 1
ATOM 5659 C CA . VAL A 1 702 ? 27.817 26.529 0.389 1.00 87.94 702 VAL A CA 1
ATOM 5660 C C . VAL A 1 702 ? 28.465 27.242 1.569 1.00 87.94 702 VAL A C 1
ATOM 5662 O O . VAL A 1 702 ? 27.782 27.512 2.550 1.00 87.94 702 VAL A O 1
ATOM 5665 N N . LEU A 1 703 ? 29.745 27.615 1.472 1.00 89.31 703 LEU A N 1
ATOM 5666 C CA . LEU A 1 703 ? 30.414 28.406 2.507 1.00 89.31 703 LEU A CA 1
ATOM 5667 C C . LEU A 1 703 ? 29.729 29.768 2.711 1.00 89.31 703 LEU A C 1
ATOM 5669 O O . LEU A 1 703 ? 29.459 30.150 3.849 1.00 89.31 703 LEU A O 1
ATOM 5673 N N . VAL A 1 704 ? 29.358 30.450 1.620 1.00 89.31 704 VAL A N 1
ATOM 5674 C CA . VAL A 1 704 ? 28.533 31.671 1.677 1.00 89.31 704 VAL A CA 1
ATOM 5675 C C . VAL A 1 704 ? 27.174 31.374 2.314 1.00 89.31 704 VAL A C 1
ATOM 5677 O O . VAL A 1 704 ? 26.749 32.101 3.208 1.00 89.31 704 VAL A O 1
ATOM 5680 N N . GLY A 1 705 ? 26.514 30.279 1.927 1.00 91.31 705 GLY A N 1
ATOM 5681 C CA . GLY A 1 705 ? 25.239 29.861 2.517 1.00 91.31 705 GLY A CA 1
ATOM 5682 C C . GLY A 1 705 ? 25.305 29.600 4.029 1.00 91.31 705 GLY A C 1
ATOM 5683 O O . GLY A 1 705 ? 24.402 30.018 4.757 1.00 91.31 705 GLY A O 1
ATOM 5684 N N . ILE A 1 706 ? 26.380 28.974 4.521 1.00 92.81 706 ILE A N 1
ATOM 5685 C CA . ILE A 1 706 ? 26.636 28.776 5.959 1.00 92.81 706 ILE A CA 1
ATOM 5686 C C . ILE A 1 706 ? 26.846 30.124 6.651 1.00 92.81 706 ILE A C 1
ATOM 5688 O O . ILE A 1 706 ? 26.249 30.360 7.700 1.00 92.81 706 ILE A O 1
ATOM 5692 N N . GLY A 1 707 ? 27.634 31.024 6.055 1.00 93.19 707 GLY A N 1
ATOM 5693 C CA . GLY A 1 707 ? 27.836 32.377 6.578 1.00 93.19 707 GLY A CA 1
ATOM 5694 C C . GLY A 1 707 ? 26.518 33.138 6.720 1.00 93.19 707 GLY A C 1
ATOM 5695 O O . GLY A 1 707 ? 26.202 33.630 7.802 1.00 93.19 707 GLY A O 1
ATOM 5696 N N . VAL A 1 708 ? 25.695 33.142 5.667 1.00 93.19 708 VAL A N 1
ATOM 5697 C CA . VAL A 1 708 ? 24.347 33.732 5.682 1.00 93.19 708 VAL A CA 1
ATOM 5698 C C . VAL A 1 708 ? 23.481 33.093 6.770 1.00 93.19 708 VAL A C 1
ATOM 5700 O O . VAL A 1 708 ? 22.828 33.808 7.525 1.00 93.19 708 VAL A O 1
ATOM 5703 N N . PHE A 1 709 ? 23.522 31.767 6.925 1.00 95.19 709 PHE A N 1
ATOM 5704 C CA . PHE A 1 709 ? 22.735 31.065 7.942 1.00 95.19 709 PHE A CA 1
ATOM 5705 C C . PHE A 1 709 ? 23.121 31.516 9.356 1.00 95.19 709 PHE A C 1
ATOM 5707 O O . PHE A 1 709 ? 22.247 31.833 10.169 1.00 95.19 709 PHE A O 1
ATOM 5714 N N . VAL A 1 710 ? 24.427 31.564 9.642 1.00 94.31 710 VAL A N 1
ATOM 5715 C CA . VAL A 1 710 ? 24.962 31.956 10.951 1.00 94.31 710 VAL A CA 1
ATOM 5716 C C . VAL A 1 710 ? 24.638 33.418 11.249 1.00 94.31 710 VAL A C 1
ATOM 5718 O O . VAL A 1 710 ? 24.105 33.716 12.320 1.00 94.31 710 VAL A O 1
ATOM 5721 N N . ILE A 1 711 ? 24.880 34.316 10.290 1.00 94.00 711 ILE A N 1
ATOM 5722 C CA . ILE A 1 711 ? 24.604 35.748 10.447 1.00 94.00 711 ILE A CA 1
ATOM 5723 C C . ILE A 1 711 ? 23.118 35.969 10.733 1.00 94.00 711 ILE A C 1
ATOM 5725 O O . ILE A 1 711 ? 22.765 36.563 11.751 1.00 94.00 711 ILE A O 1
ATOM 5729 N N . LEU A 1 712 ? 22.235 35.434 9.889 1.00 92.25 712 LEU A N 1
ATOM 5730 C CA . LEU A 1 712 ? 20.796 35.647 10.021 1.00 92.25 712 LEU A CA 1
ATOM 5731 C C . LEU A 1 712 ? 20.232 35.046 11.322 1.00 92.25 712 LEU A C 1
ATOM 5733 O O . LEU A 1 712 ? 19.394 35.665 11.978 1.00 92.25 712 LEU A O 1
ATOM 5737 N N . ASN A 1 713 ? 20.657 33.837 11.708 1.00 92.06 713 ASN A N 1
ATOM 5738 C CA . ASN A 1 713 ? 20.056 33.127 12.845 1.00 92.06 713 ASN A CA 1
ATOM 5739 C C . ASN A 1 713 ? 20.650 33.508 14.220 1.00 92.06 713 ASN A C 1
ATOM 5741 O O . ASN A 1 713 ? 19.942 33.396 15.232 1.00 92.06 713 ASN A O 1
ATOM 5745 N N . TYR A 1 714 ? 21.921 33.934 14.266 1.00 91.19 714 TYR A N 1
ATOM 5746 C CA . TYR A 1 714 ? 22.668 34.138 15.516 1.00 91.19 714 TYR A CA 1
ATOM 5747 C C . TYR A 1 714 ? 23.249 35.545 15.694 1.00 91.19 714 TYR A C 1
ATOM 5749 O O . TYR A 1 714 ? 23.295 36.007 16.829 1.00 91.19 714 TYR A O 1
ATOM 5757 N N . VAL A 1 715 ? 23.668 36.225 14.621 1.00 91.94 715 VAL A N 1
ATOM 5758 C CA . VAL A 1 715 ? 24.278 37.568 14.722 1.00 91.94 715 VAL A CA 1
ATOM 5759 C C . VAL A 1 715 ? 23.210 38.658 14.703 1.00 91.94 715 VAL A C 1
ATOM 5761 O O . VAL A 1 715 ? 23.248 39.577 15.515 1.00 91.94 715 VAL A O 1
ATOM 5764 N N . ILE A 1 716 ? 22.230 38.553 13.802 1.00 89.44 716 ILE A N 1
ATOM 5765 C CA . ILE A 1 716 ? 21.170 39.555 13.676 1.00 89.44 716 ILE A CA 1
ATOM 5766 C C . ILE A 1 716 ? 20.196 39.457 14.866 1.00 89.44 716 ILE A C 1
ATOM 5768 O O . ILE A 1 716 ? 19.566 38.407 15.061 1.00 89.44 716 ILE A O 1
ATOM 5772 N N . PRO A 1 717 ? 19.994 40.549 15.636 1.00 85.94 717 PRO A N 1
ATOM 5773 C CA . PRO A 1 717 ? 19.062 40.560 16.756 1.00 85.94 717 PRO A CA 1
ATOM 5774 C C . PRO A 1 717 ? 17.623 40.259 16.333 1.00 85.94 717 PRO A C 1
ATOM 5776 O O . PRO A 1 717 ? 17.163 40.653 15.261 1.00 85.94 717 PRO A O 1
ATOM 5779 N N . ALA A 1 718 ? 16.863 39.628 17.232 1.00 82.19 718 ALA A N 1
ATOM 5780 C CA . ALA A 1 718 ? 15.446 39.310 17.028 1.00 82.19 718 ALA A CA 1
ATOM 5781 C C . ALA A 1 718 ? 14.602 40.517 16.580 1.00 82.19 718 ALA A C 1
ATOM 5783 O O . ALA A 1 718 ? 13.705 40.360 15.756 1.00 82.19 718 ALA A O 1
ATOM 5784 N N . ALA A 1 719 ? 14.907 41.706 17.108 1.00 83.06 719 ALA A N 1
ATOM 5785 C CA . ALA A 1 719 ? 14.192 42.944 16.815 1.00 83.06 719 ALA A CA 1
ATOM 5786 C C . ALA A 1 719 ? 14.294 43.361 15.337 1.00 83.06 719 ALA A C 1
ATOM 5788 O O . ALA A 1 719 ? 13.318 43.852 14.772 1.00 83.06 719 ALA A O 1
ATOM 5789 N N . VAL A 1 720 ? 15.433 43.096 14.687 1.00 85.19 720 VAL A N 1
ATOM 5790 C CA . VAL A 1 720 ? 15.676 43.460 13.279 1.00 85.19 720 VAL A CA 1
ATOM 5791 C C . VAL A 1 720 ? 14.801 42.634 12.333 1.00 85.19 720 VAL A C 1
ATOM 5793 O O . VAL A 1 720 ? 14.325 43.143 11.324 1.00 85.19 720 VAL A O 1
ATOM 5796 N N . TRP A 1 721 ? 14.480 41.388 12.694 1.00 84.06 721 TRP A N 1
ATOM 5797 C CA . TRP A 1 721 ? 13.512 40.569 11.953 1.00 84.06 721 TRP A CA 1
ATOM 5798 C C . TRP A 1 721 ? 12.089 41.153 11.974 1.00 84.06 721 TRP A C 1
ATOM 5800 O O . TRP A 1 721 ? 11.268 40.799 11.132 1.00 84.06 721 TRP A O 1
ATOM 5810 N N . GLY A 1 722 ? 11.786 42.048 12.922 1.00 79.75 722 GLY A N 1
ATOM 5811 C CA . GLY A 1 722 ? 10.528 42.794 12.981 1.00 79.75 722 GLY A CA 1
ATOM 5812 C C . GLY A 1 722 ? 10.471 44.004 12.041 1.00 79.75 722 GLY A C 1
ATOM 5813 O O . GLY A 1 722 ? 9.390 44.557 11.830 1.00 79.75 722 GLY A O 1
ATOM 5814 N N . TRP A 1 723 ? 11.596 44.422 11.446 1.00 89.38 723 TRP A N 1
ATOM 5815 C CA . TRP A 1 723 ? 11.660 45.571 10.537 1.00 89.38 723 TRP A CA 1
ATOM 5816 C C . TRP A 1 723 ? 11.134 45.198 9.149 1.00 89.38 723 TRP A C 1
ATOM 5818 O O . TRP A 1 723 ? 11.895 4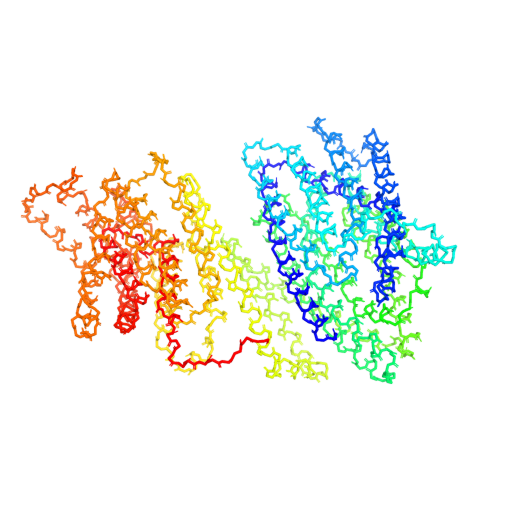4.957 8.211 1.00 89.38 723 TRP A O 1
ATOM 5828 N N . LYS A 1 724 ? 9.802 45.173 9.015 1.00 85.25 724 LYS A N 1
ATOM 5829 C CA . LYS A 1 724 ? 9.098 44.704 7.808 1.00 85.25 724 LYS A CA 1
ATOM 5830 C C . LYS A 1 724 ? 9.635 45.307 6.507 1.00 85.25 724 LYS A C 1
ATOM 5832 O O . LYS A 1 724 ? 9.843 44.573 5.549 1.00 85.25 724 LYS A O 1
ATOM 5837 N N . LYS A 1 725 ? 9.891 46.622 6.472 1.00 87.88 725 LYS A N 1
ATOM 5838 C CA . LYS A 1 725 ? 10.416 47.298 5.272 1.00 87.88 725 LYS A CA 1
ATOM 5839 C C . LYS A 1 725 ? 11.788 46.749 4.869 1.00 87.88 725 LYS A C 1
ATOM 5841 O O . LYS A 1 725 ? 11.955 46.360 3.722 1.00 87.88 725 LYS A O 1
ATOM 5846 N N . LEU A 1 726 ? 12.729 46.657 5.812 1.00 88.19 726 LEU A N 1
ATOM 5847 C CA . LEU A 1 726 ? 14.078 46.149 5.547 1.00 88.19 726 LEU A CA 1
ATOM 5848 C C . LEU A 1 726 ? 14.038 44.692 5.066 1.00 88.19 726 LEU A C 1
ATOM 5850 O O . LEU A 1 726 ? 14.610 44.375 4.027 1.00 88.19 726 LEU A O 1
ATOM 5854 N N . TYR A 1 727 ? 13.313 43.823 5.779 1.00 88.62 727 TYR A N 1
ATOM 5855 C CA . TYR A 1 727 ? 13.212 42.406 5.425 1.00 88.62 727 TYR A CA 1
ATOM 5856 C C . TYR A 1 727 ? 12.585 42.197 4.040 1.00 88.62 727 TYR A C 1
ATOM 5858 O O . TYR A 1 727 ? 13.130 41.455 3.222 1.00 88.62 727 TYR A O 1
ATOM 5866 N N . ASN A 1 728 ? 11.479 42.886 3.745 1.00 90.00 728 ASN A N 1
ATOM 5867 C CA . ASN A 1 728 ? 10.805 42.774 2.452 1.00 90.00 728 ASN A CA 1
ATOM 5868 C C . ASN A 1 728 ? 11.707 43.254 1.309 1.00 90.00 728 ASN A C 1
ATOM 5870 O O . ASN A 1 728 ? 11.789 42.578 0.285 1.00 90.00 728 ASN A O 1
ATOM 5874 N N . THR A 1 729 ? 12.432 44.363 1.495 1.00 90.19 729 THR A N 1
ATOM 5875 C CA . THR A 1 729 ? 13.413 44.844 0.513 1.00 90.19 729 THR A CA 1
ATOM 5876 C C . THR A 1 729 ? 14.516 43.812 0.281 1.00 90.19 729 THR A C 1
ATOM 5878 O O . THR A 1 729 ? 14.837 43.517 -0.867 1.00 90.19 729 THR A O 1
ATOM 5881 N N . CYS A 1 730 ? 15.052 43.190 1.336 1.00 88.88 730 CYS A N 1
ATOM 5882 C CA . CYS A 1 730 ? 16.050 42.126 1.199 1.00 88.88 730 CYS A CA 1
ATOM 5883 C C . CYS A 1 730 ? 15.513 40.903 0.437 1.00 88.88 730 CYS A C 1
ATOM 5885 O O . CYS A 1 730 ? 16.227 40.350 -0.394 1.00 88.88 730 CYS A O 1
ATOM 5887 N N . VAL A 1 731 ? 14.263 40.489 0.678 1.00 90.25 731 VAL A N 1
ATOM 5888 C CA . VAL A 1 731 ? 13.630 39.373 -0.052 1.00 90.25 731 VAL A CA 1
ATOM 5889 C C . VAL A 1 731 ? 13.452 39.710 -1.533 1.00 90.25 731 VAL A C 1
ATOM 5891 O O . VAL A 1 731 ? 13.759 38.883 -2.390 1.00 90.25 731 VAL A O 1
ATOM 5894 N N . VAL A 1 732 ? 13.000 40.926 -1.849 1.00 90.81 732 VAL A N 1
ATOM 5895 C CA . VAL A 1 732 ? 12.848 41.390 -3.238 1.00 90.81 732 VAL A CA 1
ATOM 5896 C C . VAL A 1 732 ? 14.205 41.426 -3.941 1.00 90.81 732 VAL A C 1
ATOM 5898 O O . VAL A 1 732 ? 14.332 40.886 -5.038 1.00 90.81 732 VAL A O 1
ATOM 5901 N N . LEU A 1 733 ? 15.234 41.982 -3.293 1.00 90.44 733 LEU A N 1
ATOM 5902 C CA . LEU A 1 733 ? 16.600 42.015 -3.822 1.00 90.44 733 LEU A CA 1
ATOM 5903 C C . LEU A 1 733 ? 17.189 40.615 -4.014 1.00 90.44 733 LEU A C 1
ATOM 5905 O O . LEU A 1 733 ? 17.900 40.394 -4.986 1.00 90.44 733 LEU A O 1
ATOM 5909 N N . LEU A 1 734 ? 16.882 39.660 -3.134 1.00 90.25 734 LEU A N 1
ATOM 5910 C CA . LEU A 1 734 ? 17.327 38.272 -3.270 1.00 90.25 734 LEU A CA 1
ATOM 5911 C C . LEU A 1 734 ? 16.724 37.603 -4.515 1.00 90.25 734 LEU A C 1
ATOM 5913 O O . LEU A 1 734 ? 17.436 36.951 -5.278 1.00 90.25 734 LEU A O 1
ATOM 5917 N N . ILE A 1 735 ? 15.420 37.781 -4.733 1.00 90.94 735 ILE A N 1
ATOM 5918 C CA . ILE A 1 735 ? 14.702 37.196 -5.875 1.00 90.94 735 ILE A CA 1
ATOM 5919 C C . ILE A 1 735 ? 15.139 37.863 -7.180 1.00 90.94 735 ILE A C 1
ATOM 5921 O O . ILE A 1 735 ? 15.501 37.169 -8.129 1.00 90.94 735 ILE A O 1
ATOM 5925 N N . ALA A 1 736 ? 15.167 39.198 -7.214 1.00 89.12 736 ALA A N 1
ATOM 5926 C CA . ALA A 1 736 ? 15.637 39.954 -8.372 1.00 89.12 736 ALA A CA 1
ATOM 5927 C C . ALA A 1 736 ? 17.116 39.661 -8.664 1.00 89.12 736 ALA A C 1
ATOM 5929 O O . ALA A 1 736 ? 17.492 39.434 -9.812 1.00 89.12 736 ALA A O 1
ATOM 5930 N N . GLY A 1 737 ? 17.945 39.587 -7.621 1.00 87.88 737 GLY A N 1
ATOM 5931 C CA . GLY A 1 737 ? 19.370 39.288 -7.705 1.00 87.88 737 GLY A CA 1
ATOM 5932 C C . GLY A 1 737 ? 19.666 37.895 -8.254 1.00 87.88 737 GLY A C 1
ATOM 5933 O O . GLY A 1 737 ? 20.672 37.725 -8.933 1.00 87.88 737 GLY A O 1
ATOM 5934 N N . SER A 1 738 ? 18.779 36.914 -8.058 1.00 88.25 738 SER A N 1
ATOM 5935 C CA . SER A 1 738 ? 18.941 35.579 -8.647 1.00 88.25 738 SER A CA 1
ATOM 5936 C C . SER A 1 738 ? 18.958 35.611 -10.179 1.00 88.25 738 SER A C 1
ATOM 5938 O O . SER A 1 738 ? 19.730 34.874 -10.780 1.00 88.25 738 SER A O 1
ATOM 5940 N N . ILE A 1 739 ? 18.192 36.499 -10.821 1.00 87.88 739 ILE A N 1
ATOM 5941 C CA . ILE A 1 739 ? 18.190 36.657 -12.288 1.00 87.88 739 ILE A CA 1
ATOM 5942 C C . ILE A 1 739 ? 19.149 37.776 -12.729 1.00 87.88 739 ILE A C 1
ATOM 5944 O O . ILE A 1 739 ? 19.851 37.641 -13.731 1.00 87.88 739 ILE A O 1
ATOM 5948 N N . GLY A 1 740 ? 19.221 38.867 -11.963 1.00 89.94 740 GLY A N 1
ATOM 5949 C CA . GLY A 1 740 ? 20.056 40.028 -12.265 1.00 89.94 740 GLY A CA 1
ATOM 5950 C C . GLY A 1 740 ? 21.557 39.758 -12.152 1.00 89.94 740 GLY A C 1
ATOM 5951 O O . GLY A 1 740 ? 22.329 40.287 -12.949 1.00 89.94 740 GLY A O 1
ATOM 5952 N N . PHE A 1 741 ? 21.986 38.908 -11.212 1.00 90.12 741 PHE A N 1
ATOM 5953 C CA . PHE A 1 741 ? 23.403 38.592 -11.031 1.00 90.12 741 PHE A CA 1
ATOM 5954 C C . PHE A 1 741 ? 24.014 37.898 -12.259 1.00 90.12 741 PHE A C 1
ATOM 5956 O O . PHE A 1 741 ? 25.045 38.382 -12.722 1.00 90.12 741 PHE A O 1
ATOM 5963 N N . PRO A 1 742 ? 23.406 36.846 -12.851 1.00 90.75 742 PRO A N 1
ATOM 5964 C CA . PRO A 1 742 ? 23.885 36.282 -14.112 1.00 90.75 742 PRO A CA 1
ATOM 5965 C C . PRO A 1 742 ? 24.045 37.305 -15.241 1.00 90.75 742 PRO A C 1
ATOM 5967 O O . PRO A 1 742 ? 25.072 37.307 -15.917 1.00 90.75 742 PRO A O 1
ATOM 5970 N N . LEU A 1 743 ? 23.075 38.211 -15.409 1.00 89.69 743 LEU A N 1
ATOM 5971 C CA . LEU A 1 743 ? 23.122 39.267 -16.428 1.00 89.69 743 LEU A CA 1
ATOM 5972 C C . LEU A 1 743 ? 24.298 40.224 -16.198 1.00 89.69 743 LEU A C 1
ATOM 5974 O O . LEU A 1 743 ? 25.083 40.481 -17.111 1.00 89.69 743 LEU A O 1
ATOM 5978 N N . TRP A 1 744 ? 24.450 40.714 -14.967 1.00 91.19 744 TRP A N 1
ATOM 5979 C CA . TRP A 1 744 ? 25.547 41.599 -14.575 1.00 91.19 744 TRP A CA 1
ATOM 5980 C C . TRP A 1 744 ? 26.918 40.919 -14.700 1.00 91.19 744 TRP A C 1
ATOM 5982 O O . TRP A 1 744 ? 27.871 41.518 -15.198 1.00 91.19 744 TRP A O 1
ATOM 5992 N N . TYR A 1 745 ? 27.012 39.648 -14.311 1.00 89.44 745 TYR A N 1
ATOM 5993 C CA . TYR A 1 745 ? 28.239 38.858 -14.367 1.00 89.44 745 TYR A CA 1
ATOM 5994 C C . TYR A 1 745 ? 28.716 38.618 -15.807 1.00 89.44 745 TYR A C 1
ATOM 5996 O O . TYR A 1 745 ? 29.900 38.785 -16.098 1.00 89.44 745 TYR A O 1
ATOM 6004 N N . VAL A 1 746 ? 27.800 38.284 -16.726 1.00 89.75 746 VAL A N 1
ATOM 6005 C CA . VAL A 1 746 ? 28.108 38.159 -18.163 1.00 89.75 746 VAL A CA 1
ATOM 6006 C C . VAL A 1 746 ? 28.493 39.515 -18.757 1.00 89.75 746 VAL A C 1
ATOM 6008 O O . VAL A 1 746 ? 29.445 39.596 -19.530 1.00 89.75 746 VAL A O 1
ATOM 6011 N N . TRP A 1 747 ? 27.801 40.592 -18.376 1.00 91.00 747 TRP A N 1
ATOM 6012 C CA . TRP A 1 747 ? 28.111 41.943 -18.845 1.00 91.00 747 TRP A CA 1
ATOM 6013 C C . TRP A 1 747 ? 29.525 42.398 -18.452 1.00 91.00 747 TRP A C 1
ATOM 6015 O O . TRP A 1 747 ? 30.267 42.883 -19.307 1.00 91.00 747 TRP A O 1
ATOM 6025 N N . LEU A 1 748 ? 29.932 42.183 -17.194 1.00 89.31 748 LEU A N 1
ATOM 6026 C CA . LEU A 1 748 ? 31.288 42.498 -16.727 1.00 89.31 748 LEU A CA 1
ATOM 6027 C C . LEU A 1 748 ? 32.360 41.737 -17.507 1.00 89.31 748 LEU A C 1
ATOM 6029 O O . LEU A 1 748 ? 33.375 42.315 -17.895 1.00 89.31 748 LEU A O 1
ATOM 6033 N N . TRP A 1 749 ? 32.119 40.449 -17.752 1.00 89.00 749 TRP A N 1
ATOM 6034 C CA . TRP A 1 749 ? 33.035 39.615 -18.521 1.00 89.00 749 TRP A CA 1
ATOM 6035 C C . TRP A 1 749 ? 33.189 40.119 -19.963 1.00 89.00 749 TRP A C 1
ATOM 6037 O O . TRP A 1 749 ? 34.311 40.279 -20.437 1.00 89.00 749 TRP A O 1
ATOM 6047 N N . LYS A 1 750 ? 32.080 40.472 -20.632 1.00 88.38 750 LYS A N 1
ATOM 6048 C CA . LYS A 1 750 ? 32.096 41.044 -21.994 1.00 88.38 750 LYS A CA 1
ATOM 6049 C C . LYS A 1 750 ? 32.827 42.381 -22.088 1.00 88.38 750 LYS A C 1
ATOM 6051 O O . LYS A 1 750 ? 33.363 42.711 -23.140 1.00 88.38 750 LYS A O 1
ATOM 6056 N N . LYS A 1 751 ? 32.851 43.160 -21.004 1.00 90.19 751 LYS A N 1
ATOM 6057 C CA . LYS A 1 751 ? 33.606 44.418 -20.913 1.00 90.19 751 LYS A CA 1
ATOM 6058 C C . LYS A 1 751 ? 35.100 44.219 -20.636 1.00 90.19 751 LYS A C 1
ATOM 6060 O O . LYS A 1 751 ? 35.810 45.210 -20.506 1.00 90.19 751 LYS A O 1
ATOM 6065 N N . GLY A 1 752 ? 35.580 42.977 -20.549 1.00 83.50 752 GLY A N 1
ATOM 6066 C CA . GLY A 1 752 ? 36.994 42.676 -20.326 1.00 83.50 752 GLY A CA 1
ATOM 6067 C C . GLY A 1 752 ? 37.484 43.038 -18.922 1.00 83.50 752 GLY A C 1
ATOM 6068 O O . GLY A 1 752 ? 38.685 43.196 -18.716 1.00 83.50 752 GLY A O 1
ATOM 6069 N N . VAL A 1 753 ? 36.577 43.188 -17.948 1.00 84.25 753 VAL A N 1
ATOM 6070 C CA . VAL A 1 753 ? 36.949 43.508 -16.565 1.00 84.25 753 VAL A CA 1
ATOM 6071 C C . VAL A 1 753 ? 37.743 42.339 -15.988 1.00 84.25 753 VAL A C 1
ATOM 6073 O O . VAL A 1 753 ? 37.225 41.229 -15.892 1.00 84.25 753 VAL A O 1
ATOM 6076 N N . ASN A 1 754 ? 38.991 42.573 -15.583 1.00 73.88 754 ASN A N 1
ATOM 6077 C CA . ASN A 1 754 ? 39.837 41.540 -14.994 1.00 73.88 754 ASN A CA 1
ATOM 6078 C C . ASN A 1 754 ? 39.785 41.620 -13.460 1.00 73.88 754 ASN A C 1
ATOM 6080 O O . ASN A 1 754 ? 40.205 42.611 -12.867 1.00 73.88 754 ASN A O 1
ATOM 6084 N N . VAL A 1 755 ? 39.249 40.583 -12.813 1.00 75.06 755 VAL A N 1
ATOM 6085 C CA . VAL A 1 755 ? 39.144 40.496 -11.348 1.00 75.06 755 VAL A CA 1
ATOM 6086 C C . VAL A 1 755 ? 40.093 39.403 -10.859 1.00 75.06 755 VAL A C 1
ATOM 6088 O O . VAL A 1 755 ? 39.788 38.214 -10.959 1.00 75.06 755 VAL A O 1
ATOM 6091 N N . SER A 1 756 ? 41.235 39.804 -10.296 1.00 66.12 756 SER A N 1
ATOM 6092 C CA . SER A 1 756 ? 42.315 38.915 -9.830 1.00 66.12 756 SER A CA 1
ATOM 6093 C C . SER A 1 756 ? 42.038 38.214 -8.488 1.00 66.12 756 SER A C 1
ATOM 6095 O O . SER A 1 756 ? 42.915 37.565 -7.921 1.00 66.12 756 SER A O 1
ATOM 6097 N N . VAL A 1 757 ? 40.813 38.302 -7.962 1.00 71.81 757 VAL A N 1
ATOM 6098 C CA . VAL A 1 757 ? 40.446 37.706 -6.671 1.00 71.81 757 VAL A CA 1
ATOM 6099 C C . VAL A 1 757 ? 40.281 36.185 -6.802 1.00 71.81 757 VAL A C 1
ATOM 6101 O O . VAL A 1 757 ? 39.354 35.694 -7.452 1.00 71.81 757 VAL A O 1
ATOM 6104 N N . VAL A 1 758 ? 41.155 35.427 -6.130 1.00 68.88 758 VAL A N 1
ATOM 6105 C CA . VAL A 1 758 ? 41.128 33.954 -6.070 1.00 68.88 758 VAL A CA 1
ATOM 6106 C C . VAL A 1 758 ? 40.674 33.486 -4.681 1.00 68.88 758 VAL A C 1
ATOM 6108 O O . VAL A 1 758 ? 41.366 33.685 -3.692 1.00 68.88 758 VAL A O 1
ATOM 6111 N N . THR A 1 759 ? 39.519 32.816 -4.580 1.00 65.38 759 THR A N 1
ATOM 6112 C CA . THR A 1 759 ? 38.907 32.415 -3.286 1.00 65.38 759 THR A CA 1
ATOM 6113 C C . THR A 1 759 ? 38.807 30.895 -3.097 1.00 65.38 759 THR A C 1
ATOM 6115 O O . THR A 1 759 ? 37.845 30.302 -3.533 1.00 65.38 759 THR A O 1
ATOM 6118 N N . LEU A 1 760 ? 39.721 30.172 -2.447 1.00 61.75 760 LEU A N 1
ATOM 6119 C CA . LEU A 1 760 ? 39.755 28.680 -2.514 1.00 61.75 760 LEU A CA 1
ATOM 6120 C C . LEU A 1 760 ? 40.137 28.148 -3.921 1.00 61.75 760 LEU A C 1
ATOM 6122 O O . LEU A 1 760 ? 39.556 27.178 -4.406 1.00 61.75 760 LEU A O 1
ATOM 6126 N N . GLY A 1 761 ? 41.087 28.799 -4.607 1.00 60.66 761 GLY A N 1
ATOM 6127 C CA . GLY A 1 761 ? 41.794 28.214 -5.766 1.00 60.66 761 GLY A CA 1
ATOM 6128 C C . GLY A 1 761 ? 41.110 28.267 -7.143 1.00 60.66 761 GLY A C 1
ATOM 6129 O O . GLY A 1 761 ? 41.481 27.510 -8.028 1.00 60.66 761 GLY A O 1
ATOM 6130 N N . LYS A 1 762 ? 40.116 29.132 -7.345 1.00 67.25 762 LYS A N 1
ATOM 6131 C CA . LYS A 1 762 ? 39.459 29.431 -8.642 1.00 67.25 762 LYS A CA 1
ATOM 6132 C C . LYS A 1 762 ? 39.363 30.952 -8.864 1.00 67.25 762 LYS A C 1
ATOM 6134 O O . LYS A 1 762 ? 39.188 31.710 -7.904 1.00 67.25 762 LYS A O 1
ATOM 6139 N N . SER A 1 763 ? 39.420 31.403 -10.103 1.00 74.88 763 SER A N 1
ATOM 6140 C CA . SER A 1 763 ? 39.202 32.804 -10.489 1.00 74.88 763 SER A CA 1
ATOM 6141 C C . SER A 1 763 ? 37.767 33.277 -10.210 1.00 74.88 763 SER A C 1
ATOM 6143 O O . SER A 1 763 ? 36.863 32.470 -9.956 1.00 74.88 763 SER A O 1
ATOM 6145 N N . PHE A 1 764 ? 37.553 34.597 -10.253 1.00 77.06 764 PHE A N 1
ATOM 6146 C CA . PHE A 1 764 ? 36.219 35.203 -10.211 1.00 77.06 764 PHE A CA 1
ATOM 6147 C C . PHE A 1 764 ? 35.370 34.767 -11.416 1.00 77.06 764 PHE A C 1
ATOM 6149 O O . PHE A 1 764 ? 34.239 34.313 -11.231 1.00 77.06 764 PHE A O 1
ATOM 6156 N N . PHE A 1 765 ? 35.940 34.806 -12.629 1.00 80.25 765 PHE A N 1
ATOM 6157 C CA . PHE A 1 765 ? 35.374 34.202 -13.842 1.00 80.25 765 PHE A CA 1
ATOM 6158 C C . PHE A 1 765 ? 35.729 32.720 -13.914 1.00 80.25 765 PHE A C 1
ATOM 6160 O O . PHE A 1 765 ? 36.874 32.366 -14.172 1.00 80.25 765 PHE A O 1
ATOM 6167 N N . SER A 1 766 ? 34.755 31.855 -13.624 1.00 72.00 766 SER A N 1
ATOM 6168 C CA . SER A 1 766 ? 34.967 30.413 -13.396 1.00 72.00 766 SER A CA 1
ATOM 6169 C C . SER A 1 766 ? 34.434 29.513 -14.519 1.00 72.00 766 SER A C 1
ATOM 6171 O O . SER A 1 766 ? 34.269 28.314 -14.310 1.00 72.00 766 SER A O 1
ATOM 6173 N N . GLY A 1 767 ? 34.114 30.089 -15.685 1.00 78.25 767 GLY A N 1
ATOM 6174 C CA . GLY A 1 767 ? 33.474 29.408 -16.821 1.00 78.25 767 GLY A CA 1
ATOM 6175 C C . GLY A 1 767 ? 31.953 29.600 -16.880 1.00 78.25 767 GLY A C 1
ATOM 6176 O O . GLY A 1 767 ? 31.356 29.501 -17.948 1.00 78.25 767 GLY A O 1
ATOM 6177 N N . ARG A 1 768 ? 31.319 29.985 -15.763 1.00 83.25 768 ARG A N 1
ATOM 6178 C CA . ARG A 1 768 ? 29.874 30.298 -15.678 1.00 83.25 768 ARG A CA 1
ATOM 6179 C C . ARG A 1 768 ? 29.436 31.447 -16.580 1.00 83.25 768 ARG A C 1
ATOM 6181 O O . ARG A 1 768 ? 28.284 31.496 -16.984 1.00 83.25 768 ARG A O 1
ATOM 6188 N N . ASN A 1 769 ? 30.348 32.365 -16.882 1.00 87.44 769 ASN A N 1
ATOM 6189 C CA . ASN A 1 769 ? 30.123 33.490 -17.784 1.00 87.44 769 ASN A CA 1
ATOM 6190 C C . ASN A 1 769 ? 29.760 32.999 -19.193 1.00 87.44 769 ASN A C 1
ATOM 6192 O O . ASN A 1 769 ? 28.811 33.513 -19.772 1.00 87.44 769 ASN A O 1
ATOM 6196 N N . ILE A 1 770 ? 30.437 31.957 -19.688 1.00 86.19 770 ILE A N 1
ATOM 6197 C CA . ILE A 1 770 ? 30.150 31.355 -20.997 1.00 86.19 770 ILE A CA 1
ATOM 6198 C C . ILE A 1 770 ? 28.807 30.618 -20.948 1.00 86.19 770 ILE A C 1
ATOM 6200 O O . ILE A 1 770 ? 27.954 30.813 -21.807 1.00 86.19 770 ILE A O 1
ATOM 6204 N N . VAL A 1 771 ? 28.585 29.826 -19.894 1.00 87.69 771 VAL A N 1
ATOM 6205 C CA . VAL A 1 771 ? 27.342 29.060 -19.706 1.00 87.69 771 VAL A CA 1
ATOM 6206 C C . VAL A 1 771 ? 26.122 29.981 -19.679 1.00 87.69 771 VAL A C 1
ATOM 6208 O O . VAL A 1 771 ? 25.168 29.789 -20.430 1.00 87.69 771 VAL A O 1
ATOM 6211 N N . TRP A 1 772 ? 26.148 31.017 -18.840 1.00 91.44 772 TRP A N 1
ATOM 6212 C CA . TRP A 1 772 ? 25.039 31.961 -18.742 1.00 91.44 772 TRP A CA 1
ATOM 6213 C C . TRP A 1 772 ? 24.859 32.779 -20.013 1.00 91.44 772 TRP A C 1
ATOM 6215 O O . TRP A 1 772 ? 23.718 33.024 -20.389 1.00 91.44 772 TRP A O 1
ATOM 6225 N N . GLU A 1 773 ? 25.931 33.153 -20.714 1.00 91.38 773 GLU A N 1
ATOM 6226 C CA . GLU A 1 773 ? 25.808 33.802 -22.018 1.00 91.38 773 GLU A CA 1
ATOM 6227 C C . GLU A 1 773 ? 25.075 32.914 -23.032 1.00 91.38 773 GLU A C 1
ATOM 6229 O O . GLU A 1 773 ? 24.136 33.390 -23.674 1.00 91.38 773 GLU A O 1
ATOM 6234 N N . GLN A 1 774 ? 25.458 31.639 -23.155 1.00 91.44 774 GLN A N 1
ATOM 6235 C CA . GLN A 1 774 ? 24.824 30.693 -24.079 1.00 91.44 774 GLN A CA 1
ATOM 6236 C C . GLN A 1 774 ? 23.324 30.546 -23.777 1.00 91.44 774 GLN A C 1
ATOM 6238 O O . GLN A 1 774 ? 22.488 30.720 -24.668 1.00 91.44 774 GLN A O 1
ATOM 6243 N N . PHE A 1 775 ? 22.963 30.316 -22.510 1.00 92.00 775 PHE A N 1
ATOM 6244 C CA . PHE A 1 775 ? 21.563 30.169 -22.104 1.00 92.00 775 PHE A CA 1
ATOM 6245 C C . PHE A 1 775 ? 20.746 31.455 -22.260 1.00 92.00 775 PHE A C 1
ATOM 6247 O O . PHE A 1 775 ? 19.609 31.398 -22.727 1.00 92.00 775 PHE A O 1
ATOM 6254 N N . LEU A 1 776 ? 21.304 32.618 -21.911 1.00 91.75 776 LEU A N 1
ATOM 6255 C CA . LEU A 1 776 ? 20.625 33.907 -22.074 1.00 91.75 776 LEU A CA 1
ATOM 6256 C C . LEU A 1 776 ? 20.425 34.262 -23.553 1.00 91.75 776 LEU A C 1
ATOM 6258 O O . LEU A 1 776 ? 19.379 34.797 -23.917 1.00 91.75 776 LEU A O 1
ATOM 6262 N N . THR A 1 777 ? 21.391 33.925 -24.409 1.00 91.38 777 THR A N 1
ATOM 6263 C CA . THR A 1 777 ? 21.308 34.140 -25.863 1.00 91.38 777 THR A CA 1
ATOM 6264 C C . THR A 1 777 ? 20.287 33.211 -26.515 1.00 91.38 777 THR A C 1
ATOM 6266 O O . THR A 1 777 ? 19.556 33.621 -27.412 1.00 91.38 777 THR A O 1
ATOM 6269 N N . ALA A 1 778 ? 20.193 31.959 -26.067 1.00 90.38 778 ALA A N 1
ATOM 6270 C CA . ALA A 1 778 ? 19.153 31.047 -26.533 1.00 90.38 778 ALA A CA 1
ATOM 6271 C C . ALA A 1 778 ? 17.761 31.489 -26.050 1.00 90.38 778 ALA A C 1
ATOM 6273 O O . ALA A 1 778 ? 16.806 31.513 -26.828 1.00 90.38 778 ALA A O 1
ATOM 6274 N N . PHE A 1 779 ? 17.654 31.905 -24.786 1.00 92.62 779 PHE A N 1
ATOM 6275 C CA . PHE A 1 779 ? 16.411 32.397 -24.198 1.00 92.62 779 PHE A CA 1
ATOM 6276 C C . PHE A 1 779 ? 15.893 33.675 -24.871 1.00 92.62 779 PHE A C 1
ATOM 6278 O O . PHE A 1 779 ? 14.687 33.789 -25.085 1.00 92.62 779 PHE A O 1
ATOM 6285 N N . SER A 1 780 ? 16.767 34.611 -25.261 1.00 91.88 780 SER A N 1
ATOM 6286 C CA . SER A 1 780 ? 16.350 35.868 -25.904 1.00 91.88 780 SER A CA 1
ATOM 6287 C C . SER A 1 780 ? 15.598 35.657 -27.224 1.00 91.88 780 SER A C 1
ATOM 6289 O O . SER A 1 780 ? 14.791 36.502 -27.605 1.00 91.88 780 SER A O 1
ATOM 6291 N N . LYS A 1 781 ? 15.789 34.505 -27.882 1.00 92.25 781 LYS A N 1
ATOM 6292 C CA . LYS A 1 781 ? 15.046 34.105 -29.089 1.00 92.25 781 LYS A CA 1
ATOM 6293 C C . LYS A 1 781 ? 13.636 33.583 -28.788 1.00 92.25 781 LYS A C 1
ATOM 6295 O O . LYS A 1 781 ? 12.781 33.611 -29.668 1.00 92.25 781 LYS A O 1
ATOM 6300 N N . LYS A 1 782 ? 13.383 33.082 -27.572 1.00 91.50 782 LYS A N 1
ATOM 6301 C CA . LYS A 1 782 ? 12.097 32.499 -27.140 1.00 91.50 782 LYS A CA 1
ATOM 6302 C C . LYS A 1 782 ? 11.722 32.914 -25.705 1.00 91.50 782 LYS A C 1
ATOM 6304 O O . LYS A 1 782 ? 11.528 32.051 -24.847 1.00 91.50 782 LYS A O 1
ATOM 6309 N N . PRO A 1 783 ? 11.566 34.216 -25.411 1.00 91.69 783 PRO A N 1
ATOM 6310 C CA . PRO A 1 783 ? 11.398 34.687 -24.035 1.00 91.69 783 PRO A CA 1
ATOM 6311 C C . PRO A 1 783 ? 10.069 34.249 -23.396 1.00 91.69 783 PRO A C 1
ATOM 6313 O O . PRO A 1 783 ? 10.010 33.994 -22.192 1.00 91.69 783 PRO A O 1
ATOM 6316 N N . LEU A 1 784 ? 9.001 34.136 -24.196 1.00 91.06 784 LEU A N 1
ATOM 6317 C CA . LEU A 1 784 ? 7.656 33.792 -23.717 1.00 91.06 784 LEU A CA 1
ATOM 6318 C C . LEU A 1 784 ? 7.524 32.312 -23.346 1.00 91.06 784 LEU A C 1
ATOM 6320 O O . LEU A 1 784 ? 6.951 31.994 -22.304 1.00 91.06 784 LEU A O 1
ATOM 6324 N N . THR A 1 785 ? 8.064 31.422 -24.182 1.00 88.12 785 THR A N 1
ATOM 6325 C CA . THR A 1 785 ? 7.959 29.967 -23.998 1.00 88.12 785 THR A CA 1
ATOM 6326 C C . THR A 1 785 ? 9.131 29.372 -23.224 1.00 88.12 785 THR A C 1
ATOM 6328 O O . THR A 1 785 ? 8.995 28.307 -22.631 1.00 88.12 785 THR A O 1
ATOM 6331 N N . GLY A 1 786 ? 10.289 30.031 -23.238 1.00 92.81 786 GLY A N 1
ATOM 6332 C CA . GLY A 1 786 ? 11.556 29.381 -22.926 1.00 92.81 786 GLY A CA 1
ATOM 6333 C C . GLY A 1 786 ? 12.017 28.455 -24.058 1.00 92.81 786 GLY A C 1
ATOM 6334 O O . GLY A 1 786 ? 11.390 28.369 -25.121 1.00 92.81 786 GLY A O 1
ATOM 6335 N N . ILE A 1 787 ? 13.133 27.768 -23.819 1.00 91.00 787 ILE A N 1
ATOM 6336 C CA . ILE A 1 787 ? 13.782 26.837 -24.758 1.00 91.00 787 ILE A CA 1
ATOM 6337 C C . ILE A 1 787 ? 13.587 25.361 -24.375 1.00 91.00 787 ILE A C 1
ATOM 6339 O O . ILE A 1 787 ? 14.083 24.481 -25.066 1.00 91.00 787 ILE A O 1
ATOM 6343 N N . GLY A 1 788 ? 12.835 25.066 -23.310 1.00 87.88 788 GLY A N 1
ATOM 6344 C CA . GLY A 1 788 ? 12.615 23.693 -22.858 1.00 87.88 788 GLY A CA 1
ATOM 6345 C C . GLY A 1 788 ? 13.833 23.076 -22.162 1.00 87.88 788 GLY A C 1
ATOM 6346 O O . GLY A 1 788 ? 14.749 23.779 -21.747 1.00 87.88 788 GLY A O 1
ATOM 6347 N N . SER A 1 789 ? 13.795 21.756 -21.970 1.00 84.00 789 SER A N 1
ATOM 6348 C CA . SER A 1 789 ? 14.821 20.983 -21.238 1.00 84.00 789 SER A CA 1
ATOM 6349 C C . SER A 1 789 ? 15.793 20.207 -22.127 1.00 84.00 789 SER A C 1
ATOM 6351 O O . SER A 1 789 ? 16.769 19.658 -21.623 1.00 84.00 789 SER A O 1
ATOM 6353 N N . ASP A 1 790 ? 15.545 20.176 -23.436 1.00 84.12 790 ASP A N 1
ATOM 6354 C CA . ASP A 1 790 ? 16.470 19.611 -24.415 1.00 84.12 790 ASP A CA 1
ATOM 6355 C C . ASP A 1 790 ? 17.415 20.705 -24.929 1.00 84.12 790 ASP A C 1
ATOM 6357 O O . ASP A 1 790 ? 17.204 21.326 -25.972 1.00 84.12 790 ASP A O 1
ATOM 6361 N N . PHE A 1 791 ? 18.428 21.013 -24.117 1.00 85.62 791 PHE A N 1
ATOM 6362 C CA . PHE A 1 791 ? 19.299 22.162 -24.353 1.00 85.62 791 PHE A CA 1
ATOM 6363 C C . PHE A 1 791 ? 20.143 22.035 -25.621 1.00 85.62 791 PHE A C 1
ATOM 6365 O O . PHE A 1 791 ? 20.389 23.052 -26.264 1.00 85.62 791 PHE A O 1
ATOM 6372 N N . LEU A 1 792 ? 20.534 20.820 -26.017 1.00 83.94 792 LEU A N 1
ATOM 6373 C CA . LEU A 1 792 ? 21.389 20.591 -27.189 1.00 83.94 792 LEU A CA 1
ATOM 6374 C C . LEU A 1 792 ? 20.689 20.955 -28.504 1.00 83.94 792 LEU A C 1
ATOM 6376 O O . LEU A 1 792 ? 21.339 21.403 -29.443 1.00 83.94 792 LEU A O 1
ATOM 6380 N N . THR A 1 793 ? 19.359 20.865 -28.546 1.00 83.19 793 THR A N 1
ATOM 6381 C CA . THR A 1 793 ? 18.562 21.298 -29.702 1.00 83.19 793 THR A CA 1
ATOM 6382 C C . THR A 1 793 ? 18.642 22.814 -29.938 1.00 83.19 793 THR A C 1
ATOM 6384 O O . THR A 1 793 ? 18.559 23.274 -31.075 1.00 83.19 793 THR A O 1
ATOM 6387 N N . PHE A 1 794 ? 18.822 23.611 -28.880 1.00 82.62 794 PHE A N 1
ATOM 6388 C CA . PHE A 1 794 ? 18.852 25.080 -28.962 1.00 82.62 794 PHE A CA 1
ATOM 6389 C C . PHE A 1 794 ? 20.247 25.683 -28.759 1.00 82.62 794 PHE A C 1
ATOM 6391 O O . PHE A 1 794 ? 20.472 26.839 -29.123 1.00 82.62 794 PHE A O 1
ATOM 6398 N N . ILE A 1 795 ? 21.169 24.911 -28.184 1.00 87.06 795 ILE A N 1
ATOM 6399 C CA . ILE A 1 795 ? 22.561 25.264 -27.910 1.00 87.06 795 ILE A CA 1
ATOM 6400 C C . ILE A 1 795 ? 23.428 24.048 -28.296 1.00 87.06 795 ILE A C 1
ATOM 6402 O O . ILE A 1 795 ? 23.800 23.266 -27.420 1.00 87.06 795 ILE A O 1
ATOM 6406 N N . PRO A 1 796 ? 23.735 23.854 -29.593 1.00 80.56 796 PRO A N 1
ATOM 6407 C CA . PRO A 1 796 ? 24.478 22.678 -30.060 1.00 80.56 796 PRO A CA 1
ATOM 6408 C C . PRO A 1 796 ? 25.864 22.535 -29.413 1.00 80.56 796 PRO A C 1
ATOM 6410 O O . PRO A 1 796 ? 26.263 21.433 -29.053 1.00 80.56 796 PRO A O 1
ATOM 6413 N N . ASP A 1 797 ? 26.545 23.660 -29.168 1.00 80.56 797 ASP A N 1
ATOM 6414 C CA . ASP A 1 797 ? 27.882 23.720 -28.555 1.00 80.56 797 ASP A CA 1
ATOM 6415 C C . ASP A 1 797 ? 27.831 23.970 -27.031 1.00 80.56 797 ASP A C 1
ATOM 6417 O O . ASP A 1 797 ? 28.679 24.670 -26.459 1.00 80.56 797 ASP A O 1
ATOM 6421 N N . ALA A 1 798 ? 26.790 23.476 -26.349 1.00 78.19 798 ALA A N 1
ATOM 6422 C CA . ALA A 1 798 ? 26.636 23.670 -24.909 1.00 78.19 798 ALA A CA 1
ATOM 6423 C C . ALA A 1 798 ? 27.769 22.977 -24.134 1.00 78.19 798 ALA A C 1
ATOM 6425 O O . ALA A 1 798 ? 27.884 21.753 -24.130 1.00 78.19 798 ALA A O 1
ATOM 6426 N N . LEU A 1 799 ? 28.567 23.762 -23.402 1.00 68.06 799 LEU A N 1
ATOM 6427 C CA . LEU A 1 799 ? 29.650 23.241 -22.552 1.00 68.06 799 LEU A CA 1
ATOM 6428 C C . LEU A 1 799 ? 29.124 22.428 -21.357 1.00 68.06 799 LEU A C 1
ATOM 6430 O O . LEU A 1 799 ? 29.811 21.542 -20.855 1.00 68.06 799 LEU A O 1
ATOM 6434 N N . PHE A 1 800 ? 27.914 22.748 -20.890 1.00 74.12 800 PHE A N 1
ATOM 6435 C CA . PHE A 1 800 ? 27.232 22.080 -19.785 1.00 74.12 800 PHE A CA 1
ATOM 6436 C C . PHE A 1 800 ? 25.726 22.033 -20.051 1.00 74.12 800 PHE A C 1
ATOM 6438 O O . PHE A 1 800 ? 25.149 22.979 -20.584 1.00 74.12 800 PHE A O 1
ATOM 6445 N N . THR A 1 801 ? 25.066 20.968 -19.598 1.00 73.56 801 THR A N 1
ATOM 6446 C CA . THR A 1 801 ? 23.604 20.805 -19.666 1.00 73.56 801 THR A CA 1
ATOM 6447 C C . THR A 1 801 ? 22.887 21.340 -18.421 1.00 73.56 801 THR A C 1
ATOM 6449 O O . THR A 1 801 ? 21.729 21.014 -18.172 1.00 73.56 801 THR A O 1
ATOM 6452 N N . GLU A 1 802 ? 23.553 22.183 -17.627 1.00 80.00 802 GLU A N 1
ATOM 6453 C CA . GLU A 1 802 ? 23.004 22.784 -16.412 1.00 80.00 802 GLU A CA 1
ATOM 6454 C C . GLU A 1 802 ? 23.134 24.312 -16.444 1.00 80.00 802 GLU A C 1
ATOM 6456 O O . GLU A 1 802 ? 24.207 24.867 -16.668 1.00 80.00 802 GLU A O 1
ATOM 6461 N N . VAL A 1 803 ? 22.037 25.012 -16.138 1.00 84.38 803 VAL A N 1
ATOM 6462 C CA . VAL A 1 803 ? 21.997 26.487 -16.096 1.00 84.38 803 VAL A CA 1
ATOM 6463 C C . VAL A 1 803 ? 22.737 27.054 -14.868 1.00 84.38 803 VAL A C 1
ATOM 6465 O O . VAL A 1 803 ? 23.043 28.243 -14.813 1.00 84.38 803 VAL A O 1
ATOM 6468 N N . HIS A 1 804 ? 23.036 26.226 -13.858 1.00 85.00 804 HIS A N 1
ATOM 6469 C CA . HIS A 1 804 ? 23.728 26.619 -12.619 1.00 85.00 804 HIS A CA 1
ATOM 6470 C C . HIS A 1 804 ? 23.127 27.844 -11.897 1.00 85.00 804 HIS A C 1
ATOM 6472 O O . HIS A 1 804 ? 23.846 28.626 -11.274 1.00 85.00 804 HIS A O 1
ATOM 6478 N N . ASN A 1 805 ? 21.804 28.016 -11.981 1.00 90.50 805 ASN A N 1
ATOM 6479 C CA . ASN A 1 805 ? 21.031 29.013 -11.238 1.00 90.50 805 ASN A CA 1
ATOM 6480 C C . ASN A 1 805 ? 19.546 28.606 -11.203 1.00 90.50 805 ASN A C 1
ATOM 6482 O O . ASN A 1 805 ? 18.986 28.240 -12.234 1.00 90.50 805 ASN A O 1
ATOM 6486 N N . GLY A 1 806 ? 18.908 28.646 -10.030 1.00 87.69 806 GLY A N 1
ATOM 6487 C CA . GLY A 1 806 ? 17.548 28.129 -9.827 1.00 87.69 806 GLY A CA 1
ATOM 6488 C C . GLY A 1 806 ? 16.451 28.883 -10.589 1.00 87.69 806 GLY A C 1
ATOM 6489 O O . GLY A 1 806 ? 15.730 28.279 -11.385 1.00 87.69 806 GLY A O 1
ATOM 6490 N N . LEU A 1 807 ? 16.305 30.192 -10.354 1.00 91.62 807 LEU A N 1
ATOM 6491 C CA . LEU A 1 807 ? 15.243 30.985 -10.992 1.00 91.62 807 LEU A CA 1
ATOM 6492 C C . LEU A 1 807 ? 15.534 31.243 -12.473 1.00 91.62 807 LEU A C 1
ATOM 6494 O O . LEU A 1 807 ? 14.613 31.183 -13.286 1.00 91.62 807 LEU A O 1
ATOM 6498 N N . LEU A 1 808 ? 16.804 31.437 -12.842 1.00 92.44 808 LEU A N 1
ATOM 6499 C CA . LEU A 1 808 ? 17.212 31.513 -14.244 1.00 92.44 808 LEU A CA 1
ATOM 6500 C C . LEU A 1 808 ? 16.884 30.210 -14.982 1.00 92.44 808 LEU A C 1
ATOM 6502 O O . LEU A 1 808 ? 16.403 30.274 -16.105 1.00 92.44 808 LEU A O 1
ATOM 6506 N N . ASN A 1 809 ? 17.060 29.037 -14.358 1.00 92.62 809 ASN A N 1
ATOM 6507 C CA . ASN A 1 809 ? 16.670 27.769 -14.977 1.00 92.62 809 ASN A CA 1
ATOM 6508 C C . ASN A 1 809 ? 15.165 27.716 -15.268 1.00 92.62 809 ASN A 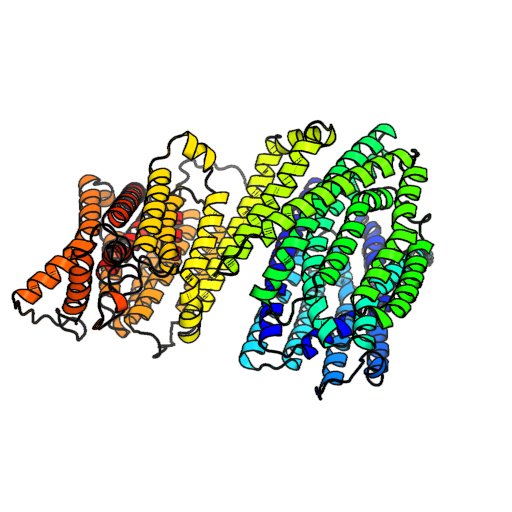C 1
ATOM 6510 O O . ASN A 1 809 ? 14.775 27.320 -16.360 1.00 92.62 809 ASN A O 1
ATOM 6514 N N . ILE A 1 810 ? 14.312 28.150 -14.332 1.00 92.81 810 ILE A N 1
ATOM 6515 C CA . ILE A 1 810 ? 12.862 28.218 -14.584 1.00 92.81 810 ILE A CA 1
ATOM 6516 C C . ILE A 1 810 ? 12.560 29.188 -15.730 1.00 92.81 810 ILE A C 1
ATOM 6518 O O . ILE A 1 810 ? 11.757 28.858 -16.599 1.00 92.81 810 ILE A O 1
ATOM 6522 N N . MET A 1 811 ? 13.218 30.349 -15.758 1.00 94.25 811 MET A N 1
ATOM 6523 C CA . MET A 1 811 ? 13.038 31.337 -16.821 1.00 94.25 811 MET A CA 1
ATOM 6524 C C . MET A 1 811 ? 13.434 30.776 -18.192 1.00 94.25 811 MET A C 1
ATOM 6526 O O . MET A 1 811 ? 12.652 30.849 -19.133 1.00 94.25 811 MET A O 1
ATOM 6530 N N . VAL A 1 812 ? 14.619 30.172 -18.292 1.00 93.06 812 VAL A N 1
ATOM 6531 C CA . VAL A 1 812 ? 15.159 29.609 -19.535 1.00 93.06 812 VAL A CA 1
ATOM 6532 C C . VAL A 1 812 ? 14.303 28.444 -20.030 1.00 93.06 812 VAL A C 1
ATOM 6534 O O . VAL A 1 812 ? 13.992 28.386 -21.215 1.00 93.06 812 VAL A O 1
ATOM 6537 N N . VAL A 1 813 ? 13.879 27.540 -19.143 1.00 91.44 813 VAL A N 1
ATOM 6538 C CA . VAL A 1 813 ? 13.138 26.327 -19.527 1.00 91.44 813 VAL A CA 1
ATOM 6539 C C . VAL A 1 813 ? 11.661 26.617 -19.807 1.00 91.44 813 VAL A C 1
ATOM 6541 O O . VAL A 1 813 ? 11.115 26.069 -20.761 1.00 91.44 813 VAL A O 1
ATOM 6544 N N . HIS A 1 814 ? 11.014 27.457 -18.991 1.00 92.81 814 HIS A N 1
ATOM 6545 C CA . HIS A 1 814 ? 9.553 27.618 -18.982 1.00 92.81 814 HIS A CA 1
ATOM 6546 C C . HIS A 1 814 ? 9.054 29.024 -19.340 1.00 92.81 814 HIS A C 1
ATOM 6548 O O . HIS A 1 814 ? 7.842 29.224 -19.403 1.00 92.81 814 HIS A O 1
ATOM 6554 N N . GLY A 1 815 ? 9.938 29.997 -19.567 1.00 94.38 815 GLY A N 1
ATOM 6555 C CA . GLY A 1 815 ? 9.566 31.345 -19.996 1.00 94.38 815 GLY A CA 1
ATOM 6556 C C . GLY A 1 815 ? 9.353 32.363 -18.868 1.00 94.38 815 GLY A C 1
ATOM 6557 O O . GLY A 1 815 ? 9.260 32.036 -17.679 1.00 94.38 815 GLY A O 1
ATOM 6558 N N . VAL A 1 816 ? 9.246 33.635 -19.269 1.00 94.88 816 VAL A N 1
ATOM 6559 C CA . VAL A 1 816 ? 9.115 34.805 -18.374 1.00 94.88 816 VAL A CA 1
ATOM 6560 C C . VAL A 1 816 ? 7.879 34.757 -17.465 1.00 94.88 816 VAL A C 1
ATOM 6562 O O . VAL A 1 816 ? 7.967 35.091 -16.283 1.00 94.88 816 VAL A O 1
ATOM 6565 N N . PHE A 1 817 ? 6.727 34.307 -17.966 1.00 95.00 817 PHE A N 1
ATOM 6566 C CA . PHE A 1 817 ? 5.497 34.287 -17.165 1.00 95.00 817 PHE A CA 1
ATOM 6567 C C . PHE A 1 817 ? 5.558 33.269 -16.025 1.00 95.00 817 PHE A C 1
ATOM 6569 O O . PHE A 1 817 ? 5.125 33.556 -14.908 1.00 95.00 817 PHE A O 1
ATOM 6576 N N . VAL A 1 818 ? 6.138 32.095 -16.282 1.00 94.81 818 VAL A N 1
ATOM 6577 C CA . VAL A 1 818 ? 6.252 31.036 -15.274 1.00 94.81 818 VAL A CA 1
ATOM 6578 C C . VAL A 1 818 ? 7.212 31.461 -14.165 1.00 94.81 818 VAL A C 1
ATOM 6580 O O . VAL A 1 818 ? 6.875 31.328 -12.987 1.00 94.81 818 VAL A O 1
ATOM 6583 N N . VAL A 1 819 ? 8.370 32.047 -14.506 1.00 95.25 819 VAL A N 1
ATOM 6584 C CA . VAL A 1 819 ? 9.301 32.546 -13.480 1.00 95.25 819 VAL A CA 1
ATOM 6585 C C . VAL A 1 819 ? 8.715 33.716 -12.684 1.00 95.25 819 VAL A C 1
ATOM 6587 O O . VAL A 1 819 ? 8.952 33.787 -11.483 1.00 95.25 819 VAL A O 1
ATOM 6590 N N . ALA A 1 820 ? 7.897 34.585 -13.292 1.00 95.50 820 ALA A N 1
ATOM 6591 C CA . ALA A 1 820 ? 7.233 35.680 -12.582 1.00 95.50 820 ALA A CA 1
ATOM 6592 C C . ALA A 1 820 ? 6.252 35.165 -11.514 1.00 95.50 820 ALA A C 1
ATOM 6594 O O . ALA A 1 820 ? 6.274 35.635 -10.374 1.00 95.50 820 ALA A O 1
ATOM 6595 N N . ILE A 1 821 ? 5.447 34.148 -11.848 1.00 96.19 821 ILE A N 1
ATOM 6596 C CA . ILE A 1 821 ? 4.542 33.486 -10.894 1.00 96.19 821 ILE A CA 1
ATOM 6597 C C . ILE A 1 821 ? 5.340 32.842 -9.754 1.00 96.19 821 ILE A C 1
ATOM 6599 O O . ILE A 1 821 ? 5.012 33.019 -8.578 1.00 96.19 821 ILE A O 1
ATOM 6603 N N . VAL A 1 822 ? 6.415 32.123 -10.091 1.00 95.25 822 VAL A N 1
ATOM 6604 C CA . VAL A 1 822 ? 7.288 31.479 -9.103 1.00 95.25 822 VAL A CA 1
ATOM 6605 C C . VAL A 1 822 ? 7.937 32.508 -8.174 1.00 95.25 822 VAL A C 1
ATOM 6607 O O . VAL A 1 822 ? 7.909 32.334 -6.956 1.00 95.25 822 VAL A O 1
ATOM 6610 N N . ALA A 1 823 ? 8.489 33.589 -8.727 1.00 94.62 823 ALA A N 1
ATOM 6611 C CA . ALA A 1 823 ? 9.117 34.674 -7.983 1.00 94.62 823 ALA A CA 1
ATOM 6612 C C . ALA A 1 823 ? 8.127 35.342 -7.019 1.00 94.62 823 ALA A C 1
ATOM 6614 O O . ALA A 1 823 ? 8.447 35.549 -5.848 1.00 94.62 823 ALA A O 1
ATOM 6615 N N . PHE A 1 824 ? 6.903 35.609 -7.482 1.00 95.75 824 PHE A N 1
ATOM 6616 C CA . PHE A 1 824 ? 5.843 36.175 -6.654 1.00 95.75 824 PHE A CA 1
ATOM 6617 C C . PHE A 1 824 ? 5.483 35.261 -5.473 1.00 95.75 824 PHE A C 1
ATOM 6619 O O . PHE A 1 824 ? 5.499 35.704 -4.321 1.00 95.75 824 PHE A O 1
ATOM 6626 N N . LEU A 1 825 ? 5.210 33.976 -5.730 1.00 95.38 825 LEU A N 1
ATOM 6627 C CA . LEU A 1 825 ? 4.847 33.019 -4.680 1.00 95.38 825 LEU A CA 1
ATOM 6628 C C . LEU A 1 825 ? 5.998 32.789 -3.690 1.00 95.38 825 LEU A C 1
ATOM 6630 O O . LEU A 1 825 ? 5.767 32.747 -2.480 1.00 95.38 825 LEU A O 1
ATOM 6634 N N . LEU A 1 826 ? 7.239 32.693 -4.176 1.00 94.25 826 LEU A N 1
ATOM 6635 C CA . LEU A 1 826 ? 8.423 32.547 -3.330 1.00 94.25 826 LEU A CA 1
ATOM 6636 C C . LEU A 1 826 ? 8.608 33.769 -2.423 1.00 94.25 826 LEU A C 1
ATOM 6638 O O . LEU A 1 826 ? 8.768 33.611 -1.212 1.00 94.25 826 LEU A O 1
ATOM 6642 N N . GLY A 1 827 ? 8.522 34.978 -2.984 1.00 93.88 827 GLY A N 1
ATOM 6643 C CA . GLY A 1 827 ? 8.604 36.225 -2.224 1.00 93.88 827 GLY A CA 1
ATOM 6644 C C . GLY A 1 827 ? 7.517 36.315 -1.163 1.00 93.88 827 GLY A C 1
ATOM 6645 O O . GLY A 1 827 ? 7.811 36.575 0.004 1.00 93.88 827 GLY A O 1
ATOM 6646 N N . LYS A 1 828 ? 6.274 35.985 -1.530 1.00 93.88 828 LYS A N 1
ATOM 6647 C CA . LYS A 1 828 ? 5.145 35.943 -0.598 1.00 93.88 828 LYS A CA 1
ATOM 6648 C C . LYS A 1 828 ? 5.404 34.992 0.576 1.00 93.88 828 LYS A C 1
ATOM 6650 O O . LYS A 1 828 ? 5.176 35.373 1.725 1.00 93.88 828 LYS A O 1
ATOM 6655 N N . ARG A 1 829 ? 5.910 33.776 0.328 1.00 93.81 829 ARG A N 1
ATOM 6656 C CA . ARG A 1 829 ? 6.199 32.794 1.393 1.00 93.81 829 ARG A CA 1
ATOM 6657 C C . ARG A 1 829 ? 7.370 33.194 2.280 1.00 93.81 829 ARG A C 1
ATOM 6659 O O . ARG A 1 829 ? 7.281 33.010 3.492 1.00 93.81 829 ARG A O 1
ATOM 6666 N N . LEU A 1 830 ? 8.426 33.772 1.714 1.00 92.81 830 LEU A N 1
ATOM 6667 C CA . LEU A 1 830 ? 9.547 34.296 2.495 1.00 92.81 830 LEU A CA 1
ATOM 6668 C C . LEU A 1 830 ? 9.100 35.441 3.409 1.00 92.81 830 LEU A C 1
ATOM 6670 O O . LEU A 1 830 ? 9.381 35.401 4.604 1.00 92.81 830 LEU A O 1
ATOM 6674 N N . ILE A 1 831 ? 8.320 36.395 2.892 1.00 92.00 831 ILE A N 1
ATOM 6675 C CA . ILE A 1 831 ? 7.751 37.504 3.677 1.00 92.00 831 ILE A CA 1
ATOM 6676 C C . ILE A 1 831 ? 6.901 36.975 4.841 1.00 92.00 831 ILE A C 1
ATOM 6678 O O . ILE A 1 831 ? 7.138 37.340 5.992 1.00 92.00 831 ILE A O 1
ATOM 6682 N N . GLN A 1 832 ? 5.970 36.052 4.574 1.00 90.88 832 GLN A N 1
ATOM 6683 C CA . GLN A 1 832 ? 5.128 35.445 5.614 1.00 90.88 832 GLN A CA 1
ATOM 6684 C C . GLN A 1 832 ? 5.941 34.699 6.684 1.00 90.88 832 GLN A C 1
ATOM 6686 O O . GLN A 1 832 ? 5.592 34.716 7.868 1.00 90.88 832 GLN A O 1
ATOM 6691 N N . LEU A 1 833 ? 7.021 34.024 6.286 1.00 89.94 833 LEU A N 1
ATOM 6692 C CA . LEU A 1 833 ? 7.894 33.322 7.220 1.00 89.94 833 LEU A CA 1
ATOM 6693 C C . LEU A 1 833 ? 8.727 34.301 8.066 1.00 89.94 833 LEU A C 1
ATOM 6695 O O . LEU A 1 833 ? 8.887 34.077 9.268 1.00 89.94 833 LEU A O 1
ATOM 6699 N N . GLY A 1 834 ? 9.190 35.407 7.476 1.00 87.88 834 GLY A N 1
ATOM 6700 C CA . GLY A 1 834 ? 9.884 36.493 8.172 1.00 87.88 834 GLY A CA 1
ATOM 6701 C C . GLY A 1 834 ? 9.046 37.126 9.282 1.00 87.88 834 GLY A C 1
ATOM 6702 O O . GLY A 1 834 ? 9.532 37.324 10.398 1.00 87.88 834 GLY A O 1
ATOM 6703 N N . GLU A 1 835 ? 7.748 37.335 9.042 1.00 86.56 835 GLU A N 1
ATOM 6704 C CA . GLU A 1 835 ? 6.839 37.832 10.082 1.00 86.56 835 GLU A CA 1
ATOM 6705 C C . GLU A 1 835 ? 6.782 36.892 11.298 1.00 86.56 835 GLU A C 1
ATOM 6707 O O . GLU A 1 835 ? 6.777 37.354 12.442 1.00 86.56 835 GLU A O 1
ATOM 6712 N N . LYS A 1 836 ? 6.814 35.570 11.079 1.00 87.81 836 LYS A N 1
ATOM 6713 C CA . LYS A 1 836 ? 6.884 34.573 12.163 1.00 87.81 836 LYS A CA 1
ATOM 6714 C C . LYS A 1 836 ? 8.266 34.515 12.824 1.00 87.81 836 LYS A C 1
ATOM 6716 O O . LYS A 1 836 ? 8.349 34.318 14.038 1.00 87.81 836 LYS A O 1
ATOM 6721 N N . ALA A 1 837 ? 9.343 34.720 12.067 1.00 86.69 837 ALA A N 1
ATOM 6722 C CA . ALA A 1 837 ? 10.724 34.725 12.559 1.00 86.69 837 ALA A CA 1
ATOM 6723 C C . ALA A 1 837 ? 11.014 35.825 13.599 1.00 86.69 837 ALA A C 1
ATOM 6725 O O . ALA A 1 837 ? 11.856 35.641 14.489 1.00 86.69 837 ALA A O 1
ATOM 6726 N N . SER A 1 838 ? 10.282 36.942 13.537 1.00 82.25 838 SER A N 1
ATOM 6727 C CA . SER A 1 838 ? 10.341 37.993 14.563 1.00 82.25 838 SER A CA 1
ATOM 6728 C C . SER A 1 838 ? 9.855 37.504 15.940 1.00 82.25 838 SER A C 1
ATOM 6730 O O . SER A 1 838 ? 10.399 37.903 16.967 1.00 82.25 838 SER A O 1
ATOM 6732 N N . LYS A 1 839 ? 8.895 36.567 15.969 1.00 83.00 839 LYS A N 1
ATOM 6733 C CA . LYS A 1 839 ? 8.216 36.088 17.188 1.00 83.00 839 LYS A CA 1
ATOM 6734 C C . LYS A 1 839 ? 8.771 34.772 17.733 1.00 83.00 839 LYS A C 1
ATOM 6736 O O . LYS A 1 839 ? 8.659 34.507 18.928 1.00 83.00 839 LYS A O 1
ATOM 6741 N N . ASN A 1 840 ? 9.334 33.929 16.869 1.00 85.25 840 ASN A N 1
ATOM 6742 C CA . ASN A 1 840 ? 9.709 32.558 17.203 1.00 85.25 840 ASN A CA 1
ATOM 6743 C C . ASN A 1 840 ? 11.131 32.215 16.739 1.00 85.25 840 ASN A C 1
ATOM 6745 O O . ASN A 1 840 ? 11.508 32.453 15.592 1.00 85.25 840 ASN A O 1
ATOM 6749 N N . SER A 1 841 ? 11.896 31.590 17.634 1.00 87.88 841 SER A N 1
ATOM 6750 C CA . SER A 1 841 ? 13.279 31.186 17.400 1.00 87.88 841 SER A CA 1
ATOM 6751 C C . SER A 1 841 ? 13.394 30.092 16.324 1.00 87.88 841 SER A C 1
ATOM 6753 O O . SER A 1 841 ? 14.291 30.159 15.483 1.00 87.88 841 SER A O 1
ATOM 6755 N N . LEU A 1 842 ? 12.436 29.158 16.278 1.00 91.19 842 LEU A N 1
ATOM 6756 C CA . LEU A 1 842 ? 12.359 28.112 15.255 1.00 91.19 842 LEU A CA 1
ATOM 6757 C C . LEU A 1 842 ? 12.008 28.678 13.877 1.00 91.19 842 LEU A C 1
ATOM 6759 O O . LEU A 1 842 ? 12.679 28.354 12.900 1.00 91.19 842 LEU A O 1
ATOM 6763 N N . SER A 1 843 ? 10.991 29.542 13.782 1.00 91.81 843 SER A N 1
ATOM 6764 C CA . SER A 1 843 ? 10.626 30.180 12.508 1.00 91.81 843 SER A CA 1
ATOM 6765 C C . SER A 1 843 ? 11.774 31.038 11.965 1.00 91.81 843 SER A C 1
ATOM 6767 O O . SER A 1 843 ? 11.979 31.074 10.755 1.00 91.81 843 SER A O 1
ATOM 6769 N N . ARG A 1 844 ? 12.574 31.654 12.849 1.00 92.25 844 ARG A N 1
ATOM 6770 C CA . ARG A 1 844 ? 13.802 32.364 12.470 1.00 92.25 844 ARG A CA 1
ATOM 6771 C C . ARG A 1 844 ? 14.849 31.440 11.878 1.00 92.25 844 ARG A C 1
ATOM 6773 O O . ARG A 1 844 ? 15.350 31.726 10.801 1.00 92.25 844 ARG A O 1
ATOM 6780 N N . GLN A 1 845 ? 15.123 30.311 12.527 1.00 94.75 845 GLN A N 1
ATOM 6781 C CA . GLN A 1 845 ? 16.039 29.320 11.974 1.00 94.75 845 GLN A CA 1
ATOM 6782 C C . GLN A 1 845 ? 15.556 28.796 10.615 1.00 94.75 845 GLN A C 1
ATOM 6784 O O . GLN A 1 845 ? 16.354 28.714 9.685 1.00 94.75 845 GLN A O 1
ATOM 6789 N N . CYS A 1 846 ? 14.259 28.507 10.471 1.00 94.75 846 CYS A N 1
ATOM 6790 C CA . CYS A 1 846 ? 13.680 28.080 9.195 1.00 94.75 846 CYS A CA 1
ATOM 6791 C C . CYS A 1 846 ? 13.877 29.144 8.104 1.00 94.75 846 CYS A C 1
ATOM 6793 O O . CYS A 1 846 ? 14.318 28.816 7.004 1.00 94.75 846 CYS A O 1
ATOM 6795 N N . ALA A 1 847 ? 13.611 30.418 8.417 1.00 93.88 847 ALA A N 1
ATOM 6796 C CA . ALA A 1 847 ? 13.826 31.526 7.492 1.00 93.88 847 ALA A CA 1
ATOM 6797 C C . ALA A 1 847 ? 15.302 31.658 7.094 1.00 93.88 847 ALA A C 1
ATOM 6799 O O . ALA A 1 847 ? 15.599 31.770 5.908 1.00 93.88 847 ALA A O 1
ATOM 6800 N N . SER A 1 848 ? 16.226 31.574 8.056 1.00 94.69 848 SER A N 1
ATOM 6801 C CA . SER A 1 848 ? 17.666 31.609 7.787 1.00 94.69 848 SER A CA 1
ATOM 6802 C C . SER A 1 848 ? 18.111 30.466 6.875 1.00 94.69 848 SER A C 1
ATOM 6804 O O . SER A 1 848 ? 18.851 30.713 5.931 1.00 94.69 848 SER A O 1
ATOM 6806 N N . VAL A 1 849 ? 17.634 29.231 7.097 1.00 94.75 849 VAL A N 1
ATOM 6807 C CA . VAL A 1 849 ? 17.945 28.086 6.218 1.00 94.75 849 VAL A CA 1
ATOM 6808 C C . VAL A 1 849 ? 17.452 28.336 4.795 1.00 94.75 849 VAL A C 1
ATOM 6810 O O . VAL A 1 849 ? 18.203 28.137 3.843 1.00 94.75 849 VAL A O 1
ATOM 6813 N N . ILE A 1 850 ? 16.201 28.771 4.630 1.00 93.75 850 ILE A N 1
ATOM 6814 C CA . ILE A 1 850 ? 15.608 28.945 3.298 1.00 93.75 850 ILE A CA 1
ATOM 6815 C C . ILE A 1 850 ? 16.276 30.107 2.554 1.00 93.75 850 ILE A C 1
ATOM 6817 O O . ILE A 1 850 ? 16.571 29.968 1.368 1.00 93.75 850 ILE A O 1
ATOM 6821 N N . ILE A 1 851 ? 16.581 31.216 3.236 1.00 93.25 851 ILE A N 1
ATOM 6822 C CA . ILE A 1 851 ? 17.329 32.333 2.642 1.00 93.25 851 ILE A CA 1
ATOM 6823 C C . ILE A 1 851 ? 18.734 31.876 2.236 1.00 93.25 851 ILE A C 1
ATOM 6825 O O . ILE A 1 851 ? 19.163 32.173 1.126 1.00 93.25 851 ILE A O 1
ATOM 6829 N N . SER A 1 852 ? 19.428 31.093 3.066 1.00 93.12 852 SER A N 1
ATOM 6830 C CA . SER A 1 852 ? 20.721 30.510 2.693 1.00 93.12 852 SER A CA 1
ATOM 6831 C C . SER A 1 852 ? 20.628 29.617 1.457 1.00 93.12 852 SER A C 1
ATOM 6833 O O . SER A 1 852 ? 21.459 29.739 0.561 1.00 93.12 852 SER A O 1
ATOM 6835 N N . LEU A 1 853 ? 19.612 28.753 1.369 1.00 91.31 853 LEU A N 1
ATOM 6836 C CA . LEU A 1 853 ? 19.380 27.918 0.186 1.00 91.31 853 LEU A CA 1
ATOM 6837 C C . LEU A 1 853 ? 19.094 28.766 -1.063 1.00 91.31 853 LEU A C 1
ATOM 6839 O O . LEU A 1 853 ? 19.618 28.463 -2.133 1.00 91.31 853 LEU A O 1
ATOM 6843 N N . ALA A 1 854 ? 18.329 29.851 -0.928 1.00 89.94 854 ALA A N 1
ATOM 6844 C CA . ALA A 1 854 ? 18.058 30.787 -2.015 1.00 89.94 854 ALA A CA 1
ATOM 6845 C C . ALA A 1 854 ? 19.315 31.564 -2.454 1.00 89.94 854 ALA A C 1
ATOM 6847 O O . ALA A 1 854 ? 19.534 31.724 -3.652 1.00 89.94 854 ALA A O 1
ATOM 6848 N N . VAL A 1 855 ? 20.192 31.973 -1.530 1.00 90.00 855 VAL A N 1
ATOM 6849 C CA . VAL A 1 855 ? 21.492 32.586 -1.870 1.00 90.00 855 VAL A CA 1
ATOM 6850 C C . VAL A 1 855 ? 22.381 31.595 -2.615 1.00 90.00 855 VAL A C 1
ATOM 6852 O O . VAL A 1 855 ? 22.972 31.943 -3.635 1.00 90.00 855 VAL A O 1
ATOM 6855 N N . ILE A 1 856 ? 22.443 30.339 -2.162 1.00 89.25 856 ILE A N 1
ATOM 6856 C CA . ILE A 1 856 ? 23.189 29.304 -2.884 1.00 89.25 856 ILE A CA 1
ATOM 6857 C C . ILE A 1 856 ? 22.603 29.098 -4.292 1.00 89.25 856 ILE A C 1
ATOM 6859 O O . ILE A 1 856 ? 23.354 28.902 -5.245 1.00 89.25 856 ILE A O 1
ATOM 6863 N N . SER A 1 857 ? 21.280 29.224 -4.443 1.00 88.06 857 SER A N 1
ATOM 6864 C CA . SER A 1 857 ? 20.581 29.054 -5.722 1.00 88.06 857 SER A CA 1
ATOM 6865 C C . SER A 1 857 ? 20.928 30.087 -6.800 1.00 88.06 857 SER A C 1
ATOM 6867 O O . SER A 1 857 ? 20.692 29.852 -7.984 1.00 88.06 857 SER A O 1
ATOM 6869 N N . VAL A 1 858 ? 21.520 31.221 -6.414 1.00 87.25 858 VAL A N 1
ATOM 6870 C CA . VAL A 1 858 ? 22.059 32.209 -7.366 1.00 87.25 858 VAL A CA 1
ATOM 6871 C C . VAL A 1 858 ? 23.208 31.603 -8.176 1.00 87.25 858 VAL A C 1
ATOM 6873 O O . VAL A 1 858 ? 23.430 31.962 -9.332 1.00 87.25 858 VAL A O 1
ATOM 6876 N N . PHE A 1 859 ? 23.916 30.649 -7.576 1.00 84.19 859 PHE A N 1
ATOM 6877 C CA . PHE A 1 859 ? 25.049 29.966 -8.176 1.00 84.19 859 PHE A CA 1
ATOM 6878 C C . PHE A 1 859 ? 24.764 28.491 -8.462 1.00 84.19 859 PHE A C 1
ATOM 6880 O O . PHE A 1 859 ? 25.629 27.810 -8.986 1.00 84.19 859 PHE A O 1
ATOM 6887 N N . GLU A 1 860 ? 23.605 27.936 -8.139 1.00 84.94 860 GLU A N 1
ATOM 6888 C CA . GLU A 1 860 ? 23.299 26.556 -8.518 1.00 84.94 860 GLU A CA 1
ATOM 6889 C C . GLU A 1 860 ? 21.795 26.356 -8.729 1.00 84.94 860 GLU A C 1
ATOM 6891 O O . GLU A 1 860 ? 20.963 27.015 -8.116 1.00 84.94 860 GLU A O 1
ATOM 6896 N N . ASN A 1 861 ? 21.405 25.399 -9.565 1.00 77.12 861 ASN A N 1
ATOM 6897 C CA . ASN A 1 861 ? 19.994 25.069 -9.811 1.00 77.12 861 ASN A CA 1
ATOM 6898 C C . ASN A 1 861 ? 19.370 24.158 -8.726 1.00 77.12 861 ASN A C 1
ATOM 6900 O O . ASN A 1 861 ? 18.174 23.880 -8.768 1.00 77.12 861 ASN A O 1
ATOM 6904 N N . TYR A 1 862 ? 20.126 23.728 -7.710 1.00 73.38 862 TYR A N 1
ATOM 6905 C CA . TYR A 1 862 ? 19.671 22.747 -6.708 1.00 73.38 862 TYR A CA 1
ATOM 6906 C C . TYR A 1 862 ? 18.456 23.164 -5.870 1.00 73.38 862 TYR A C 1
ATOM 6908 O O . TYR A 1 862 ? 17.787 22.307 -5.303 1.00 73.38 862 TYR A O 1
ATOM 6916 N N . PHE A 1 863 ? 18.123 24.452 -5.819 1.00 77.75 863 PHE A N 1
ATOM 6917 C CA . PHE A 1 863 ? 16.943 24.959 -5.108 1.00 77.75 863 PHE A CA 1
ATOM 6918 C C . PHE A 1 863 ? 15.613 24.431 -5.663 1.00 77.75 863 PHE A C 1
ATOM 6920 O O . PHE A 1 863 ? 14.633 24.323 -4.929 1.00 77.75 863 PHE A O 1
ATOM 6927 N N . ILE A 1 864 ? 15.596 24.059 -6.945 1.00 82.31 864 ILE A N 1
ATOM 6928 C CA . ILE A 1 864 ? 14.422 23.515 -7.639 1.00 82.31 864 ILE A CA 1
ATOM 6929 C C . ILE A 1 864 ? 14.536 22.001 -7.883 1.00 82.31 864 ILE A C 1
ATOM 6931 O O . ILE A 1 864 ? 13.538 21.366 -8.219 1.00 82.31 864 ILE A O 1
ATOM 6935 N N . ILE A 1 865 ? 15.716 21.404 -7.668 1.00 84.81 865 ILE A N 1
ATOM 6936 C CA . ILE A 1 865 ? 15.968 19.968 -7.857 1.00 84.81 865 ILE A CA 1
ATOM 6937 C C . ILE A 1 865 ? 15.328 19.155 -6.726 1.00 84.81 865 ILE A C 1
ATOM 6939 O O . ILE A 1 865 ? 15.306 19.546 -5.554 1.00 84.81 865 ILE A O 1
ATOM 6943 N N . THR A 1 866 ? 14.798 17.989 -7.094 1.00 76.00 866 THR A N 1
ATOM 6944 C CA . THR A 1 866 ? 14.065 17.126 -6.166 1.00 76.00 866 THR A CA 1
ATOM 6945 C C . THR A 1 866 ? 14.998 16.442 -5.159 1.00 76.00 866 THR A C 1
ATOM 6947 O O . THR A 1 866 ? 16.171 16.232 -5.444 1.00 76.00 866 THR A O 1
ATOM 6950 N N . PHE A 1 867 ? 14.475 16.162 -3.958 1.00 82.19 867 PHE A N 1
ATOM 6951 C CA . PHE A 1 867 ? 15.170 15.914 -2.677 1.00 82.19 867 PHE A CA 1
ATOM 6952 C C . PHE A 1 867 ? 15.590 17.181 -1.925 1.00 82.19 867 PHE A C 1
ATOM 6954 O O . PHE A 1 867 ? 15.259 17.302 -0.747 1.00 82.19 867 PHE A O 1
ATOM 6961 N N . TYR A 1 868 ? 16.229 18.157 -2.575 1.00 87.19 868 TYR A N 1
ATOM 6962 C CA . TYR A 1 868 ? 16.574 19.433 -1.927 1.00 87.19 868 TYR A CA 1
ATOM 6963 C C . TYR A 1 868 ? 15.338 20.291 -1.679 1.00 87.19 868 TYR A C 1
ATOM 6965 O O . TYR A 1 868 ? 15.113 20.754 -0.561 1.00 87.19 868 TYR A O 1
ATOM 6973 N N . ASN A 1 869 ? 14.497 20.447 -2.703 1.00 89.62 869 ASN A N 1
ATOM 6974 C CA . ASN A 1 869 ? 13.248 21.190 -2.584 1.00 89.62 869 ASN A CA 1
ATOM 6975 C C . ASN A 1 869 ? 12.265 20.518 -1.592 1.00 89.62 869 ASN A C 1
ATOM 6977 O O . ASN A 1 869 ? 11.528 21.217 -0.905 1.00 89.62 869 ASN A O 1
ATOM 6981 N N . ILE A 1 870 ? 12.319 19.188 -1.419 1.00 89.88 870 ILE A N 1
ATOM 6982 C CA . ILE A 1 870 ? 11.542 18.442 -0.411 1.00 89.88 870 ILE A CA 1
ATOM 6983 C C . ILE A 1 870 ? 12.055 18.748 1.002 1.00 89.88 870 ILE A C 1
ATOM 6985 O O . ILE A 1 870 ? 11.259 18.999 1.904 1.00 89.88 870 ILE A O 1
ATOM 6989 N N . LEU A 1 871 ? 13.375 18.775 1.218 1.00 92.50 871 LEU A N 1
ATOM 6990 C CA . LEU A 1 871 ? 13.943 19.199 2.503 1.00 92.50 871 LEU A CA 1
ATOM 6991 C C . LEU A 1 871 ? 13.586 20.662 2.808 1.00 92.50 871 LEU A C 1
ATOM 6993 O O . LEU A 1 871 ? 13.200 20.981 3.931 1.00 92.50 871 LEU A O 1
ATOM 6997 N N . MET A 1 872 ? 13.629 21.537 1.800 1.00 92.75 872 MET A N 1
ATOM 6998 C CA . MET A 1 872 ? 13.174 22.924 1.918 1.00 92.75 872 MET A CA 1
ATOM 6999 C C . MET A 1 872 ? 11.683 23.005 2.279 1.00 92.75 872 MET A C 1
ATOM 7001 O O . MET A 1 872 ? 11.311 23.761 3.173 1.00 92.75 872 MET A O 1
ATOM 7005 N N . PHE A 1 873 ? 10.831 22.206 1.634 1.00 94.25 873 PHE A N 1
ATOM 7006 C CA . PHE A 1 873 ? 9.406 22.100 1.946 1.00 94.25 873 PHE A CA 1
ATOM 7007 C C . PHE A 1 873 ? 9.164 21.708 3.406 1.00 94.25 873 PHE A C 1
ATOM 7009 O O . PHE A 1 873 ? 8.343 22.326 4.082 1.00 94.25 873 PHE A O 1
ATOM 7016 N N . LEU A 1 874 ? 9.916 20.737 3.926 1.00 93.69 874 LEU A N 1
ATOM 7017 C CA . LEU A 1 874 ? 9.820 20.333 5.329 1.00 93.69 874 LEU A CA 1
ATOM 7018 C C . LEU A 1 874 ? 10.254 21.451 6.285 1.00 93.69 874 LEU A C 1
ATOM 7020 O O . LEU A 1 874 ? 9.612 21.654 7.314 1.00 93.69 874 LEU A O 1
ATOM 7024 N N . VAL A 1 875 ? 11.299 22.210 5.939 1.00 94.31 875 VAL A N 1
ATOM 7025 C CA . VAL A 1 875 ? 11.727 23.397 6.702 1.00 94.31 875 VAL A CA 1
ATOM 7026 C C . VAL A 1 875 ? 10.657 24.491 6.676 1.00 94.31 875 VAL A C 1
ATOM 7028 O O . VAL A 1 875 ? 10.353 25.067 7.722 1.00 94.31 875 VAL A O 1
ATOM 7031 N N . PHE A 1 876 ? 10.016 24.730 5.530 1.00 93.62 876 PHE A N 1
ATOM 7032 C CA . PHE A 1 876 ? 8.855 25.616 5.440 1.00 93.62 876 PHE A CA 1
ATOM 7033 C C . PHE A 1 876 ? 7.715 25.151 6.359 1.00 93.62 876 PHE A C 1
ATOM 7035 O O . PHE A 1 876 ? 7.209 25.947 7.152 1.00 93.62 876 PHE A O 1
ATOM 7042 N N . CYS A 1 877 ? 7.355 23.864 6.312 1.00 93.00 877 CYS A N 1
ATOM 7043 C CA . CYS A 1 877 ? 6.293 23.291 7.143 1.00 93.00 877 CYS A CA 1
ATOM 7044 C C . CYS A 1 877 ? 6.602 23.413 8.643 1.00 93.00 877 CYS A C 1
ATOM 7046 O O . CYS A 1 877 ? 5.724 23.778 9.424 1.00 93.00 877 CYS A O 1
ATOM 7048 N N . MET A 1 878 ? 7.854 23.181 9.061 1.00 92.50 878 MET A N 1
ATOM 7049 C CA . MET A 1 878 ? 8.292 23.398 10.447 1.00 92.50 878 MET A CA 1
ATOM 7050 C C . MET A 1 878 ? 8.157 24.871 10.860 1.00 92.50 878 MET A C 1
ATOM 7052 O O . MET A 1 878 ? 7.651 25.170 11.945 1.00 92.50 878 MET A O 1
ATOM 7056 N N . GLY A 1 879 ? 8.563 25.793 9.983 1.00 90.06 879 GLY A N 1
ATOM 7057 C CA . GLY A 1 879 ? 8.518 27.231 10.236 1.00 90.06 879 GLY A CA 1
ATOM 7058 C C . GLY A 1 879 ? 7.101 27.802 10.327 1.00 90.06 879 GLY A C 1
ATOM 7059 O O . GLY A 1 879 ? 6.850 28.677 11.162 1.00 90.06 879 GLY A O 1
ATOM 7060 N N . PHE A 1 880 ? 6.172 27.299 9.507 1.00 88.75 880 PHE A N 1
ATOM 7061 C CA . PHE A 1 880 ? 4.768 27.713 9.517 1.00 88.75 880 PHE A CA 1
ATOM 7062 C C . PHE A 1 880 ? 3.911 26.966 10.546 1.00 88.75 880 PHE A C 1
ATOM 7064 O O . PHE A 1 880 ? 2.982 27.573 11.088 1.00 88.75 880 PHE A O 1
ATOM 7071 N N . GLY A 1 881 ? 4.206 25.692 10.806 1.00 77.44 881 GLY A N 1
ATOM 7072 C CA . GLY A 1 881 ? 3.401 24.802 11.643 1.00 77.44 881 GLY A CA 1
ATOM 7073 C C . GLY A 1 881 ? 3.540 25.037 13.146 1.00 77.44 881 GLY A C 1
ATOM 7074 O O . GLY A 1 881 ? 2.611 24.728 13.888 1.00 77.44 881 GLY A O 1
ATOM 7075 N N . TYR A 1 882 ? 4.654 25.613 13.605 1.00 71.50 882 TYR A N 1
ATOM 7076 C CA . TYR A 1 882 ? 4.850 25.891 15.026 1.00 71.50 882 TYR A CA 1
ATOM 7077 C C . TYR A 1 882 ? 4.042 27.111 15.488 1.00 71.50 882 TYR A C 1
ATOM 7079 O O . TYR A 1 882 ? 4.258 28.235 15.024 1.00 71.50 882 TYR A O 1
ATOM 7087 N N . GLN A 1 883 ? 3.143 26.894 16.446 1.00 62.66 883 GLN A N 1
ATOM 7088 C CA . GLN A 1 883 ? 2.496 27.939 17.234 1.00 62.66 883 GLN A CA 1
ATOM 7089 C C . GLN A 1 883 ? 2.990 27.803 18.675 1.00 62.66 883 GLN A C 1
ATOM 7091 O O . GLN A 1 883 ? 2.974 26.713 19.238 1.00 62.66 883 GLN A O 1
ATOM 7096 N N . LYS A 1 884 ? 3.485 28.902 19.250 1.00 49.88 884 LYS A N 1
ATOM 7097 C CA . LYS A 1 884 ? 3.842 28.954 20.668 1.00 49.88 884 LYS A CA 1
ATOM 7098 C C . LYS A 1 884 ? 2.520 28.974 21.436 1.00 49.88 884 LYS A C 1
ATOM 7100 O O . LYS A 1 884 ? 1.789 29.951 21.302 1.00 49.88 884 LYS A O 1
ATOM 7105 N N . ASP A 1 885 ? 2.191 27.908 22.161 1.00 40.88 885 ASP A N 1
ATOM 7106 C CA . ASP A 1 885 ? 1.026 27.909 23.049 1.00 40.88 885 ASP A CA 1
ATOM 7107 C C . ASP A 1 885 ? 1.238 29.009 24.099 1.00 40.88 885 ASP A C 1
ATOM 7109 O O . ASP A 1 885 ? 2.125 28.918 24.948 1.00 40.88 885 ASP A O 1
ATOM 7113 N N . VAL A 1 886 ? 0.485 30.105 23.981 1.00 35.78 886 VAL A N 1
ATOM 7114 C CA . VAL A 1 886 ? 0.499 31.219 24.947 1.00 35.78 886 VAL A CA 1
ATOM 7115 C C . VAL A 1 886 ? -0.473 30.949 26.107 1.00 35.78 886 VAL A C 1
ATOM 7117 O O . VAL A 1 886 ? -0.428 31.639 27.118 1.00 35.78 886 VAL A O 1
ATOM 7120 N N . SER A 1 887 ? -1.297 29.904 26.038 1.00 29.50 887 SER A N 1
ATOM 7121 C CA . SER A 1 887 ? -2.119 29.457 27.162 1.00 29.50 887 SER A CA 1
ATOM 7122 C C . SER A 1 887 ? -1.390 28.369 27.944 1.00 29.50 887 SER A C 1
ATOM 7124 O O . SER A 1 887 ? -1.281 27.226 27.496 1.00 29.50 887 SER A O 1
ATOM 7126 N N . GLY A 1 888 ? -0.896 28.721 29.130 1.00 34.47 888 GLY A N 1
ATOM 7127 C CA . GLY A 1 888 ? -0.552 27.735 30.142 1.00 34.47 888 GLY A CA 1
ATOM 7128 C C . GLY A 1 888 ? -1.812 26.998 30.575 1.00 34.47 888 GLY A C 1
ATOM 7129 O O . GLY A 1 888 ? -2.477 27.442 31.500 1.00 34.47 888 GLY A O 1
ATOM 7130 N N . ASP A 1 889 ? -2.130 25.882 29.923 1.00 27.00 889 ASP A N 1
ATOM 7131 C CA . ASP A 1 889 ? -3.162 24.973 30.407 1.00 27.00 889 ASP A CA 1
ATOM 7132 C C . ASP A 1 889 ? -2.495 23.851 31.207 1.00 27.00 889 ASP A C 1
ATOM 7134 O O . ASP A 1 889 ? -2.099 22.795 30.704 1.00 27.00 889 ASP A O 1
ATOM 7138 N N . LYS A 1 890 ? -2.294 24.133 32.497 1.00 35.31 890 LYS A N 1
ATOM 7139 C CA . LYS A 1 890 ? -2.049 23.117 33.521 1.00 35.31 890 LYS A CA 1
ATOM 7140 C C . LYS A 1 890 ? -3.348 22.333 33.732 1.00 35.31 890 LYS A C 1
ATOM 7142 O O . LYS A 1 890 ? -3.949 22.480 34.777 1.00 35.31 890 LYS A O 1
ATOM 7147 N N . THR A 1 891 ? -3.792 21.507 32.791 1.00 35.38 891 THR A N 1
ATOM 7148 C CA . THR A 1 891 ? -4.686 20.371 33.088 1.00 35.38 891 THR A CA 1
ATOM 7149 C C . THR A 1 891 ? -4.812 19.462 31.868 1.00 35.38 891 THR A C 1
ATOM 7151 O O . THR A 1 891 ? -5.550 19.757 30.944 1.00 35.38 891 THR A O 1
ATOM 7154 N N . GLN A 1 892 ? -4.073 18.350 31.863 1.00 29.66 892 GLN A N 1
ATOM 7155 C CA . GLN A 1 892 ? -4.488 17.030 31.347 1.00 29.66 892 GLN A CA 1
ATOM 7156 C C . GLN A 1 892 ? -3.261 16.111 31.275 1.00 29.66 892 GLN A C 1
ATOM 7158 O O . GLN A 1 892 ? -2.715 15.808 30.217 1.00 29.66 892 GLN A O 1
ATOM 7163 N N . TYR A 1 893 ? -2.827 15.663 32.449 1.00 30.28 893 TYR A N 1
ATOM 7164 C CA . TYR A 1 893 ? -2.217 14.349 32.610 1.00 30.28 893 TYR A CA 1
ATOM 7165 C C . TYR A 1 893 ? -2.959 13.667 33.758 1.00 30.28 893 TYR A C 1
ATOM 7167 O O . TYR A 1 893 ? -2.708 13.979 34.917 1.00 30.28 893 TYR A O 1
ATOM 7175 N N . ASN A 1 894 ? -3.916 12.816 33.391 1.00 30.44 894 ASN A N 1
ATOM 7176 C CA . ASN A 1 894 ? -4.342 11.610 34.099 1.00 30.44 894 ASN A CA 1
ATOM 7177 C C . ASN A 1 894 ? -4.946 10.653 33.071 1.00 30.44 894 ASN A C 1
ATOM 7179 O O . ASN A 1 894 ? -5.792 11.122 32.275 1.00 30.44 894 ASN A O 1
#

pLDDT: mean 83.74, std 12.16, range [27.0, 97.44]

Radius of gyration: 31.8 Å; chains: 1; bounding box: 80×85×69 Å

Organism: NCBI:txid742737